Protein AF-0000000084587189 (afdb_homodimer)

Structure (mmCIF, N/CA/C/O backbone):
data_AF-0000000084587189-model_v1
#
loop_
_entity.id
_entity.type
_entity.pdbx_description
1 polymer 'Putative transmembrane protein'
#
loop_
_atom_site.group_PDB
_atom_site.id
_atom_site.type_symbol
_atom_site.label_atom_id
_atom_site.label_alt_id
_atom_site.label_comp_id
_atom_site.label_asym_id
_atom_site.label_entity_id
_atom_site.label_seq_id
_atom_site.pdbx_PDB_ins_code
_atom_site.Cartn_x
_atom_site.Cartn_y
_atom_site.Cartn_z
_atom_site.occupancy
_atom_site.B_iso_or_equiv
_atom_site.auth_seq_id
_atom_site.auth_comp_id
_atom_site.auth_asym_id
_atom_site.auth_atom_id
_atom_site.pdbx_PDB_model_num
ATOM 1 N N . MET A 1 1 ? 10.484 20.781 55.156 1 27.06 1 MET A N 1
ATOM 2 C CA . MET A 1 1 ? 9.133 20.516 54.688 1 27.06 1 MET A CA 1
ATOM 3 C C . MET A 1 1 ? 9.086 19.172 53.938 1 27.06 1 MET A C 1
ATOM 5 O O . MET A 1 1 ? 9.906 18.906 53.062 1 27.06 1 MET A O 1
ATOM 9 N N . PRO A 1 2 ? 8.695 18.094 54.594 1 33.56 2 PRO A N 1
ATOM 10 C CA . PRO A 1 2 ? 8.836 16.766 54.031 1 33.56 2 PRO A CA 1
ATOM 11 C C . PRO A 1 2 ? 8.352 16.688 52.594 1 33.56 2 PRO A C 1
ATOM 13 O O . PRO A 1 2 ? 7.461 17.438 52.188 1 33.56 2 PRO A O 1
ATOM 16 N N . GLN A 1 3 ? 9.242 16.469 51.688 1 37.09 3 GLN A N 1
ATOM 17 C CA . GLN A 1 3 ? 8.914 16.203 50.312 1 37.09 3 GLN A CA 1
ATOM 18 C C . GLN A 1 3 ? 7.715 15.266 50.188 1 37.09 3 GLN A C 1
ATOM 20 O O . GLN A 1 3 ? 7.789 14.109 50.625 1 37.09 3 GLN A O 1
ATOM 25 N N . ARG A 1 4 ? 6.539 15.75 50.656 1 39.5 4 ARG A N 1
ATOM 26 C CA . ARG A 1 4 ? 5.316 14.969 50.531 1 39.5 4 ARG A CA 1
ATOM 27 C C . ARG A 1 4 ? 5.387 14.023 49.312 1 39.5 4 ARG A C 1
ATOM 29 O O . ARG A 1 4 ? 5.578 14.469 48.188 1 39.5 4 ARG A O 1
ATOM 36 N N . ARG A 1 5 ? 5.805 12.852 49.531 1 40.66 5 ARG A N 1
ATOM 37 C CA . ARG A 1 5 ? 5.824 11.688 48.625 1 40.66 5 ARG A CA 1
ATOM 38 C C . ARG A 1 5 ? 4.543 11.609 47.812 1 40.66 5 ARG A C 1
ATOM 40 O O . ARG A 1 5 ? 3.453 11.469 48.375 1 40.66 5 ARG A O 1
ATOM 47 N N . SER A 1 6 ? 4.355 12.281 46.719 1 46.59 6 SER A N 1
ATOM 48 C CA . SER A 1 6 ? 3.25 12.406 45.75 1 46.59 6 SER A CA 1
ATOM 49 C C . SER A 1 6 ? 2.699 11.039 45.375 1 46.59 6 SER A C 1
ATOM 51 O O . SER A 1 6 ? 3.432 10.188 44.844 1 46.59 6 SER A O 1
ATOM 53 N N . SER A 1 7 ? 1.825 10.375 46.125 1 51.12 7 SER A N 1
ATOM 54 C CA . SER A 1 7 ? 1.095 9.125 45.938 1 51.12 7 SER A CA 1
ATOM 55 C C . SER A 1 7 ? 0.642 8.961 44.5 1 51.12 7 SER A C 1
ATOM 57 O O . SER A 1 7 ? 0.293 9.945 43.844 1 51.12 7 SER A O 1
ATOM 59 N N . LEU A 1 8 ? 1.062 7.879 43.875 1 59.28 8 LEU A N 1
ATOM 60 C CA . LEU A 1 8 ? 0.711 7.434 42.531 1 59.28 8 LEU A CA 1
ATOM 61 C C . LEU A 1 8 ? -0.773 7.652 42.25 1 59.28 8 LEU A C 1
ATOM 63 O O . LEU A 1 8 ? -1.164 7.934 41.125 1 59.28 8 LEU A O 1
ATOM 67 N N . PHE A 1 9 ? -1.615 7.488 43.312 1 63.38 9 PHE A N 1
ATOM 68 C CA . PHE A 1 9 ? -3.059 7.621 43.156 1 63.38 9 PHE A CA 1
ATOM 69 C C . PHE A 1 9 ? -3.539 8.969 43.688 1 63.38 9 PHE A C 1
ATOM 71 O O . PHE A 1 9 ? -4.594 9.047 44.344 1 63.38 9 PHE A O 1
ATOM 78 N N . LEU A 1 10 ? -2.723 9.914 43.438 1 65.69 10 LEU A N 1
ATOM 79 C CA . LEU A 1 10 ? -3.113 11.258 43.844 1 65.69 10 LEU A CA 1
ATOM 80 C C . LEU A 1 10 ? -4.285 11.758 43 1 65.69 10 LEU A C 1
ATOM 82 O O . LEU A 1 10 ? -4.305 11.57 41.781 1 65.69 10 LEU A O 1
ATOM 86 N N . HIS A 1 11 ? -5.398 12.039 43.562 1 69.06 11 HIS A N 1
ATOM 87 C CA . HIS A 1 11 ? -6.527 12.742 42.969 1 69.06 11 HIS A CA 1
ATOM 88 C C . HIS A 1 11 ? -7.602 11.766 42.5 1 69.06 11 HIS A C 1
ATOM 90 O O . HIS A 1 11 ? -8.461 12.117 41.688 1 69.06 11 HIS A O 1
ATOM 96 N N . VAL A 1 12 ? -7.426 10.5 42.875 1 71.88 12 VAL A N 1
ATOM 97 C CA . VAL A 1 12 ? -8.422 9.508 42.469 1 71.88 12 VAL A CA 1
ATOM 98 C C . VAL A 1 12 ? -9.812 9.969 42.938 1 71.88 12 VAL A C 1
ATOM 100 O O . VAL A 1 12 ? -10.812 9.695 42.25 1 71.88 12 VAL A O 1
ATOM 103 N N . SER A 1 13 ? -9.805 10.766 44 1 71.56 13 SER A N 1
ATOM 104 C CA . SER A 1 13 ? -11.094 11.211 44.531 1 71.56 13 SER A CA 1
ATOM 105 C C . SER A 1 13 ? -11.32 12.695 44.25 1 71.56 13 SER A C 1
ATOM 107 O O . SER A 1 13 ? -12.32 13.266 44.688 1 71.56 13 SER A O 1
ATOM 109 N N . ALA A 1 14 ? -10.406 13.219 43.531 1 74.69 14 ALA A N 1
ATOM 110 C CA . ALA A 1 14 ? -10.523 14.664 43.344 1 74.69 14 ALA A CA 1
ATOM 111 C C . ALA A 1 14 ? -11.547 15 42.25 1 74.69 14 ALA A C 1
ATOM 113 O O . ALA A 1 14 ? -11.68 14.281 41.281 1 74.69 14 ALA A O 1
ATOM 114 N N . SER A 1 15 ? -12.383 16 42.594 1 76.69 15 SER A N 1
ATOM 115 C CA . SER A 1 15 ? -13.375 16.484 41.625 1 76.69 15 SER A CA 1
ATOM 116 C C . SER A 1 15 ? -12.734 17.375 40.562 1 76.69 15 SER A C 1
ATOM 118 O O . SER A 1 15 ? -11.695 18 40.812 1 76.69 15 SER A O 1
ATOM 120 N N . PRO A 1 16 ? -13.25 17.328 39.406 1 78.19 16 PRO A N 1
ATOM 121 C CA . PRO A 1 16 ? -12.711 18.172 38.344 1 78.19 16 PRO A CA 1
ATOM 122 C C . PRO A 1 16 ? -12.812 19.656 38.688 1 78.19 16 PRO A C 1
ATOM 124 O O . PRO A 1 16 ? -13.844 20.125 39.188 1 78.19 16 PRO A O 1
ATOM 127 N N . ASN A 1 17 ? -11.664 20.266 38.812 1 73.25 17 ASN A N 1
ATOM 128 C CA . ASN A 1 17 ? -11.633 21.703 39.031 1 73.25 17 ASN A CA 1
ATOM 129 C C . ASN A 1 17 ? -11.133 22.469 37.812 1 73.25 17 ASN A C 1
ATOM 131 O O . ASN A 1 17 ? -9.945 22.406 37.5 1 73.25 17 ASN A O 1
ATOM 135 N N . PRO A 1 18 ? -12.031 23.109 37.062 1 77.12 18 PRO A N 1
ATOM 136 C CA . PRO A 1 18 ? -11.633 23.844 35.844 1 77.12 18 PRO A CA 1
ATOM 137 C C . PRO A 1 18 ? -10.602 24.938 36.156 1 77.12 18 PRO A C 1
ATOM 139 O O . PRO A 1 18 ? -9.844 25.312 35.25 1 77.12 18 PRO A O 1
ATOM 142 N N . ASP A 1 19 ? -10.484 25.438 37.344 1 73.44 19 ASP A N 1
ATOM 143 C CA . ASP A 1 19 ? -9.617 26.562 37.656 1 73.44 19 ASP A CA 1
ATOM 144 C C . ASP A 1 19 ? -8.172 26.109 37.875 1 73.44 19 ASP A C 1
ATOM 146 O O . ASP A 1 19 ? -7.23 26.828 37.531 1 73.44 19 ASP A O 1
ATOM 150 N N . THR A 1 20 ? -8.039 24.922 38.406 1 73.19 20 THR A N 1
ATOM 151 C CA . THR A 1 20 ? -6.691 24.453 38.719 1 73.19 20 THR A CA 1
ATOM 152 C C . THR A 1 20 ? -5.992 23.938 37.469 1 73.19 20 THR A C 1
ATOM 154 O O . THR A 1 20 ? -4.773 24.047 37.344 1 73.19 20 THR A O 1
ATOM 157 N N . HIS A 1 21 ? -6.816 23.391 36.625 1 74.25 21 HIS A N 1
ATOM 158 C CA . HIS A 1 21 ? -6.238 22.844 35.406 1 74.25 21 HIS A CA 1
ATOM 159 C C . HIS A 1 21 ? -7.023 23.281 34.156 1 74.25 21 HIS A C 1
ATOM 161 O O . HIS A 1 21 ? -7.734 22.484 33.562 1 74.25 21 HIS A O 1
ATOM 167 N N . PRO A 1 22 ? -6.766 24.391 33.656 1 73.38 22 PRO A N 1
ATOM 168 C CA . PRO A 1 22 ? -7.566 24.938 32.562 1 73.38 22 PRO A CA 1
ATOM 169 C C . PRO A 1 22 ? -7.324 24.219 31.234 1 73.38 22 PRO A C 1
ATOM 171 O O . PRO A 1 22 ? -8.242 24.078 30.422 1 73.38 22 PRO A O 1
ATOM 174 N N . THR A 1 23 ? -6.121 23.703 31.078 1 72.69 23 THR A N 1
ATOM 175 C CA . THR A 1 23 ? -5.828 23.047 29.812 1 72.69 23 THR A CA 1
ATOM 176 C C . THR A 1 23 ? -6.609 21.734 29.672 1 72.69 23 THR A C 1
ATOM 178 O O . THR A 1 23 ? -7.113 21.422 28.594 1 72.69 23 THR A O 1
ATOM 181 N N . LEU A 1 24 ? -6.742 21.078 30.812 1 73.5 24 LEU A N 1
ATOM 182 C CA . LEU A 1 24 ? -7.504 19.844 30.812 1 73.5 24 LEU A CA 1
ATOM 183 C C . LEU A 1 24 ? -8.984 20.109 30.594 1 73.5 24 LEU A C 1
ATOM 185 O O . LEU A 1 24 ? -9.664 19.359 29.891 1 73.5 24 LEU A O 1
ATOM 189 N N . TRP A 1 25 ? -9.422 21.172 31.188 1 75.38 25 TRP A N 1
ATOM 190 C CA . TRP A 1 25 ? -10.828 21.531 31.047 1 75.38 25 TRP A CA 1
ATOM 191 C C . TRP A 1 25 ? -11.156 21.906 29.594 1 75.38 25 TRP A C 1
ATOM 193 O O . TRP A 1 25 ? -12.164 21.453 29.047 1 75.38 25 TRP A O 1
ATOM 203 N N . GLU A 1 26 ? -10.242 22.625 28.953 1 75.38 26 GLU A N 1
ATOM 204 C CA . GLU A 1 26 ? -10.453 23 27.562 1 75.38 26 GLU A CA 1
ATOM 205 C C . GLU A 1 26 ? -10.453 21.766 26.656 1 75.38 26 GLU A C 1
ATOM 207 O O . GLU A 1 26 ? -11.234 21.672 25.703 1 75.38 26 GLU A O 1
ATOM 212 N N . HIS A 1 27 ? -9.609 20.922 27.078 1 77 27 HIS A N 1
ATOM 213 C CA . HIS A 1 27 ? -9.547 19.688 26.297 1 77 27 HIS A CA 1
ATOM 214 C C . HIS A 1 27 ? -10.828 18.875 26.453 1 77 27 HIS A C 1
ATOM 216 O O . HIS A 1 27 ? -11.336 18.328 25.469 1 77 27 HIS A O 1
ATOM 222 N N . ARG A 1 28 ? -11.406 18.875 27.609 1 78 28 ARG A N 1
ATOM 223 C CA . ARG A 1 28 ? -12.641 18.141 27.875 1 78 28 ARG A CA 1
ATOM 224 C C . ARG A 1 28 ? -13.82 18.781 27.172 1 78 28 ARG A C 1
ATOM 226 O O . ARG A 1 28 ? -14.703 18.078 26.656 1 78 28 ARG A O 1
ATOM 233 N N . LEU A 1 29 ? -13.75 20.062 27.125 1 77.88 29 LEU A N 1
ATOM 234 C CA . LEU A 1 29 ? -14.836 20.766 26.453 1 77.88 29 LEU A CA 1
ATOM 235 C C . LEU A 1 29 ? -14.797 20.5 24.953 1 77.88 29 LEU A C 1
ATOM 237 O O . LEU A 1 29 ? -15.836 20.406 24.297 1 77.88 29 LEU A O 1
ATOM 241 N N . ARG A 1 30 ? -13.641 20.328 24.5 1 77.44 30 ARG A N 1
ATOM 242 C CA . ARG A 1 30 ? -13.5 20.031 23.078 1 77.44 30 ARG A CA 1
ATOM 243 C C . ARG A 1 30 ? -13.922 18.594 22.781 1 77.44 30 ARG A C 1
ATOM 245 O O . ARG A 1 30 ? -14.438 18.297 21.703 1 77.44 30 ARG A O 1
ATOM 252 N N . GLN A 1 31 ? -13.727 17.781 23.781 1 80.44 31 GLN A N 1
ATOM 253 C CA . GLN A 1 31 ? -14.086 16.375 23.609 1 80.44 31 GLN A CA 1
ATOM 254 C C . GLN A 1 31 ? -15.594 16.172 23.703 1 80.44 31 GLN A C 1
ATOM 256 O O . GLN A 1 31 ? -16.125 15.188 23.188 1 80.44 31 GLN A O 1
ATOM 261 N N . ARG A 1 32 ? -16.188 17.156 24.438 1 84.06 32 ARG A N 1
ATOM 262 C CA . ARG A 1 32 ? -17.641 17.078 24.531 1 84.06 32 ARG A CA 1
ATOM 263 C C . ARG A 1 32 ? -18.297 17.625 23.266 1 84.06 32 ARG A C 1
ATOM 265 O O . ARG A 1 32 ? -18.766 18.766 23.234 1 84.06 32 ARG A O 1
ATOM 272 N N . ARG A 1 33 ? -18.359 16.938 22.266 1 85.19 33 ARG A N 1
ATOM 273 C CA . ARG A 1 33 ? -18.906 17.312 20.969 1 85.19 33 ARG A CA 1
ATOM 274 C C . ARG A 1 33 ? -20.438 17.344 21 1 85.19 33 ARG A C 1
ATOM 276 O O . ARG A 1 33 ? -21.062 16.5 21.625 1 85.19 33 ARG A O 1
ATOM 283 N N . PRO A 1 34 ? -21.016 18.375 20.406 1 87.75 34 PRO A N 1
ATOM 284 C CA . PRO A 1 34 ? -22.469 18.359 20.234 1 87.75 34 PRO A CA 1
ATOM 285 C C . PRO A 1 34 ? -22.922 17.391 19.141 1 87.75 34 PRO A C 1
ATOM 287 O O . PRO A 1 34 ? -22.094 16.875 18.375 1 87.75 34 PRO A O 1
ATOM 290 N N . ILE A 1 35 ? -24.172 17.078 19.188 1 88.25 35 ILE A N 1
ATOM 291 C CA . ILE A 1 35 ? -24.703 16.172 18.172 1 88.25 35 ILE A CA 1
ATOM 292 C C . ILE A 1 35 ? -24.594 16.828 16.797 1 88.25 35 ILE A C 1
ATOM 294 O O . ILE A 1 35 ? -24.141 16.188 15.836 1 88.25 35 ILE A O 1
ATOM 298 N N . SER A 1 36 ? -25.016 18.109 16.688 1 90.06 36 SER A N 1
ATOM 299 C CA . SER A 1 36 ? -24.891 18.875 15.445 1 90.06 36 SER A CA 1
ATOM 300 C C . SER A 1 36 ? -24.625 20.359 15.734 1 90.06 36 SER A C 1
ATOM 302 O O . SER A 1 36 ? -25.297 20.953 16.578 1 90.06 36 SER A O 1
ATOM 304 N N . ARG A 1 37 ? -23.625 20.875 15.125 1 88 37 ARG A N 1
ATOM 305 C CA . ARG A 1 37 ? -23.266 22.281 15.328 1 88 37 ARG A CA 1
ATOM 306 C C . ARG A 1 37 ? -23.562 23.109 14.078 1 88 37 ARG A C 1
ATOM 308 O O . ARG A 1 37 ? -23.328 22.641 12.953 1 88 37 ARG A O 1
ATOM 315 N N . ASN A 1 38 ? -24.047 24.25 14.312 1 86.94 38 ASN A N 1
ATOM 316 C CA . ASN A 1 38 ? -24.328 25.188 13.227 1 86.94 38 ASN A CA 1
ATOM 317 C C . ASN A 1 38 ? -23.047 25.703 12.578 1 86.94 38 ASN A C 1
ATOM 319 O O . ASN A 1 38 ? -22.188 26.266 13.25 1 86.94 38 ASN A O 1
ATOM 323 N N . PRO A 1 39 ? -22.906 25.469 11.328 1 87.31 39 PRO A N 1
ATOM 324 C CA . PRO A 1 39 ? -21.688 25.906 10.648 1 87.31 39 PRO A CA 1
ATOM 325 C C . PRO A 1 39 ? -21.656 27.422 10.406 1 87.31 39 PRO A C 1
ATOM 327 O O . PRO A 1 39 ? -20.641 27.953 9.961 1 87.31 39 PRO A O 1
ATOM 330 N N . PHE A 1 40 ? -22.734 28.141 10.766 1 86.31 40 PHE A N 1
ATOM 331 C CA . PHE A 1 40 ? -22.812 29.578 10.516 1 86.31 40 PHE A CA 1
ATOM 332 C C . PHE A 1 40 ? -22.75 30.359 11.828 1 86.31 40 PHE A C 1
ATOM 334 O O . PHE A 1 40 ? -23.156 29.859 12.875 1 86.31 40 PHE A O 1
ATOM 341 N N . GLU A 1 41 ? -22.016 31.516 11.812 1 78.38 41 GLU A N 1
ATOM 342 C CA . GLU A 1 41 ? -21.984 32.406 12.977 1 78.38 41 GLU A CA 1
ATOM 343 C C . GLU A 1 41 ? -23.281 33.188 13.125 1 78.38 41 GLU A C 1
ATOM 345 O O . GLU A 1 41 ? -23.875 33.625 12.133 1 78.38 41 GLU A O 1
ATOM 350 N N . LYS A 1 42 ? -23.984 33.188 14.367 1 62.25 42 LYS A N 1
ATOM 351 C CA . LYS A 1 42 ? -25.156 34 14.625 1 62.25 42 LYS A CA 1
ATOM 352 C C . LYS A 1 42 ? -24.812 35.5 14.625 1 62.25 42 LYS A C 1
ATOM 354 O O . LYS A 1 42 ? -23.797 35.906 15.195 1 62.25 42 LYS A O 1
ATOM 359 N N . GLU A 1 43 ? -25.234 36.219 13.719 1 56.25 43 GLU A N 1
ATOM 360 C CA . GLU A 1 43 ? -25.078 37.688 13.766 1 56.25 43 GLU A CA 1
ATOM 361 C C . GLU A 1 43 ? -25.438 38.219 15.141 1 56.25 43 GLU A C 1
ATOM 363 O O . GLU A 1 43 ? -26.406 37.781 15.766 1 56.25 43 GLU A O 1
ATOM 368 N N . PRO A 1 44 ? -24.609 39 15.828 1 47.94 44 PRO A N 1
ATOM 369 C CA . PRO A 1 44 ? -25.031 39.625 17.078 1 47.94 44 PRO A CA 1
ATOM 370 C C . PRO A 1 44 ? -26.406 40.281 16.969 1 47.94 44 PRO A C 1
ATOM 372 O O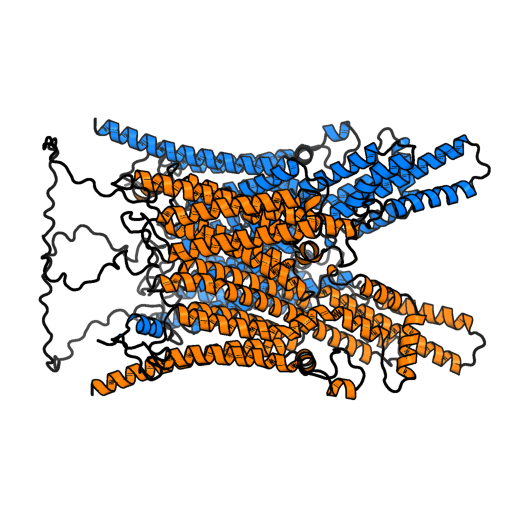 . PRO A 1 44 ? -26.688 41 16.016 1 47.94 44 PRO A O 1
ATOM 375 N N . VAL A 1 45 ? -27.5 39.75 17.5 1 43.16 45 VAL A N 1
ATOM 376 C CA . VAL A 1 45 ? -28.75 40.5 17.625 1 43.16 45 VAL A CA 1
ATOM 377 C C . VAL A 1 45 ? -28.438 41.938 18.094 1 43.16 45 VAL A C 1
ATOM 379 O O . VAL A 1 45 ? -27.625 42.125 19 1 43.16 45 VAL A O 1
ATOM 382 N N . PRO A 1 46 ? -28.828 42.969 17.484 1 36.38 46 PRO A N 1
ATOM 383 C CA . PRO A 1 46 ? -28.688 44.281 18.125 1 36.38 46 PRO A CA 1
ATOM 384 C C . PRO A 1 46 ? -29.234 44.281 19.547 1 36.38 46 PRO A C 1
ATOM 386 O O . PRO A 1 46 ? -30.266 43.656 19.828 1 36.38 46 PRO A O 1
ATOM 389 N N . SER A 1 47 ? -28.5 44.469 20.625 1 35.69 47 SER A N 1
ATOM 390 C CA . SER A 1 47 ? -28.891 44.719 22.016 1 35.69 47 SER A CA 1
ATOM 391 C C . SER A 1 47 ? -30.141 45.594 22.094 1 35.69 47 SER A C 1
ATOM 393 O O . SER A 1 47 ? -30.109 46.75 21.719 1 35.69 47 SER A O 1
ATOM 395 N N . GLY A 1 48 ? -31.297 45.25 21.938 1 31.88 48 GLY A N 1
ATOM 396 C CA . GLY A 1 48 ? -32.312 46.094 22.516 1 31.88 48 GLY A CA 1
ATOM 397 C C . GLY A 1 48 ? -32.031 46.531 23.938 1 31.88 48 GLY A C 1
ATOM 398 O O . GLY A 1 48 ? -31.203 45.906 24.609 1 31.88 48 GLY A O 1
ATOM 399 N N . GLU A 1 49 ? -32.594 47.812 24.547 1 32 49 GLU A N 1
ATOM 400 C CA . GLU A 1 49 ? -32.562 48.562 25.797 1 32 49 GLU A CA 1
ATOM 401 C C . GLU A 1 49 ? -32.969 47.688 26.969 1 32 49 GLU A C 1
ATOM 403 O O . GLU A 1 49 ? -34.156 47.656 27.344 1 32 49 GLU A O 1
ATOM 408 N N . TYR A 1 50 ? -32.719 46.469 27.141 1 29.16 50 TYR A N 1
ATOM 409 C CA . TYR A 1 50 ? -33.219 45.969 28.438 1 29.16 50 TYR A CA 1
ATOM 410 C C . TYR A 1 50 ? -32.562 46.75 29.578 1 29.16 50 TYR A C 1
ATOM 412 O O . TYR A 1 50 ? -31.422 47.188 29.469 1 29.16 50 TYR A O 1
ATOM 420 N N . GLY A 1 51 ? -33.375 47.344 30.625 1 27.77 51 GLY A N 1
ATOM 421 C CA . GLY A 1 51 ? -33.125 47.969 31.906 1 27.77 51 GLY A CA 1
ATOM 422 C C . GLY A 1 51 ? -32.031 47.281 32.688 1 27.77 51 GLY A C 1
ATOM 423 O O . GLY A 1 51 ? -31.75 46.094 32.5 1 27.77 51 GLY A O 1
ATOM 424 N N . ASN A 1 52 ? -31.141 48.062 33.406 1 26.62 52 ASN A N 1
ATOM 425 C CA . ASN A 1 52 ? -29.938 48.062 34.219 1 26.62 52 ASN A CA 1
ATOM 426 C C . ASN A 1 52 ? -30.078 47.125 35.406 1 26.62 52 ASN A C 1
ATOM 428 O O . ASN A 1 52 ? -29.359 47.25 36.406 1 26.62 52 ASN A O 1
ATOM 432 N N . THR A 1 53 ? -31.078 46.406 35.656 1 25.66 53 THR A N 1
ATOM 433 C CA . THR A 1 53 ? -31 45.969 37.062 1 25.66 53 THR A CA 1
ATOM 434 C C . THR A 1 53 ? -29.812 45.031 37.25 1 25.66 53 THR A C 1
ATOM 436 O O . THR A 1 53 ? -29.906 43.812 37.031 1 25.66 53 THR A O 1
ATOM 439 N N . VAL A 1 54 ? -28.547 45.5 36.75 1 25.77 54 VAL A N 1
ATOM 440 C CA . VAL A 1 54 ? -27.328 44.75 37.094 1 25.77 54 VAL A CA 1
ATOM 441 C C . VAL A 1 54 ? -27.141 44.719 38.594 1 25.77 54 VAL A C 1
ATOM 443 O O . VAL A 1 54 ? -27.094 45.75 39.25 1 25.77 54 VAL A O 1
ATOM 446 N N . ILE A 1 55 ? -27.672 43.812 39.25 1 26.84 55 ILE A N 1
ATOM 447 C CA . ILE A 1 55 ? -27.203 43.625 40.625 1 26.84 55 ILE A CA 1
ATOM 448 C C . ILE A 1 55 ? -25.688 43.75 40.656 1 26.84 55 ILE A C 1
ATOM 450 O O . ILE A 1 55 ? -24.984 43.188 39.812 1 26.84 55 ILE A O 1
ATOM 454 N N . GLY A 1 56 ? -25.047 44.75 41.5 1 23.75 56 GLY A N 1
ATOM 455 C CA . GLY A 1 56 ? -23.844 45.5 41.812 1 23.75 56 GLY A CA 1
ATOM 456 C C . GLY A 1 56 ? -22.625 44.625 42.031 1 23.75 56 GLY A C 1
ATOM 457 O O . GLY A 1 56 ? -21.625 45.094 42.594 1 23.75 56 GLY A O 1
ATOM 458 N N . SER A 1 57 ? -22.438 43.375 41.812 1 26.39 57 SER A N 1
ATOM 459 C CA . SER A 1 57 ? -21.156 43.062 42.438 1 26.39 57 SER A CA 1
ATOM 460 C C . SER A 1 57 ? -20.031 43.906 41.812 1 26.39 57 SER A C 1
ATOM 462 O O . SER A 1 57 ? -20.062 44.188 40.625 1 26.39 57 SER A O 1
ATOM 464 N N . PRO A 1 58 ? -19.172 44.719 42.594 1 25.44 58 PRO A N 1
ATOM 465 C CA . PRO A 1 58 ? -18.203 45.719 42.156 1 25.44 58 PRO A CA 1
ATOM 466 C C . PRO A 1 58 ? -17.297 45.25 41.031 1 25.44 58 PRO A C 1
ATOM 468 O O . PRO A 1 58 ? -16.75 44.156 41.094 1 25.44 58 PRO A O 1
ATOM 471 N N . ALA A 1 59 ? -17.594 45.656 39.781 1 27.92 59 ALA A N 1
ATOM 472 C CA . ALA A 1 59 ? -16.828 45.531 38.531 1 27.92 59 ALA A CA 1
ATOM 473 C C . ALA A 1 59 ? -15.43 46.125 38.688 1 27.92 59 ALA A C 1
ATOM 475 O O . ALA A 1 59 ? -15.273 47.312 39 1 27.92 59 ALA A O 1
ATOM 476 N N . ILE A 1 60 ? -14.43 45.375 39.344 1 27.34 60 ILE A N 1
ATOM 477 C CA . ILE A 1 60 ? -13.07 45.906 39.312 1 27.34 60 ILE A CA 1
ATOM 478 C C . ILE A 1 60 ? -12.789 46.531 37.938 1 27.34 60 ILE A C 1
ATOM 480 O O . ILE A 1 60 ? -12.852 45.844 36.938 1 27.34 60 ILE A O 1
ATOM 484 N N . GLN A 1 61 ? -13.062 47.812 37.75 1 25.44 61 GLN A N 1
ATOM 485 C CA . GLN A 1 61 ? -12.797 48.781 36.656 1 25.44 61 GLN A CA 1
ATOM 486 C C . GLN A 1 61 ? -11.336 48.719 36.25 1 25.44 61 GLN A C 1
ATOM 488 O O . GLN A 1 61 ? -10.477 49.312 36.906 1 25.44 61 GLN A O 1
ATOM 493 N N . SER A 1 62 ? -10.656 47.625 36.031 1 25.55 62 SER A N 1
ATOM 494 C CA . SER A 1 62 ? -9.281 47.844 35.594 1 25.55 62 SER A CA 1
ATOM 495 C C . SER A 1 62 ? -9.227 48.812 34.438 1 25.55 62 SER A C 1
ATOM 497 O O . SER A 1 62 ? -10.031 48.719 33.5 1 25.55 62 SER A O 1
ATOM 499 N N . ASP A 1 63 ? -8.805 50.031 34.562 1 24.53 63 ASP A N 1
ATOM 500 C CA . ASP A 1 63 ? -8.469 51.156 33.719 1 24.53 63 ASP A CA 1
ATOM 501 C C . ASP A 1 63 ? -7.773 50.688 32.438 1 24.53 63 ASP A C 1
ATOM 503 O O . ASP A 1 63 ? -6.605 50.281 32.469 1 24.53 63 ASP A O 1
ATOM 507 N N . ALA A 1 64 ? -8.391 50.031 31.594 1 29.66 64 ALA A N 1
ATOM 508 C CA . ALA A 1 64 ? -7.773 49.75 30.297 1 29.66 64 ALA A CA 1
ATOM 509 C C . ALA A 1 64 ? -7.336 51.031 29.609 1 29.66 64 ALA A C 1
ATOM 511 O O . ALA A 1 64 ? -8.141 51.969 29.422 1 29.66 64 ALA A O 1
ATOM 512 N N . ILE A 1 65 ? -6.023 51.469 29.844 1 30.23 65 ILE A N 1
ATOM 513 C CA . ILE A 1 65 ? -5.309 52.531 29.156 1 30.23 65 ILE A CA 1
ATOM 514 C C . ILE A 1 65 ? -5.793 52.625 27.703 1 30.23 65 ILE A C 1
ATOM 516 O O . ILE A 1 65 ? -5.855 51.625 27 1 30.23 65 ILE A O 1
ATOM 520 N N . LYS A 1 66 ? -6.449 53.656 27.422 1 28.88 66 LYS A N 1
ATOM 521 C CA . LYS A 1 66 ? -6.828 54.188 26.125 1 28.88 66 LYS A CA 1
ATOM 522 C C . LYS A 1 66 ? -5.629 54.219 25.172 1 28.88 66 LYS A C 1
ATOM 524 O O . LYS A 1 66 ? -4.758 55.094 25.312 1 28.88 66 LYS A O 1
ATOM 529 N N . PHE A 1 67 ? -5.066 53.125 24.906 1 24.91 67 PHE A N 1
ATOM 530 C CA . PHE A 1 67 ? -4.07 53.25 23.844 1 24.91 67 PHE A CA 1
ATOM 531 C C . PHE A 1 67 ? -4.59 54.125 22.719 1 24.91 67 PHE A C 1
ATOM 533 O O . PHE A 1 67 ? -5.746 54 22.297 1 24.91 67 PHE A O 1
ATOM 540 N N . ASP A 1 68 ? -4.148 55.25 22.594 1 25.39 68 ASP A N 1
ATOM 541 C CA . ASP A 1 68 ? -4.367 56.25 21.562 1 25.39 68 ASP A CA 1
ATOM 542 C C . ASP A 1 68 ? -4.508 55.625 20.188 1 25.39 68 ASP A C 1
ATOM 544 O O . ASP A 1 68 ? -3.744 54.719 19.844 1 25.39 68 ASP A O 1
ATOM 548 N N . GLU A 1 69 ? -5.652 55.688 19.531 1 27.98 69 GLU A N 1
ATOM 549 C CA . GLU A 1 69 ? -6.219 55.25 18.266 1 27.98 69 GLU A CA 1
ATOM 550 C C . GLU A 1 69 ? -5.309 55.625 17.094 1 27.98 69 GLU A C 1
ATOM 552 O O . GLU A 1 69 ? -5.668 55.406 15.93 1 27.98 69 GLU A O 1
ATOM 557 N N . ALA A 1 70 ? -4.434 56.469 17.266 1 31.36 70 ALA A N 1
ATOM 558 C CA . ALA A 1 70 ? -3.805 57.094 16.109 1 31.36 70 ALA A CA 1
ATOM 559 C C . ALA A 1 70 ? -3.029 56.062 15.289 1 31.36 70 ALA A C 1
ATOM 561 O O . ALA A 1 70 ? -3.025 56.125 14.062 1 31.36 70 ALA A O 1
ATOM 562 N N . GLN A 1 71 ? -2.018 55.531 15.938 1 28.97 71 GLN A N 1
ATOM 563 C CA . GLN A 1 71 ? -1.073 54.938 15.016 1 28.97 71 GLN A CA 1
ATOM 564 C C . GLN A 1 71 ? -1.628 53.625 14.461 1 28.97 71 GLN A C 1
ATOM 566 O O . GLN A 1 71 ? -1.109 52.531 14.758 1 28.97 71 GLN A O 1
ATOM 571 N N . ALA A 1 72 ? -2.904 53.375 14.562 1 31.84 72 ALA A N 1
ATOM 572 C CA . ALA A 1 72 ? -3.736 52.281 14.039 1 31.84 72 ALA A CA 1
ATOM 573 C C . ALA A 1 72 ? -3.549 52.125 12.539 1 31.84 72 ALA A C 1
ATOM 575 O O . ALA A 1 72 ? -4.297 51.406 11.883 1 31.84 72 ALA A O 1
ATOM 576 N N . ASP A 1 73 ? -2.877 53.062 11.961 1 27.73 73 ASP A N 1
ATOM 577 C CA . ASP A 1 73 ? -2.898 52.969 10.5 1 27.73 73 ASP A CA 1
ATOM 578 C C . ASP A 1 73 ? -2.152 51.75 10.016 1 27.73 73 ASP A C 1
ATOM 580 O O . ASP A 1 73 ? -1.942 51.562 8.812 1 27.73 73 ASP A O 1
ATOM 584 N N . SER A 1 74 ? -1.192 51.406 10.781 1 31.39 74 SER A N 1
ATOM 585 C CA . SER A 1 74 ? -0.563 50.281 10.102 1 31.39 74 SER A CA 1
ATOM 586 C C . SER A 1 74 ? -1.521 49.094 9.984 1 31.39 74 SER A C 1
ATOM 588 O O . SER A 1 74 ? -1.862 48.469 10.992 1 31.39 74 SER A O 1
ATOM 590 N N . SER A 1 75 ? -2.596 49.188 9.195 1 28.91 75 SER A N 1
ATOM 591 C CA . SER A 1 75 ? -3.65 48.281 8.773 1 28.91 75 SER A CA 1
ATOM 592 C C . SER A 1 75 ? -3.123 46.875 8.625 1 28.91 75 SER A C 1
ATOM 594 O O . SER A 1 75 ? -2.529 46.531 7.598 1 28.91 75 SER A O 1
ATOM 596 N N . HIS A 1 76 ? -2.354 46.375 9.477 1 32.5 76 HIS A N 1
ATOM 597 C CA . HIS A 1 76 ? -2.365 44.938 9.328 1 32.5 76 HIS A CA 1
ATOM 598 C C . HIS A 1 76 ? -3.785 44.406 9.133 1 32.5 76 HIS A C 1
ATOM 600 O O . HIS A 1 76 ? -4.531 44.25 10.102 1 32.5 76 HIS A O 1
ATOM 606 N N . GLU A 1 77 ? -4.504 44.875 8.094 1 31.8 77 GLU A N 1
ATOM 607 C CA . GLU A 1 77 ? -5.789 44.312 7.684 1 31.8 77 GLU A CA 1
ATOM 608 C C . GLU A 1 77 ? -5.867 42.812 8.016 1 31.8 77 GLU A C 1
ATOM 610 O O . GLU A 1 77 ? -5.039 42.031 7.555 1 31.8 77 GLU A O 1
ATOM 615 N N . GLU A 1 78 ? -6.234 42.531 9.164 1 38.19 78 GLU A N 1
ATOM 616 C CA . GLU A 1 78 ? -6.711 41.156 9.312 1 38.19 78 GLU A CA 1
ATOM 617 C C . GLU A 1 78 ? -7.309 40.625 8.016 1 38.19 78 GLU A C 1
ATOM 619 O O . GLU A 1 78 ? -8.109 41.312 7.371 1 38.19 78 GLU A O 1
ATOM 624 N N . PRO A 1 79 ? -6.539 39.812 7.25 1 40.47 79 PRO A N 1
ATOM 625 C CA . PRO A 1 79 ? -7.184 39.406 5.996 1 40.47 79 PRO A CA 1
ATOM 626 C C . PRO A 1 79 ? -8.703 39.344 6.117 1 40.47 79 PRO A C 1
ATOM 628 O O . PRO A 1 79 ? -9.227 38.625 6.984 1 40.47 79 PRO A O 1
ATOM 631 N N . ARG A 1 80 ? -9.391 40.375 6.086 1 41.59 80 ARG A N 1
ATOM 632 C CA . ARG A 1 80 ? -10.852 40.406 5.977 1 41.59 80 ARG A CA 1
ATOM 633 C C . ARG A 1 80 ? -11.344 39.219 5.168 1 41.59 80 ARG A C 1
ATOM 635 O O . ARG A 1 80 ? -10.688 38.781 4.219 1 41.59 80 ARG A O 1
ATOM 642 N N . PRO A 1 81 ? -12.344 38.375 5.703 1 44.44 81 PRO A N 1
ATOM 643 C CA . PRO A 1 81 ? -13.023 37.25 5.098 1 44.44 81 PRO A CA 1
ATOM 644 C C . PRO A 1 81 ? -13.281 37.438 3.604 1 44.44 81 PRO A C 1
ATOM 646 O O . PRO A 1 81 ? -13.742 36.5 2.934 1 44.44 81 PRO A O 1
ATOM 649 N N . ASN A 1 82 ? -13.406 38.625 3.174 1 42.59 82 ASN A N 1
ATOM 650 C CA . ASN A 1 82 ? -13.992 38.75 1.845 1 42.59 82 ASN A CA 1
ATOM 651 C C . ASN A 1 82 ? -13.094 38.156 0.767 1 42.59 82 ASN A C 1
ATOM 653 O O . ASN A 1 82 ? -13.578 37.719 -0.268 1 42.59 82 ASN A O 1
ATOM 657 N N . GLY A 1 83 ? -11.82 38.688 0.567 1 43.03 83 GLY A N 1
ATOM 658 C CA . GLY A 1 83 ? -11.078 38.562 -0.678 1 43.03 83 GLY A CA 1
ATOM 659 C C . GLY A 1 83 ? -10.266 37.281 -0.775 1 43.03 83 GLY A C 1
ATOM 660 O O . GLY A 1 83 ? -9.984 36.812 -1.874 1 43.03 83 GLY A O 1
ATOM 661 N N . ASN A 1 84 ? -9.406 36.875 0.217 1 50.25 84 ASN A N 1
ATOM 662 C CA . ASN A 1 84 ? -8.414 35.844 -0.04 1 50.25 84 ASN A CA 1
ATOM 663 C C . ASN A 1 84 ? -8.961 34.438 0.244 1 50.25 84 ASN A C 1
ATOM 665 O O . ASN A 1 84 ? -9.109 34.062 1.404 1 50.25 84 ASN A O 1
ATOM 669 N N . HIS A 1 85 ? -9.641 33.812 -0.736 1 59.28 85 HIS A N 1
ATOM 670 C CA . HIS A 1 85 ? -10.5 32.625 -0.692 1 59.28 85 HIS A CA 1
ATOM 671 C C . HIS A 1 85 ? -9.742 31.391 -0.21 1 59.28 85 HIS A C 1
ATOM 673 O O . HIS A 1 85 ? -10.344 30.375 0.139 1 59.28 85 HIS A O 1
ATOM 679 N N . ASP A 1 86 ? -8.43 31.328 -0.222 1 68 86 ASP A N 1
ATOM 680 C CA . ASP A 1 86 ? -7.824 30.109 0.297 1 68 86 ASP A CA 1
ATOM 681 C C . ASP A 1 86 ? -7.273 30.312 1.706 1 68 86 ASP A C 1
ATOM 683 O O . ASP A 1 86 ? -6.465 29.531 2.189 1 68 86 ASP A O 1
ATOM 687 N N . ALA A 1 87 ? -7.859 31.344 2.457 1 66.56 87 ALA A N 1
ATOM 688 C CA . ALA A 1 87 ? -7.398 31.641 3.811 1 66.56 87 ALA A CA 1
ATOM 689 C C . ALA A 1 87 ? -8.094 30.734 4.832 1 66.56 87 ALA A C 1
ATOM 691 O O . ALA A 1 87 ? -9.281 30.438 4.695 1 66.56 87 ALA A O 1
ATOM 692 N N . GLU A 1 88 ? -7.332 30.172 5.719 1 73.25 88 GLU A N 1
ATOM 693 C CA . GLU A 1 88 ? -7.852 29.281 6.762 1 73.25 88 GLU A CA 1
ATOM 694 C C . GLU A 1 88 ? -8.234 30.062 8.008 1 73.25 88 GLU A C 1
ATOM 696 O O . GLU A 1 88 ? -7.512 30.984 8.422 1 73.25 88 GLU A O 1
ATOM 701 N N . TRP A 1 89 ? -9.531 29.969 8.414 1 75.19 89 TRP A N 1
ATOM 702 C CA . TRP A 1 89 ? -9.922 30.562 9.688 1 75.19 89 TRP A CA 1
ATOM 703 C C . TRP A 1 89 ? -10.914 29.672 10.422 1 75.19 89 TRP A C 1
ATOM 705 O O . TRP A 1 89 ? -11.562 28.812 9.805 1 75.19 89 TRP A O 1
ATOM 715 N N . GLY A 1 90 ? -10.883 29.688 11.727 1 74.69 90 GLY A N 1
ATOM 716 C CA . GLY A 1 90 ? -11.852 28.969 12.531 1 74.69 90 GLY A CA 1
ATOM 717 C C . GLY A 1 90 ? -11.406 27.562 12.867 1 74.69 90 GLY A C 1
ATOM 718 O O . GLY A 1 90 ? -10.203 27.281 12.969 1 74.69 90 GLY A O 1
ATOM 719 N N . GLU A 1 91 ? -12.422 26.781 13.172 1 76.31 91 GLU A N 1
ATOM 720 C CA . GLU A 1 91 ? -12.18 25.391 13.531 1 76.31 91 GLU A CA 1
ATOM 721 C C . GLU A 1 91 ? -11.836 24.547 12.297 1 76.31 91 GLU A C 1
ATOM 723 O O . GLU A 1 91 ? -12.539 24.609 11.289 1 76.31 91 GLU A O 1
ATOM 728 N N . GLN A 1 92 ? -10.688 24.031 12.32 1 76.38 92 GLN A N 1
ATOM 729 C CA . GLN A 1 92 ? -10.281 23.203 11.195 1 76.38 92 GLN A CA 1
ATOM 730 C C . GLN A 1 92 ? -10.523 21.719 11.477 1 76.38 92 GLN A C 1
ATOM 732 O O . GLN A 1 92 ? -10.602 21.312 12.641 1 76.38 92 GLN A O 1
ATOM 737 N N . VAL A 1 93 ? -10.805 20.984 10.484 1 79.19 93 VAL A N 1
ATOM 738 C CA . VAL A 1 93 ? -10.859 19.531 10.602 1 79.19 93 VAL A CA 1
ATOM 739 C C . VAL A 1 93 ? -9.555 19.016 11.203 1 79.19 93 VAL A C 1
ATOM 741 O O . VAL A 1 93 ? -8.469 19.438 10.797 1 79.19 93 VAL A O 1
ATOM 744 N N . PRO A 1 94 ? -9.703 18.172 12.211 1 80.25 94 PRO A N 1
ATOM 745 C CA . PRO A 1 94 ? -8.477 17.609 12.766 1 80.25 94 PRO A CA 1
ATOM 746 C C . PRO A 1 94 ? -7.574 16.984 11.703 1 80.25 94 PRO A C 1
ATOM 748 O O . PRO A 1 94 ? -8.062 16.281 10.812 1 80.25 94 PRO A O 1
ATOM 751 N N . GLY A 1 95 ? -6.383 17.219 11.719 1 79.75 95 GLY A N 1
ATOM 752 C CA . GLY A 1 95 ? -5.41 16.766 10.734 1 79.75 95 GLY A CA 1
ATOM 753 C C . GLY A 1 95 ? -5.43 15.266 10.523 1 79.75 95 GLY A C 1
ATOM 754 O O . GLY A 1 95 ? -5.336 14.789 9.391 1 79.75 95 GLY A O 1
ATOM 755 N N . TRP A 1 96 ? -5.668 14.547 11.586 1 83.56 96 TRP A N 1
ATOM 756 C CA . TRP A 1 96 ? -5.637 13.086 11.492 1 83.56 96 TRP A CA 1
ATOM 757 C C . TRP A 1 96 ? -6.848 12.57 10.719 1 83.56 96 TRP A C 1
ATOM 759 O O . TRP A 1 96 ? -6.746 11.578 9.984 1 83.56 96 TRP A O 1
ATOM 769 N N . LEU A 1 97 ? -7.98 13.266 10.844 1 84.69 97 LEU A N 1
ATOM 770 C CA . LEU A 1 97 ? -9.188 12.844 10.133 1 84.69 97 LEU A CA 1
ATOM 771 C C . LEU A 1 97 ? -9.047 13.086 8.633 1 84.69 97 LEU A C 1
ATOM 773 O O . LEU A 1 97 ? -9.453 12.25 7.824 1 84.69 97 LEU A O 1
ATOM 777 N N . ASN A 1 98 ? -8.406 14.203 8.336 1 85.81 98 ASN A N 1
ATOM 778 C CA . ASN A 1 98 ? -8.164 14.5 6.926 1 85.81 98 ASN A CA 1
ATOM 779 C C . ASN A 1 98 ? -7.211 13.492 6.297 1 85.81 98 ASN A C 1
ATOM 781 O O . ASN A 1 98 ? -7.477 12.977 5.211 1 85.81 98 ASN A O 1
ATOM 785 N N . LEU A 1 99 ? -6.227 13.312 7.066 1 81.31 99 LEU A N 1
ATOM 786 C CA . LEU A 1 99 ? -5.223 12.383 6.559 1 81.31 99 LEU A CA 1
ATOM 787 C C . LEU A 1 99 ? -5.793 10.969 6.453 1 81.31 99 LEU A C 1
ATOM 789 O O . LEU A 1 99 ? -5.52 10.258 5.484 1 81.31 99 LEU A O 1
ATOM 793 N N . PHE A 1 100 ? -6.527 10.578 7.426 1 80.06 100 PHE A N 1
ATOM 794 C CA . PHE A 1 100 ? -7.137 9.25 7.445 1 80.06 100 PHE A CA 1
ATOM 795 C C . PHE A 1 100 ? -8.109 9.094 6.285 1 80.06 100 PHE A C 1
ATOM 797 O O . PHE A 1 100 ? -8.141 8.047 5.633 1 80.06 100 PHE A O 1
ATOM 804 N N . PHE A 1 101 ? -8.883 10.125 6.008 1 84.56 101 PHE A N 1
ATOM 805 C CA . PHE A 1 101 ? -9.805 10.148 4.879 1 84.56 101 PHE A CA 1
ATOM 806 C C . PHE A 1 101 ? -9.047 10.008 3.561 1 84.56 101 PHE A C 1
ATOM 808 O O . PHE A 1 101 ? -9.438 9.219 2.697 1 84.56 101 PHE A O 1
ATOM 815 N N . ASP A 1 102 ? -8.016 10.727 3.418 1 87.69 102 ASP A N 1
ATOM 816 C CA . ASP A 1 102 ? -7.238 10.719 2.184 1 87.69 102 ASP A CA 1
ATOM 817 C C . ASP A 1 102 ? -6.559 9.367 1.967 1 87.69 102 ASP A C 1
ATOM 819 O O . ASP A 1 102 ? -6.477 8.883 0.837 1 87.69 102 ASP A O 1
ATOM 823 N N . LEU A 1 103 ? -6.121 8.797 3.012 1 82.75 103 LEU A N 1
ATOM 824 C CA . LEU A 1 103 ? -5.473 7.496 2.912 1 82.75 103 LEU A CA 1
ATOM 825 C C . LEU A 1 103 ? -6.477 6.418 2.518 1 82.75 103 LEU A C 1
ATOM 827 O O . LEU A 1 103 ? -6.152 5.516 1.743 1 82.75 103 LEU A O 1
ATOM 831 N N . ALA A 1 104 ? -7.66 6.531 3.053 1 81.19 104 ALA A N 1
ATOM 832 C CA . ALA A 1 104 ? -8.711 5.59 2.666 1 81.19 104 ALA A CA 1
ATOM 833 C C . ALA A 1 104 ? -9.047 5.723 1.184 1 81.19 104 ALA A C 1
ATOM 835 O O . ALA A 1 104 ? -9.25 4.719 0.498 1 81.19 104 ALA A O 1
ATOM 836 N N . TRP A 1 105 ? -9.031 6.918 0.769 1 83.56 105 TRP A N 1
ATOM 837 C CA . TRP A 1 105 ? -9.297 7.176 -0.643 1 83.56 105 TRP A CA 1
ATOM 838 C C . TRP A 1 105 ? -8.164 6.648 -1.515 1 83.56 105 TRP A C 1
ATOM 840 O O . TRP A 1 105 ? -8.406 6.082 -2.584 1 83.56 105 TRP A O 1
ATOM 850 N N . THR A 1 106 ? -7.02 6.773 -1.076 1 77.94 106 THR A N 1
ATOM 851 C CA . THR A 1 106 ? -5.875 6.363 -1.882 1 77.94 106 THR A CA 1
ATOM 852 C C . THR A 1 106 ? -5.805 4.84 -1.986 1 77.94 106 THR A C 1
ATOM 854 O O . THR A 1 106 ? -5.289 4.305 -2.971 1 77.94 106 THR A O 1
ATOM 857 N N . ALA A 1 107 ? -6.395 4.191 -1.025 1 74.88 107 ALA A N 1
ATOM 858 C CA . ALA A 1 107 ? -6.496 2.738 -1.131 1 74.88 107 ALA A CA 1
ATOM 859 C C . ALA A 1 107 ? -7.324 2.334 -2.346 1 74.88 107 ALA A C 1
ATOM 861 O O . ALA A 1 107 ? -7.039 1.325 -2.992 1 74.88 107 ALA A O 1
ATOM 862 N N . THR A 1 108 ? -8.273 3.146 -2.656 1 75.75 108 THR A N 1
ATOM 863 C CA . THR A 1 108 ? -9.109 2.902 -3.83 1 75.75 108 THR A CA 1
ATOM 864 C C . THR A 1 108 ? -8.289 3.047 -5.109 1 75.75 108 THR A C 1
ATOM 866 O O . THR A 1 108 ? -8.422 2.236 -6.031 1 75.75 108 THR A O 1
ATOM 869 N N . PHE A 1 109 ? -7.391 3.938 -5.043 1 73.38 109 PHE A N 1
ATOM 870 C CA . PHE A 1 109 ? -6.578 4.188 -6.227 1 73.38 109 PHE A CA 1
ATOM 871 C C . PHE A 1 109 ? -5.488 3.129 -6.367 1 73.38 109 PHE A C 1
ATOM 873 O O . PHE A 1 109 ? -5.184 2.689 -7.477 1 73.38 109 PHE A O 1
ATOM 880 N N . SER A 1 110 ? -4.953 2.754 -5.246 1 70.31 110 SER A N 1
ATOM 881 C CA . SER A 1 110 ? -3.938 1.707 -5.27 1 70.31 110 SER A CA 1
ATOM 882 C C . SER A 1 110 ? -4.5 0.404 -5.828 1 70.31 110 SER A C 1
ATOM 884 O O . SER A 1 110 ? -3.824 -0.3 -6.578 1 70.31 110 SER A O 1
ATOM 886 N N . SER A 1 111 ? -5.723 0.192 -5.473 1 69.81 111 SER A N 1
ATOM 887 C CA . SER A 1 111 ? -6.379 -1.019 -5.957 1 69.81 111 SER A CA 1
ATOM 888 C C . SER A 1 111 ? -6.602 -0.959 -7.465 1 69.81 111 SER A C 1
ATOM 890 O O . SER A 1 111 ? -6.531 -1.981 -8.148 1 69.81 111 SER A O 1
ATOM 892 N N . LEU A 1 112 ? -6.844 0.238 -7.941 1 66.88 112 LEU A N 1
ATOM 893 C CA . LEU A 1 112 ? -7.055 0.435 -9.375 1 66.88 112 LEU A CA 1
ATOM 894 C C . LEU A 1 112 ? -5.766 0.184 -10.148 1 66.88 112 LEU A C 1
ATOM 896 O O . LEU A 1 112 ? -5.793 -0.42 -11.227 1 66.88 112 LEU A O 1
ATOM 900 N N . THR A 1 113 ? -4.637 0.547 -9.523 1 62.78 113 THR A N 1
ATOM 901 C CA . THR A 1 113 ? -3.352 0.426 -10.195 1 62.78 113 THR A CA 1
ATOM 902 C C . THR A 1 113 ? -2.83 -1.006 -10.117 1 62.78 113 THR A C 1
ATOM 904 O O . THR A 1 113 ? -2.102 -1.458 -11 1 62.78 113 THR A O 1
ATOM 907 N N . SER A 1 114 ? -3.168 -1.709 -8.984 1 59.31 114 SER A N 1
ATOM 908 C CA . SER A 1 114 ? -2.697 -3.082 -8.82 1 59.31 114 SER A CA 1
ATOM 909 C C . SER A 1 114 ? -3.334 -4.012 -9.852 1 59.31 114 SER A C 1
ATOM 911 O O . SER A 1 114 ? -2.727 -5 -10.258 1 59.31 114 SER A O 1
ATOM 913 N N . ASN A 1 115 ? -4.715 -3.668 -10.117 1 51.16 115 ASN A N 1
ATOM 914 C CA . ASN A 1 115 ? -5.473 -4.504 -11.039 1 51.16 115 ASN A CA 1
ATOM 915 C C . ASN A 1 115 ? -5.098 -4.219 -12.492 1 51.16 115 ASN A C 1
ATOM 917 O O . ASN A 1 115 ? -5.242 -5.09 -13.352 1 51.16 115 ASN A O 1
ATOM 921 N N . ASN A 1 116 ? -5 -2.881 -12.719 1 49.97 116 ASN A N 1
ATOM 922 C CA . ASN A 1 116 ? -5.105 -2.494 -14.117 1 49.97 116 ASN A CA 1
ATOM 923 C C . ASN A 1 116 ? -3.744 -2.504 -14.805 1 49.97 116 ASN A C 1
ATOM 925 O O . ASN A 1 116 ? -3.053 -1.485 -14.836 1 49.97 116 ASN A O 1
ATOM 929 N N . LYS A 1 117 ? -3.354 -3.727 -14.805 1 51.81 117 LYS A N 1
ATOM 930 C CA . LYS A 1 117 ? -2.195 -3.873 -15.68 1 51.81 117 LYS A CA 1
ATOM 931 C C . LYS A 1 117 ? -2.498 -3.359 -17.078 1 51.81 117 LYS A C 1
ATOM 933 O O . LYS A 1 117 ? -3.473 -3.781 -17.703 1 51.81 117 LYS A O 1
ATOM 938 N N . PHE A 1 118 ? -2.203 -2.156 -17.312 1 52.03 118 PHE A N 1
ATOM 939 C CA . PHE A 1 118 ? -2.336 -1.534 -18.625 1 52.03 118 PHE A CA 1
ATOM 940 C C . PHE A 1 118 ? -1.871 -2.482 -19.719 1 52.03 118 PHE A C 1
ATOM 942 O O . PHE A 1 118 ? -0.715 -2.43 -20.141 1 52.03 118 PHE A O 1
ATOM 949 N N . ARG A 1 119 ? -2.674 -3.633 -19.875 1 52.41 119 ARG A N 1
ATOM 950 C CA . ARG A 1 119 ? -2.332 -4.637 -20.875 1 52.41 119 ARG A CA 1
ATOM 951 C C . ARG A 1 119 ? -2.674 -4.152 -22.281 1 52.41 119 ARG A C 1
ATOM 953 O O . ARG A 1 119 ? -1.928 -4.406 -23.234 1 52.41 119 ARG A O 1
ATOM 960 N N . GLU A 1 120 ? -3.795 -3.57 -22.359 1 56.22 120 GLU A N 1
ATOM 961 C CA . GLU A 1 120 ? -4.281 -3.035 -23.625 1 56.22 120 GLU A CA 1
ATOM 962 C C . GLU A 1 120 ? -4.723 -1.582 -23.484 1 56.22 120 GLU A C 1
ATOM 964 O O . GLU A 1 120 ? -5.062 -1.138 -22.391 1 56.22 120 GLU A O 1
ATOM 969 N N . PRO A 1 121 ? -4.477 -0.827 -24.422 1 56.12 121 PRO A N 1
ATOM 970 C CA . PRO A 1 121 ? -4.879 0.582 -24.391 1 56.12 121 PRO A CA 1
ATOM 971 C C . PRO A 1 121 ? -6.301 0.78 -23.859 1 56.12 121 PRO A C 1
ATOM 973 O O . PRO A 1 121 ? -6.578 1.772 -23.188 1 56.12 121 PRO A O 1
ATOM 976 N N . TRP A 1 122 ? -7.047 -0.197 -24.141 1 57.66 122 TRP A N 1
ATOM 977 C CA . TRP A 1 122 ? -8.438 -0.042 -23.719 1 57.66 122 TRP A CA 1
ATOM 978 C C . TRP A 1 122 ? -8.57 -0.166 -22.203 1 57.66 122 TRP A C 1
ATOM 980 O O . TRP A 1 122 ? -9.508 0.375 -21.609 1 57.66 122 TRP A O 1
ATOM 990 N N . ASP A 1 123 ? -7.59 -0.882 -21.625 1 63.53 123 ASP A N 1
ATOM 991 C CA . ASP A 1 123 ? -7.574 -0.998 -20.172 1 63.53 123 ASP A CA 1
ATOM 992 C C . ASP A 1 123 ? -7.34 0.362 -19.516 1 63.53 123 ASP A C 1
ATOM 994 O O . ASP A 1 123 ? -7.797 0.604 -18.391 1 63.53 123 ASP A O 1
ATOM 998 N N . SER A 1 124 ? -6.902 1.192 -20.406 1 68.25 124 SER A N 1
ATOM 999 C CA . SER A 1 124 ? -6.594 2.527 -19.891 1 68.25 124 SER A CA 1
ATOM 1000 C C . SER A 1 124 ? -7.855 3.367 -19.75 1 68.25 124 SER A C 1
ATOM 1002 O O . SER A 1 124 ? -7.949 4.207 -18.859 1 68.25 124 SER A O 1
ATOM 1004 N N . ILE A 1 125 ? -8.836 3 -20.547 1 70.5 125 ILE A N 1
ATOM 1005 C CA . ILE A 1 125 ? -10.055 3.799 -20.5 1 70.5 125 ILE A CA 1
ATOM 1006 C C . ILE A 1 125 ? -10.828 3.49 -19.234 1 70.5 125 ILE A C 1
ATOM 1008 O O . ILE A 1 125 ? -11.398 4.391 -18.609 1 70.5 125 ILE A O 1
ATOM 1012 N N . SER A 1 126 ? -10.836 2.174 -18.906 1 76.31 126 SER A N 1
ATOM 1013 C CA . SER A 1 126 ? -11.508 1.782 -17.672 1 76.31 126 SER A CA 1
ATOM 1014 C C . SER A 1 126 ? -10.852 2.434 -16.453 1 76.31 126 SER A C 1
ATOM 1016 O O . SER A 1 126 ? -11.539 2.895 -15.539 1 76.31 126 SER A O 1
ATOM 1018 N N . TYR A 1 127 ? -9.586 2.572 -16.562 1 77.44 127 TYR A N 1
ATOM 1019 C CA . TYR A 1 127 ? -8.844 3.189 -15.469 1 77.44 127 TYR A CA 1
ATOM 1020 C C . TYR A 1 127 ? -9.148 4.68 -15.375 1 77.44 127 TYR A C 1
ATOM 1022 O O . TYR A 1 127 ? -9.391 5.203 -14.289 1 77.44 127 TYR A O 1
ATOM 1030 N N . ILE A 1 128 ? -9.211 5.305 -16.531 1 80.44 128 ILE A N 1
ATOM 1031 C CA . ILE A 1 128 ? -9.438 6.742 -16.578 1 80.44 128 ILE A CA 1
ATOM 1032 C C . ILE A 1 128 ? -10.844 7.059 -16.078 1 80.44 128 ILE A C 1
ATOM 1034 O O . ILE A 1 128 ? -11.047 7.996 -15.305 1 80.44 128 ILE A O 1
ATOM 1038 N N . ALA A 1 129 ? -11.773 6.242 -16.5 1 80.56 129 ALA A N 1
ATOM 1039 C CA . ALA A 1 129 ? -13.164 6.461 -16.094 1 80.56 129 ALA A CA 1
ATOM 1040 C C . ALA A 1 129 ? -13.336 6.301 -14.586 1 80.56 129 ALA A C 1
ATOM 1042 O O . ALA A 1 129 ? -14.008 7.105 -13.938 1 80.56 129 ALA A O 1
ATOM 1043 N N . PHE A 1 130 ? -12.75 5.27 -14.102 1 81.56 130 PHE A N 1
ATOM 1044 C CA . PHE A 1 130 ? -12.859 5.035 -12.672 1 81.56 130 PHE A CA 1
ATOM 1045 C C . PHE A 1 130 ? -12.133 6.121 -11.883 1 81.56 130 PHE A C 1
ATOM 1047 O O . PHE A 1 130 ? -12.609 6.562 -10.836 1 81.56 130 PHE A O 1
ATOM 1054 N N . PHE A 1 131 ? -10.984 6.562 -12.352 1 86.25 131 PHE A N 1
ATOM 1055 C CA . PHE A 1 131 ? -10.234 7.609 -11.672 1 86.25 131 PHE A CA 1
ATOM 1056 C C . PHE A 1 131 ? -11.039 8.898 -11.609 1 86.25 131 PHE A C 1
ATOM 1058 O O . PHE A 1 131 ? -11.039 9.586 -10.586 1 86.25 131 PHE A O 1
ATOM 1065 N N . ILE A 1 132 ? -11.68 9.203 -12.695 1 88 132 ILE A N 1
ATOM 1066 C CA . ILE A 1 132 ? -12.484 10.422 -12.75 1 88 132 ILE A CA 1
ATOM 1067 C C . ILE A 1 132 ? -13.609 10.344 -11.711 1 88 132 ILE A C 1
ATOM 1069 O O . ILE A 1 132 ? -13.875 11.32 -11.008 1 88 132 ILE A O 1
ATOM 1073 N N . THR A 1 133 ? -14.203 9.18 -11.641 1 88.5 133 THR A N 1
ATOM 1074 C CA . THR A 1 133 ? -15.297 8.992 -10.688 1 88.5 133 THR A CA 1
ATOM 1075 C C . THR A 1 133 ? -14.789 9.109 -9.258 1 88.5 133 THR A C 1
ATOM 1077 O O . THR A 1 133 ? -15.367 9.836 -8.445 1 88.5 133 THR A O 1
ATOM 1080 N N . ALA A 1 134 ? -13.734 8.398 -8.984 1 87.44 134 ALA A N 1
ATOM 1081 C CA . ALA A 1 134 ? -13.172 8.414 -7.633 1 87.44 134 ALA A CA 1
ATOM 1082 C C . ALA A 1 134 ? -12.672 9.812 -7.266 1 87.44 134 ALA A C 1
ATOM 1084 O O . ALA A 1 134 ? -12.891 10.273 -6.145 1 87.44 134 ALA A O 1
ATOM 1085 N N . TRP A 1 135 ? -12 10.477 -8.219 1 90.56 135 TRP A N 1
ATOM 1086 C CA . TRP A 1 135 ? -11.492 11.828 -8.008 1 90.56 135 TRP A CA 1
ATOM 1087 C C . TRP A 1 135 ? -12.633 12.797 -7.703 1 90.56 135 TRP A C 1
ATOM 1089 O O . TRP A 1 135 ? -12.516 13.633 -6.809 1 90.56 135 TRP A O 1
ATOM 1099 N N . TRP A 1 136 ? -13.664 12.617 -8.359 1 92.62 136 TRP A N 1
ATOM 1100 C CA . TRP A 1 136 ? -14.781 13.539 -8.148 1 92.62 136 TRP A CA 1
ATOM 1101 C C . TRP A 1 136 ? -15.438 13.289 -6.793 1 92.62 136 TRP A C 1
ATOM 1103 O O . TRP A 1 136 ? -15.898 14.234 -6.141 1 92.62 136 TRP A O 1
ATOM 1113 N N . LEU A 1 137 ? -15.562 12.039 -6.434 1 91.75 137 LEU A N 1
ATOM 1114 C CA . LEU A 1 137 ? -16.109 11.734 -5.113 1 91.75 137 LEU A CA 1
ATOM 1115 C C . LEU A 1 137 ? -15.273 12.398 -4.02 1 91.75 137 LEU A C 1
ATOM 1117 O O . LEU A 1 137 ? -15.82 12.93 -3.055 1 91.75 137 LEU A O 1
ATOM 1121 N N . TRP A 1 138 ? -13.992 12.391 -4.223 1 91.69 138 TRP A N 1
ATOM 1122 C CA . TRP A 1 138 ? -13.094 13 -3.252 1 91.69 138 TRP A CA 1
ATOM 1123 C C . TRP A 1 138 ? -13.234 14.516 -3.252 1 91.69 138 TRP A C 1
ATOM 1125 O O . TRP A 1 138 ? -13.383 15.133 -2.193 1 91.69 138 TRP A O 1
ATOM 1135 N N . VAL A 1 139 ? -13.258 15.188 -4.445 1 93.12 139 VAL A N 1
ATOM 1136 C CA . VAL A 1 139 ? -13.305 16.641 -4.559 1 93.12 139 VAL A CA 1
ATOM 1137 C C . VAL A 1 139 ? -14.617 17.156 -3.971 1 93.12 139 VAL A C 1
ATOM 1139 O O . VAL A 1 139 ? -14.625 18.172 -3.268 1 93.12 139 VAL A O 1
ATOM 1142 N N . SER A 1 140 ? -15.688 16.453 -4.27 1 93.88 140 SER A N 1
ATOM 1143 C CA . SER A 1 140 ? -17 16.906 -3.803 1 93.88 140 SER A CA 1
ATOM 1144 C C . SER A 1 140 ? -17.094 16.844 -2.281 1 93.88 140 SER A C 1
ATOM 1146 O O . SER A 1 140 ? -17.594 17.781 -1.644 1 93.88 140 SER A O 1
ATOM 1148 N N . GLN A 1 141 ? -16.562 15.781 -1.713 1 92.25 141 GLN A N 1
ATOM 1149 C CA . GLN A 1 141 ? -16.594 15.648 -0.26 1 92.25 141 GLN A CA 1
ATOM 1150 C C . GLN A 1 141 ? -15.656 16.641 0.409 1 92.25 141 GLN A C 1
ATOM 1152 O O . GLN A 1 141 ? -15.992 17.234 1.44 1 92.25 141 GLN A O 1
ATOM 1157 N N . VAL A 1 142 ? -14.508 16.828 -0.137 1 91.31 142 VAL A N 1
ATOM 1158 C CA . VAL A 1 142 ? -13.531 17.75 0.426 1 91.31 142 VAL A CA 1
ATOM 1159 C C . VAL A 1 142 ? -14.055 19.188 0.344 1 91.31 142 VAL A C 1
ATOM 1161 O O . VAL A 1 142 ? -13.859 19.984 1.27 1 91.31 142 VAL A O 1
ATOM 1164 N N . SER A 1 143 ? -14.695 19.516 -0.747 1 91.12 143 SER A N 1
ATOM 1165 C CA . SER A 1 143 ? -15.289 20.844 -0.877 1 91.12 143 SER A CA 1
ATOM 1166 C C . SER A 1 143 ? -16.328 21.094 0.203 1 91.12 143 SER A C 1
ATOM 1168 O O . SER A 1 143 ? -16.422 22.203 0.746 1 91.12 143 SER A O 1
ATOM 1170 N N . TYR A 1 144 ? -17.078 20.078 0.482 1 92.44 144 TYR A N 1
ATOM 1171 C CA . TYR A 1 144 ? -18.031 20.188 1.572 1 92.44 144 TYR A CA 1
ATOM 1172 C C . TYR A 1 144 ? -17.328 20.375 2.908 1 92.44 144 TYR A C 1
ATOM 1174 O O . TYR A 1 144 ? -17.719 21.25 3.703 1 92.44 144 TYR A O 1
ATOM 1182 N N . ASN A 1 145 ? -16.312 19.625 3.17 1 90.69 145 ASN A N 1
ATOM 1183 C CA . ASN A 1 145 ? -15.625 19.672 4.453 1 90.69 145 ASN A CA 1
ATOM 1184 C C . ASN A 1 145 ? -14.906 21.016 4.66 1 90.69 145 ASN A C 1
ATOM 1186 O O . ASN A 1 145 ? -14.828 21.5 5.785 1 90.69 145 ASN A O 1
ATOM 1190 N N . VAL A 1 146 ? -14.375 21.562 3.617 1 87.69 146 VAL A N 1
ATOM 1191 C CA . VAL A 1 146 ? -13.633 22.828 3.711 1 87.69 146 VAL A CA 1
ATOM 1192 C C . VAL A 1 146 ? -14.578 23.953 4.113 1 87.69 146 VAL A C 1
ATOM 1194 O O . VAL A 1 146 ? -14.203 24.844 4.883 1 87.69 146 VAL A O 1
ATOM 1197 N N . ASP A 1 147 ? -15.789 23.859 3.693 1 86.81 147 ASP A N 1
ATOM 1198 C CA . ASP A 1 147 ? -16.719 24.953 3.92 1 86.81 147 ASP A CA 1
ATOM 1199 C C . ASP A 1 147 ? -17.578 24.703 5.164 1 86.81 147 ASP A C 1
ATOM 1201 O O . ASP A 1 147 ? -17.859 25.641 5.918 1 86.81 147 ASP A O 1
ATOM 1205 N N . PHE A 1 148 ? -17.938 23.5 5.402 1 89.69 148 PHE A N 1
ATOM 1206 C CA . PHE A 1 148 ? -19.062 23.328 6.324 1 89.69 148 PHE A CA 1
ATOM 1207 C C . PHE A 1 148 ? -18.688 22.359 7.445 1 89.69 148 PHE A C 1
ATOM 1209 O O . PHE A 1 148 ? -19.547 22 8.258 1 89.69 148 PHE A O 1
ATOM 1216 N N . TYR A 1 149 ? -17.531 21.906 7.516 1 89.75 149 TYR A N 1
ATOM 1217 C CA . TYR A 1 149 ? -17.188 20.953 8.555 1 89.75 149 TYR A CA 1
ATOM 1218 C C . TYR A 1 149 ? -17.234 21.594 9.938 1 89.75 149 TYR A C 1
ATOM 1220 O O . TYR A 1 149 ? -16.781 22.734 10.109 1 89.75 149 TYR A O 1
ATOM 1228 N N . THR A 1 150 ? -17.859 20.953 10.867 1 89.25 150 THR A N 1
ATOM 1229 C CA . THR A 1 150 ? -17.859 21.297 12.281 1 89.25 150 THR A CA 1
ATOM 1230 C C . THR A 1 150 ? -17.531 20.078 13.133 1 89.25 150 THR A C 1
ATOM 1232 O O . THR A 1 150 ? -17.875 18.953 12.766 1 89.25 150 THR A O 1
ATOM 1235 N N . ASP A 1 151 ? -16.797 20.25 14.148 1 87.81 151 ASP A N 1
ATOM 1236 C CA . ASP A 1 151 ? -16.406 19.156 15.016 1 87.81 151 ASP A CA 1
ATOM 1237 C C . ASP A 1 151 ? -17.578 18.672 15.859 1 87.81 151 ASP A C 1
ATOM 1239 O O . ASP A 1 151 ? -17.703 19.047 17.031 1 87.81 151 ASP A O 1
ATOM 1243 N N . ASP A 1 152 ? -18.484 17.891 15.289 1 91.88 152 ASP A N 1
ATOM 1244 C CA . ASP A 1 152 ? -19.672 17.328 15.945 1 91.88 152 ASP A CA 1
ATOM 1245 C C . ASP A 1 152 ? -19.797 15.836 15.664 1 91.88 152 ASP A C 1
ATOM 1247 O O . ASP A 1 152 ? -19 15.273 14.898 1 91.88 152 ASP A O 1
ATOM 1251 N N . TRP A 1 153 ? -20.703 15.18 16.391 1 91.56 153 TRP A N 1
ATOM 1252 C CA . TRP A 1 153 ? -20.891 13.742 16.234 1 91.56 153 TRP A CA 1
ATOM 1253 C C . TRP A 1 153 ? -21.453 13.406 14.859 1 91.56 153 TRP A C 1
ATOM 1255 O O . TRP A 1 153 ? -21.156 12.344 14.305 1 91.56 153 TRP A O 1
ATOM 1265 N N . PHE A 1 154 ? -22.188 14.32 14.25 1 92.69 154 PHE A N 1
ATOM 1266 C CA . PHE A 1 154 ? -22.766 14.117 12.922 1 92.69 154 PHE A CA 1
ATOM 1267 C C . PHE A 1 154 ? -21.672 13.898 11.891 1 92.69 154 PHE A C 1
ATOM 1269 O O . PHE A 1 154 ? -21.688 12.914 11.141 1 92.69 154 PHE A O 1
ATOM 1276 N N . HIS A 1 155 ? -20.719 14.719 11.938 1 91.38 155 HIS A N 1
ATOM 1277 C CA . HIS A 1 155 ? -19.656 14.633 10.945 1 91.38 155 HIS A CA 1
ATOM 1278 C C . HIS A 1 155 ? -18.75 13.43 11.203 1 91.38 155 HIS A C 1
ATOM 1280 O O . HIS A 1 155 ? -18.266 12.797 10.266 1 91.38 155 HIS A O 1
ATOM 1286 N N . LEU A 1 156 ? -18.531 13.078 12.484 1 89.75 156 LEU A N 1
ATOM 1287 C CA . LEU A 1 156 ? -17.719 11.906 12.797 1 89.75 156 LEU A CA 1
ATOM 1288 C C . LEU A 1 156 ? -18.391 10.633 12.305 1 89.75 156 LEU A C 1
ATOM 1290 O O . LEU A 1 156 ? -17.719 9.734 11.789 1 89.75 156 LEU A O 1
ATOM 1294 N N . PHE A 1 157 ? -19.719 10.602 12.477 1 91.5 157 PHE A N 1
ATOM 1295 C CA . PHE A 1 157 ? -20.484 9.461 11.992 1 91.5 157 PHE A CA 1
ATOM 1296 C C . PHE A 1 157 ? -20.422 9.375 10.477 1 91.5 157 PHE A C 1
ATOM 1298 O O . PHE A 1 157 ? -20.297 8.281 9.914 1 91.5 157 PHE A O 1
ATOM 1305 N N . PHE A 1 158 ? -20.469 10.438 9.789 1 91.88 158 PHE A N 1
ATOM 1306 C CA . PHE A 1 158 ? -20.438 10.461 8.328 1 91.88 158 PHE A CA 1
ATOM 1307 C C . PHE A 1 158 ? -19.047 10.125 7.809 1 91.88 158 PHE A C 1
ATOM 1309 O O . PHE A 1 158 ? -18.906 9.547 6.73 1 91.88 158 PHE A O 1
ATOM 1316 N N . VAL A 1 159 ? -18.031 10.531 8.578 1 88.44 159 VAL A N 1
ATOM 1317 C CA . VAL A 1 159 ? -16.672 10.141 8.203 1 88.44 159 VAL A CA 1
ATOM 1318 C C . VAL A 1 159 ? -16.531 8.625 8.289 1 88.44 159 VAL A C 1
ATOM 1320 O O . VAL A 1 159 ? -15.898 8 7.426 1 88.44 159 VAL A O 1
ATOM 1323 N N . PHE A 1 160 ? -17.125 7.992 9.312 1 89.5 160 PHE A N 1
ATOM 1324 C CA . PHE A 1 160 ? -17.125 6.543 9.461 1 89.5 160 PHE A CA 1
ATOM 1325 C C . PHE A 1 160 ? -17.797 5.875 8.266 1 89.5 160 PHE A C 1
ATOM 1327 O O . PHE A 1 160 ? -17.266 4.902 7.719 1 89.5 160 PHE A O 1
ATOM 1334 N N . LEU A 1 161 ? -18.922 6.406 7.852 1 91.56 161 LEU A N 1
ATOM 1335 C CA . LEU A 1 161 ? -19.656 5.855 6.715 1 91.56 161 LEU A CA 1
ATOM 1336 C C . LEU A 1 161 ? -18.859 6.008 5.43 1 91.56 161 LEU A C 1
ATOM 1338 O O . LEU A 1 161 ? -18.875 5.121 4.574 1 91.56 161 LEU A O 1
ATOM 1342 N N . GLN A 1 162 ? -18.234 7.121 5.312 1 87.12 162 GLN A N 1
ATOM 1343 C CA . GLN A 1 162 ? -17.406 7.355 4.129 1 87.12 162 GLN A CA 1
ATOM 1344 C C . GLN A 1 162 ? -16.234 6.391 4.078 1 87.12 162 GLN A C 1
ATOM 1346 O O . GLN A 1 162 ? -15.812 5.969 2.998 1 87.12 162 GLN A O 1
ATOM 1351 N N . LEU A 1 163 ? -15.688 6.035 5.211 1 82.25 163 LEU A N 1
ATOM 1352 C CA . LEU A 1 163 ? -14.609 5.051 5.27 1 82.25 163 LEU A CA 1
ATOM 1353 C C . LEU A 1 163 ? -15.078 3.697 4.754 1 82.25 163 LEU A C 1
ATOM 1355 O O . LEU A 1 163 ? -14.344 3.01 4.039 1 82.25 163 LEU A O 1
ATOM 1359 N N . LEU A 1 164 ? -16.281 3.391 5.086 1 85.19 164 LEU A N 1
ATOM 1360 C CA . LEU A 1 164 ? -16.875 2.139 4.621 1 85.19 164 LEU A CA 1
ATOM 1361 C C . LEU A 1 164 ? -17.078 2.162 3.111 1 85.19 164 LEU A C 1
ATOM 1363 O O . LEU A 1 164 ? -16.828 1.164 2.43 1 85.19 164 LEU A O 1
ATOM 1367 N N . ILE A 1 165 ? -17.469 3.289 2.643 1 88 165 ILE A N 1
ATOM 1368 C CA . ILE A 1 165 ? -17.719 3.453 1.215 1 88 165 ILE A CA 1
ATOM 1369 C C . ILE A 1 165 ? -16.406 3.322 0.444 1 88 165 ILE A C 1
ATOM 1371 O O . ILE A 1 165 ? -16.312 2.553 -0.514 1 88 165 ILE A O 1
ATOM 1375 N N . PHE A 1 166 ? -15.352 3.975 0.886 1 83.19 166 PHE A N 1
ATOM 1376 C CA . PHE A 1 166 ? -14.078 3.955 0.168 1 83.19 166 PHE A CA 1
ATOM 1377 C C . PHE A 1 166 ? -13.391 2.605 0.324 1 83.19 166 PHE A C 1
ATOM 1379 O O . PHE A 1 166 ? -12.719 2.139 -0.596 1 83.19 166 PHE A O 1
ATOM 1386 N N . GLY A 1 167 ? -13.633 1.99 1.467 1 78 167 GLY A N 1
ATOM 1387 C CA . GLY A 1 167 ? -13.125 0.637 1.631 1 78 167 GLY A CA 1
ATOM 1388 C C . GLY A 1 167 ? -13.758 -0.356 0.674 1 78 167 GLY A C 1
ATOM 1389 O O . GLY A 1 167 ? -13.062 -1.194 0.094 1 78 167 GLY A O 1
ATOM 1390 N N . THR A 1 168 ? -15.031 -0.141 0.489 1 82.5 168 THR A N 1
ATOM 1391 C CA . THR A 1 168 ? -15.742 -1.023 -0.425 1 82.5 168 THR A CA 1
ATOM 1392 C C . THR A 1 168 ? -15.344 -0.745 -1.871 1 82.5 168 THR A C 1
ATOM 1394 O O . THR A 1 168 ? -15.195 -1.672 -2.67 1 82.5 168 THR A O 1
ATOM 1397 N N . LEU A 1 169 ? -15.172 0.482 -2.174 1 84.88 169 LEU A N 1
ATOM 1398 C CA . LEU A 1 169 ? -14.734 0.84 -3.52 1 84.88 169 LEU A CA 1
ATOM 1399 C C . LEU A 1 169 ? -13.352 0.27 -3.812 1 84.88 169 LEU A C 1
ATOM 1401 O O . LEU A 1 169 ? -13.102 -0.227 -4.914 1 84.88 169 LEU A O 1
ATOM 1405 N N . ALA A 1 170 ? -12.516 0.347 -2.861 1 78.62 170 ALA A N 1
ATOM 1406 C CA . ALA A 1 170 ? -11.156 -0.167 -3.027 1 78.62 170 ALA A CA 1
ATOM 1407 C C . ALA A 1 170 ? -11.164 -1.667 -3.305 1 78.62 170 ALA A C 1
ATOM 1409 O O . ALA A 1 170 ? -10.391 -2.16 -4.125 1 78.62 170 ALA A O 1
ATOM 1410 N N . ALA A 1 171 ? -12.133 -2.334 -2.787 1 73.62 171 ALA A N 1
ATOM 1411 C CA . ALA A 1 171 ? -12.242 -3.785 -2.918 1 73.62 171 ALA A CA 1
ATOM 1412 C C . ALA A 1 171 ? -12.766 -4.176 -4.293 1 73.62 171 ALA A C 1
ATOM 1414 O O . ALA A 1 171 ? -12.406 -5.227 -4.828 1 73.62 171 ALA A O 1
ATOM 1415 N N . THR A 1 172 ? -13.539 -3.363 -4.828 1 76.88 172 THR A N 1
ATOM 1416 C CA . THR A 1 172 ? -14.281 -3.766 -6.02 1 76.88 172 THR A CA 1
ATOM 1417 C C . THR A 1 172 ? -13.641 -3.184 -7.277 1 76.88 172 THR A C 1
ATOM 1419 O O . THR A 1 172 ? -13.945 -3.615 -8.391 1 76.88 172 THR A O 1
ATOM 1422 N N . THR A 1 173 ? -12.727 -2.336 -7.07 1 75.5 173 THR A N 1
ATOM 1423 C CA . THR A 1 173 ? -12.148 -1.661 -8.227 1 75.5 173 THR A CA 1
ATOM 1424 C C . THR A 1 173 ? -11.242 -2.605 -9 1 75.5 173 THR A C 1
ATOM 1426 O O . THR A 1 173 ? -11.078 -2.459 -10.219 1 75.5 173 THR A O 1
ATOM 1429 N N . ARG A 1 174 ? -10.75 -3.549 -8.32 1 70.38 174 ARG A N 1
ATOM 1430 C CA . ARG A 1 174 ? -9.852 -4.488 -8.984 1 70.38 174 ARG A CA 1
ATOM 1431 C C . ARG A 1 174 ? -10.586 -5.262 -10.078 1 70.38 174 ARG A C 1
ATOM 1433 O O . ARG A 1 174 ? -9.984 -5.633 -11.086 1 70.38 174 ARG A O 1
ATOM 1440 N N . GLY A 1 175 ? -11.891 -5.449 -9.93 1 65.38 175 GLY A N 1
ATOM 1441 C CA . GLY A 1 175 ? -12.68 -6.195 -10.898 1 65.38 175 GLY A CA 1
ATOM 1442 C C . GLY A 1 175 ? -13.398 -5.309 -11.891 1 65.38 175 GLY A C 1
ATOM 1443 O O . GLY A 1 175 ? -14.195 -5.789 -12.695 1 65.38 175 GLY A O 1
ATOM 1444 N N . TYR A 1 176 ? -13.031 -4.043 -11.789 1 68.25 176 TYR A N 1
ATOM 1445 C CA . TYR A 1 176 ? -13.766 -3.1 -12.633 1 68.25 176 TYR A CA 1
ATOM 1446 C C . TYR A 1 176 ? -13.227 -3.1 -14.055 1 68.25 176 TYR A C 1
ATOM 1448 O O . TYR A 1 176 ? -12.031 -2.896 -14.266 1 68.25 176 TYR A O 1
ATOM 1456 N N . ASP A 1 177 ? -14 -3.516 -14.953 1 66.12 177 ASP A N 1
ATOM 1457 C CA . ASP A 1 177 ? -13.68 -3.494 -16.375 1 66.12 177 ASP A CA 1
ATOM 1458 C C . ASP A 1 177 ? -14.844 -2.945 -17.203 1 66.12 177 ASP A C 1
ATOM 1460 O O . ASP A 1 177 ? -15.867 -3.613 -17.359 1 66.12 177 ASP A O 1
ATOM 1464 N N . VAL A 1 178 ? -14.719 -1.691 -17.562 1 62.16 178 VAL A N 1
ATOM 1465 C CA . VAL A 1 178 ? -15.773 -1.03 -18.328 1 62.16 178 VAL A CA 1
ATOM 1466 C C . VAL A 1 178 ? -15.859 -1.643 -19.734 1 62.16 178 VAL A C 1
ATOM 1468 O O . VAL A 1 178 ? -16.938 -1.726 -20.312 1 62.16 178 VAL A O 1
ATOM 1471 N N . THR A 1 179 ? -14.633 -1.997 -20.188 1 57.41 179 THR A N 1
ATOM 1472 C CA . THR A 1 179 ? -14.609 -2.498 -21.562 1 57.41 179 THR A CA 1
ATOM 1473 C C . THR A 1 179 ? -15.453 -3.762 -21.688 1 57.41 179 THR A C 1
ATOM 1475 O O . THR A 1 179 ? -16.156 -3.951 -22.688 1 57.41 179 THR A O 1
ATOM 1478 N N . ASN A 1 180 ? -15.211 -4.617 -20.672 1 53.78 180 ASN A N 1
ATOM 1479 C CA . ASN A 1 180 ? -16.031 -5.82 -20.75 1 53.78 180 ASN A CA 1
ATOM 1480 C C . ASN A 1 180 ? -17.516 -5.492 -20.594 1 53.78 180 ASN A C 1
ATOM 1482 O O . ASN A 1 180 ? -18.375 -6.129 -21.219 1 53.78 180 ASN A O 1
ATOM 1486 N N . TYR A 1 181 ? -17.75 -4.559 -19.781 1 49.56 181 TYR A N 1
ATOM 1487 C CA . TYR A 1 181 ? -19.172 -4.305 -19.547 1 49.56 181 TYR A CA 1
ATOM 1488 C C . TYR A 1 181 ? -19.734 -3.352 -20.594 1 49.56 181 TYR A C 1
ATOM 1490 O O . TYR A 1 181 ? -20.891 -3.473 -21 1 49.56 181 TYR A O 1
ATOM 1498 N N . ILE A 1 182 ? -19.078 -2.186 -20.844 1 44.06 182 ILE A N 1
ATOM 1499 C CA . ILE A 1 182 ? -19.594 -1.352 -21.922 1 44.06 182 ILE A CA 1
ATOM 1500 C C . ILE A 1 182 ? -19.375 -2.055 -23.266 1 44.06 182 ILE A C 1
ATOM 1502 O O . ILE A 1 182 ? -20.281 -2.1 -24.094 1 44.06 182 ILE A O 1
ATOM 1506 N N . LEU A 1 183 ? -18.078 -2.137 -23.578 1 39.19 183 LEU A N 1
ATOM 1507 C CA . LEU A 1 183 ? -17.797 -2.738 -24.875 1 39.19 183 LEU A CA 1
ATOM 1508 C C . LEU A 1 183 ? -18.234 -4.199 -24.906 1 39.19 183 LEU A C 1
ATOM 1510 O O . LEU A 1 183 ? -18.078 -4.883 -25.922 1 39.19 183 LEU A O 1
ATOM 1514 N N . HIS A 1 184 ? -18.375 -4.879 -23.906 1 35.62 184 HIS A N 1
ATOM 1515 C CA . HIS A 1 184 ? -19.203 -6.047 -24.234 1 35.62 184 HIS A CA 1
ATOM 1516 C C . HIS A 1 184 ? -20.531 -5.633 -24.828 1 35.62 184 HIS A C 1
ATOM 1518 O O . HIS A 1 184 ? -21.562 -5.645 -24.141 1 35.62 184 HIS A O 1
ATOM 1524 N N . SER A 1 185 ? -20.656 -4.684 -25.391 1 29.97 185 SER A N 1
ATOM 1525 C CA . SER A 1 185 ? -21.641 -4.684 -26.469 1 29.97 185 SER A CA 1
ATOM 1526 C C . SER A 1 185 ? -21.906 -6.094 -26.969 1 29.97 185 SER A C 1
ATOM 1528 O O . SER A 1 185 ? -21.047 -6.973 -26.859 1 29.97 185 SER A O 1
ATOM 1530 N N . PRO A 1 186 ? -23.094 -6.348 -27.422 1 30.89 186 PRO A N 1
ATOM 1531 C CA . PRO A 1 186 ? -23.391 -7.609 -28.094 1 30.89 186 PRO A CA 1
ATOM 1532 C C . PRO A 1 186 ? -22.219 -8.133 -28.922 1 30.89 186 PRO A C 1
ATOM 1534 O O . PRO A 1 186 ? -22.125 -9.344 -29.172 1 30.89 186 PRO A O 1
ATOM 1537 N N . GLY A 1 187 ? -21.625 -7.492 -29.812 1 30.42 187 GLY A N 1
ATOM 1538 C CA . GLY A 1 187 ? -20.75 -8.031 -30.844 1 30.42 187 GLY A CA 1
ATOM 1539 C C . GLY A 1 187 ? -19.375 -8.422 -30.312 1 30.42 187 GLY A C 1
ATOM 1540 O O . GLY A 1 187 ? -18.5 -8.805 -31.078 1 30.42 187 GLY A O 1
ATOM 1541 N N . SER A 1 188 ? -18.797 -7.684 -29.469 1 33.56 188 SER A N 1
ATOM 1542 C CA . SER A 1 188 ? -17.547 -8.391 -29.188 1 33.56 188 SER A CA 1
ATOM 1543 C C . SER A 1 188 ? -17.812 -9.789 -28.641 1 33.56 188 SER A C 1
ATOM 1545 O O . SER A 1 188 ? -18.781 -9.992 -27.906 1 33.56 188 SER A O 1
ATOM 1547 N N . SER A 1 189 ? -17.359 -10.703 -29.312 1 33.88 189 SER A N 1
ATOM 1548 C CA . SER A 1 189 ? -17.703 -12.117 -29.453 1 33.88 189 SER A CA 1
ATOM 1549 C C . SER A 1 189 ? -17.953 -12.766 -28.109 1 33.88 189 SER A C 1
ATOM 1551 O O . SER A 1 189 ? -18.656 -13.773 -28.016 1 33.88 189 SER A O 1
ATOM 1553 N N . GLU A 1 190 ? -17.062 -12.609 -27.062 1 36.5 190 GLU A N 1
ATOM 1554 C CA . GLU A 1 190 ? -16.984 -13.797 -26.219 1 36.5 190 GLU A CA 1
ATOM 1555 C C . GLU A 1 190 ? -18.078 -13.789 -25.141 1 36.5 190 GLU A C 1
ATOM 1557 O O . GLU A 1 190 ? -18.188 -14.734 -24.359 1 36.5 190 GLU A O 1
ATOM 1562 N N . LEU A 1 191 ? -18.562 -12.68 -24.641 1 39.03 191 LEU A N 1
ATOM 1563 C CA . LEU A 1 191 ? -19.5 -13.039 -23.578 1 39.03 191 LEU A CA 1
ATOM 1564 C C . LEU A 1 191 ? -20.844 -13.461 -24.172 1 39.03 191 LEU A C 1
ATOM 1566 O O . LEU A 1 191 ? -21.719 -12.617 -24.406 1 39.03 191 LEU A O 1
ATOM 1570 N N . GLU A 1 192 ? -20.938 -14 -25.156 1 39.56 192 GLU A N 1
ATOM 1571 C CA . GLU A 1 192 ? -22.188 -14.711 -25.359 1 39.56 192 GLU A CA 1
ATOM 1572 C C . GLU A 1 192 ? -22.828 -15.109 -24.031 1 39.56 192 GLU A C 1
ATOM 1574 O O . GLU A 1 192 ? -22.125 -15.531 -23.109 1 39.56 192 GLU A O 1
ATOM 1579 N N . PRO A 1 193 ? -24 -14.297 -23.812 1 41.72 193 PRO A N 1
ATOM 1580 C CA . PRO A 1 193 ? -24.672 -14.922 -22.656 1 41.72 193 PRO A CA 1
ATOM 1581 C C . PRO A 1 193 ? -24.344 -16.406 -22.531 1 41.72 193 PRO A C 1
ATOM 1583 O O . PRO A 1 193 ? -24.438 -17.156 -23.5 1 41.72 193 PRO A O 1
ATOM 1586 N N . TYR A 1 194 ? -23.312 -16.578 -21.906 1 45.03 194 TYR A N 1
ATOM 1587 C CA . TYR A 1 194 ? -22.953 -17.984 -21.797 1 45.03 194 TYR A CA 1
ATOM 1588 C C . TYR A 1 194 ? -23.922 -18.734 -20.891 1 45.03 194 TYR A C 1
ATOM 1590 O O . TYR A 1 194 ? -24.531 -18.125 -20 1 45.03 194 TYR A O 1
ATOM 1598 N N . ASP A 1 195 ? -24.484 -19.641 -21.438 1 49.72 195 ASP A N 1
ATOM 1599 C CA . ASP A 1 195 ? -25.203 -20.641 -20.656 1 49.72 195 ASP A CA 1
ATOM 1600 C C . ASP A 1 195 ? -24.344 -21.172 -19.5 1 49.72 195 ASP A C 1
ATOM 1602 O O . ASP A 1 195 ? -23.203 -21.609 -19.719 1 49.72 195 ASP A O 1
ATOM 1606 N N . ILE A 1 196 ? -24.828 -20.828 -18.344 1 54.81 196 ILE A N 1
ATOM 1607 C CA . ILE A 1 196 ? -24.141 -21.234 -17.125 1 54.81 196 ILE A CA 1
ATOM 1608 C C . ILE A 1 196 ? -23.672 -22.688 -17.266 1 54.81 196 ILE A C 1
ATOM 1610 O O . ILE A 1 196 ? -22.641 -23.062 -16.703 1 54.81 196 ILE A O 1
ATOM 1614 N N . MET A 1 197 ? -24.516 -23.359 -18.125 1 54.56 197 MET A N 1
ATOM 1615 C CA . MET A 1 197 ? -24.219 -24.781 -18.203 1 54.56 197 MET A CA 1
ATOM 1616 C C . MET A 1 197 ? -23 -25.047 -19.078 1 54.56 197 MET A C 1
ATOM 1618 O O . MET A 1 197 ? -22.375 -26.109 -19 1 54.56 197 MET A O 1
ATOM 1622 N N . THR A 1 198 ? -22.703 -24.031 -19.938 1 52.22 198 THR A N 1
ATOM 1623 C CA . THR A 1 198 ? -21.641 -24.297 -20.906 1 52.22 198 THR A CA 1
ATOM 1624 C C . THR A 1 198 ? -20.422 -23.406 -20.641 1 52.22 198 THR A C 1
ATOM 1626 O O . THR A 1 198 ? -19.391 -23.562 -21.266 1 52.22 198 THR A O 1
ATOM 1629 N N . ILE A 1 199 ? -20.594 -22.688 -19.625 1 58.31 199 ILE A N 1
ATOM 1630 C CA . ILE A 1 199 ? -19.547 -21.688 -19.438 1 58.31 199 ILE A CA 1
ATOM 1631 C C . ILE A 1 199 ? -18.375 -22.328 -18.672 1 58.31 199 ILE A C 1
ATOM 1633 O O . ILE A 1 199 ? -18.578 -23.125 -17.766 1 58.31 199 ILE A O 1
ATOM 1637 N N . ARG A 1 200 ? -17.203 -22.078 -19.125 1 64.88 200 ARG A N 1
ATOM 1638 C CA . ARG A 1 200 ? -15.984 -22.516 -18.438 1 64.88 200 ARG A CA 1
ATOM 1639 C C . ARG A 1 200 ? -15.812 -21.797 -17.109 1 64.88 200 ARG A C 1
ATOM 1641 O O . ARG A 1 200 ? -16.219 -20.641 -16.969 1 64.88 200 ARG A O 1
ATOM 1648 N N . PRO A 1 201 ? -15.328 -22.516 -16.219 1 69.69 201 PRO A N 1
ATOM 1649 C CA . PRO A 1 201 ? -15.203 -21.938 -14.875 1 69.69 201 PRO A CA 1
ATOM 1650 C C . PRO A 1 201 ? -14.406 -20.625 -14.867 1 69.69 201 PRO A C 1
ATOM 1652 O O . PRO A 1 201 ? -14.766 -19.688 -14.148 1 69.69 201 PRO A O 1
ATOM 1655 N N . ASP A 1 202 ? -13.367 -20.547 -15.648 1 69 202 ASP A N 1
ATOM 1656 C CA . ASP A 1 202 ? -12.555 -19.328 -15.656 1 69 202 ASP A CA 1
ATOM 1657 C C . ASP A 1 202 ? -13.344 -18.141 -16.188 1 69 202 ASP A C 1
ATOM 1659 O O . ASP A 1 202 ? -13.234 -17.031 -15.664 1 69 202 ASP A O 1
ATOM 1663 N N . ARG A 1 203 ? -14.094 -18.453 -17.203 1 65.94 203 ARG A N 1
ATOM 1664 C CA . ARG A 1 203 ? -14.906 -17.391 -17.797 1 65.94 203 ARG A CA 1
ATOM 1665 C C . ARG A 1 203 ? -16.016 -16.969 -16.844 1 65.94 203 ARG A C 1
ATOM 1667 O O . ARG A 1 203 ? -16.359 -15.781 -16.766 1 65.94 203 ARG A O 1
ATOM 1674 N N . TYR A 1 204 ? -16.516 -17.938 -16.172 1 69.75 204 TYR A N 1
ATOM 1675 C CA . TYR A 1 204 ? -17.562 -17.609 -15.203 1 69.75 204 TYR A CA 1
ATOM 1676 C C . TYR A 1 204 ? -17.016 -16.719 -14.094 1 69.75 204 TYR A C 1
ATOM 1678 O O . TYR A 1 204 ? -17.656 -15.734 -13.711 1 69.75 204 TYR A O 1
ATOM 1686 N N . ALA A 1 205 ? -15.922 -17.141 -13.625 1 71.94 205 ALA A N 1
ATOM 1687 C CA . ALA A 1 205 ? -15.32 -16.391 -12.531 1 71.94 205 ALA A CA 1
ATOM 1688 C C . ALA A 1 205 ? -15.07 -14.938 -12.945 1 71.94 205 ALA A C 1
ATOM 1690 O O . ALA A 1 205 ? -15.359 -14.008 -12.188 1 71.94 205 ALA A O 1
ATOM 1691 N N . ALA A 1 206 ? -14.602 -14.711 -14.117 1 68 206 ALA A N 1
ATOM 1692 C CA . ALA A 1 206 ? -14.297 -13.367 -14.617 1 68 206 ALA A CA 1
ATOM 1693 C C . ALA A 1 206 ? -15.57 -12.555 -14.812 1 68 206 ALA A C 1
ATOM 1695 O O . ALA A 1 206 ? -15.617 -11.375 -14.453 1 68 206 ALA A O 1
ATOM 1696 N N . GLU A 1 207 ? -16.578 -13.18 -15.359 1 70.69 207 GLU A N 1
ATOM 1697 C CA . GLU A 1 207 ? -17.828 -12.484 -15.617 1 70.69 207 GLU A CA 1
ATOM 1698 C C . GLU A 1 207 ? -18.562 -12.148 -14.32 1 70.69 207 GLU A C 1
ATOM 1700 O O . GLU A 1 207 ? -19.125 -11.062 -14.18 1 70.69 207 GLU A O 1
ATOM 1705 N N . HIS A 1 208 ? -18.562 -13.148 -13.531 1 75.31 208 HIS A N 1
ATOM 1706 C CA . HIS A 1 208 ? -19.219 -12.938 -12.242 1 75.31 208 HIS A CA 1
ATOM 1707 C C . HIS A 1 208 ? -18.562 -11.797 -11.469 1 75.31 208 HIS A C 1
ATOM 1709 O O . HIS A 1 208 ? -19.25 -10.977 -10.859 1 75.31 208 HIS A O 1
ATOM 1715 N N . LEU A 1 209 ? -17.312 -11.844 -11.523 1 75.5 209 LEU A N 1
ATOM 1716 C CA . LEU A 1 209 ? -16.562 -10.82 -10.805 1 75.5 209 LEU A CA 1
ATOM 1717 C C . LEU A 1 209 ? -16.844 -9.438 -11.383 1 75.5 209 LEU A C 1
ATOM 1719 O O . LEU A 1 209 ? -17.062 -8.477 -10.641 1 75.5 209 LEU A O 1
ATOM 1723 N N . THR A 1 210 ? -16.875 -9.281 -12.688 1 74.06 210 THR A N 1
ATOM 1724 C CA . THR A 1 210 ? -17.094 -8 -13.344 1 74.06 210 THR A CA 1
ATOM 1725 C C . THR A 1 210 ? -18.516 -7.496 -13.062 1 74.06 210 THR A C 1
ATOM 1727 O O . THR A 1 210 ? -18.719 -6.305 -12.82 1 74.06 210 THR A O 1
ATOM 1730 N N . LYS A 1 211 ? -19.438 -8.422 -13.078 1 77.31 211 LYS A N 1
ATOM 1731 C CA . LYS A 1 211 ? -20.844 -8.062 -12.836 1 77.31 211 LYS A CA 1
ATOM 1732 C C . LYS A 1 211 ? -21.047 -7.613 -11.391 1 77.31 211 LYS A C 1
ATOM 1734 O O . LYS A 1 211 ? -21.672 -6.59 -11.141 1 77.31 211 LYS A O 1
ATOM 1739 N N . THR A 1 212 ? -20.547 -8.344 -10.539 1 79.69 212 THR A N 1
ATOM 1740 C CA . THR A 1 212 ? -20.703 -8.023 -9.125 1 79.69 212 THR A CA 1
ATOM 1741 C C . THR A 1 212 ? -19.984 -6.727 -8.781 1 79.69 212 THR A C 1
ATOM 1743 O O . THR A 1 212 ? -20.484 -5.922 -7.992 1 79.69 212 THR A O 1
ATOM 1746 N N . SER A 1 213 ? -18.812 -6.562 -9.336 1 81.12 213 SER A N 1
ATOM 1747 C CA . SER A 1 213 ? -18.047 -5.344 -9.078 1 81.12 213 SER A CA 1
ATOM 1748 C C . SER A 1 213 ? -18.797 -4.109 -9.562 1 81.12 213 SER A C 1
ATOM 1750 O O . SER A 1 213 ? -18.859 -3.102 -8.859 1 81.12 213 SER A O 1
ATOM 1752 N N . LEU A 1 214 ? -19.391 -4.16 -10.75 1 79.75 214 LEU A N 1
ATOM 1753 C CA . LEU A 1 214 ? -20.125 -3.021 -11.289 1 79.75 214 LEU A CA 1
ATOM 1754 C C . LEU A 1 214 ? -21.359 -2.717 -10.445 1 79.75 214 LEU A C 1
ATOM 1756 O O . LEU A 1 214 ? -21.672 -1.55 -10.211 1 79.75 214 LEU A O 1
ATOM 1760 N N . TRP A 1 215 ? -21.969 -3.752 -10.008 1 83.56 215 TRP A N 1
ATOM 1761 C CA . TRP A 1 215 ? -23.172 -3.586 -9.18 1 83.56 215 TRP A CA 1
ATOM 1762 C C . TRP A 1 215 ? -22.812 -2.914 -7.859 1 83.56 215 TRP A C 1
ATOM 1764 O O . TRP A 1 215 ? -23.484 -1.967 -7.441 1 83.56 215 TRP A O 1
ATOM 1774 N N . VAL A 1 216 ? -21.797 -3.385 -7.305 1 84.56 216 VAL A N 1
ATOM 1775 C CA . VAL A 1 216 ? -21.422 -2.867 -5.996 1 84.56 216 VAL A CA 1
ATOM 1776 C C . VAL A 1 216 ? -20.875 -1.447 -6.137 1 84.56 216 VAL A C 1
ATOM 1778 O O . VAL A 1 216 ? -21.188 -0.573 -5.324 1 84.56 216 VAL A O 1
ATOM 1781 N N . ILE A 1 217 ? -20.094 -1.216 -7.191 1 86.06 217 ILE A N 1
ATOM 1782 C CA . ILE A 1 217 ? -19.531 0.112 -7.406 1 86.06 217 ILE A CA 1
ATOM 1783 C C . ILE A 1 217 ? -20.656 1.125 -7.609 1 86.06 217 ILE A C 1
ATOM 1785 O O . ILE A 1 217 ? -20.641 2.205 -7.016 1 86.06 217 ILE A O 1
ATOM 1789 N N . THR A 1 218 ? -21.625 0.8 -8.445 1 87.94 218 THR A N 1
ATOM 1790 C CA . THR A 1 218 ? -22.734 1.712 -8.719 1 87.94 218 THR A CA 1
ATOM 1791 C C . 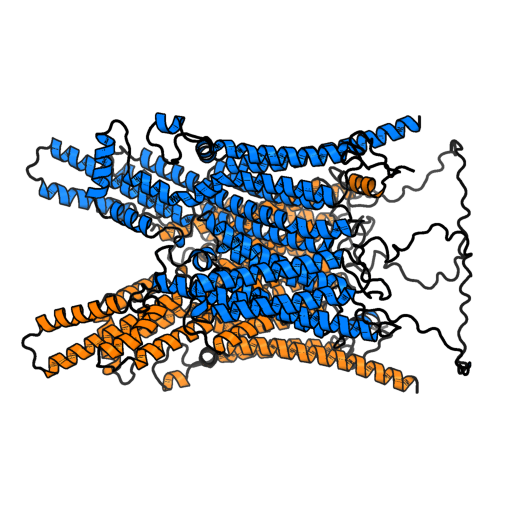THR A 1 218 ? -23.547 1.975 -7.453 1 87.94 218 THR A C 1
ATOM 1793 O O . THR A 1 218 ? -23.969 3.105 -7.199 1 87.94 218 THR A O 1
ATOM 1796 N N . PHE A 1 219 ? -23.672 0.978 -6.645 1 89.69 219 PHE A N 1
ATOM 1797 C CA . PHE A 1 219 ? -24.406 1.115 -5.398 1 89.69 219 PHE A CA 1
ATOM 1798 C C . PHE A 1 219 ? -23.656 2.012 -4.418 1 89.69 219 PHE A C 1
ATOM 1800 O O . PHE A 1 219 ? -24.25 2.893 -3.795 1 89.69 219 PHE A O 1
ATOM 1807 N N . VAL A 1 220 ? -22.422 1.755 -4.316 1 90.5 220 VAL A N 1
ATOM 1808 C CA . VAL A 1 220 ? -21.609 2.488 -3.35 1 90.5 220 VAL A CA 1
ATOM 1809 C C . VAL A 1 220 ? -21.484 3.945 -3.785 1 90.5 220 VAL A C 1
ATOM 1811 O O . VAL A 1 220 ? -21.469 4.852 -2.949 1 90.5 220 VAL A O 1
ATOM 1814 N N . VAL A 1 221 ? -21.359 4.199 -5.086 1 92.12 221 VAL A N 1
ATOM 1815 C CA . VAL A 1 221 ? -21.297 5.57 -5.578 1 92.12 221 VAL A CA 1
ATOM 1816 C C . VAL A 1 221 ? -22.625 6.281 -5.316 1 92.12 221 VAL A C 1
ATOM 1818 O O . VAL A 1 221 ? -22.641 7.438 -4.887 1 92.12 221 VAL A O 1
ATOM 1821 N N . ALA A 1 222 ? -23.719 5.57 -5.531 1 94.44 222 ALA A N 1
ATOM 1822 C CA . ALA A 1 222 ? -25.031 6.141 -5.242 1 94.44 222 ALA A CA 1
ATOM 1823 C C . ALA A 1 222 ? -25.172 6.469 -3.76 1 94.44 222 ALA A C 1
ATOM 1825 O O . ALA A 1 222 ? -25.656 7.547 -3.398 1 94.44 222 ALA A O 1
ATOM 1826 N N . LEU A 1 223 ? -24.703 5.559 -2.961 1 94.69 223 LEU A N 1
ATOM 1827 C CA . LEU A 1 223 ? -24.781 5.758 -1.517 1 94.69 223 LEU A CA 1
ATOM 1828 C C . LEU A 1 223 ? -23.922 6.945 -1.089 1 94.69 223 LEU A C 1
ATOM 1830 O O . LEU A 1 223 ? -24.312 7.707 -0.201 1 94.69 223 LEU A O 1
ATOM 1834 N N . SER A 1 224 ? -22.781 7.102 -1.674 1 94.56 224 SER A N 1
ATOM 1835 C CA . SER A 1 224 ? -21.906 8.227 -1.369 1 94.56 224 SER A CA 1
ATOM 1836 C C . SER A 1 224 ? -22.578 9.555 -1.694 1 94.56 224 SER A C 1
ATOM 1838 O O . SER A 1 224 ? -22.484 10.516 -0.928 1 94.56 224 SER A O 1
ATOM 1840 N N . ARG A 1 225 ? -23.281 9.625 -2.779 1 96.12 225 ARG A N 1
ATOM 1841 C CA . ARG A 1 225 ? -23.984 10.844 -3.166 1 96.12 225 ARG A CA 1
ATOM 1842 C C . ARG A 1 225 ? -25.141 11.133 -2.213 1 96.12 225 ARG A C 1
ATOM 1844 O O . ARG A 1 225 ? -25.406 12.289 -1.876 1 96.12 225 ARG A O 1
ATOM 1851 N N . ILE A 1 226 ? -25.781 10.086 -1.798 1 96.44 226 ILE A N 1
ATOM 1852 C CA . ILE A 1 226 ? -26.891 10.25 -0.875 1 96.44 226 ILE A CA 1
ATOM 1853 C C . ILE A 1 226 ? -26.375 10.789 0.462 1 96.44 226 ILE A C 1
ATOM 1855 O O . ILE A 1 226 ? -27 11.672 1.061 1 96.44 226 ILE A O 1
ATOM 1859 N N . LEU A 1 227 ? -25.266 10.227 0.887 1 96.44 227 LEU A N 1
ATOM 1860 C CA . LEU A 1 227 ? -24.672 10.695 2.139 1 96.44 227 LEU A CA 1
ATOM 1861 C C . LEU A 1 227 ? -24.266 12.164 2.033 1 96.44 227 LEU A C 1
ATOM 1863 O O . LEU A 1 227 ? -24.5 12.945 2.961 1 96.44 227 LEU A O 1
ATOM 1867 N N . LEU A 1 228 ? -23.656 12.547 0.914 1 96.56 228 LEU A N 1
ATOM 1868 C CA . LEU A 1 228 ? -23.281 13.938 0.706 1 96.56 228 LEU A CA 1
ATOM 1869 C C . LEU A 1 228 ? -24.516 14.836 0.625 1 96.56 228 LEU A C 1
ATOM 1871 O O . LEU A 1 228 ? -24.484 15.969 1.11 1 96.56 228 LEU A O 1
ATOM 1875 N N . LEU A 1 229 ? -25.594 14.336 0.042 1 96.81 229 LEU A N 1
ATOM 1876 C CA . LEU A 1 229 ? -26.844 15.07 -0.054 1 96.81 229 LEU A CA 1
ATOM 1877 C C . LEU A 1 229 ? -27.406 15.359 1.332 1 96.81 229 LEU A C 1
ATOM 1879 O O . LEU A 1 229 ? -27.844 16.484 1.608 1 96.81 229 LEU A O 1
ATOM 1883 N N . VAL A 1 230 ? -27.328 14.375 2.199 1 96.81 230 VAL A N 1
ATOM 1884 C CA . VAL A 1 230 ? -27.828 14.547 3.561 1 96.81 230 VAL A CA 1
ATOM 1885 C C . VAL A 1 230 ? -27.031 15.641 4.27 1 96.81 230 VAL A C 1
ATOM 1887 O O . VAL A 1 230 ? -27.594 16.453 5 1 96.81 230 VAL A O 1
ATOM 1890 N N . GLN A 1 231 ? -25.781 15.688 4.035 1 95.94 231 GLN A N 1
ATOM 1891 C CA . GLN A 1 231 ? -24.922 16.703 4.652 1 95.94 231 GLN A CA 1
ATOM 1892 C C . GLN A 1 231 ? -25.266 18.094 4.137 1 95.94 231 GLN A C 1
ATOM 1894 O O . GLN A 1 231 ? -25.328 19.047 4.91 1 95.94 231 GLN A O 1
ATOM 1899 N N . HIS A 1 232 ? -25.516 18.188 2.875 1 95 232 HIS A N 1
ATOM 1900 C CA . HIS A 1 232 ? -25.844 19.5 2.303 1 95 232 HIS A CA 1
ATOM 1901 C C . HIS A 1 232 ? -27.234 19.938 2.729 1 95 232 HIS A C 1
ATOM 1903 O O . HIS A 1 232 ? -27.484 21.141 2.902 1 95 232 HIS A O 1
ATOM 1909 N N . ILE A 1 233 ? -28.141 19.016 2.855 1 94.62 233 ILE A N 1
ATOM 1910 C CA . ILE A 1 233 ? -29.484 19.359 3.322 1 94.62 233 ILE A CA 1
ATOM 1911 C C . ILE A 1 233 ? -29.406 19.938 4.738 1 94.62 233 ILE A C 1
ATOM 1913 O O . ILE A 1 233 ? -30.094 20.906 5.062 1 94.62 233 ILE A O 1
ATOM 1917 N N . ARG A 1 234 ? -28.547 19.344 5.508 1 94.44 234 ARG A N 1
ATOM 1918 C CA . ARG A 1 234 ? -28.328 19.875 6.852 1 94.44 234 ARG A CA 1
ATOM 1919 C C . ARG A 1 234 ? -27.844 21.312 6.809 1 94.44 234 ARG A C 1
ATOM 1921 O O . ARG A 1 234 ? -28.281 22.156 7.598 1 94.44 234 ARG A O 1
ATOM 1928 N N . VAL A 1 235 ? -26.953 21.578 5.93 1 92.31 235 VAL A N 1
ATOM 1929 C CA . VAL A 1 235 ? -26.406 22.922 5.797 1 92.31 235 VAL A CA 1
ATOM 1930 C C . VAL A 1 235 ? -27.5 23.891 5.375 1 92.31 235 VAL A C 1
ATOM 1932 O O . VAL A 1 235 ? -27.578 25.016 5.891 1 92.31 235 VAL A O 1
ATOM 1935 N N . VAL A 1 236 ? -28.391 23.484 4.504 1 90.19 236 VAL A N 1
ATOM 1936 C CA . VAL A 1 236 ? -29.469 24.328 4.023 1 90.19 236 VAL A CA 1
ATOM 1937 C C . VAL A 1 236 ? -30.438 24.625 5.164 1 90.19 236 VAL A C 1
ATOM 1939 O O . VAL A 1 236 ? -30.922 25.75 5.305 1 90.19 236 VAL A O 1
ATOM 1942 N N . ILE A 1 237 ? -30.703 23.656 5.957 1 90.75 237 ILE A N 1
ATOM 1943 C CA . ILE A 1 237 ? -31.609 23.812 7.086 1 90.75 237 ILE A CA 1
ATOM 1944 C C . ILE A 1 237 ? -31.031 24.812 8.078 1 90.75 237 ILE A C 1
ATOM 1946 O O . ILE A 1 237 ? -31.719 25.719 8.539 1 90.75 237 ILE A O 1
ATOM 1950 N N . TYR A 1 238 ? -29.766 24.688 8.383 1 89.81 238 TYR A N 1
ATOM 1951 C CA . TYR A 1 238 ? -29.125 25.609 9.312 1 89.81 238 TYR A CA 1
ATOM 1952 C C . TYR A 1 238 ? -29.031 27.016 8.727 1 89.81 238 TYR A C 1
ATOM 1954 O O . TYR A 1 238 ? -29.109 28 9.461 1 89.81 238 TYR A O 1
ATOM 1962 N N . ALA A 1 239 ? -28.812 27.062 7.426 1 87.5 239 ALA A N 1
ATOM 1963 C CA . ALA A 1 239 ? -28.75 28.375 6.777 1 87.5 239 ALA A CA 1
ATOM 1964 C C . ALA A 1 239 ? -30.094 29.094 6.855 1 87.5 239 ALA A C 1
ATOM 1966 O O . ALA A 1 239 ? -30.156 30.312 7.066 1 87.5 239 ALA A O 1
ATOM 1967 N N . LYS A 1 240 ? -31.141 28.391 6.719 1 85.06 240 LYS A N 1
ATOM 1968 C CA . LYS A 1 240 ? -32.469 28.969 6.82 1 85.06 240 LYS A CA 1
ATOM 1969 C C . LYS A 1 240 ? -32.75 29.453 8.242 1 85.06 240 LYS A C 1
ATOM 1971 O O . LYS A 1 240 ? -33.375 30.5 8.438 1 85.06 240 LYS A O 1
ATOM 1976 N N . LEU A 1 241 ? -32.219 28.703 9.18 1 84.19 241 LEU A N 1
ATOM 1977 C CA . LEU A 1 241 ? -32.469 29.031 10.578 1 84.19 241 LEU A CA 1
ATOM 1978 C C . LEU A 1 241 ? -31.594 30.219 11.008 1 84.19 241 LEU A C 1
ATOM 1980 O O . LEU A 1 241 ? -31.984 30.969 11.906 1 84.19 241 LEU A O 1
ATOM 1984 N N . SER A 1 242 ? -30.469 30.297 10.422 1 80.81 242 SER A N 1
ATOM 1985 C CA . SER A 1 242 ? -29.516 31.312 10.844 1 80.81 242 SER A CA 1
ATOM 1986 C C . SER A 1 242 ? -29.688 32.594 10.047 1 80.81 242 SER A C 1
ATOM 1988 O O . SER A 1 242 ? -29.172 33.656 10.43 1 80.81 242 SER A O 1
ATOM 1990 N N . SER A 1 243 ? -30.328 32.5 8.883 1 76.81 243 SER A N 1
ATOM 1991 C CA . SER A 1 243 ? -30.5 33.688 8.055 1 76.81 243 SER A CA 1
ATOM 1992 C C . SER A 1 243 ? -31.547 34.625 8.648 1 76.81 243 SER A C 1
ATOM 1994 O O . SER A 1 243 ? -32.531 34.188 9.234 1 76.81 243 SER A O 1
ATOM 1996 N N . LYS A 1 244 ? -31.203 35.938 8.82 1 64.44 244 LYS A N 1
ATOM 1997 C CA . LYS A 1 244 ? -32.062 36.969 9.383 1 64.44 244 LYS A CA 1
ATOM 1998 C C . LYS A 1 244 ? -33.438 36.938 8.75 1 64.44 244 LYS A C 1
ATOM 2000 O O . LYS A 1 244 ? -34.469 37.062 9.453 1 64.44 244 LYS A O 1
ATOM 2005 N N . ASN A 1 245 ? -33.5 37 7.457 1 61.81 245 ASN A N 1
ATOM 2006 C CA . ASN A 1 245 ? -34.781 37.188 6.812 1 61.81 245 ASN A CA 1
ATOM 2007 C C . ASN A 1 245 ? -35.438 35.812 6.48 1 61.81 245 ASN A C 1
ATOM 2009 O O . ASN A 1 245 ? -36.406 35.75 5.73 1 61.81 245 ASN A O 1
ATOM 2013 N N . SER A 1 246 ? -35.094 34.812 7.188 1 62.72 246 SER A N 1
ATOM 2014 C CA . SER A 1 246 ? -35.594 33.438 7.016 1 62.72 246 SER A CA 1
ATOM 2015 C C . SER A 1 246 ? -35.625 33.031 5.543 1 62.72 246 SER A C 1
ATOM 2017 O O . SER A 1 246 ? -36.406 32.188 5.145 1 62.72 246 SER A O 1
ATOM 2019 N N . ARG A 1 247 ? -34.969 34.062 4.691 1 65.25 247 ARG A N 1
ATOM 2020 C CA . ARG A 1 247 ? -35 33.688 3.279 1 65.25 247 ARG A CA 1
ATOM 2021 C C . ARG A 1 247 ? -33.906 32.688 2.965 1 65.25 247 ARG A C 1
ATOM 2023 O O . ARG A 1 247 ? -32.781 32.812 3.453 1 65.25 247 ARG A O 1
ATOM 2030 N N . LEU A 1 248 ? -34.188 31.609 2.309 1 72.31 248 LEU A N 1
ATOM 2031 C CA . LEU A 1 248 ? -33.312 30.516 1.891 1 72.31 248 LEU A CA 1
ATOM 2032 C C . LEU A 1 248 ? -32.312 31 0.846 1 72.31 248 LEU A C 1
ATOM 2034 O O . LEU A 1 248 ? -32.688 31.516 -0.205 1 72.31 248 LEU A O 1
ATOM 2038 N N . PRO A 1 249 ? -31.062 31.016 1.227 1 78.44 249 PRO A N 1
ATOM 2039 C CA . PRO A 1 249 ? -30.094 31.391 0.195 1 78.44 249 PRO A CA 1
ATOM 2040 C C . PRO A 1 249 ? -30.109 30.438 -0.995 1 78.44 249 PRO A C 1
ATOM 2042 O O . PRO A 1 249 ? -29.734 29.266 -0.857 1 78.44 249 PRO A O 1
ATOM 2045 N N . ARG A 1 250 ? -30.641 30.797 -2.119 1 79.38 250 ARG A N 1
ATOM 2046 C CA . ARG A 1 250 ? -30.844 30 -3.324 1 79.38 250 ARG A CA 1
ATOM 2047 C C . ARG A 1 250 ? -29.516 29.438 -3.844 1 79.38 250 ARG A C 1
ATOM 2049 O O . ARG A 1 250 ? -29.5 28.391 -4.48 1 79.38 250 ARG A O 1
ATOM 2056 N N . ARG A 1 251 ? -28.453 30.078 -3.537 1 83.56 251 ARG A N 1
ATOM 2057 C CA . ARG A 1 251 ? -27.141 29.672 -4.039 1 83.56 251 ARG A CA 1
ATOM 2058 C C . ARG A 1 251 ? -26.688 28.375 -3.361 1 83.56 251 ARG A C 1
ATOM 2060 O O . ARG A 1 251 ? -25.906 27.609 -3.936 1 83.56 251 ARG A O 1
ATOM 2067 N N . LEU A 1 252 ? -27.203 28.156 -2.178 1 88 252 LEU A N 1
ATOM 2068 C CA . LEU A 1 252 ? -26.812 26.953 -1.435 1 88 252 LEU A CA 1
ATOM 2069 C C . LEU A 1 252 ? -27.609 25.75 -1.902 1 88 252 LEU A C 1
ATOM 2071 O O . LEU A 1 252 ? -27.266 24.609 -1.582 1 88 252 LEU A O 1
ATOM 2075 N N . LEU A 1 253 ? -28.594 25.969 -2.773 1 91.06 253 LEU A N 1
ATOM 2076 C CA . LEU A 1 253 ? -29.453 24.891 -3.227 1 91.06 253 LEU A CA 1
ATOM 2077 C C . LEU A 1 253 ? -28.906 24.266 -4.508 1 91.06 253 LEU A C 1
ATOM 2079 O O . LEU A 1 253 ? -29.344 23.188 -4.914 1 91.06 253 LEU A O 1
ATOM 2083 N N . ILE A 1 254 ? -27.953 24.812 -5.102 1 92.25 254 ILE A N 1
ATOM 2084 C CA . ILE A 1 254 ? -27.438 24.344 -6.387 1 92.25 254 ILE A CA 1
ATOM 2085 C C . ILE A 1 254 ? -26.812 22.969 -6.227 1 92.25 254 ILE A C 1
ATOM 2087 O O . ILE A 1 254 ? -27.125 22.047 -6.988 1 92.25 254 ILE A O 1
ATOM 2091 N N . VAL A 1 255 ? -26 22.828 -5.195 1 93.31 255 VAL A N 1
ATOM 2092 C CA . VAL A 1 255 ? -25.266 21.594 -5.016 1 93.31 255 VAL A CA 1
ATOM 2093 C C . VAL A 1 255 ? -26.219 20.484 -4.57 1 93.31 255 VAL A C 1
ATOM 2095 O O . VAL A 1 255 ? -26.234 19.391 -5.156 1 93.31 255 VAL A O 1
ATOM 2098 N N . PRO A 1 256 ? -27.141 20.719 -3.627 1 95.12 256 PRO A N 1
ATOM 2099 C CA . PRO A 1 256 ? -28.078 19.656 -3.242 1 95.12 256 PRO A CA 1
ATOM 2100 C C . PRO A 1 256 ? -29 19.25 -4.383 1 95.12 256 PRO A C 1
ATOM 2102 O O . PRO A 1 256 ? -29.344 18.078 -4.508 1 95.12 256 PRO A O 1
ATOM 2105 N N . ALA A 1 257 ? -29.406 20.188 -5.18 1 95.62 257 ALA A N 1
ATOM 2106 C CA . ALA A 1 257 ? -30.25 19.859 -6.328 1 95.62 257 ALA A CA 1
ATOM 2107 C C . ALA A 1 257 ? -29.5 18.969 -7.312 1 95.62 257 ALA A C 1
ATOM 2109 O O . ALA A 1 257 ? -30.078 18.016 -7.844 1 95.62 257 ALA A O 1
ATOM 2110 N N . SER A 1 258 ? -28.312 19.312 -7.57 1 96.62 258 SER A N 1
ATOM 2111 C CA . SER A 1 258 ? -27.5 18.5 -8.469 1 96.62 258 SER A CA 1
ATOM 2112 C C . SER A 1 258 ? -27.281 17.109 -7.887 1 96.62 258 SER A C 1
ATOM 2114 O O . SER A 1 258 ? -27.234 16.109 -8.625 1 96.62 258 SER A O 1
ATOM 2116 N N . LEU A 1 259 ? -27.156 16.969 -6.582 1 97.12 259 LEU A N 1
ATOM 2117 C CA . LEU A 1 259 ? -26.922 15.688 -5.926 1 97.12 259 LEU A CA 1
ATOM 2118 C C . LEU A 1 259 ? -28.188 14.82 -5.98 1 97.12 259 LEU A C 1
ATOM 2120 O O . LEU A 1 259 ? -28.078 13.594 -6.062 1 97.12 259 LEU A O 1
ATOM 2124 N N . ILE A 1 260 ? -29.359 15.477 -5.93 1 97.12 260 ILE A N 1
ATOM 2125 C CA . ILE A 1 260 ? -30.609 14.727 -6.066 1 97.12 260 ILE A CA 1
ATOM 2126 C C . ILE A 1 260 ? -30.672 14.094 -7.453 1 97.12 260 ILE A C 1
ATOM 2128 O O . ILE A 1 260 ? -31 12.914 -7.59 1 97.12 260 ILE A O 1
ATOM 2132 N N . VAL A 1 261 ? -30.281 14.883 -8.383 1 96.88 261 VAL A N 1
ATOM 2133 C CA . VAL A 1 261 ? -30.312 14.391 -9.758 1 96.88 261 VAL A CA 1
ATOM 2134 C C . VAL A 1 261 ? -29.25 13.305 -9.938 1 96.88 261 VAL A C 1
ATOM 2136 O O . VAL A 1 261 ? -29.531 12.242 -10.5 1 96.88 261 VAL A O 1
ATOM 2139 N N . SER A 1 262 ? -28.094 13.578 -9.508 1 96.56 262 SER A N 1
ATOM 2140 C CA . SER A 1 262 ? -27 12.625 -9.648 1 96.56 262 SER A CA 1
ATOM 2141 C C . SER A 1 262 ? -27.297 11.328 -8.891 1 96.56 262 SER A C 1
ATOM 2143 O O . SER A 1 262 ? -27.078 10.234 -9.414 1 96.56 262 SER A O 1
ATOM 2145 N N . ALA A 1 263 ? -27.766 11.367 -7.652 1 96.25 263 ALA A N 1
ATOM 2146 C CA . ALA A 1 263 ? -28.141 10.18 -6.887 1 96.25 263 ALA A CA 1
ATOM 2147 C C . ALA A 1 263 ? -29.219 9.375 -7.602 1 96.25 263 ALA A C 1
ATOM 2149 O O . ALA A 1 263 ? -29.156 8.141 -7.648 1 96.25 263 ALA A O 1
ATOM 2150 N N . GLY A 1 264 ? -30.188 10.141 -8.117 1 96 264 GLY A N 1
ATOM 2151 C CA . GLY A 1 264 ? -31.234 9.484 -8.883 1 96 264 GLY A CA 1
ATOM 2152 C C . GLY A 1 264 ? -30.719 8.742 -10.102 1 96 264 GLY A C 1
ATOM 2153 O O . GLY A 1 264 ? -31.156 7.625 -10.383 1 96 264 GLY A O 1
ATOM 2154 N N . LEU A 1 265 ? -29.812 9.328 -10.773 1 95.81 265 LEU A N 1
ATOM 2155 C CA . LEU A 1 265 ? -29.219 8.719 -11.969 1 95.81 265 LEU A CA 1
ATOM 2156 C C . LEU A 1 265 ? -28.391 7.5 -11.602 1 95.81 265 LEU A C 1
ATOM 2158 O O . LEU A 1 265 ? -28.406 6.488 -12.305 1 95.81 265 LEU A O 1
ATOM 2162 N N . PHE A 1 266 ? -27.688 7.535 -10.516 1 94 266 PHE A N 1
ATOM 2163 C CA . PHE A 1 266 ? -26.875 6.395 -10.094 1 94 266 PHE A CA 1
ATOM 2164 C C . PHE A 1 266 ? -27.766 5.258 -9.602 1 94 266 PHE A C 1
ATOM 2166 O O . PHE A 1 266 ? -27.469 4.086 -9.828 1 94 266 PHE A O 1
ATOM 2173 N N . VAL A 1 267 ? -28.828 5.645 -8.93 1 94 267 VAL A N 1
ATOM 2174 C CA . VAL A 1 267 ? -29.781 4.621 -8.5 1 94 267 VAL A CA 1
ATOM 2175 C C . VAL A 1 267 ? -30.438 3.979 -9.719 1 94 267 VAL A C 1
ATOM 2177 O O . VAL A 1 267 ? -30.641 2.764 -9.75 1 94 267 VAL A O 1
ATOM 2180 N N . ALA A 1 268 ? -30.688 4.805 -10.711 1 92.38 268 ALA A N 1
ATOM 2181 C CA . ALA A 1 268 ? -31.234 4.277 -11.953 1 92.38 268 ALA A CA 1
ATOM 2182 C C . ALA A 1 268 ? -30.25 3.334 -12.633 1 92.38 268 ALA A C 1
ATOM 2184 O O . ALA A 1 268 ? -30.641 2.287 -13.156 1 92.38 268 ALA A O 1
ATOM 2185 N N . ALA A 1 269 ? -29.047 3.713 -12.617 1 89.31 269 ALA A N 1
ATOM 2186 C CA . ALA A 1 269 ? -28.016 2.859 -13.188 1 89.31 269 ALA A CA 1
ATOM 2187 C C . ALA A 1 269 ? -27.891 1.549 -12.422 1 89.31 269 ALA A C 1
ATOM 2189 O O . ALA A 1 269 ? -27.688 0.488 -13.016 1 89.31 269 ALA A O 1
ATOM 2190 N N . PHE A 1 270 ? -28.047 1.573 -11.102 1 88.25 270 PHE A N 1
ATOM 2191 C CA . PHE A 1 270 ? -28 0.393 -10.25 1 88.25 270 PHE A CA 1
ATOM 2192 C C . PHE A 1 270 ? -29.172 -0.54 -10.539 1 88.25 270 PHE A C 1
ATOM 2194 O O . PHE A 1 270 ? -28.984 -1.753 -10.664 1 88.25 270 PHE A O 1
ATOM 2201 N N . MET A 1 271 ? -30.312 0.072 -10.742 1 89.25 271 MET A N 1
ATOM 2202 C CA . MET A 1 271 ? -31.5 -0.713 -11.016 1 89.25 271 MET A CA 1
ATOM 2203 C C . MET A 1 271 ? -31.453 -1.33 -12.414 1 89.25 271 MET A C 1
ATOM 2205 O O . MET A 1 271 ? -31.906 -2.451 -12.617 1 89.25 271 MET A O 1
ATOM 2209 N N . THR A 1 272 ? -30.859 -0.648 -13.266 1 84.69 272 THR A N 1
ATOM 2210 C CA . THR A 1 272 ? -30.703 -1.172 -14.617 1 84.69 272 THR A CA 1
ATOM 2211 C C . THR A 1 272 ? -29.703 -2.32 -14.641 1 84.69 272 THR A C 1
ATOM 2213 O O . THR A 1 272 ? -29.875 -3.293 -15.383 1 84.69 272 THR A O 1
ATOM 2216 N N . ALA A 1 273 ? -28.672 -2.213 -13.891 1 77.88 273 ALA A N 1
ATOM 2217 C CA . ALA A 1 273 ? -27.656 -3.258 -13.828 1 77.88 273 ALA A CA 1
ATOM 2218 C C . ALA A 1 273 ? -28.203 -4.527 -13.188 1 77.88 273 ALA A C 1
ATOM 2220 O O . ALA A 1 273 ? -27.75 -5.633 -13.492 1 77.88 273 ALA A O 1
ATOM 2221 N N . TRP A 1 274 ? -29.172 -4.297 -12.336 1 75.75 274 TRP A N 1
ATOM 2222 C CA . TRP A 1 274 ? -29.797 -5.422 -11.641 1 75.75 274 TRP A CA 1
ATOM 2223 C C . TRP A 1 274 ? -30.812 -6.117 -12.523 1 75.75 274 TRP A C 1
ATOM 2225 O O . TRP A 1 274 ? -31.141 -7.293 -12.312 1 75.75 274 TRP A O 1
ATOM 2235 N N . SER A 1 275 ? -31.219 -5.355 -13.531 1 76.5 275 SER A N 1
ATOM 2236 C CA . SER A 1 275 ? -32.281 -5.883 -14.383 1 76.5 275 SER A CA 1
ATOM 2237 C C . SER A 1 275 ? -31.719 -6.66 -15.57 1 76.5 275 SER A C 1
ATOM 2239 O O . SER A 1 275 ? -30.547 -6.48 -15.93 1 76.5 275 SER A O 1
ATOM 2241 N N . ASP A 1 276 ? -32.438 -7.594 -16.078 1 73 276 ASP A N 1
ATOM 2242 C CA . ASP A 1 276 ? -32.062 -8.391 -17.234 1 73 276 ASP A CA 1
ATOM 2243 C C . ASP A 1 276 ? -31.844 -7.496 -18.453 1 73 276 ASP A C 1
ATOM 2245 O O . ASP A 1 276 ? -31 -7.801 -19.312 1 73 276 ASP A O 1
ATOM 2249 N N . TRP A 1 277 ? -32.531 -6.398 -18.375 1 73.06 277 TRP A N 1
ATOM 2250 C CA . TRP A 1 277 ? -32.406 -5.461 -19.484 1 73.06 277 TRP A CA 1
ATOM 2251 C C . TRP A 1 277 ? -31.016 -4.805 -19.469 1 73.06 277 TRP A C 1
ATOM 2253 O O . TRP A 1 277 ? -30.469 -4.477 -20.531 1 73.06 277 TRP A O 1
ATOM 2263 N N . GLY A 1 278 ? -30.469 -4.668 -18.297 1 70.38 278 GLY A N 1
ATOM 2264 C CA . GLY A 1 278 ? -29.188 -4.027 -18.141 1 70.38 278 GLY A CA 1
ATOM 2265 C C . GLY A 1 278 ? -28.031 -4.852 -18.688 1 70.38 278 GLY A C 1
ATOM 2266 O O . GLY A 1 278 ? -26.953 -4.324 -18.938 1 70.38 278 GLY A O 1
ATOM 2267 N N . ARG A 1 279 ? -28.375 -6.023 -18.938 1 69.81 279 ARG A N 1
ATOM 2268 C CA . ARG A 1 279 ? -27.359 -6.938 -19.438 1 69.81 279 ARG A CA 1
ATOM 2269 C C . ARG A 1 279 ? -27.281 -6.906 -20.969 1 69.81 279 ARG A C 1
ATOM 2271 O O . ARG A 1 279 ? -26.312 -7.383 -21.562 1 69.81 279 ARG A O 1
ATOM 2278 N N . GLN A 1 280 ? -28.266 -6.348 -21.531 1 70.56 280 GLN A N 1
ATOM 2279 C CA . GLN A 1 280 ? -28.281 -6.176 -22.984 1 70.56 280 GLN A CA 1
ATOM 2280 C C . GLN A 1 280 ? -27.453 -4.961 -23.391 1 70.56 280 GLN A C 1
ATOM 2282 O O . GLN A 1 280 ? -27.156 -4.094 -22.578 1 70.56 280 GLN A O 1
ATOM 2287 N N . PRO A 1 281 ? -26.984 -4.98 -24.578 1 70.19 281 PRO A N 1
ATOM 2288 C CA . PRO A 1 281 ? -26.125 -3.881 -25.031 1 70.19 281 PRO A CA 1
ATOM 2289 C C . PRO A 1 281 ? -26.797 -2.516 -24.875 1 70.19 281 PRO A C 1
ATOM 2291 O O . PRO A 1 281 ? -26.125 -1.542 -24.5 1 70.19 281 PRO A O 1
ATOM 2294 N N . ASP A 1 282 ? -28.016 -2.484 -25.188 1 72.88 282 ASP A N 1
ATOM 2295 C CA . ASP A 1 282 ? -28.719 -1.204 -25.078 1 72.88 282 ASP A CA 1
ATOM 2296 C C . ASP A 1 282 ? -28.828 -0.763 -23.625 1 72.88 282 ASP A C 1
ATOM 2298 O O . ASP A 1 282 ? -28.734 0.428 -23.312 1 72.88 282 ASP A O 1
ATOM 2302 N N . GLY A 1 283 ? -29.047 -1.717 -22.812 1 75.56 283 GLY A N 1
ATOM 2303 C CA . GLY A 1 283 ? -29.109 -1.414 -21.391 1 75.56 283 GLY A CA 1
ATOM 2304 C C . GLY A 1 283 ? -27.781 -0.944 -20.828 1 75.56 283 GLY A C 1
ATOM 2305 O O . GLY A 1 283 ? -27.734 -0.077 -19.953 1 75.56 283 GLY A O 1
ATOM 2306 N N . ALA A 1 284 ? -26.734 -1.493 -21.375 1 74.75 284 ALA A N 1
ATOM 2307 C CA . ALA A 1 284 ? -25.406 -1.097 -20.938 1 74.75 284 ALA A CA 1
ATOM 2308 C C . ALA A 1 284 ? -25.109 0.351 -21.328 1 74.75 284 ALA A C 1
ATOM 2310 O O . ALA A 1 284 ? -24.516 1.098 -20.547 1 74.75 284 ALA A O 1
ATOM 2311 N N . LYS A 1 285 ? -25.547 0.736 -22.516 1 77.75 285 LYS A N 1
ATOM 2312 C CA . LYS A 1 285 ? -25.359 2.113 -22.969 1 77.75 285 LYS A CA 1
ATOM 2313 C C . LYS A 1 285 ? -26.078 3.096 -22.047 1 77.75 285 LYS A C 1
ATOM 2315 O O . LYS A 1 285 ? -25.531 4.152 -21.719 1 77.75 285 LYS A O 1
ATOM 2320 N N . VAL A 1 286 ? -27.203 2.693 -21.672 1 81.88 286 VAL A N 1
ATOM 2321 C CA . VAL A 1 286 ? -28 3.566 -20.812 1 81.88 286 VAL A CA 1
ATOM 2322 C C . VAL A 1 286 ? -27.328 3.668 -19.438 1 81.88 286 VAL A C 1
ATOM 2324 O O . VAL A 1 286 ? -27.312 4.742 -18.828 1 81.88 286 VAL A O 1
ATOM 2327 N N . LYS A 1 287 ? -26.828 2.576 -19.031 1 83.31 287 LYS A N 1
ATOM 2328 C CA . LYS A 1 287 ? -26.172 2.559 -17.719 1 83.31 287 LYS A CA 1
ATOM 2329 C C . LYS A 1 287 ? -24.984 3.518 -17.688 1 83.31 287 LYS A C 1
ATOM 2331 O O . LYS A 1 287 ? -24.859 4.32 -16.766 1 83.31 287 LYS A O 1
ATOM 2336 N N . TYR A 1 288 ? -24.203 3.529 -18.688 1 80.69 288 TYR A N 1
ATOM 2337 C CA . TYR A 1 288 ? -23.016 4.363 -18.719 1 80.69 288 TYR A CA 1
ATOM 2338 C C . TYR A 1 288 ? -23.375 5.812 -19.031 1 80.69 288 TYR A C 1
ATOM 2340 O O . TYR A 1 288 ? -22.688 6.738 -18.578 1 80.69 288 TYR A O 1
ATOM 2348 N N . ALA A 1 289 ? -24.406 5.969 -19.797 1 86.19 289 ALA A N 1
ATOM 2349 C CA . ALA A 1 289 ? -24.875 7.332 -20.031 1 86.19 289 ALA A CA 1
ATOM 2350 C C . ALA A 1 289 ? -25.391 7.957 -18.734 1 86.19 289 ALA A C 1
ATOM 2352 O O . ALA A 1 289 ? -25.172 9.148 -18.484 1 86.19 289 ALA A O 1
ATOM 2353 N N . CYS A 1 290 ? -26.031 7.105 -17.953 1 88.75 290 CYS A N 1
ATOM 2354 C CA . CYS A 1 290 ? -26.484 7.586 -16.656 1 88.75 290 CYS A CA 1
ATOM 2355 C C . CYS A 1 290 ? -25.312 7.922 -15.75 1 88.75 290 CYS A C 1
ATOM 2357 O O . CYS A 1 290 ? -25.312 8.945 -15.07 1 88.75 290 CYS A O 1
ATOM 2359 N N . TRP A 1 291 ? -24.344 7.137 -15.859 1 87.62 291 TRP A N 1
ATOM 2360 C CA . TRP A 1 291 ? -23.141 7.352 -15.062 1 87.62 291 TRP A CA 1
ATOM 2361 C C . TRP A 1 291 ? -22.453 8.648 -15.461 1 87.62 291 TRP A C 1
ATOM 2363 O O . TRP A 1 291 ? -22.156 9.492 -14.609 1 87.62 291 TRP A O 1
ATOM 2373 N N . GLY A 1 292 ? -22.219 8.82 -16.734 1 88.75 292 GLY A N 1
ATOM 2374 C CA . GLY A 1 292 ? -21.562 10.016 -17.234 1 88.75 292 GLY A CA 1
ATOM 2375 C C . GLY A 1 292 ? -22.359 11.281 -17 1 88.75 292 GLY A C 1
ATOM 2376 O O . GLY A 1 292 ? -21.781 12.312 -16.625 1 88.75 292 GLY A O 1
ATOM 2377 N N . SER A 1 293 ? -23.625 11.172 -17.141 1 94 293 SER A N 1
ATOM 2378 C CA . SER A 1 293 ? -24.484 12.336 -16.938 1 94 293 SER A CA 1
ATOM 2379 C C . SER A 1 293 ? -24.531 12.742 -15.469 1 94 293 SER A C 1
ATOM 2381 O O . SER A 1 293 ? -24.578 13.93 -15.148 1 94 293 SER A O 1
ATOM 2383 N N . ALA A 1 294 ? -24.531 11.719 -14.641 1 94.81 294 ALA A N 1
ATOM 2384 C CA . ALA A 1 294 ? -24.531 12 -13.211 1 94.81 294 ALA A CA 1
ATOM 2385 C C . ALA A 1 294 ? -23.297 12.773 -12.797 1 94.81 294 ALA A C 1
ATOM 2387 O O . ALA A 1 294 ? -23.391 13.781 -12.086 1 94.81 294 ALA A O 1
ATOM 2388 N N . LEU A 1 295 ? -22.219 12.406 -13.289 1 93.62 295 LEU A N 1
ATOM 2389 C CA . LEU A 1 295 ? -20.953 13.07 -12.969 1 93.62 295 LEU A CA 1
ATOM 2390 C C . LEU A 1 295 ? -20.906 14.477 -13.57 1 93.62 295 LEU A C 1
ATOM 2392 O O . LEU A 1 295 ? -20.469 15.422 -12.914 1 93.62 295 LEU A O 1
ATOM 2396 N N . LEU A 1 296 ? -21.391 14.594 -14.766 1 94.25 296 LEU A N 1
ATOM 2397 C CA . LEU A 1 296 ? -21.344 15.875 -15.461 1 94.25 296 LEU A CA 1
ATOM 2398 C C . LEU A 1 296 ? -22.219 16.906 -14.75 1 94.25 296 LEU A C 1
ATOM 2400 O O . LEU A 1 296 ? -21.844 18.078 -14.617 1 94.25 296 LEU A O 1
ATOM 2404 N N . VAL A 1 297 ? -23.297 16.469 -14.305 1 95.69 297 VAL A N 1
ATOM 2405 C CA . VAL A 1 297 ? -24.219 17.359 -13.609 1 95.69 297 VAL A CA 1
ATOM 2406 C C . VAL A 1 297 ? -23.562 17.891 -12.336 1 95.69 297 VAL A C 1
ATOM 2408 O O . VAL A 1 297 ? -23.672 19.078 -12.023 1 95.69 297 VAL A O 1
ATOM 2411 N N . GLU A 1 298 ? -22.906 17.031 -11.633 1 95.19 298 GLU A N 1
ATOM 2412 C CA . GLU A 1 298 ? -22.266 17.438 -10.391 1 95.19 298 GLU A CA 1
ATOM 2413 C C . GLU A 1 298 ? -21.078 18.375 -10.664 1 95.19 298 GLU A C 1
ATOM 2415 O O . GLU A 1 298 ? -20.891 19.359 -9.953 1 95.19 298 GLU A O 1
ATOM 2420 N N . ILE A 1 299 ? -20.359 18.094 -11.648 1 93.31 299 ILE A N 1
ATOM 2421 C CA . ILE A 1 299 ? -19.188 18.891 -11.984 1 93.31 299 ILE A CA 1
ATOM 2422 C C . ILE A 1 299 ? -19.625 20.312 -12.367 1 93.31 299 ILE A C 1
ATOM 2424 O O . ILE A 1 299 ? -19.047 21.297 -11.906 1 93.31 299 ILE A O 1
ATOM 2428 N N . ILE A 1 300 ? -20.672 20.406 -13.102 1 92.88 300 ILE A N 1
ATOM 2429 C CA . ILE A 1 300 ? -21.188 21.703 -13.539 1 92.88 300 ILE A CA 1
ATOM 2430 C C . ILE A 1 300 ? -21.719 22.484 -12.336 1 92.88 300 ILE A C 1
ATOM 2432 O O . ILE A 1 300 ? -21.422 23.672 -12.188 1 92.88 300 ILE A O 1
ATOM 2436 N N . ALA A 1 301 ? -22.406 21.766 -11.516 1 93.44 301 ALA A N 1
ATOM 2437 C CA . ALA A 1 301 ? -22.969 22.422 -10.336 1 93.44 301 ALA A CA 1
ATOM 2438 C C . ALA A 1 301 ? -21.891 22.953 -9.414 1 93.44 301 ALA A C 1
ATOM 2440 O O . ALA A 1 301 ? -21.969 24.094 -8.945 1 93.44 301 ALA A O 1
ATOM 2441 N N . HIS A 1 302 ? -20.906 22.156 -9.172 1 90.56 302 HIS A N 1
ATOM 2442 C CA . HIS A 1 302 ? -19.828 22.578 -8.289 1 90.56 302 HIS A CA 1
ATOM 2443 C C . HIS A 1 302 ? -19.016 23.719 -8.922 1 90.56 302 HIS A C 1
ATOM 2445 O O . HIS A 1 302 ? -18.562 24.625 -8.219 1 90.56 302 HIS A O 1
ATOM 2451 N N . THR A 1 303 ? -18.875 23.703 -10.25 1 87.94 303 THR A N 1
ATOM 2452 C CA . THR A 1 303 ? -18.141 24.766 -10.945 1 87.94 303 THR A CA 1
ATOM 2453 C C . THR A 1 303 ? -18.891 26.094 -10.844 1 87.94 303 THR A C 1
ATOM 2455 O O . THR A 1 303 ? -18.266 27.141 -10.672 1 87.94 303 THR A O 1
ATOM 2458 N N . ILE A 1 304 ? -20.172 26 -10.867 1 87.12 304 ILE A N 1
ATOM 2459 C CA . ILE A 1 304 ? -20.984 27.203 -10.719 1 87.12 304 ILE A CA 1
ATOM 2460 C C . ILE A 1 304 ? -20.922 27.703 -9.281 1 87.12 304 ILE A C 1
ATOM 2462 O O . ILE A 1 304 ? -20.75 28.906 -9.039 1 87.12 304 ILE A O 1
ATOM 2466 N N . ARG A 1 305 ? -20.953 26.766 -8.383 1 84.75 305 ARG A N 1
ATOM 2467 C CA . ARG A 1 305 ? -20.938 27.109 -6.961 1 84.75 305 ARG A CA 1
ATOM 2468 C C . ARG A 1 305 ? -19.609 27.734 -6.566 1 84.75 305 ARG A C 1
ATOM 2470 O O . ARG A 1 305 ? -19.562 28.641 -5.75 1 84.75 305 ARG A O 1
ATOM 2477 N N . PHE A 1 306 ? -18.578 27.281 -7.086 1 78.62 306 PHE A N 1
ATOM 2478 C CA . PHE A 1 306 ? -17.25 27.797 -6.766 1 78.62 306 PHE A CA 1
ATOM 2479 C C . PHE A 1 306 ? -17.109 29.25 -7.207 1 78.62 306 PHE A C 1
ATOM 2481 O O . PHE A 1 306 ? -16.328 30.016 -6.637 1 78.62 306 PHE A O 1
ATOM 2488 N N . GLN A 1 307 ? -17.953 29.672 -8.156 1 76.56 307 GLN A N 1
ATOM 2489 C CA . GLN A 1 307 ? -17.859 31.031 -8.695 1 76.56 307 GLN A CA 1
ATOM 2490 C C . GLN A 1 307 ? -18.781 31.984 -7.934 1 76.56 307 GLN A C 1
ATOM 2492 O O . GLN A 1 307 ? -18.641 33.219 -8.039 1 76.56 307 GLN A O 1
ATOM 2497 N N . LEU A 1 308 ? -19.625 31.312 -7.137 1 73.88 308 LEU A N 1
ATOM 2498 C CA . LEU A 1 308 ? -20.594 32.156 -6.43 1 73.88 308 LEU A CA 1
ATOM 2499 C C . LEU A 1 308 ? -20.203 32.312 -4.965 1 73.88 308 LEU A C 1
ATOM 2501 O O . LEU A 1 308 ? -19.688 31.391 -4.34 1 73.88 308 LEU A O 1
ATOM 2505 N N . ASP A 1 309 ? -20.047 33.531 -4.5 1 63 309 ASP A N 1
ATOM 2506 C CA . ASP A 1 309 ? -19.719 33.844 -3.111 1 63 309 ASP A CA 1
ATOM 2507 C C . ASP A 1 309 ? -20.875 33.469 -2.182 1 63 309 ASP A C 1
ATOM 2509 O O . ASP A 1 309 ? -22 33.938 -2.346 1 63 309 ASP A O 1
ATOM 2513 N N . VAL A 1 310 ? -20.719 32.438 -1.439 1 58.84 310 VAL A N 1
ATOM 2514 C CA . VAL A 1 310 ? -21.766 31.984 -0.521 1 58.84 310 VAL A CA 1
ATOM 2515 C C . VAL A 1 310 ? -21.922 33 0.613 1 58.84 310 VAL A C 1
ATOM 2517 O O . VAL A 1 310 ? -22.969 33.031 1.276 1 58.84 310 VAL A O 1
ATOM 2520 N N . ASN A 1 311 ? -20.891 33.875 0.85 1 58.34 311 ASN A N 1
ATOM 2521 C CA . ASN A 1 311 ? -20.859 34.75 2.035 1 58.34 311 ASN A CA 1
ATOM 2522 C C . ASN A 1 311 ? -21.828 35.906 1.913 1 58.34 311 ASN A C 1
ATOM 2524 O O . ASN A 1 311 ? -21.844 36.812 2.764 1 58.34 311 ASN A O 1
ATOM 2528 N N . ARG A 1 312 ? -22.609 35.906 0.884 1 57.75 312 ARG A N 1
ATOM 2529 C CA . ARG A 1 312 ? -23.5 37.062 0.847 1 57.75 312 ARG A CA 1
ATOM 2530 C C . ARG A 1 312 ? -24.625 36.906 1.864 1 57.75 312 ARG A C 1
ATOM 2532 O O . ARG A 1 312 ? -25.562 36.125 1.655 1 57.75 312 ARG A O 1
ATOM 2539 N N . GLY A 1 313 ? -24.453 37.438 3.109 1 60.22 313 GLY A N 1
ATOM 2540 C CA . GLY A 1 313 ? -25.453 37.469 4.16 1 60.22 313 GLY A CA 1
ATOM 2541 C C . GLY A 1 313 ? -25.25 36.438 5.23 1 60.22 313 GLY A C 1
ATOM 2542 O O . GLY A 1 313 ? -25.906 36.469 6.277 1 60.22 313 GLY A O 1
ATOM 2543 N N . ILE A 1 314 ? -24.438 35.344 4.977 1 68.81 314 ILE A N 1
ATOM 2544 C CA . ILE A 1 314 ? -24.188 34.312 5.98 1 68.81 314 ILE A CA 1
ATOM 2545 C C . ILE A 1 314 ? -22.672 34.094 6.133 1 68.81 314 ILE A C 1
ATOM 2547 O O . ILE A 1 314 ? -21.938 34.094 5.145 1 68.81 314 ILE A O 1
ATOM 2551 N N . GLN A 1 315 ? -22.219 34.25 7.348 1 75.44 315 GLN A N 1
ATOM 2552 C CA . GLN A 1 315 ? -20.781 34.094 7.59 1 75.44 315 GLN A CA 1
ATOM 2553 C C . GLN A 1 315 ? -20.484 32.688 8.102 1 75.44 315 GLN A C 1
ATOM 2555 O O . GLN A 1 315 ? -21.109 32.219 9.047 1 75.44 315 GLN A O 1
ATOM 2560 N N . LEU A 1 316 ? -19.656 32.062 7.395 1 81.19 316 LEU A N 1
ATOM 2561 C CA . LEU A 1 316 ? -19.219 30.734 7.801 1 81.19 316 LEU A CA 1
ATOM 2562 C C . LEU A 1 316 ? -18.359 30.797 9.062 1 81.19 316 LEU A C 1
ATOM 2564 O O . LEU A 1 316 ? -17.594 31.75 9.234 1 81.19 316 LEU A O 1
ATOM 2568 N N . ARG A 1 317 ? -18.531 29.922 9.891 1 77.69 317 ARG A N 1
ATOM 2569 C CA . ARG A 1 317 ? -17.766 29.844 11.133 1 77.69 317 ARG A CA 1
ATOM 2570 C C . ARG A 1 317 ? -16.312 29.469 10.859 1 77.69 317 ARG A C 1
ATOM 2572 O O . ARG A 1 317 ? -15.406 29.953 11.531 1 77.69 317 ARG A O 1
ATOM 2579 N N . SER A 1 318 ? -16.156 28.656 9.953 1 78.31 318 SER A N 1
ATOM 2580 C CA . SER A 1 318 ? -14.812 28.156 9.656 1 78.31 318 SER A CA 1
ATOM 2581 C C . SER A 1 318 ? -14.633 27.875 8.172 1 78.31 318 SER A C 1
ATOM 2583 O O . SER A 1 318 ? -15.617 27.672 7.449 1 78.31 318 SER A O 1
ATOM 2585 N N . HIS A 1 319 ? -13.445 28.109 7.668 1 79.38 319 HIS A N 1
ATOM 2586 C CA . HIS A 1 319 ? -13.094 27.828 6.281 1 79.38 319 HIS A CA 1
ATOM 2587 C C . HIS A 1 319 ? -11.703 27.203 6.18 1 79.38 319 HIS A C 1
ATOM 2589 O O . HIS A 1 319 ? -10.758 27.688 6.805 1 79.38 319 HIS A O 1
ATOM 2595 N N . GLY A 1 320 ? -11.672 26.141 5.523 1 77.12 320 GLY A N 1
ATOM 2596 C CA . GLY A 1 320 ? -10.406 25.469 5.328 1 77.12 320 GLY A CA 1
ATOM 2597 C C . GLY A 1 320 ? -9.734 25.812 4.012 1 77.12 320 GLY A C 1
ATOM 2598 O O . GLY A 1 320 ? -10.273 26.594 3.223 1 77.12 320 GLY A O 1
ATOM 2599 N N . SER A 1 321 ? -8.516 25.344 3.809 1 80.94 321 SER A N 1
ATOM 2600 C CA . SER A 1 321 ? -7.742 25.578 2.598 1 80.94 321 SER A CA 1
ATOM 2601 C C . SER A 1 321 ? -7.824 24.406 1.638 1 80.94 321 SER A C 1
ATOM 2603 O O . SER A 1 321 ? -7.414 23.297 1.979 1 80.94 321 SER A O 1
ATOM 2605 N N . VAL A 1 322 ? -8.336 24.641 0.467 1 83.44 322 VAL A N 1
ATOM 2606 C CA . VAL A 1 322 ? -8.422 23.609 -0.554 1 83.44 322 VAL A CA 1
ATOM 2607 C C . VAL A 1 322 ? -7.027 23.281 -1.081 1 83.44 322 VAL A C 1
ATOM 2609 O O . VAL A 1 322 ? -6.742 22.141 -1.438 1 83.44 322 VAL A O 1
ATOM 2612 N N . THR A 1 323 ? -6.129 24.297 -1.075 1 83.62 323 THR A N 1
ATOM 2613 C CA . THR A 1 323 ? -4.766 24.094 -1.547 1 83.62 323 THR A CA 1
ATOM 2614 C C . THR A 1 323 ? -4.012 23.141 -0.627 1 83.62 323 THR A C 1
ATOM 2616 O O . THR A 1 323 ? -3.24 22.297 -1.095 1 83.62 323 THR A O 1
ATOM 2619 N N . GLY A 1 324 ? -4.316 23.234 0.622 1 84.44 324 GLY A N 1
ATOM 2620 C CA . GLY A 1 324 ? -3.701 22.312 1.571 1 84.44 324 GLY A CA 1
ATOM 2621 C C . GLY A 1 324 ? -4.145 20.875 1.385 1 84.44 324 GLY A C 1
ATOM 2622 O O . GLY A 1 324 ? -3.326 19.953 1.458 1 84.44 324 GLY A O 1
ATOM 2623 N N . ARG A 1 325 ? -5.348 20.688 1.01 1 88.62 325 ARG A N 1
ATOM 2624 C CA . ARG A 1 325 ? -5.887 19.344 0.826 1 88.62 325 ARG A CA 1
ATOM 2625 C C . ARG A 1 325 ? -5.363 18.719 -0.46 1 88.62 325 ARG A C 1
ATOM 2627 O O . ARG A 1 325 ? -5.09 17.516 -0.503 1 88.62 325 ARG A O 1
ATOM 2634 N N . LEU A 1 326 ? -5.289 19.547 -1.447 1 90.12 326 LEU A N 1
ATOM 2635 C CA . LEU A 1 326 ? -4.766 19.047 -2.711 1 90.12 326 LEU A CA 1
ATOM 2636 C C . LEU A 1 326 ? -3.287 18.688 -2.586 1 90.12 326 LEU A C 1
ATOM 2638 O O . LEU A 1 326 ? -2.82 17.734 -3.199 1 90.12 326 LEU A O 1
ATOM 2642 N N . SER A 1 327 ? -2.58 19.453 -1.773 1 88.81 327 SER A N 1
ATOM 2643 C CA . SER A 1 327 ? -1.179 19.141 -1.519 1 88.81 327 SER A CA 1
ATOM 2644 C C . SER A 1 327 ? -1.041 17.828 -0.76 1 88.81 327 SER A C 1
ATOM 2646 O O . SER A 1 327 ? -0.152 17.016 -1.053 1 88.81 327 SER A O 1
ATOM 2648 N N . ASP A 1 328 ? -1.953 17.578 0.121 1 88 328 ASP A N 1
ATOM 2649 C CA . ASP A 1 328 ? -1.907 16.344 0.911 1 88 328 ASP A CA 1
ATOM 2650 C C . ASP A 1 328 ? -2.186 15.125 0.041 1 88 328 ASP A C 1
ATOM 2652 O O . ASP A 1 328 ? -1.451 14.141 0.097 1 88 328 ASP A O 1
ATOM 2656 N N . ILE A 1 329 ? -3.166 15.234 -0.748 1 89.62 329 ILE A N 1
ATOM 2657 C CA . ILE A 1 329 ? -3.539 14.086 -1.565 1 89.62 329 ILE A CA 1
ATOM 2658 C C . ILE A 1 329 ? -2.451 13.812 -2.6 1 89.62 329 ILE A C 1
ATOM 2660 O O . ILE A 1 329 ? -2.188 12.656 -2.943 1 89.62 329 ILE A O 1
ATOM 2664 N N . THR A 1 330 ? -1.851 14.859 -3.125 1 90.88 330 THR A N 1
ATOM 2665 C CA . THR A 1 330 ? -0.753 14.695 -4.074 1 90.88 330 THR A CA 1
ATOM 2666 C C . THR A 1 330 ? 0.425 13.977 -3.42 1 90.88 330 THR A C 1
ATOM 2668 O O . THR A 1 330 ? 1.023 13.086 -4.02 1 90.88 330 THR A O 1
ATOM 2671 N N . THR A 1 331 ? 0.698 14.336 -2.201 1 89.88 331 THR A N 1
ATOM 2672 C CA . THR A 1 331 ? 1.798 13.703 -1.481 1 89.88 331 THR A CA 1
ATOM 2673 C C . THR A 1 331 ? 1.507 12.227 -1.243 1 89.88 331 THR A C 1
ATOM 2675 O O . THR A 1 331 ? 2.393 11.383 -1.396 1 89.88 331 THR A O 1
ATOM 2678 N N . ILE A 1 332 ? 0.312 11.938 -0.907 1 87.94 332 ILE A N 1
ATOM 2679 C CA . ILE A 1 332 ? -0.071 10.555 -0.641 1 87.94 332 ILE A CA 1
ATOM 2680 C C . ILE A 1 332 ? 0.018 9.742 -1.928 1 87.94 332 ILE A C 1
ATOM 2682 O O . ILE A 1 332 ? 0.514 8.609 -1.921 1 87.94 332 ILE A O 1
ATOM 2686 N N . LEU A 1 333 ? -0.412 10.312 -3.012 1 88.12 333 LEU A N 1
ATOM 2687 C CA . LEU A 1 333 ? -0.37 9.617 -4.293 1 88.12 333 LEU A CA 1
ATOM 2688 C C . LEU A 1 333 ? 1.069 9.391 -4.742 1 88.12 333 LEU A C 1
ATOM 2690 O O . LEU A 1 333 ? 1.394 8.336 -5.285 1 88.12 333 LEU A O 1
ATOM 2694 N N . LEU A 1 334 ? 1.909 10.352 -4.547 1 88.81 334 LEU A N 1
ATOM 2695 C CA . LEU A 1 334 ? 3.328 10.188 -4.84 1 88.81 334 LEU A CA 1
ATOM 2696 C C . LEU A 1 334 ? 3.949 9.109 -3.961 1 88.81 334 LEU A C 1
ATOM 2698 O O . LEU A 1 334 ? 4.773 8.32 -4.426 1 88.81 334 LEU A O 1
ATOM 2702 N N . GLY A 1 335 ? 3.523 9.078 -2.725 1 83.31 335 GLY A N 1
ATOM 2703 C CA . GLY A 1 335 ? 3.996 8.047 -1.811 1 83.31 335 GLY A CA 1
ATOM 2704 C C . GLY A 1 335 ? 3.582 6.645 -2.223 1 83.31 335 GLY A C 1
ATOM 2705 O O . GLY A 1 335 ? 4.363 5.699 -2.096 1 83.31 335 GLY A O 1
ATOM 2706 N N . GLU A 1 336 ? 2.398 6.531 -2.709 1 82.12 336 GLU A N 1
ATOM 2707 C CA . GLU A 1 336 ? 1.932 5.238 -3.205 1 82.12 336 GLU A CA 1
ATOM 2708 C C . GLU A 1 336 ? 2.732 4.797 -4.43 1 82.12 336 GLU A C 1
ATOM 2710 O O . GLU A 1 336 ? 2.992 3.607 -4.609 1 82.12 336 GLU A O 1
ATOM 2715 N N . GLY A 1 337 ? 2.967 5.762 -5.32 1 83.81 337 GLY A N 1
ATOM 2716 C CA . GLY A 1 337 ? 3.842 5.461 -6.441 1 83.81 337 GLY A CA 1
ATOM 2717 C C . GLY A 1 337 ? 5.215 4.98 -6.012 1 83.81 337 GLY A C 1
ATOM 2718 O O . GLY A 1 337 ? 5.746 4.02 -6.574 1 83.81 337 GLY A O 1
ATOM 2719 N N . LEU A 1 338 ? 5.734 5.594 -4.988 1 84.19 338 LEU A N 1
ATOM 2720 C CA . LEU A 1 338 ? 7.027 5.195 -4.445 1 84.19 338 LEU A CA 1
ATOM 2721 C C . LEU A 1 338 ? 6.965 3.791 -3.861 1 84.19 338 LEU A C 1
ATOM 2723 O O . LEU A 1 338 ? 7.887 2.992 -4.051 1 84.19 338 LEU A O 1
ATOM 2727 N N . ASN A 1 339 ? 5.898 3.494 -3.174 1 81.62 339 ASN A N 1
ATOM 2728 C CA . ASN A 1 339 ? 5.703 2.166 -2.604 1 81.62 339 ASN A CA 1
ATOM 2729 C C . ASN A 1 339 ? 5.637 1.095 -3.688 1 81.62 339 ASN A C 1
ATOM 2731 O O . ASN A 1 339 ? 6.227 0.023 -3.545 1 81.62 339 ASN A O 1
ATOM 2735 N N . ALA A 1 340 ? 4.906 1.399 -4.727 1 82.12 340 ALA A N 1
ATOM 2736 C CA . ALA A 1 340 ? 4.781 0.456 -5.836 1 82.12 340 ALA A CA 1
ATOM 2737 C C . ALA A 1 340 ? 6.137 0.204 -6.492 1 82.12 340 ALA A C 1
ATOM 2739 O O . ALA A 1 340 ? 6.477 -0.938 -6.812 1 82.12 340 ALA A O 1
ATOM 2740 N N . ILE A 1 341 ? 6.918 1.214 -6.695 1 86.81 341 ILE A N 1
ATOM 2741 C CA . ILE A 1 341 ? 8.234 1.105 -7.309 1 86.81 341 ILE A CA 1
ATOM 2742 C C . ILE A 1 341 ? 9.172 0.333 -6.383 1 86.81 341 ILE A C 1
ATOM 2744 O O . ILE A 1 341 ? 9.922 -0.535 -6.836 1 86.81 341 ILE A O 1
ATOM 2748 N N . ALA A 1 342 ? 9.109 0.585 -5.113 1 82.31 342 ALA A N 1
ATOM 2749 C CA . ALA A 1 342 ? 9.961 -0.106 -4.145 1 82.31 342 ALA A CA 1
ATOM 2750 C C . ALA A 1 342 ? 9.633 -1.595 -4.094 1 82.31 342 ALA A C 1
ATOM 2752 O O . ALA A 1 342 ? 10.516 -2.426 -3.887 1 82.31 342 ALA A O 1
ATOM 2753 N N . GLY A 1 343 ? 8.375 -1.911 -4.309 1 78.62 343 GLY A N 1
ATOM 2754 C CA . GLY A 1 343 ? 7.957 -3.303 -4.324 1 78.62 343 GLY A CA 1
ATOM 2755 C C . GLY A 1 343 ? 8.594 -4.105 -5.445 1 78.62 343 GLY A C 1
ATOM 2756 O O . GLY A 1 343 ? 8.711 -5.328 -5.348 1 78.62 343 GLY A O 1
ATOM 2757 N N . THR A 1 344 ? 9.039 -3.445 -6.496 1 83.06 344 THR A N 1
ATOM 2758 C CA . THR A 1 344 ? 9.648 -4.117 -7.637 1 83.06 344 THR A CA 1
ATOM 2759 C C . THR A 1 344 ? 11.094 -4.508 -7.32 1 83.06 344 THR A C 1
ATOM 2761 O O . THR A 1 344 ? 11.68 -5.348 -8.008 1 83.06 344 THR A O 1
ATOM 2764 N N . PHE A 1 345 ? 11.617 -3.941 -6.316 1 81.19 345 PHE A N 1
ATOM 2765 C CA . PHE A 1 345 ? 13.008 -4.207 -5.98 1 81.19 345 PHE A CA 1
ATOM 2766 C C . PHE A 1 345 ? 13.172 -5.625 -5.441 1 81.19 345 PHE A C 1
ATOM 2768 O O . PHE A 1 345 ? 14.25 -6.215 -5.547 1 81.19 345 PHE A O 1
ATOM 2775 N N . TYR A 1 346 ? 12.094 -6.176 -4.953 1 78.94 346 TYR A N 1
ATOM 2776 C CA . TYR A 1 346 ? 12.133 -7.551 -4.469 1 78.94 346 TYR A CA 1
ATOM 2777 C C . TYR A 1 346 ? 12.414 -8.523 -5.609 1 78.94 346 TYR A C 1
ATOM 2779 O O . TYR A 1 346 ? 13.195 -9.469 -5.449 1 78.94 346 TYR A O 1
ATOM 2787 N N . ALA A 1 347 ? 11.766 -8.219 -6.691 1 83.94 347 ALA A N 1
ATOM 2788 C CA . ALA A 1 347 ? 11.992 -9.055 -7.867 1 83.94 347 ALA A CA 1
ATOM 2789 C C . ALA A 1 347 ? 13.438 -8.938 -8.352 1 83.94 347 ALA A C 1
ATOM 2791 O O . ALA A 1 347 ? 14.031 -9.93 -8.781 1 83.94 347 ALA A O 1
ATOM 2792 N N . ILE A 1 348 ? 13.969 -7.789 -8.234 1 86.62 348 ILE A N 1
ATOM 2793 C CA . ILE A 1 348 ? 15.344 -7.543 -8.672 1 86.62 348 ILE A CA 1
ATOM 2794 C C . ILE A 1 348 ? 16.312 -8.281 -7.758 1 86.62 348 ILE A C 1
ATOM 2796 O O . ILE A 1 348 ? 17.328 -8.82 -8.219 1 86.62 348 ILE A O 1
ATOM 2800 N N . GLU A 1 349 ? 16 -8.391 -6.539 1 81.62 349 GLU A N 1
ATOM 2801 C CA . GLU A 1 349 ? 16.859 -9.078 -5.574 1 81.62 349 GLU A CA 1
ATOM 2802 C C . GLU A 1 349 ? 16.859 -10.586 -5.809 1 81.62 349 GLU A C 1
ATOM 2804 O O . GLU A 1 349 ? 17.875 -11.258 -5.598 1 81.62 349 GLU A O 1
ATOM 2809 N N . GLN A 1 350 ? 15.727 -11.086 -6.266 1 81.31 350 GLN A N 1
ATOM 2810 C CA . GLN A 1 350 ? 15.578 -12.523 -6.473 1 81.31 350 GLN A CA 1
ATOM 2811 C C . GLN A 1 350 ? 16.203 -12.961 -7.789 1 81.31 350 GLN A C 1
ATOM 2813 O O . GLN A 1 350 ? 16.656 -14.102 -7.922 1 81.31 350 GLN A O 1
ATOM 2818 N N . ALA A 1 351 ? 16.188 -12.062 -8.711 1 86.75 351 ALA A N 1
ATOM 2819 C CA . ALA A 1 351 ? 16.609 -12.414 -10.062 1 86.75 351 ALA A CA 1
ATOM 2820 C C . ALA A 1 351 ? 18.141 -12.391 -10.172 1 86.75 351 ALA A C 1
ATOM 2822 O O . ALA A 1 351 ? 18.812 -11.656 -9.445 1 86.75 351 ALA A O 1
ATOM 2823 N N . PRO A 1 352 ? 18.562 -13.273 -10.977 1 86.56 352 PRO A N 1
ATOM 2824 C CA . PRO A 1 352 ? 20 -13.281 -11.18 1 86.56 352 PRO A CA 1
ATOM 2825 C C . PRO A 1 352 ? 20.484 -12.141 -12.07 1 86.56 352 PRO A C 1
ATOM 2827 O O . PRO A 1 352 ? 19.688 -11.555 -12.812 1 86.56 352 PRO A O 1
ATOM 2830 N N . GLY A 1 353 ? 21.734 -11.781 -11.898 1 84.62 353 GLY A N 1
ATOM 2831 C CA . GLY A 1 353 ? 22.375 -10.891 -12.859 1 84.62 353 GLY A CA 1
ATOM 2832 C C . GLY A 1 353 ? 22.219 -9.422 -12.508 1 84.62 353 GLY A C 1
ATOM 2833 O O . GLY A 1 353 ? 21.953 -8.594 -13.383 1 84.62 353 GLY A O 1
ATOM 2834 N N . PHE A 1 354 ? 22.312 -9.156 -11.227 1 84.25 354 PHE A N 1
ATOM 2835 C CA . PHE A 1 354 ? 22.312 -7.742 -10.875 1 84.25 354 PHE A CA 1
ATOM 2836 C C . PHE A 1 354 ? 23.469 -7.023 -11.547 1 84.25 354 PHE A C 1
ATOM 2838 O O . PHE A 1 354 ? 24.625 -7.461 -11.453 1 84.25 354 PHE A O 1
ATOM 2845 N N . SER A 1 355 ? 23.156 -6.055 -12.461 1 86.38 355 SER A N 1
ATOM 2846 C CA . SER A 1 355 ? 24.156 -5.34 -13.242 1 86.38 355 SER A CA 1
ATOM 2847 C C . SER A 1 355 ? 24.109 -3.844 -12.953 1 86.38 355 SER A C 1
ATOM 2849 O O . SER A 1 355 ? 23.234 -3.367 -12.234 1 86.38 355 SER A O 1
ATOM 2851 N N . ALA A 1 356 ? 25.031 -3.119 -13.469 1 86.94 356 ALA A N 1
ATOM 2852 C CA . ALA A 1 356 ? 25.141 -1.67 -13.312 1 86.94 356 ALA A CA 1
ATOM 2853 C C . ALA A 1 356 ? 23.922 -0.962 -13.906 1 86.94 356 ALA A C 1
ATOM 2855 O O . ALA A 1 356 ? 23.375 -0.045 -13.289 1 86.94 356 ALA A O 1
ATOM 2856 N N . PRO A 1 357 ? 23.469 -1.5 -14.984 1 88.38 357 PRO A N 1
ATOM 2857 C CA . PRO A 1 357 ? 22.297 -0.84 -15.531 1 88.38 357 PRO A CA 1
ATOM 2858 C C . PRO A 1 357 ? 21.062 -1.004 -14.648 1 88.38 357 PRO A C 1
ATOM 2860 O O . PRO A 1 357 ? 20.234 -0.09 -14.555 1 88.38 357 PRO A O 1
ATOM 2863 N N . THR A 1 358 ? 20.953 -2.156 -14.047 1 89.06 358 THR A N 1
ATOM 2864 C CA . THR A 1 358 ? 19.828 -2.359 -13.148 1 89.06 358 THR A CA 1
ATOM 2865 C C . THR A 1 358 ? 19.922 -1.438 -11.938 1 89.06 358 THR A C 1
ATOM 2867 O O . THR A 1 358 ? 18.922 -0.843 -11.523 1 89.06 358 THR A O 1
ATOM 2870 N N . GLY A 1 359 ? 21.109 -1.28 -11.391 1 87.62 359 GLY A N 1
ATOM 2871 C CA . GLY A 1 359 ? 21.312 -0.363 -10.281 1 87.62 359 GLY A CA 1
ATOM 2872 C C . GLY A 1 359 ? 21.062 1.085 -10.648 1 87.62 359 GLY A C 1
ATOM 2873 O O . GLY A 1 359 ? 20.453 1.828 -9.867 1 87.62 359 GLY A O 1
ATOM 2874 N N . SER A 1 360 ? 21.5 1.472 -11.812 1 91.5 360 SER A N 1
ATOM 2875 C CA . SER A 1 360 ? 21.266 2.832 -12.289 1 91.5 360 SER A CA 1
ATOM 2876 C C . SER A 1 360 ? 19.781 3.107 -12.5 1 91.5 360 SER A C 1
ATOM 2878 O O . SER A 1 360 ? 19.312 4.227 -12.281 1 91.5 360 SER A O 1
ATOM 2880 N N . ALA A 1 361 ? 19.047 2.062 -12.938 1 92.69 361 ALA A N 1
ATOM 2881 C CA . ALA A 1 361 ? 17.609 2.211 -13.148 1 92.69 361 ALA A CA 1
ATOM 2882 C C . ALA A 1 361 ? 16.891 2.498 -11.828 1 92.69 361 ALA A C 1
ATOM 2884 O O . ALA A 1 361 ? 15.969 3.311 -11.789 1 92.69 361 ALA A O 1
ATOM 2885 N N . VAL A 1 362 ? 17.375 1.926 -10.797 1 89.38 362 VAL A N 1
ATOM 2886 C CA . VAL A 1 362 ? 16.797 2.131 -9.477 1 89.38 362 VAL A CA 1
ATOM 2887 C C . VAL A 1 362 ? 17.016 3.576 -9.039 1 89.38 362 VAL A C 1
ATOM 2889 O O . VAL A 1 362 ? 16.078 4.234 -8.562 1 89.38 362 VAL A O 1
ATOM 2892 N N . VAL A 1 363 ? 18.156 4.074 -9.242 1 90.38 363 VAL A N 1
ATOM 2893 C CA . VAL A 1 363 ? 18.5 5.441 -8.859 1 90.38 363 VAL A CA 1
ATOM 2894 C C . VAL A 1 363 ? 17.688 6.426 -9.703 1 90.38 363 VAL A C 1
ATOM 2896 O O . VAL A 1 363 ? 17.219 7.449 -9.203 1 90.38 363 VAL A O 1
ATOM 2899 N N . CYS A 1 364 ? 17.484 6.105 -10.961 1 94.62 364 CYS A N 1
ATOM 2900 C CA . CYS A 1 364 ? 16.703 6.961 -11.844 1 94.62 364 CYS A CA 1
ATOM 2901 C C . CYS A 1 364 ? 15.258 7.062 -11.367 1 94.62 364 CYS A C 1
ATOM 2903 O O . CYS A 1 364 ? 14.648 8.125 -11.438 1 94.62 364 CYS A O 1
ATOM 2905 N N . CYS A 1 365 ? 14.734 5.91 -10.875 1 92.62 365 CYS A N 1
ATOM 2906 C CA . CYS A 1 365 ? 13.367 5.938 -10.359 1 92.62 365 CYS A CA 1
ATOM 2907 C C . CYS A 1 365 ? 13.25 6.887 -9.172 1 92.62 365 CYS A C 1
ATOM 2909 O O . CYS A 1 365 ? 12.297 7.664 -9.086 1 92.62 365 CYS A O 1
ATOM 2911 N N . ALA A 1 366 ? 14.273 6.895 -8.328 1 90 366 ALA A N 1
ATOM 2912 C CA . ALA A 1 366 ? 14.281 7.789 -7.168 1 90 366 ALA A CA 1
ATOM 2913 C C . ALA A 1 366 ? 14.359 9.25 -7.605 1 90 366 ALA A C 1
ATOM 2915 O O . ALA A 1 366 ? 13.68 10.109 -7.043 1 90 366 ALA A O 1
ATOM 2916 N N . ILE A 1 367 ? 15.125 9.484 -8.609 1 94 367 ILE A N 1
ATOM 2917 C CA . ILE A 1 367 ? 15.297 10.836 -9.141 1 94 367 ILE A CA 1
ATOM 2918 C C . ILE A 1 367 ? 13.977 11.336 -9.727 1 94 367 ILE A C 1
ATOM 2920 O O . ILE A 1 367 ? 13.562 12.469 -9.469 1 94 367 ILE A O 1
ATOM 2924 N N . ILE A 1 368 ? 13.273 10.516 -10.398 1 95.56 368 ILE A N 1
ATOM 2925 C CA . ILE A 1 368 ? 12.023 10.891 -11.047 1 95.56 368 ILE A CA 1
ATOM 2926 C C . ILE A 1 368 ? 10.992 11.273 -9.984 1 95.56 368 ILE A C 1
ATOM 2928 O O . ILE A 1 368 ? 10.383 12.344 -10.062 1 95.56 368 ILE A O 1
ATOM 2932 N N . VAL A 1 369 ? 10.875 10.43 -8.961 1 91.5 369 VAL A N 1
ATOM 2933 C CA . VAL A 1 369 ? 9.867 10.664 -7.941 1 91.5 369 VAL A CA 1
ATOM 2934 C C . VAL A 1 369 ? 10.219 11.922 -7.148 1 91.5 369 VAL A C 1
ATOM 2936 O O . VAL A 1 369 ? 9.352 12.758 -6.883 1 91.5 369 VAL A O 1
ATOM 2939 N N . PHE A 1 370 ? 11.492 12.086 -6.785 1 90.5 370 PHE A N 1
ATOM 2940 C CA . PHE A 1 370 ? 11.93 13.203 -5.957 1 90.5 370 PHE A CA 1
ATOM 2941 C C . PHE A 1 370 ? 11.727 14.523 -6.688 1 90.5 370 PHE A C 1
ATOM 2943 O O . PHE A 1 370 ? 11.172 15.469 -6.125 1 90.5 370 PHE A O 1
ATOM 2950 N N . PHE A 1 371 ? 12.086 14.586 -7.945 1 93.06 371 PHE A N 1
ATOM 2951 C CA . PHE A 1 371 ? 12.023 15.859 -8.656 1 93.06 371 PHE A CA 1
ATOM 2952 C C . PHE A 1 371 ? 10.602 16.141 -9.133 1 93.06 371 PHE A C 1
ATOM 2954 O O . PHE A 1 371 ? 10.219 17.297 -9.297 1 93.06 371 PHE A O 1
ATOM 2961 N N . LEU A 1 372 ? 9.836 15.086 -9.359 1 93.25 372 LEU A N 1
ATOM 2962 C CA . LEU A 1 372 ? 8.422 15.297 -9.617 1 93.25 372 LEU A CA 1
ATOM 2963 C C . LEU A 1 372 ? 7.742 15.969 -8.43 1 93.25 372 LEU A C 1
ATOM 2965 O O . LEU A 1 372 ? 6.992 16.938 -8.609 1 93.25 372 LEU A O 1
ATOM 2969 N N . ALA A 1 373 ? 8.062 15.508 -7.223 1 91.06 373 ALA A N 1
ATOM 2970 C CA . ALA A 1 373 ? 7.52 16.125 -6.008 1 91.06 373 ALA A CA 1
ATOM 2971 C C . ALA A 1 373 ? 8.055 17.531 -5.824 1 91.06 373 ALA A C 1
ATOM 2973 O O . ALA A 1 373 ? 7.289 18.469 -5.559 1 91.06 373 ALA A O 1
ATOM 2974 N N . TYR A 1 374 ? 9.305 17.688 -6.031 1 90 374 TYR A N 1
ATOM 2975 C CA . TYR A 1 374 ? 9.945 18.969 -5.82 1 90 374 TYR A CA 1
ATOM 2976 C C . TYR A 1 374 ? 9.344 20.031 -6.734 1 90 374 TYR A C 1
ATOM 2978 O O . TYR A 1 374 ? 9.039 21.141 -6.293 1 90 374 TYR A O 1
ATOM 2986 N N . LEU A 1 375 ? 9.156 19.688 -7.988 1 90.94 375 LEU A N 1
ATOM 2987 C CA . LEU A 1 375 ? 8.656 20.656 -8.961 1 90.94 375 LEU A CA 1
ATOM 2988 C C . LEU A 1 375 ? 7.219 21.062 -8.648 1 90.94 375 LEU A C 1
ATOM 2990 O O . LEU A 1 375 ? 6.824 22.203 -8.867 1 90.94 375 LEU A O 1
ATOM 2994 N N . TYR A 1 376 ? 6.469 20.219 -8.125 1 91.81 376 TYR A N 1
ATOM 2995 C CA . TYR A 1 376 ? 5.086 20.531 -7.777 1 91.81 376 TYR A CA 1
ATOM 2996 C C . TYR A 1 376 ? 5.023 21.438 -6.551 1 91.81 376 TYR A C 1
ATOM 2998 O O . TYR A 1 376 ? 4.32 22.453 -6.559 1 91.81 376 TYR A O 1
ATOM 3006 N N . PHE A 1 377 ? 5.758 21.141 -5.484 1 87.31 377 PHE A N 1
ATOM 3007 C CA . PHE A 1 377 ? 5.586 21.828 -4.207 1 87.31 377 PHE A CA 1
ATOM 3008 C C . PHE A 1 377 ? 6.363 23.141 -4.191 1 87.31 377 PHE A C 1
ATOM 3010 O O . PHE A 1 377 ? 5.996 24.062 -3.475 1 87.31 377 PHE A O 1
ATOM 3017 N N . GLU A 1 378 ? 7.402 23.188 -4.883 1 77.88 378 GLU A N 1
ATOM 3018 C CA . GLU A 1 378 ? 8.172 24.422 -4.902 1 77.88 378 GLU A CA 1
ATOM 3019 C C . GLU A 1 378 ? 7.504 25.469 -5.789 1 77.88 378 GLU A C 1
ATOM 3021 O O . GLU A 1 378 ? 7.664 26.672 -5.57 1 77.88 378 GLU A O 1
ATOM 3026 N N . GLY A 1 379 ? 6.738 25.031 -6.777 1 65.69 379 GLY A N 1
ATOM 3027 C CA . GLY A 1 379 ? 6.051 25.984 -7.648 1 65.69 379 GLY A CA 1
ATOM 3028 C C . GLY A 1 379 ? 4.754 26.5 -7.059 1 65.69 379 GLY A C 1
ATOM 3029 O O . GLY A 1 379 ? 4.184 27.469 -7.562 1 65.69 379 GLY A O 1
ATOM 3030 N N . ALA A 1 380 ? 4.32 26.047 -5.949 1 59.28 380 ALA A N 1
ATOM 3031 C CA . ALA A 1 380 ? 2.986 26.359 -5.438 1 59.28 380 ALA A CA 1
ATOM 3032 C C . ALA A 1 380 ? 2.979 27.672 -4.668 1 59.28 380 ALA A C 1
ATOM 3034 O O . ALA A 1 380 ? 3.85 27.922 -3.83 1 59.28 380 ALA A O 1
ATOM 3035 N N . ALA A 1 381 ? 2.316 28.719 -5.246 1 61.06 381 ALA A N 1
ATOM 3036 C CA . ALA A 1 381 ? 2.102 30.031 -4.633 1 61.06 381 ALA A CA 1
ATOM 3037 C C . ALA A 1 381 ? 0.649 30.203 -4.195 1 61.06 381 ALA A C 1
ATOM 3039 O O . ALA A 1 381 ? -0.234 29.484 -4.66 1 61.06 381 ALA A O 1
ATOM 3040 N N . PRO A 1 382 ? 0.38 30.953 -3.137 1 60.22 382 PRO A N 1
ATOM 3041 C CA . PRO A 1 382 ? -0.994 31.156 -2.67 1 60.22 382 PRO A CA 1
ATOM 3042 C C . PRO A 1 382 ? -1.91 31.703 -3.758 1 60.22 382 PRO A C 1
ATOM 3044 O O . PRO A 1 382 ? -1.468 32.5 -4.598 1 60.22 382 PRO A O 1
ATOM 3047 N N . LEU A 1 383 ? -3.109 31.047 -3.832 1 64.31 383 LEU A N 1
ATOM 3048 C CA . LEU A 1 383 ? -4.121 31.438 -4.812 1 64.31 383 LEU A CA 1
ATOM 3049 C C . LEU A 1 383 ? -4.949 32.625 -4.312 1 64.31 383 LEU A C 1
ATOM 3051 O O . LEU A 1 383 ? -5.473 32.594 -3.195 1 64.31 383 LEU A O 1
ATOM 3055 N N . LYS A 1 384 ? -4.926 33.781 -5.031 1 62.12 384 LYS A N 1
ATOM 3056 C CA . LYS A 1 384 ? -5.602 34.969 -4.535 1 62.12 384 LYS A CA 1
ATOM 3057 C C . LYS A 1 384 ? -6.988 35.125 -5.156 1 62.12 384 LYS A C 1
ATOM 3059 O O . LYS A 1 384 ? -7.824 35.875 -4.656 1 62.12 384 LYS A O 1
ATOM 3064 N N . SER A 1 385 ? -7.242 34.344 -6.227 1 68.69 385 SER A N 1
ATOM 3065 C CA . SER A 1 385 ? -8.516 34.594 -6.891 1 68.69 385 SER A CA 1
ATOM 3066 C C . SER A 1 385 ? -9.414 33.375 -6.863 1 68.69 385 SER A C 1
ATOM 3068 O O . SER A 1 385 ? -8.938 32.219 -6.867 1 68.69 385 SER A O 1
ATOM 3070 N N . VAL A 1 386 ? -10.781 33.625 -6.754 1 71.06 386 VAL A N 1
ATOM 3071 C CA . VAL A 1 386 ? -11.805 32.594 -6.668 1 71.06 386 VAL A CA 1
ATOM 3072 C C . VAL A 1 386 ? -11.828 31.781 -7.961 1 71.06 386 VAL A C 1
ATOM 3074 O O . VAL A 1 386 ? -11.922 30.547 -7.926 1 71.06 386 VAL A O 1
ATOM 3077 N N . ARG A 1 387 ? -11.828 32.469 -9.109 1 75.62 387 ARG A N 1
ATOM 3078 C CA . ARG A 1 387 ? -11.875 31.781 -10.398 1 75.62 387 ARG A CA 1
ATOM 3079 C C . ARG A 1 387 ? -10.656 30.891 -10.578 1 75.62 387 ARG A C 1
ATOM 3081 O O . ARG A 1 387 ? -10.773 29.781 -11.117 1 75.62 387 ARG A O 1
ATOM 3088 N N . ARG A 1 388 ? -9.641 31.281 -10.094 1 81.12 388 ARG A N 1
ATOM 3089 C CA . ARG A 1 388 ? -8.414 30.5 -10.211 1 81.12 388 ARG A CA 1
ATOM 3090 C C . ARG A 1 388 ? -8.438 29.297 -9.289 1 81.12 388 ARG A C 1
ATOM 3092 O O . ARG A 1 388 ? -7.84 28.266 -9.602 1 81.12 388 ARG A O 1
ATOM 3099 N N . ARG A 1 389 ? -9.258 29.5 -8.32 1 81.94 389 ARG A N 1
ATOM 3100 C CA . ARG A 1 389 ? -9.383 28.375 -7.402 1 81.94 389 ARG A CA 1
ATOM 3101 C C . ARG A 1 389 ? -10.094 27.203 -8.07 1 81.94 389 ARG A C 1
ATOM 3103 O O . ARG A 1 389 ? -9.672 26.062 -7.934 1 81.94 389 ARG A O 1
ATOM 3110 N N . CYS A 1 390 ? -11.141 27.531 -8.789 1 85.88 390 CYS A N 1
ATOM 3111 C CA . CYS A 1 390 ? -11.883 26.484 -9.5 1 85.88 390 CYS A CA 1
ATOM 3112 C C . CYS A 1 390 ? -11.008 25.828 -10.562 1 85.88 390 CYS A C 1
ATOM 3114 O O . CYS A 1 390 ? -10.969 24.609 -10.672 1 85.88 390 CYS A O 1
ATOM 3116 N N . ALA A 1 391 ? -10.32 26.641 -11.289 1 88.25 391 ALA A N 1
ATOM 3117 C CA . ALA A 1 391 ? -9.438 26.109 -12.328 1 88.25 391 ALA A CA 1
ATOM 3118 C C . ALA A 1 391 ? -8.328 25.266 -11.719 1 88.25 391 ALA A C 1
ATOM 3120 O O . ALA A 1 391 ? -7.91 24.266 -12.312 1 88.25 391 ALA A O 1
ATOM 3121 N N . TRP A 1 392 ? -7.898 25.688 -10.547 1 89.06 392 TRP A N 1
ATOM 3122 C CA . TRP A 1 392 ? -6.855 24.953 -9.836 1 89.06 392 TRP A CA 1
ATOM 3123 C C . TRP A 1 392 ? -7.328 23.547 -9.461 1 89.06 392 TRP A C 1
ATOM 3125 O O . TRP A 1 392 ? -6.613 22.562 -9.672 1 89.06 392 TRP A O 1
ATOM 3135 N N . ILE A 1 393 ? -8.523 23.484 -9.062 1 89.94 393 ILE A N 1
ATOM 3136 C CA . ILE A 1 393 ? -9.086 22.203 -8.648 1 89.94 393 ILE A CA 1
ATOM 3137 C C . ILE A 1 393 ? -9.305 21.312 -9.875 1 89.94 393 ILE A C 1
ATOM 3139 O O . ILE A 1 393 ? -8.914 20.141 -9.875 1 89.94 393 ILE A O 1
ATOM 3143 N N . MET A 1 394 ? -9.805 21.875 -10.906 1 90.62 394 MET A N 1
ATOM 3144 C CA . MET A 1 394 ? -10.141 21.109 -12.094 1 90.62 394 MET A CA 1
ATOM 3145 C C . MET A 1 394 ? -8.883 20.641 -12.82 1 90.62 394 MET A C 1
ATOM 3147 O O . MET A 1 394 ? -8.844 19.547 -13.359 1 90.62 394 MET A O 1
ATOM 3151 N N . MET A 1 395 ? -7.871 21.438 -12.773 1 92.62 395 MET A N 1
ATOM 3152 C CA . MET A 1 395 ? -6.641 21.109 -13.492 1 92.62 395 MET A CA 1
ATOM 3153 C C . MET A 1 395 ? -5.855 20.031 -12.758 1 92.62 395 MET A C 1
ATOM 3155 O O . MET A 1 395 ? -4.98 19.391 -13.344 1 92.62 395 MET A O 1
ATOM 3159 N N . HIS A 1 396 ? -6.156 19.828 -11.539 1 94.06 396 HIS A N 1
ATOM 3160 C CA . HIS A 1 396 ? -5.477 18.766 -10.805 1 94.06 396 HIS A CA 1
ATOM 3161 C C . HIS A 1 396 ? -5.934 17.391 -11.281 1 94.06 396 HIS A C 1
ATOM 3163 O O . HIS A 1 396 ? -5.234 16.406 -11.078 1 94.06 396 HIS A O 1
ATOM 3169 N N . LEU A 1 397 ? -7.09 17.359 -11.891 1 93.25 397 LEU A N 1
ATOM 3170 C CA . LEU A 1 397 ? -7.574 16.078 -12.383 1 93.25 397 LEU A CA 1
ATOM 3171 C C . LEU A 1 397 ? -6.66 15.523 -13.477 1 93.25 397 LEU A C 1
ATOM 3173 O O . LEU A 1 397 ? -6.059 14.461 -13.312 1 93.25 397 LEU A O 1
ATOM 3177 N N . PRO A 1 398 ? -6.484 16.234 -14.578 1 93.62 398 PRO A N 1
ATOM 3178 C CA . PRO A 1 398 ? -5.598 15.68 -15.602 1 93.62 398 PRO A CA 1
ATOM 3179 C C . PRO A 1 398 ? -4.148 15.562 -15.133 1 93.62 398 PRO A C 1
ATOM 3181 O O . PRO A 1 398 ? -3.426 14.664 -15.57 1 93.62 398 PRO A O 1
ATOM 3184 N N . TRP A 1 399 ? -3.693 16.406 -14.258 1 95.44 399 TRP A N 1
ATOM 3185 C CA . TRP A 1 399 ? -2.314 16.328 -13.781 1 95.44 399 TRP A CA 1
ATOM 3186 C C . TRP A 1 399 ? -2.098 15.102 -12.922 1 95.44 399 TRP A C 1
ATOM 3188 O O . TRP A 1 399 ? -1.131 14.359 -13.117 1 95.44 399 TRP A O 1
ATOM 3198 N N . LEU A 1 400 ? -3.008 14.883 -11.984 1 93 400 LEU A N 1
ATOM 3199 C CA . LEU A 1 400 ? -2.863 13.727 -11.109 1 93 400 LEU A CA 1
ATOM 3200 C C . LEU A 1 400 ? -2.998 12.43 -11.898 1 93 400 LEU A C 1
ATOM 3202 O O . LEU A 1 400 ? -2.322 11.445 -11.602 1 93 400 LEU A O 1
ATOM 3206 N N . LEU A 1 401 ? -3.863 12.461 -12.859 1 90.19 401 LEU A N 1
ATOM 3207 C CA . LEU A 1 401 ? -3.988 11.297 -13.727 1 90.19 401 LEU A CA 1
ATOM 3208 C C . LEU A 1 401 ? -2.676 11.016 -14.453 1 90.19 401 LEU A C 1
ATOM 3210 O O . LEU A 1 401 ? -2.232 9.867 -14.516 1 90.19 401 LEU A O 1
ATOM 3214 N N . SER A 1 402 ? -2.057 12.031 -14.961 1 92.75 402 SER A N 1
ATOM 3215 C CA . SER A 1 402 ? -0.786 11.883 -15.656 1 92.75 402 SER A CA 1
ATOM 3216 C C . SER A 1 402 ? 0.314 11.406 -14.711 1 92.75 402 SER A C 1
ATOM 3218 O O . SER A 1 402 ? 1.167 10.602 -15.094 1 92.75 402 SER A O 1
ATOM 3220 N N . VAL A 1 403 ? 0.296 11.883 -13.508 1 93.12 403 VAL A N 1
ATOM 3221 C CA . VAL A 1 403 ? 1.305 11.523 -12.516 1 93.12 403 VAL A CA 1
ATOM 3222 C C . VAL A 1 403 ? 1.18 10.039 -12.164 1 93.12 403 VAL A C 1
ATOM 3224 O O . VAL A 1 403 ? 2.178 9.32 -12.133 1 93.12 403 VAL A O 1
ATOM 3227 N N . ILE A 1 404 ? 0.005 9.609 -11.945 1 88.44 404 ILE A N 1
ATOM 3228 C CA . ILE A 1 404 ? -0.223 8.219 -11.562 1 88.44 404 ILE A CA 1
ATOM 3229 C C . ILE A 1 404 ? 0.186 7.293 -12.703 1 88.44 404 ILE A C 1
ATOM 3231 O O . ILE A 1 404 ? 0.832 6.266 -12.484 1 88.44 404 ILE A O 1
ATOM 3235 N N . LEU A 1 405 ? -0.196 7.691 -13.898 1 87.69 405 LEU A N 1
ATOM 3236 C CA . LEU A 1 405 ? 0.162 6.887 -15.062 1 87.69 405 LEU A CA 1
ATOM 3237 C C . LEU A 1 405 ? 1.673 6.879 -15.273 1 87.69 405 LEU A C 1
ATOM 3239 O O . LEU A 1 405 ? 2.24 5.859 -15.68 1 87.69 405 LEU A O 1
ATOM 3243 N N . LEU A 1 406 ? 2.299 7.953 -15.016 1 92.81 406 LEU A N 1
ATOM 3244 C CA . LEU A 1 406 ? 3.752 8.031 -15.141 1 92.81 406 LEU A CA 1
ATOM 3245 C C . LEU A 1 406 ? 4.434 7.133 -14.117 1 92.81 406 LEU A C 1
ATOM 3247 O O . LEU A 1 406 ? 5.348 6.379 -14.453 1 92.81 406 LEU A O 1
ATOM 3251 N N . LEU A 1 407 ? 4.008 7.195 -12.914 1 91.19 407 LEU A N 1
ATOM 3252 C CA . LEU A 1 407 ? 4.629 6.398 -11.867 1 91.19 407 LEU A CA 1
ATOM 3253 C C . LEU A 1 407 ? 4.406 4.91 -12.102 1 91.19 407 LEU A C 1
ATOM 3255 O O . LEU A 1 407 ? 5.297 4.094 -11.859 1 91.19 407 LEU A O 1
ATOM 3259 N N . GLU A 1 408 ? 3.23 4.559 -12.594 1 86.81 408 GLU A N 1
ATOM 3260 C CA . GLU A 1 408 ? 2.979 3.172 -12.977 1 86.81 408 GLU A CA 1
ATOM 3261 C C . GLU A 1 408 ? 3.854 2.756 -14.156 1 86.81 408 GLU A C 1
ATOM 3263 O O . GLU A 1 408 ? 4.316 1.616 -14.219 1 86.81 408 GLU A O 1
ATOM 3268 N N . GLY A 1 409 ? 3.924 3.682 -15.102 1 90.25 409 GLY A N 1
ATOM 3269 C CA . GLY A 1 409 ? 4.805 3.416 -16.219 1 90.25 409 GLY A CA 1
ATOM 3270 C C . GLY A 1 409 ? 6.25 3.221 -15.82 1 90.25 409 GLY A C 1
ATOM 3271 O O . GLY A 1 409 ? 6.945 2.359 -16.359 1 90.25 409 GLY A O 1
ATOM 3272 N N . VAL A 1 410 ? 6.73 3.996 -14.883 1 93.31 410 VAL A N 1
ATOM 3273 C CA . VAL A 1 410 ? 8.094 3.895 -14.383 1 93.31 410 VAL A CA 1
ATOM 3274 C C . VAL A 1 410 ? 8.297 2.549 -13.688 1 93.31 410 VAL A C 1
ATOM 3276 O O . VAL A 1 410 ? 9.32 1.892 -13.883 1 93.31 410 VAL A O 1
ATOM 3279 N N . LYS A 1 411 ? 7.375 2.146 -12.922 1 90.56 411 LYS A N 1
ATOM 3280 C CA . LYS A 1 411 ? 7.414 0.843 -12.266 1 90.56 411 LYS A CA 1
ATOM 3281 C C . LYS A 1 411 ? 7.531 -0.283 -13.289 1 90.56 411 LYS A C 1
ATOM 3283 O O . LYS A 1 411 ? 8.398 -1.153 -13.164 1 90.56 411 LYS A O 1
ATOM 3288 N N . ASN A 1 412 ? 6.684 -0.227 -14.289 1 89 412 ASN A N 1
ATOM 3289 C CA . ASN A 1 412 ? 6.68 -1.26 -15.32 1 89 412 ASN A CA 1
ATOM 3290 C C . ASN A 1 412 ? 7.969 -1.247 -16.141 1 89 412 ASN A C 1
ATOM 3292 O O . ASN A 1 412 ? 8.461 -2.301 -16.547 1 89 412 ASN A O 1
ATOM 3296 N N . GLN A 1 413 ? 8.445 -0.09 -16.391 1 92.81 413 GLN A N 1
ATOM 3297 C CA . GLN A 1 413 ? 9.688 0.018 -17.141 1 92.81 413 GLN A CA 1
ATOM 3298 C C . GLN A 1 413 ? 10.867 -0.544 -16.359 1 92.81 413 GLN A C 1
ATOM 3300 O O . GLN A 1 413 ? 11.781 -1.143 -16.922 1 92.81 413 GLN A O 1
ATOM 3305 N N . LEU A 1 414 ? 10.859 -0.29 -15.094 1 93.12 414 LEU A N 1
ATOM 3306 C CA . LEU A 1 414 ? 11.906 -0.86 -14.25 1 93.12 414 LEU A CA 1
ATOM 3307 C C . LEU A 1 414 ? 11.859 -2.385 -14.289 1 93.12 414 LEU A C 1
ATOM 3309 O O . LEU A 1 414 ? 12.898 -3.037 -14.383 1 93.12 414 LEU A O 1
ATOM 3313 N N . LEU A 1 415 ? 10.711 -2.939 -14.258 1 92.62 415 LEU A N 1
ATOM 3314 C CA . LEU A 1 415 ? 10.539 -4.387 -14.328 1 92.62 415 LEU A CA 1
ATOM 3315 C C . LEU A 1 415 ? 11.047 -4.934 -15.656 1 92.62 415 LEU A C 1
ATOM 3317 O O . LEU A 1 415 ? 11.758 -5.938 -15.688 1 92.62 415 LEU A O 1
ATOM 3321 N N . LEU A 1 416 ? 10.703 -4.23 -16.703 1 92.56 416 LEU A N 1
ATOM 3322 C CA . LEU A 1 416 ? 11.109 -4.68 -18.031 1 92.56 416 LEU A CA 1
ATOM 3323 C C . LEU A 1 416 ? 12.625 -4.617 -18.188 1 92.56 416 LEU A C 1
ATOM 3325 O O . LEU A 1 416 ? 13.25 -5.578 -18.641 1 92.56 416 LEU A O 1
ATOM 3329 N N . SER A 1 417 ? 13.18 -3.535 -17.859 1 93.38 417 SER A N 1
ATOM 3330 C CA . SER A 1 417 ? 14.625 -3.363 -18 1 93.38 417 SER A CA 1
ATOM 3331 C C . SER A 1 417 ? 15.391 -4.375 -17.141 1 93.38 417 SER A C 1
ATOM 3333 O O . SER A 1 417 ? 16.406 -4.918 -17.578 1 93.38 417 SER A O 1
ATOM 3335 N N . SER A 1 418 ? 14.922 -4.621 -15.969 1 93.19 418 SER A N 1
ATOM 3336 C CA . SER A 1 418 ? 15.57 -5.586 -15.094 1 93.19 418 SER A CA 1
ATOM 3337 C C . SER A 1 418 ? 15.406 -7.012 -15.617 1 93.19 418 SER A C 1
ATOM 3339 O O . SER A 1 418 ? 16.312 -7.832 -15.5 1 93.19 418 SER A O 1
ATOM 3341 N N . TYR A 1 419 ? 14.211 -7.297 -16.109 1 93.81 419 TYR A N 1
ATOM 3342 C CA . TYR A 1 419 ? 13.977 -8.609 -16.703 1 93.81 419 TYR A CA 1
ATOM 3343 C C . TYR A 1 419 ? 14.922 -8.859 -17.875 1 93.81 419 TYR A C 1
ATOM 3345 O O . TYR A 1 419 ? 15.562 -9.914 -17.953 1 93.81 419 TYR A O 1
ATOM 3353 N N . LEU A 1 420 ? 15.023 -7.863 -18.781 1 93.56 420 LEU A N 1
ATOM 3354 C CA . LEU A 1 420 ? 15.883 -8 -19.953 1 93.56 420 LEU A CA 1
ATOM 3355 C C . LEU A 1 420 ? 17.344 -8.133 -19.531 1 93.56 420 LEU A C 1
ATOM 3357 O O . LEU A 1 420 ? 18.109 -8.875 -20.156 1 93.56 420 LEU A O 1
ATOM 3361 N N . GLY A 1 421 ? 17.719 -7.406 -18.516 1 92.62 421 GLY A N 1
ATOM 3362 C CA . GLY A 1 421 ? 19.078 -7.543 -18.016 1 92.62 421 GLY A CA 1
ATOM 3363 C C . GLY A 1 421 ? 19.375 -8.922 -17.453 1 92.62 421 GLY A C 1
ATOM 3364 O O . GLY A 1 421 ? 20.438 -9.492 -17.703 1 92.62 421 GLY A O 1
ATOM 3365 N N . SER A 1 422 ? 18.453 -9.508 -16.75 1 93.25 422 SER A N 1
ATOM 3366 C CA . SER A 1 422 ? 18.625 -10.836 -16.156 1 93.25 422 SER A CA 1
ATOM 3367 C C . SER A 1 422 ? 18.656 -11.906 -17.234 1 93.25 422 SER A C 1
ATOM 3369 O O . SER A 1 422 ? 19.453 -12.852 -17.156 1 93.25 422 SER A O 1
ATOM 3371 N N . VAL A 1 423 ? 17.781 -11.734 -18.188 1 93.25 423 VAL A N 1
ATOM 3372 C CA . VAL A 1 423 ? 17.719 -12.703 -19.281 1 93.25 423 VAL A CA 1
ATOM 3373 C C . VAL A 1 423 ? 19.016 -12.656 -20.094 1 93.25 423 VAL A C 1
ATOM 3375 O O . VAL A 1 423 ? 19.547 -13.688 -20.5 1 93.25 423 VAL A O 1
ATOM 3378 N N . HIS A 1 424 ? 19.484 -11.492 -20.328 1 91.81 424 HIS A N 1
ATOM 3379 C CA . HIS A 1 424 ? 20.75 -11.352 -21.062 1 91.81 424 HIS A CA 1
ATOM 3380 C C . HIS A 1 424 ? 21.891 -12.047 -20.328 1 91.81 424 HIS A C 1
ATOM 3382 O O . HIS A 1 424 ? 22.719 -12.695 -20.953 1 91.81 424 HIS A O 1
ATOM 3388 N N . TYR A 1 425 ? 21.891 -11.938 -19.047 1 92.81 425 TYR A N 1
ATOM 3389 C CA . TYR A 1 425 ? 22.906 -12.594 -18.219 1 92.81 425 TYR A CA 1
ATOM 3390 C C . TYR A 1 425 ? 22.812 -14.109 -18.344 1 92.81 425 TYR A C 1
ATOM 3392 O O . TYR A 1 425 ? 23.812 -14.789 -18.547 1 92.81 425 TYR A O 1
ATOM 3400 N N . ILE A 1 426 ? 21.641 -14.695 -18.328 1 92.62 426 ILE A N 1
ATOM 3401 C CA . ILE A 1 426 ? 21.422 -16.141 -18.359 1 92.62 426 ILE A CA 1
ATOM 3402 C C . ILE A 1 426 ? 21.719 -16.672 -19.75 1 92.62 426 ILE A C 1
ATOM 3404 O O . ILE A 1 426 ? 22.406 -17.688 -19.906 1 92.62 426 ILE A O 1
ATOM 3408 N N . ILE A 1 427 ? 21.188 -15.992 -20.781 1 91.62 427 ILE A N 1
ATOM 3409 C CA . ILE A 1 427 ? 21.359 -16.453 -22.141 1 91.62 427 ILE A CA 1
ATOM 3410 C C . ILE A 1 427 ? 22.828 -16.406 -22.531 1 91.62 427 ILE A C 1
ATOM 3412 O O . ILE A 1 427 ? 23.344 -17.312 -23.203 1 91.62 427 ILE A O 1
ATOM 3416 N N . THR A 1 428 ? 23.5 -15.359 -22.125 1 91.75 428 THR A N 1
ATOM 3417 C CA . THR A 1 428 ? 24.938 -15.266 -22.406 1 91.75 428 THR A CA 1
ATOM 3418 C C . THR A 1 428 ? 25.703 -16.375 -21.688 1 91.75 428 THR A C 1
ATOM 3420 O O . THR A 1 428 ? 26.641 -16.953 -22.25 1 91.75 428 THR A O 1
ATOM 3423 N N . GLY A 1 429 ? 25.281 -16.672 -20.5 1 91.25 429 GLY A N 1
ATOM 3424 C CA . GLY A 1 429 ? 25.891 -17.781 -19.766 1 91.25 429 GLY A CA 1
ATOM 3425 C C . GLY A 1 429 ? 25.672 -19.125 -20.422 1 91.25 429 GLY A C 1
ATOM 3426 O O . GLY A 1 429 ? 26.609 -19.922 -20.531 1 91.25 429 GLY A O 1
ATOM 3427 N N . ILE A 1 430 ? 24.469 -19.375 -20.906 1 91.19 430 ILE A N 1
ATOM 3428 C CA . ILE A 1 430 ? 24.141 -20.641 -21.562 1 91.19 430 ILE A CA 1
ATOM 3429 C C . ILE A 1 430 ? 24.875 -20.734 -22.891 1 91.19 430 ILE A C 1
ATOM 3431 O O . ILE A 1 430 ? 25.391 -21.797 -23.25 1 91.19 430 ILE A O 1
ATOM 3435 N N . SER A 1 431 ? 24.938 -19.625 -23.578 1 89.62 431 SER A N 1
ATOM 3436 C CA . SER A 1 431 ? 25.609 -19.609 -24.875 1 89.62 431 SER A CA 1
ATOM 3437 C C . SER A 1 431 ? 27.094 -19.922 -24.734 1 89.62 431 SER A C 1
ATOM 3439 O O . SER A 1 431 ? 27.688 -20.547 -25.625 1 89.62 431 SER A O 1
ATOM 3441 N N . ASN A 1 432 ? 27.656 -19.5 -23.641 1 89 432 ASN A N 1
ATOM 3442 C CA . ASN A 1 432 ? 29.062 -19.797 -23.391 1 89 432 ASN A CA 1
ATOM 3443 C C . ASN A 1 432 ? 29.281 -21.266 -23.062 1 89 432 ASN A C 1
ATOM 3445 O O . ASN A 1 432 ? 30.391 -21.781 -23.219 1 89 432 ASN A O 1
ATOM 3449 N N . ALA A 1 433 ? 28.172 -21.891 -22.719 1 89.56 433 ALA A N 1
ATOM 3450 C CA . ALA A 1 433 ? 28.281 -23.297 -22.375 1 89.56 433 ALA A CA 1
ATOM 3451 C C . ALA A 1 433 ? 28.094 -24.188 -23.594 1 89.56 433 ALA A C 1
ATOM 3453 O O . ALA A 1 433 ? 28.484 -25.359 -23.578 1 89.56 433 ALA A O 1
ATOM 3454 N N . ILE A 1 434 ? 27.594 -23.5 -24.656 1 84.12 434 ILE A N 1
ATOM 3455 C CA . ILE A 1 434 ? 27.375 -24.25 -25.891 1 84.12 434 ILE A CA 1
ATOM 3456 C C . ILE A 1 434 ? 28.719 -24.656 -26.5 1 84.12 434 ILE A C 1
ATOM 3458 O O . ILE A 1 434 ? 29.578 -23.797 -26.719 1 84.12 434 ILE A O 1
ATOM 3462 N N . GLY A 1 435 ? 29.141 -25.844 -26.578 1 79.69 435 GLY A N 1
ATOM 3463 C CA . GLY A 1 435 ? 30.359 -26.312 -27.203 1 79.69 435 GLY A CA 1
ATOM 3464 C C . GLY A 1 435 ? 31.266 -27.078 -26.25 1 79.69 435 GLY A C 1
ATOM 3465 O O . GLY A 1 435 ? 32.25 -27.688 -26.672 1 79.69 435 GLY A O 1
ATOM 3466 N N . ILE A 1 436 ? 30.844 -26.906 -25 1 82.44 436 ILE A N 1
ATOM 3467 C CA . ILE A 1 436 ? 31.625 -27.656 -24.016 1 82.44 436 ILE A CA 1
ATOM 3468 C C . ILE A 1 436 ? 31.312 -29.156 -24.156 1 82.44 436 ILE A C 1
ATOM 3470 O O . ILE A 1 436 ? 30.172 -29.578 -24 1 82.44 436 ILE A O 1
ATOM 3474 N N . GLN A 1 437 ? 32.281 -29.859 -24.531 1 78.75 437 GLN A N 1
ATOM 3475 C CA . GLN A 1 437 ? 32.062 -31.281 -24.766 1 78.75 437 GLN A CA 1
ATOM 3476 C C . GLN A 1 437 ? 32.312 -32.094 -23.5 1 78.75 437 GLN A C 1
ATOM 3478 O O . GLN A 1 437 ? 31.688 -33.156 -23.312 1 78.75 437 GLN A O 1
ATOM 3483 N N . ASP A 1 438 ? 33.125 -31.5 -22.562 1 84.06 438 ASP A N 1
ATOM 3484 C CA . ASP A 1 438 ? 33.406 -32.188 -21.312 1 84.06 438 ASP A CA 1
ATOM 3485 C C . ASP A 1 438 ? 32.25 -32.062 -20.328 1 84.06 438 ASP A C 1
ATOM 3487 O O . ASP A 1 438 ? 31.844 -30.969 -19.984 1 84.06 438 ASP A O 1
ATOM 3491 N N . ALA A 1 439 ? 31.734 -33.219 -19.938 1 82.56 439 ALA A N 1
ATOM 3492 C CA . ALA A 1 439 ? 30.578 -33.281 -19.047 1 82.56 439 ALA A CA 1
ATOM 3493 C C . ALA A 1 439 ? 30.875 -32.594 -17.719 1 82.56 439 ALA A C 1
ATOM 3495 O O . ALA A 1 439 ? 30 -31.938 -17.141 1 82.56 439 ALA A O 1
ATOM 3496 N N . THR A 1 440 ? 32.125 -32.75 -17.234 1 85.62 440 THR A N 1
ATOM 3497 C CA . THR A 1 440 ? 32.5 -32.188 -15.945 1 85.62 440 THR A CA 1
ATOM 3498 C C . THR A 1 440 ? 32.531 -30.656 -16.031 1 85.62 440 THR A C 1
ATOM 3500 O O . THR A 1 440 ? 32.094 -29.953 -15.125 1 85.62 440 THR A O 1
ATOM 3503 N N . ARG A 1 441 ? 33.062 -30.188 -17.141 1 88.69 441 ARG A N 1
ATOM 3504 C CA . ARG A 1 441 ? 33.125 -28.75 -17.344 1 88.69 441 ARG A CA 1
ATOM 3505 C C . ARG A 1 441 ? 31.75 -28.172 -17.609 1 88.69 441 ARG A C 1
ATOM 3507 O O . ARG A 1 441 ? 31.453 -27.047 -17.203 1 88.69 441 ARG A O 1
ATOM 3514 N N . LEU A 1 442 ? 30.906 -28.891 -18.312 1 88.75 442 LEU A N 1
ATOM 3515 C CA . LEU A 1 442 ? 29.547 -28.453 -18.578 1 88.75 442 LEU A CA 1
ATOM 3516 C C . LEU A 1 442 ? 28.75 -28.328 -17.281 1 88.75 442 LEU A C 1
ATOM 3518 O O . LEU A 1 442 ? 28 -27.375 -17.078 1 88.75 442 LEU A O 1
ATOM 3522 N N . ASN A 1 443 ? 28.984 -29.281 -16.406 1 87.38 443 ASN A N 1
ATOM 3523 C CA . ASN A 1 443 ? 28.328 -29.266 -15.102 1 87.38 443 ASN A CA 1
ATOM 3524 C C . ASN A 1 443 ? 28.781 -28.078 -14.25 1 87.38 443 ASN A C 1
ATOM 3526 O O . ASN A 1 443 ? 27.969 -27.438 -13.594 1 87.38 443 ASN A O 1
ATOM 3530 N N . ALA A 1 444 ? 30.031 -27.781 -14.336 1 86.44 444 ALA A N 1
ATOM 3531 C CA . ALA A 1 444 ? 30.594 -26.703 -13.531 1 86.44 444 ALA A CA 1
ATOM 3532 C C . ALA A 1 444 ? 30.078 -25.344 -14.016 1 86.44 444 ALA A C 1
ATOM 3534 O O . ALA A 1 444 ? 29.922 -24.406 -13.227 1 86.44 444 ALA A O 1
ATOM 3535 N N . THR A 1 445 ? 29.75 -25.234 -15.289 1 86.88 445 THR A N 1
ATOM 3536 C CA . THR A 1 445 ? 29.344 -23.953 -15.852 1 86.88 445 THR A CA 1
ATOM 3537 C C . THR A 1 445 ? 27.828 -23.812 -15.828 1 86.88 445 THR A C 1
ATOM 3539 O O . THR A 1 445 ? 27.297 -22.766 -15.453 1 86.88 445 THR A O 1
ATOM 3542 N N . MET A 1 446 ? 27.156 -24.859 -16.109 1 89.31 446 MET A N 1
ATOM 3543 C CA . MET A 1 446 ? 25.703 -24.781 -16.297 1 89.31 446 MET A CA 1
ATOM 3544 C C . MET A 1 446 ? 24.969 -24.938 -14.984 1 89.31 446 MET A C 1
ATOM 3546 O O . MET A 1 446 ? 23.891 -24.359 -14.789 1 89.31 446 MET A O 1
ATOM 3550 N N . HIS A 1 447 ? 25.562 -25.656 -14.109 1 88.38 447 HIS A N 1
ATOM 3551 C CA . HIS A 1 447 ? 24.859 -25.953 -12.875 1 88.38 447 HIS A CA 1
ATOM 3552 C C . HIS A 1 447 ? 24.562 -24.688 -12.086 1 88.38 447 HIS A C 1
ATOM 3554 O O . HIS A 1 447 ? 23.406 -24.422 -11.742 1 88.38 447 HIS A O 1
ATOM 3560 N N . PRO A 1 448 ? 25.578 -23.844 -11.828 1 85.62 448 PRO A N 1
ATOM 3561 C CA . PRO A 1 448 ? 25.266 -22.625 -11.078 1 85.62 448 PRO A CA 1
ATOM 3562 C C . PRO A 1 448 ? 24.328 -21.688 -11.836 1 85.62 448 PRO A C 1
ATOM 3564 O O . PRO A 1 448 ? 23.5 -21 -11.227 1 85.62 448 PRO A O 1
ATOM 3567 N N . LEU A 1 449 ? 24.422 -21.672 -13.086 1 88.44 449 LEU A N 1
ATOM 3568 C CA . LEU A 1 449 ? 23.609 -20.781 -13.914 1 88.44 449 LEU A CA 1
ATOM 3569 C C . LEU A 1 449 ? 22.141 -21.203 -13.906 1 88.44 449 LEU A C 1
ATOM 3571 O O . LEU A 1 449 ? 21.25 -20.375 -13.727 1 88.44 449 LEU A O 1
ATOM 3575 N N . LEU A 1 450 ? 21.922 -22.469 -14.062 1 89.81 450 LEU A N 1
ATOM 3576 C CA . LEU A 1 450 ? 20.562 -22.984 -14.102 1 89.81 450 LEU A CA 1
ATOM 3577 C C . LEU A 1 450 ? 19.922 -22.953 -12.719 1 89.81 450 LEU A C 1
ATOM 3579 O O . LEU A 1 450 ? 18.719 -22.766 -12.594 1 89.81 450 LEU A O 1
ATOM 3583 N N . LEU A 1 451 ? 20.812 -23.141 -11.805 1 86.94 451 LEU A N 1
ATOM 3584 C CA . LEU A 1 451 ? 20.312 -23.047 -10.438 1 86.94 451 LEU A CA 1
ATOM 3585 C C . LEU A 1 451 ? 19.75 -21.656 -10.148 1 86.94 451 LEU A C 1
ATOM 3587 O O . LEU A 1 451 ? 18.734 -21.516 -9.461 1 86.94 451 LEU A O 1
ATOM 3591 N N . GLN A 1 452 ? 20.359 -20.672 -10.695 1 87.56 452 GLN A N 1
ATOM 3592 C CA . GLN A 1 452 ? 19.906 -19.297 -10.508 1 87.56 452 GLN A CA 1
ATOM 3593 C C . GLN A 1 452 ? 18.578 -19.047 -11.234 1 87.56 452 GLN A C 1
ATOM 3595 O O . GLN A 1 452 ? 17.828 -18.156 -10.859 1 87.56 452 GLN A O 1
ATOM 3600 N N . ALA A 1 453 ? 18.344 -19.797 -12.195 1 88.19 453 ALA A N 1
ATOM 3601 C CA . ALA A 1 453 ? 17.109 -19.672 -12.953 1 88.19 453 ALA A CA 1
ATOM 3602 C C . ALA A 1 453 ? 16.031 -20.594 -12.406 1 88.19 453 ALA A C 1
ATOM 3604 O O . ALA A 1 453 ? 14.93 -20.672 -12.969 1 88.19 453 ALA A O 1
ATOM 3605 N N . GLY A 1 454 ? 16.359 -21.359 -11.398 1 85.06 454 GLY A N 1
ATOM 3606 C CA . GLY A 1 454 ? 15.375 -22.234 -10.773 1 85.06 454 GLY A CA 1
ATOM 3607 C C . GLY A 1 454 ? 15.266 -23.578 -11.445 1 85.06 454 GLY A C 1
ATOM 3608 O O . GLY A 1 454 ? 14.219 -24.234 -11.375 1 85.06 454 GLY A O 1
ATOM 3609 N N . ILE A 1 455 ? 16.312 -24 -12.188 1 88.44 455 ILE A N 1
ATOM 3610 C CA . ILE A 1 455 ? 16.297 -25.266 -12.922 1 88.44 455 ILE A CA 1
ATOM 3611 C C . ILE A 1 455 ? 17.375 -26.188 -12.383 1 88.44 455 ILE A C 1
ATOM 3613 O O . ILE A 1 455 ? 18.484 -25.75 -12.094 1 88.44 455 ILE A O 1
ATOM 3617 N N . SER A 1 456 ? 17.016 -27.469 -12.242 1 86.94 456 SER A N 1
ATOM 3618 C CA . SER A 1 456 ? 17.984 -28.484 -11.812 1 86.94 456 SER A CA 1
ATOM 3619 C C . SER A 1 456 ? 18.766 -29.047 -12.992 1 86.94 456 SER A C 1
ATOM 3621 O O . SER A 1 456 ? 18.172 -29.656 -13.891 1 86.94 456 SER A O 1
ATOM 3623 N N . PHE A 1 457 ? 20 -28.828 -13 1 87.94 457 PHE A N 1
ATOM 3624 C CA . PHE A 1 457 ? 20.844 -29.328 -14.07 1 87.94 457 PHE A CA 1
ATOM 3625 C C . PHE A 1 457 ? 20.797 -30.859 -14.133 1 87.94 457 PHE A C 1
ATOM 3627 O O . PHE A 1 457 ? 20.719 -31.438 -15.211 1 87.94 457 PHE A O 1
ATOM 3634 N N . ASP A 1 458 ? 20.75 -31.484 -12.945 1 84.56 458 ASP A N 1
ATOM 3635 C CA . ASP A 1 458 ? 20.797 -32.938 -12.875 1 84.56 458 ASP A CA 1
ATOM 3636 C C . ASP A 1 458 ? 19.547 -33.562 -13.516 1 84.56 458 ASP A C 1
ATOM 3638 O O . ASP A 1 458 ? 19.641 -34.531 -14.258 1 84.56 458 ASP A O 1
ATOM 3642 N N . GLN A 1 459 ? 18.484 -32.938 -13.258 1 84.5 459 GLN A N 1
ATOM 3643 C CA . GLN A 1 459 ? 17.234 -33.469 -13.82 1 84.5 459 GLN A CA 1
ATOM 3644 C C . GLN A 1 459 ? 17.188 -33.219 -15.328 1 84.5 459 GLN A C 1
ATOM 3646 O O . GLN A 1 459 ? 16.766 -34.094 -16.078 1 84.5 459 GLN A O 1
ATOM 3651 N N . GLU A 1 460 ? 17.625 -32.094 -15.742 1 87.81 460 GLU A N 1
ATOM 3652 C CA . GLU A 1 460 ? 17.578 -31.766 -17.156 1 87.81 460 GLU A CA 1
ATOM 3653 C C . GLU A 1 460 ? 18.609 -32.594 -17.938 1 87.81 460 GLU A C 1
ATOM 3655 O O . GLU A 1 460 ? 18.344 -33 -19.078 1 87.81 460 GLU A O 1
ATOM 3660 N N . TYR A 1 461 ? 19.734 -32.781 -17.359 1 87.88 461 TYR A N 1
ATOM 3661 C CA . TYR A 1 461 ? 20.781 -33.562 -18.031 1 87.88 461 TYR A CA 1
ATOM 3662 C C . TYR A 1 461 ? 20.391 -35.031 -18.141 1 87.88 461 TYR A C 1
ATOM 3664 O O . TYR A 1 461 ? 20.672 -35.688 -19.141 1 87.88 461 TYR A O 1
ATOM 3672 N N . ALA A 1 462 ? 19.766 -35.531 -17.094 1 86.38 462 ALA A N 1
ATOM 3673 C CA . ALA A 1 462 ? 19.234 -36.875 -17.141 1 86.38 462 ALA A CA 1
ATOM 3674 C C . ALA A 1 462 ? 18.188 -37.031 -18.25 1 86.38 462 ALA A C 1
ATOM 3676 O O . ALA A 1 462 ? 18.125 -38.062 -18.906 1 86.38 462 ALA A O 1
ATOM 3677 N N . GLY A 1 463 ? 17.406 -36 -18.391 1 85.12 463 GLY A N 1
ATOM 3678 C CA . GLY A 1 463 ? 16.422 -36 -19.469 1 85.12 463 GLY A CA 1
ATOM 3679 C C . GLY A 1 463 ? 17.062 -36.031 -20.844 1 85.12 463 GLY A C 1
ATOM 3680 O O . GLY A 1 463 ? 16.562 -36.688 -21.75 1 85.12 463 GLY A O 1
ATOM 3681 N N . LEU A 1 464 ? 18.141 -35.344 -21 1 86.81 464 LEU A N 1
ATOM 3682 C CA . LEU A 1 464 ? 18.875 -35.312 -22.25 1 86.81 464 LEU A CA 1
ATOM 3683 C C . LEU A 1 464 ? 19.422 -36.719 -22.578 1 86.81 464 LEU A C 1
ATOM 3685 O O . LEU A 1 464 ? 19.281 -37.188 -23.703 1 86.81 464 LEU A O 1
ATOM 3689 N N . GLU A 1 465 ? 19.984 -37.281 -21.578 1 85.31 465 GLU A N 1
ATOM 3690 C CA . GLU A 1 465 ? 20.531 -38.625 -21.766 1 85.31 465 GLU A CA 1
ATOM 3691 C C . GLU A 1 465 ? 19.438 -39.625 -22.125 1 85.31 465 GLU A C 1
ATOM 3693 O O . GLU A 1 465 ? 19.656 -40.531 -22.953 1 85.31 465 GLU A O 1
ATOM 3698 N N . GLY A 1 466 ? 18.375 -39.438 -21.484 1 84.06 466 GLY A N 1
ATOM 3699 C CA . GLY A 1 466 ? 17.25 -40.281 -21.797 1 84.06 466 GLY A CA 1
ATOM 3700 C C . GLY A 1 466 ? 16.734 -40.094 -23.219 1 84.06 466 GLY A C 1
ATOM 3701 O O . GLY A 1 466 ? 16.406 -41.094 -23.891 1 84.06 466 GLY A O 1
ATOM 3702 N N . MET A 1 467 ? 16.719 -38.906 -23.688 1 83.25 467 MET A N 1
ATOM 3703 C CA . MET A 1 467 ? 16.266 -38.625 -25.031 1 83.25 467 MET A CA 1
ATOM 3704 C C . MET A 1 467 ? 17.234 -39.188 -26.078 1 83.25 467 MET A C 1
ATOM 3706 O O . MET A 1 467 ? 16.812 -39.688 -27.109 1 83.25 467 MET A O 1
ATOM 3710 N N . ILE A 1 468 ? 18.5 -39.094 -25.797 1 84.06 468 ILE A N 1
ATOM 3711 C CA . ILE A 1 468 ? 19.531 -39.625 -26.703 1 84.06 468 ILE A CA 1
ATOM 3712 C C . ILE A 1 468 ? 19.438 -41.125 -26.766 1 84.06 468 ILE A C 1
ATOM 3714 O O . ILE A 1 468 ? 19.469 -41.719 -27.844 1 84.06 468 ILE A O 1
ATOM 3718 N N . ARG A 1 469 ? 19.203 -41.719 -25.609 1 82.12 469 ARG A N 1
ATOM 3719 C CA . ARG A 1 469 ? 19.125 -43.188 -25.547 1 82.12 469 ARG A CA 1
ATOM 3720 C C . ARG A 1 469 ? 17.875 -43.688 -26.266 1 82.12 469 ARG A C 1
ATOM 3722 O O . ARG A 1 469 ? 17.938 -44.688 -26.984 1 82.12 469 ARG A O 1
ATOM 3729 N N . SER A 1 470 ? 16.844 -43.031 -26.047 1 78.12 470 SER A N 1
ATOM 3730 C CA . SER A 1 470 ? 15.586 -43.469 -26.641 1 78.12 470 SER A CA 1
ATOM 3731 C C . SER A 1 470 ? 15.602 -43.344 -28.156 1 78.12 470 SER A C 1
ATOM 3733 O O . SER A 1 470 ? 15.039 -44.156 -28.875 1 78.12 470 SER A O 1
ATOM 3735 N N . ASN A 1 471 ? 16.266 -42.375 -28.656 1 70.44 471 ASN A N 1
ATOM 3736 C CA . ASN A 1 471 ? 16.266 -42.125 -30.094 1 70.44 471 ASN A CA 1
ATOM 3737 C C . ASN A 1 471 ? 17.375 -42.906 -30.797 1 70.44 471 ASN A C 1
ATOM 3739 O O . ASN A 1 471 ? 17.234 -43.281 -31.969 1 70.44 471 ASN A O 1
ATOM 3743 N N . LEU A 1 472 ? 18.484 -43.125 -30.094 1 69.56 472 LEU A N 1
ATOM 3744 C CA . LEU A 1 472 ? 19.562 -43.938 -30.672 1 69.56 472 LEU A CA 1
ATOM 3745 C C . LEU A 1 472 ? 19.172 -45.406 -30.75 1 69.56 472 LEU A C 1
ATOM 3747 O O . LEU A 1 472 ? 19.609 -46.125 -31.656 1 69.56 472 LEU A O 1
ATOM 3751 N N . SER A 1 473 ? 18.453 -45.812 -29.766 1 63.72 473 SER A N 1
ATOM 3752 C CA . SER A 1 473 ? 18.016 -47.219 -29.828 1 63.72 473 SER A CA 1
ATOM 3753 C C . SER A 1 473 ? 17.172 -47.469 -31.062 1 63.72 473 SER A C 1
ATOM 3755 O O . SER A 1 473 ? 17.188 -48.562 -31.609 1 63.72 473 SER A O 1
ATOM 3757 N N . HIS A 1 474 ? 16.5 -46.469 -31.438 1 57.44 474 HIS A N 1
ATOM 3758 C CA . HIS A 1 474 ? 15.664 -46.656 -32.625 1 57.44 474 HIS A CA 1
ATOM 3759 C C . HIS A 1 474 ? 16.5 -46.656 -33.875 1 57.44 474 HIS A C 1
ATOM 3761 O O . HIS A 1 474 ? 16.062 -47.125 -34.938 1 57.44 474 HIS A O 1
ATOM 3767 N N . TYR A 1 475 ? 17.75 -46.062 -33.844 1 53.81 475 TYR A N 1
ATOM 3768 C CA . TYR A 1 475 ? 18.594 -45.969 -35.031 1 53.81 475 TYR A CA 1
ATOM 3769 C C . TYR A 1 475 ? 19.75 -46.969 -34.969 1 53.81 475 TYR A C 1
ATOM 3771 O O . TYR A 1 475 ? 20.906 -46.594 -35.156 1 53.81 475 TYR A O 1
ATOM 3779 N N . GLU A 1 476 ? 19.797 -48 -34.344 1 52 476 GLU A N 1
ATOM 3780 C CA . GLU A 1 476 ? 20.891 -48.969 -34.25 1 52 476 GLU A CA 1
ATOM 3781 C C . GLU A 1 476 ? 21.625 -49.094 -35.594 1 52 476 GLU A C 1
ATOM 3783 O O . GLU A 1 476 ? 22.828 -49.344 -35.625 1 52 476 GLU A O 1
ATOM 3788 N N . ASN A 1 477 ? 20.891 -49.094 -36.625 1 52.66 477 ASN A N 1
ATOM 3789 C CA . ASN A 1 477 ? 21.547 -49.375 -37.906 1 52.66 477 ASN A CA 1
ATOM 3790 C C . ASN A 1 477 ? 22.078 -48.125 -38.594 1 52.66 477 ASN A C 1
ATOM 3792 O O . ASN A 1 477 ? 22.391 -48.125 -39.781 1 52.66 477 ASN A O 1
ATOM 3796 N N . LEU A 1 478 ? 21.969 -47 -37.969 1 51.03 478 LEU A N 1
ATOM 3797 C CA . LEU A 1 478 ? 22.344 -45.812 -38.719 1 51.03 478 LEU A CA 1
ATOM 3798 C C . LEU A 1 478 ? 23.859 -45.625 -38.719 1 51.03 478 LEU A C 1
ATOM 3800 O O . LEU A 1 478 ? 24.516 -45.938 -37.719 1 51.03 478 LEU A O 1
ATOM 3804 N N . ALA A 1 479 ? 24.516 -45.344 -39.781 1 58.22 479 ALA A N 1
ATOM 3805 C CA . ALA A 1 479 ? 25.922 -45 -39.969 1 58.22 479 ALA A CA 1
ATOM 3806 C C . ALA A 1 479 ? 26.391 -43.969 -38.938 1 58.22 479 ALA A C 1
ATOM 3808 O O . ALA A 1 479 ? 25.578 -43.156 -38.469 1 58.22 479 ALA A O 1
ATOM 3809 N N . ASN A 1 480 ? 27.594 -44.094 -38.375 1 58.28 480 ASN A N 1
ATOM 3810 C CA . ASN A 1 480 ? 28.234 -43.281 -37.344 1 58.28 480 ASN A CA 1
ATOM 3811 C C . ASN A 1 480 ? 27.984 -41.781 -37.531 1 58.28 480 ASN A C 1
ATOM 3813 O O . ASN A 1 480 ? 27.75 -41.062 -36.594 1 58.28 480 ASN A O 1
ATOM 3817 N N . GLU A 1 481 ? 28.016 -41.25 -38.75 1 60.03 481 GLU A N 1
ATOM 3818 C CA . GLU A 1 481 ? 27.828 -39.844 -39.031 1 60.03 481 GLU A CA 1
ATOM 3819 C C . GLU A 1 481 ? 26.375 -39.406 -38.781 1 60.03 481 GLU A C 1
ATOM 3821 O O . GLU A 1 481 ? 26.141 -38.312 -38.281 1 60.03 481 GLU A O 1
ATOM 3826 N N . THR A 1 482 ? 25.562 -40.25 -39.125 1 64.94 482 THR A N 1
ATOM 3827 C CA . THR A 1 482 ? 24.141 -39.938 -38.938 1 64.94 482 THR A CA 1
ATOM 3828 C C . THR A 1 482 ? 23.781 -39.938 -37.438 1 64.94 482 THR A C 1
ATOM 3830 O O . THR A 1 482 ? 22.969 -39.125 -37 1 64.94 482 THR A O 1
ATOM 3833 N N . SER A 1 483 ? 24.562 -40.688 -36.75 1 74.06 483 SER A N 1
ATOM 3834 C CA . SER A 1 483 ? 24.328 -40.719 -35.281 1 74.06 483 SER A CA 1
ATOM 3835 C C . SER A 1 483 ? 24.797 -39.438 -34.625 1 74.06 483 SER A C 1
ATOM 3837 O O . SER A 1 483 ? 24.109 -38.906 -33.75 1 74.06 483 SER A O 1
ATOM 3839 N N . THR A 1 484 ? 25.938 -38.969 -35.125 1 78.62 484 THR A N 1
ATOM 3840 C CA . THR A 1 484 ? 26.469 -37.75 -34.531 1 78.62 484 THR A CA 1
ATOM 3841 C C . THR A 1 484 ? 25.578 -36.531 -34.875 1 78.62 484 THR A C 1
ATOM 3843 O O . THR A 1 484 ? 25.391 -35.656 -34.062 1 78.62 484 THR A O 1
ATOM 3846 N N . ALA A 1 485 ? 25.062 -36.531 -36.031 1 79.94 485 ALA A N 1
ATOM 3847 C CA . ALA A 1 485 ? 24.188 -35.438 -36.469 1 79.94 485 ALA A CA 1
ATOM 3848 C C . ALA A 1 485 ? 22.891 -35.438 -35.656 1 79.94 485 ALA A C 1
ATOM 3850 O O . ALA A 1 485 ? 22.375 -34.375 -35.312 1 79.94 485 ALA A O 1
ATOM 3851 N N . PHE A 1 486 ? 22.5 -36.562 -35.438 1 80.5 486 PHE A N 1
ATOM 3852 C CA . PHE A 1 486 ? 21.266 -36.688 -34.688 1 80.5 486 PHE A CA 1
ATOM 3853 C C . PHE A 1 486 ? 21.469 -36.25 -33.219 1 80.5 486 PHE A C 1
ATOM 3855 O O . PHE A 1 486 ? 20.609 -35.562 -32.656 1 80.5 486 PHE A O 1
ATOM 3862 N N . VAL A 1 487 ? 22.594 -36.625 -32.688 1 83.5 487 VAL A N 1
ATOM 3863 C CA . VAL A 1 487 ? 22.906 -36.219 -31.312 1 83.5 487 VAL A CA 1
ATOM 3864 C C . VAL A 1 487 ? 23.062 -34.719 -31.234 1 83.5 487 VAL A C 1
ATOM 3866 O O . VAL A 1 487 ? 22.641 -34.094 -30.25 1 83.5 487 VAL A O 1
ATOM 3869 N N . ASN A 1 488 ? 23.578 -34.188 -32.25 1 84.31 488 ASN A N 1
ATOM 3870 C CA . ASN A 1 488 ? 23.734 -32.75 -32.281 1 84.31 488 ASN A CA 1
ATOM 3871 C C . ASN A 1 488 ? 22.375 -32.031 -32.344 1 84.31 488 ASN A C 1
ATOM 3873 O O . ASN A 1 488 ? 22.188 -30.984 -31.75 1 84.31 488 ASN A O 1
ATOM 3877 N N . GLU A 1 489 ? 21.5 -32.562 -33.062 1 86.5 489 GLU A N 1
ATOM 3878 C CA . GLU A 1 489 ? 20.172 -32 -33.156 1 86.5 489 GLU A CA 1
ATOM 3879 C C . GLU A 1 489 ? 19.438 -32.062 -31.828 1 86.5 489 GLU A C 1
ATOM 3881 O O . GLU A 1 489 ? 18.766 -31.125 -31.422 1 86.5 489 GLU A O 1
ATOM 3886 N N . ILE A 1 490 ? 19.594 -33.188 -31.188 1 88.06 490 ILE A N 1
ATOM 3887 C CA . ILE A 1 490 ? 18.922 -33.375 -29.906 1 88.06 490 ILE A CA 1
ATOM 3888 C C . ILE A 1 490 ? 19.516 -32.375 -28.875 1 88.06 490 ILE A C 1
ATOM 3890 O O . ILE A 1 490 ? 18.781 -31.828 -28.062 1 88.06 490 ILE A O 1
ATOM 3894 N N . THR A 1 491 ? 20.797 -32.219 -28.984 1 88 491 THR A N 1
ATOM 3895 C CA . THR A 1 491 ? 21.469 -31.328 -28.047 1 88 491 THR A CA 1
ATOM 3896 C C . THR A 1 491 ? 21.031 -29.891 -28.266 1 88 491 THR A C 1
ATOM 3898 O O . THR A 1 491 ? 20.859 -29.125 -27.312 1 88 491 THR A O 1
ATOM 3901 N N . LYS A 1 492 ? 20.859 -29.531 -29.484 1 89.12 492 LYS A N 1
ATOM 3902 C CA . LYS A 1 492 ? 20.391 -28.172 -29.781 1 89.12 492 LYS A CA 1
ATOM 3903 C C . LYS A 1 492 ? 18.969 -27.953 -29.281 1 89.12 492 LYS A C 1
ATOM 3905 O O . LYS A 1 492 ? 18.641 -26.875 -28.797 1 89.12 492 LYS A O 1
ATOM 3910 N N . VAL A 1 493 ? 18.141 -28.938 -29.453 1 90.75 493 VAL A N 1
ATOM 3911 C CA . VAL A 1 493 ? 16.766 -28.859 -28.969 1 90.75 493 VAL A CA 1
ATOM 3912 C C . VAL A 1 493 ? 16.766 -28.719 -27.438 1 90.75 493 VAL A C 1
ATOM 3914 O O . VAL A 1 493 ? 16 -27.938 -26.891 1 90.75 493 VAL A O 1
ATOM 3917 N N . TRP A 1 494 ? 17.656 -29.453 -26.844 1 90.88 494 TRP A N 1
ATOM 3918 C CA . TRP A 1 494 ? 17.766 -29.422 -25.391 1 90.88 494 TRP A CA 1
ATOM 3919 C C . TRP A 1 494 ? 18.172 -28.031 -24.906 1 90.88 494 TRP A C 1
ATOM 3921 O O . TRP A 1 494 ? 17.594 -27.5 -23.953 1 90.88 494 TRP A O 1
ATOM 3931 N N . TYR A 1 495 ? 19.125 -27.469 -25.562 1 91.12 495 TYR A N 1
ATOM 3932 C CA . TYR A 1 495 ? 19.578 -26.125 -25.188 1 91.12 495 TYR A CA 1
ATOM 3933 C C . TYR A 1 495 ? 18.453 -25.109 -25.344 1 91.12 495 TYR A C 1
ATOM 3935 O O . TYR A 1 495 ? 18.281 -24.219 -24.516 1 91.12 495 TYR A O 1
ATOM 3943 N N . LEU A 1 496 ? 17.734 -25.172 -26.359 1 91.81 496 LEU A N 1
ATOM 3944 C CA . LEU A 1 496 ? 16.672 -24.203 -26.625 1 91.81 496 LEU A CA 1
ATOM 3945 C C . LEU A 1 496 ? 15.539 -24.359 -25.625 1 91.81 496 LEU A C 1
ATOM 3947 O O . LEU A 1 496 ? 14.93 -23.359 -25.203 1 91.81 496 LEU A O 1
ATOM 3951 N N . LYS A 1 497 ? 15.258 -25.562 -25.234 1 91.69 497 LYS A N 1
ATOM 3952 C CA . LYS A 1 497 ? 14.227 -25.812 -24.234 1 91.69 497 LYS A CA 1
ATOM 3953 C C . LYS A 1 497 ? 14.648 -25.266 -22.859 1 91.69 497 LYS A C 1
ATOM 3955 O O . LYS A 1 497 ? 13.836 -24.703 -22.141 1 91.69 497 LYS A O 1
ATOM 3960 N N . ILE A 1 498 ? 15.891 -25.453 -22.562 1 91.69 4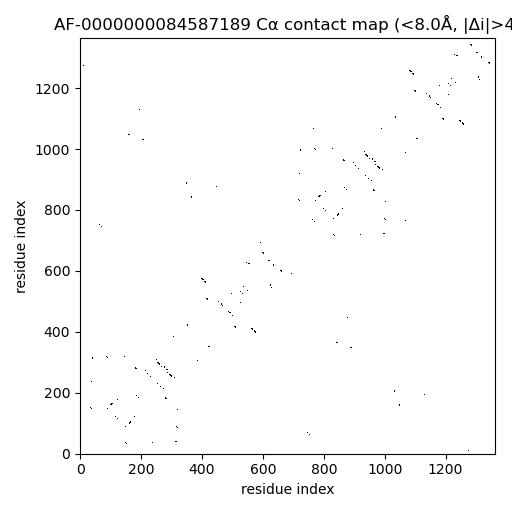98 ILE A N 1
ATOM 3961 C CA . ILE A 1 498 ? 16.422 -24.953 -21.297 1 91.69 498 ILE A CA 1
ATOM 3962 C C . ILE A 1 498 ? 16.406 -23.422 -21.297 1 91.69 498 ILE A C 1
ATOM 3964 O O . ILE A 1 498 ? 16.078 -22.797 -20.281 1 91.69 498 ILE A O 1
ATOM 3968 N N . GLN A 1 499 ? 16.797 -22.938 -22.422 1 92.88 499 GLN A N 1
ATOM 3969 C CA . GLN A 1 499 ? 16.797 -21.484 -22.531 1 92.88 499 GLN A CA 1
ATOM 3970 C C . GLN A 1 499 ? 15.398 -20.906 -22.375 1 92.88 499 GLN A C 1
ATOM 3972 O O . GLN A 1 499 ? 15.203 -19.891 -21.688 1 92.88 499 GLN A O 1
ATOM 3977 N N . LEU A 1 500 ? 14.469 -21.453 -22.922 1 92.62 500 LEU A N 1
ATOM 3978 C CA . LEU A 1 500 ? 13.094 -21 -22.812 1 92.62 500 LEU A CA 1
ATOM 3979 C C . LEU A 1 500 ? 12.594 -21.141 -21.375 1 92.62 500 LEU A C 1
ATOM 3981 O O . LEU A 1 500 ? 11.938 -20.234 -20.844 1 92.62 500 LEU A O 1
ATOM 3985 N N . SER A 1 501 ? 12.914 -22.281 -20.766 1 91.44 501 SER A N 1
ATOM 3986 C CA . SER A 1 501 ? 12.492 -22.484 -19.375 1 91.44 501 SER A CA 1
ATOM 3987 C C . SER A 1 501 ? 13.148 -21.484 -18.438 1 91.44 501 SER A C 1
ATOM 3989 O O . SER A 1 501 ? 12.516 -20.984 -17.516 1 91.44 501 SER A O 1
ATOM 3991 N N . ALA A 1 502 ? 14.359 -21.234 -18.719 1 92.06 502 ALA A N 1
ATOM 3992 C CA . ALA A 1 502 ? 15.078 -20.266 -17.891 1 92.06 502 ALA A CA 1
ATOM 3993 C C . ALA A 1 502 ? 14.508 -18.859 -18.062 1 92.06 502 ALA A C 1
ATOM 3995 O O . ALA A 1 502 ? 14.344 -18.125 -17.094 1 92.06 502 ALA A O 1
ATOM 3996 N N . THR A 1 503 ? 14.211 -18.469 -19.25 1 91.75 503 THR A N 1
ATOM 3997 C CA . THR A 1 503 ? 13.648 -17.156 -19.547 1 91.75 503 THR A CA 1
ATOM 3998 C C . THR A 1 503 ? 12.242 -17.031 -18.953 1 91.75 503 THR A C 1
ATOM 4000 O O . THR A 1 503 ? 11.867 -15.969 -18.453 1 91.75 503 THR A O 1
ATOM 4003 N N . LEU A 1 504 ? 11.547 -18.109 -18.984 1 90.12 504 LEU A N 1
ATOM 4004 C CA . LEU A 1 504 ? 10.195 -18.094 -18.438 1 90.12 504 LEU A CA 1
ATOM 4005 C C . LEU A 1 504 ? 10.219 -18 -16.922 1 90.12 504 LEU A C 1
ATOM 4007 O O . LEU A 1 504 ? 9.43 -17.266 -16.328 1 90.12 504 LEU A O 1
ATOM 4011 N N . ASN A 1 505 ? 11.109 -18.734 -16.297 1 88.69 505 ASN A N 1
ATOM 4012 C CA . ASN A 1 505 ? 11.234 -18.656 -14.844 1 88.69 505 ASN A CA 1
ATOM 4013 C C . ASN A 1 505 ? 11.641 -17.25 -14.391 1 88.69 505 ASN A C 1
ATOM 4015 O O . ASN A 1 505 ? 11.164 -16.766 -13.359 1 88.69 505 ASN A O 1
ATOM 4019 N N . THR A 1 506 ? 12.492 -16.703 -15.164 1 90.56 506 THR A N 1
ATOM 4020 C CA . THR A 1 506 ? 12.906 -15.344 -14.852 1 90.56 506 THR A CA 1
ATOM 4021 C C . THR A 1 506 ? 11.742 -14.367 -15.055 1 90.56 506 THR A C 1
ATOM 4023 O O . THR A 1 506 ? 11.594 -13.406 -14.297 1 90.56 506 THR A O 1
ATOM 4026 N N . TYR A 1 507 ? 10.953 -14.625 -16.078 1 90 507 TYR A N 1
ATOM 4027 C CA . TYR A 1 507 ? 9.789 -13.797 -16.328 1 90 507 TYR A CA 1
ATOM 4028 C C . TYR A 1 507 ? 8.82 -13.828 -15.156 1 90 507 TYR A C 1
ATOM 4030 O O . TYR A 1 507 ? 8.273 -12.797 -14.758 1 90 507 TYR A O 1
ATOM 4038 N N . LEU A 1 508 ? 8.664 -14.938 -14.555 1 85.44 508 LEU A N 1
ATOM 4039 C CA . LEU A 1 508 ? 7.715 -15.125 -13.469 1 85.44 508 LEU A CA 1
ATOM 4040 C C . LEU A 1 508 ? 8.227 -14.477 -12.18 1 85.44 508 LEU A C 1
ATOM 4042 O O . LEU A 1 508 ? 7.445 -14.219 -11.258 1 85.44 508 LEU A O 1
ATOM 4046 N N . THR A 1 509 ? 9.492 -14.211 -12.156 1 84.62 509 THR A N 1
ATOM 4047 C CA . THR A 1 509 ? 10.055 -13.5 -11.016 1 84.62 509 THR A CA 1
ATOM 4048 C C . THR A 1 509 ? 9.711 -12.016 -11.078 1 84.62 509 THR A C 1
ATOM 4050 O O . THR A 1 509 ? 9.547 -11.359 -10.047 1 84.62 509 THR A O 1
ATOM 4053 N N . PHE A 1 510 ? 9.57 -11.539 -12.273 1 87.06 510 PHE A N 1
ATOM 4054 C CA . PHE A 1 510 ? 9.359 -10.109 -12.445 1 87.06 510 PHE A CA 1
ATOM 4055 C C . PHE A 1 510 ? 7.887 -9.805 -12.695 1 87.06 510 PHE A C 1
ATOM 4057 O O . PHE A 1 510 ? 7.367 -8.789 -12.211 1 87.06 510 PHE A O 1
ATOM 4064 N N . MET A 1 511 ? 7.309 -10.688 -13.492 1 83.19 511 MET A N 1
ATOM 4065 C CA . MET A 1 511 ? 5.918 -10.453 -13.867 1 83.19 511 MET A CA 1
ATOM 4066 C C . MET A 1 511 ? 5.008 -11.523 -13.289 1 83.19 511 MET A C 1
ATOM 4068 O O . MET A 1 511 ? 5.445 -12.648 -13.039 1 83.19 511 MET A O 1
ATOM 4072 N N . ASP A 1 512 ? 3.766 -11.133 -12.961 1 69 512 ASP A N 1
ATOM 4073 C CA . ASP A 1 512 ? 2.812 -12.078 -12.383 1 69 512 ASP A CA 1
ATOM 4074 C C . ASP A 1 512 ? 2.367 -13.109 -13.422 1 69 512 ASP A C 1
ATOM 4076 O O . ASP A 1 512 ? 2.27 -12.805 -14.609 1 69 512 ASP A O 1
ATOM 4080 N N . ASN A 1 513 ? 2.172 -14.312 -12.969 1 61.06 513 ASN A N 1
ATOM 4081 C CA . ASN A 1 513 ? 1.741 -15.422 -13.812 1 61.06 513 ASN A CA 1
ATOM 4082 C C . ASN A 1 513 ? 0.413 -15.125 -14.5 1 61.06 513 ASN A C 1
ATOM 4084 O O . ASN A 1 513 ? 0.186 -15.555 -15.633 1 61.06 513 ASN A O 1
ATOM 4088 N N . ASP A 1 514 ? -0.354 -14.281 -13.875 1 58.34 514 ASP A N 1
ATOM 4089 C CA . ASP A 1 514 ? -1.686 -14.008 -14.406 1 58.34 514 ASP A CA 1
ATOM 4090 C C . ASP A 1 514 ? -1.613 -13.102 -15.625 1 58.34 514 ASP A C 1
ATOM 4092 O O . ASP A 1 514 ? -2.602 -12.938 -16.344 1 58.34 514 ASP A O 1
ATOM 4096 N N . THR A 1 515 ? -0.38 -12.789 -15.93 1 61.91 515 THR A N 1
ATOM 4097 C CA . THR A 1 515 ? -0.234 -11.875 -17.062 1 61.91 515 THR A CA 1
ATOM 4098 C C . THR A 1 515 ? -0.023 -12.648 -18.359 1 61.91 515 THR A C 1
ATOM 4100 O O . THR A 1 515 ? -0.103 -12.078 -19.453 1 61.91 515 THR A O 1
ATOM 4103 N N . ILE A 1 516 ? 0.137 -13.953 -18.219 1 73.81 516 ILE A N 1
ATOM 4104 C CA . ILE A 1 516 ? 0.372 -14.75 -19.422 1 73.81 516 ILE A CA 1
ATOM 4105 C C . ILE A 1 516 ? -0.96 -15.242 -19.984 1 73.81 516 ILE A C 1
ATOM 4107 O O . ILE A 1 516 ? -1.677 -16 -19.344 1 73.81 516 ILE A O 1
ATOM 4111 N N . PRO A 1 517 ? -1.277 -14.742 -21.172 1 69.19 517 PRO A N 1
ATOM 4112 C CA . PRO A 1 517 ? -2.514 -15.219 -21.797 1 69.19 517 PRO A CA 1
ATOM 4113 C C . PRO A 1 517 ? -2.512 -16.719 -22.031 1 69.19 517 PRO A C 1
ATOM 4115 O O . PRO A 1 517 ? -1.45 -17.328 -22.219 1 69.19 517 PRO A O 1
ATOM 4118 N N . ASP A 1 518 ? -3.574 -17.359 -22.094 1 67.94 518 ASP A N 1
ATOM 4119 C CA . ASP A 1 518 ? -3.73 -18.797 -22.25 1 67.94 518 ASP A CA 1
ATOM 4120 C C . ASP A 1 518 ? -3.141 -19.266 -23.578 1 67.94 518 ASP A C 1
ATOM 4122 O O . ASP A 1 518 ? -2.551 -20.359 -23.641 1 67.94 518 ASP A O 1
ATOM 4126 N N . ALA A 1 519 ? -3.346 -18.406 -24.562 1 74.12 519 ALA A N 1
ATOM 4127 C CA . ALA A 1 519 ? -2.83 -18.781 -25.875 1 74.12 519 ALA A CA 1
ATOM 4128 C C . ALA A 1 519 ? -1.31 -18.922 -25.844 1 74.12 519 ALA A C 1
ATOM 4130 O O . ALA A 1 519 ? -0.747 -19.812 -26.484 1 74.12 519 ALA A O 1
ATOM 4131 N N . VAL A 1 520 ? -0.682 -18.094 -25.141 1 83.69 520 VAL A N 1
ATOM 4132 C CA . VAL A 1 520 ? 0.774 -18.109 -25.047 1 83.69 520 VAL A CA 1
ATOM 4133 C C . VAL A 1 520 ? 1.22 -19.281 -24.172 1 83.69 520 VAL A C 1
ATOM 4135 O O . VAL A 1 520 ? 2.229 -19.938 -24.453 1 83.69 520 VAL A O 1
ATOM 4138 N N . TYR A 1 521 ? 0.39 -19.609 -23.234 1 80.12 521 TYR A N 1
ATOM 4139 C CA . TYR A 1 521 ? 0.707 -20.734 -22.359 1 80.12 521 TYR A CA 1
ATOM 4140 C C . TYR A 1 521 ? 0.698 -22.047 -23.125 1 80.12 521 TYR A C 1
ATOM 4142 O O . TYR A 1 521 ? 1.555 -22.906 -22.922 1 80.12 521 TYR A O 1
ATOM 4150 N N . SER A 1 522 ? -0.263 -22.141 -23.969 1 81.75 522 SER A N 1
ATOM 4151 C CA . SER A 1 522 ? -0.357 -23.359 -24.781 1 81.75 522 SER A CA 1
ATOM 4152 C C . SER A 1 522 ? 0.838 -23.5 -25.719 1 81.75 522 SER A C 1
ATOM 4154 O O . SER A 1 522 ? 1.352 -24.609 -25.922 1 81.75 522 SER A O 1
ATOM 4156 N N . LYS A 1 523 ? 1.254 -22.422 -26.25 1 87.56 523 LYS A N 1
ATOM 4157 C CA . LYS A 1 523 ? 2.414 -22.453 -27.141 1 87.56 523 LYS A CA 1
ATOM 4158 C C . LYS A 1 523 ? 3.686 -22.797 -26.375 1 87.56 523 LYS A C 1
ATOM 4160 O O . LYS A 1 523 ? 4.547 -23.516 -26.875 1 87.56 523 LYS A O 1
ATOM 4165 N N . ILE A 1 524 ? 3.758 -22.297 -25.203 1 90.12 524 ILE A N 1
ATOM 4166 C CA . ILE A 1 524 ? 4.91 -22.562 -24.359 1 90.12 524 ILE A CA 1
ATOM 4167 C C . ILE A 1 524 ? 4.934 -24.047 -23.969 1 90.12 524 ILE A C 1
ATOM 4169 O O . ILE A 1 524 ? 5.98 -24.688 -24.031 1 90.12 524 ILE A O 1
ATOM 4173 N N . ARG A 1 525 ? 3.791 -24.562 -23.672 1 84.69 525 ARG A N 1
ATOM 4174 C CA . ARG A 1 525 ? 3.705 -25.969 -23.281 1 84.69 525 ARG A CA 1
ATOM 4175 C C . ARG A 1 525 ? 4.043 -26.875 -24.453 1 84.69 525 ARG A C 1
ATOM 4177 O O . ARG A 1 525 ? 4.715 -27.891 -24.281 1 84.69 525 ARG A O 1
ATOM 4184 N N . ARG A 1 526 ? 3.613 -26.469 -25.578 1 87.31 526 ARG A N 1
ATOM 4185 C CA . ARG A 1 526 ? 3.926 -27.25 -26.781 1 87.31 526 ARG A CA 1
ATOM 4186 C C . ARG A 1 526 ? 5.418 -27.203 -27.078 1 87.31 526 ARG A C 1
ATOM 4188 O O . ARG A 1 526 ? 6.016 -28.234 -27.438 1 87.31 526 ARG A O 1
ATOM 4195 N N . TYR A 1 527 ? 5.988 -26.094 -26.953 1 90.62 527 TYR A N 1
ATOM 4196 C CA . TYR A 1 527 ? 7.41 -25.922 -27.234 1 90.62 527 TYR A CA 1
ATOM 4197 C C . TYR A 1 527 ? 8.266 -26.703 -26.25 1 90.62 527 TYR A C 1
ATOM 4199 O O . TYR A 1 527 ? 9.336 -27.203 -26.609 1 90.62 527 TYR A O 1
ATOM 4207 N N . GLN A 1 528 ? 7.789 -26.875 -25.031 1 86.56 528 GLN A N 1
ATOM 4208 C CA . GLN A 1 528 ? 8.547 -27.547 -23.969 1 86.56 528 GLN A CA 1
ATOM 4209 C C . GLN A 1 528 ? 8.359 -29.062 -24.031 1 86.56 528 GLN A C 1
ATOM 4211 O O . GLN A 1 528 ? 9.266 -29.812 -23.688 1 86.56 528 GLN A O 1
ATOM 4216 N N . ASN A 1 529 ? 7.199 -29.469 -24.5 1 82.5 529 ASN A N 1
ATOM 4217 C CA . ASN A 1 529 ? 6.895 -30.891 -24.375 1 82.5 529 ASN A CA 1
ATOM 4218 C C . ASN A 1 529 ? 6.957 -31.594 -25.719 1 82.5 529 ASN A C 1
ATOM 4220 O O . ASN A 1 529 ? 7.105 -32.812 -25.766 1 82.5 529 ASN A O 1
ATOM 4224 N N . ASP A 1 530 ? 6.762 -30.812 -26.812 1 86.19 530 ASP A N 1
ATOM 4225 C CA . ASP A 1 530 ? 6.773 -31.422 -28.141 1 86.19 530 ASP A CA 1
ATOM 4226 C C . ASP A 1 530 ? 8.156 -31.312 -28.781 1 86.19 530 ASP A C 1
ATOM 4228 O O . ASP A 1 530 ? 8.531 -30.234 -29.281 1 86.19 530 ASP A O 1
ATOM 4232 N N . TYR A 1 531 ? 8.828 -32.406 -28.891 1 87 531 TYR A N 1
ATOM 4233 C CA . TYR A 1 531 ? 10.172 -32.438 -29.453 1 87 531 TYR A CA 1
ATOM 4234 C C . TYR A 1 531 ? 10.156 -32 -30.922 1 87 531 TYR A C 1
ATOM 4236 O O . TYR A 1 531 ? 11.008 -31.203 -31.344 1 87 531 TYR A O 1
ATOM 4244 N N . ASN A 1 532 ? 9.219 -32.438 -31.688 1 87.88 532 ASN A N 1
ATOM 4245 C CA . ASN A 1 532 ? 9.172 -32.156 -33.125 1 87.88 532 ASN A CA 1
ATOM 4246 C C . ASN A 1 532 ? 8.883 -30.688 -33.375 1 87.88 532 ASN A C 1
ATOM 4248 O O . ASN A 1 532 ? 9.352 -30.109 -34.375 1 87.88 532 ASN A O 1
ATOM 4252 N N . TYR A 1 533 ? 8.086 -30.141 -32.469 1 90.88 533 TYR A N 1
ATOM 4253 C CA . TYR A 1 533 ? 7.746 -28.734 -32.625 1 90.88 533 TYR A CA 1
ATOM 4254 C C . TYR A 1 533 ? 8.977 -27.844 -32.438 1 90.88 533 TYR A C 1
ATOM 4256 O O . TYR A 1 533 ? 9.18 -26.906 -33.219 1 90.88 533 TYR A O 1
ATOM 4264 N N . THR A 1 534 ? 9.852 -28.156 -31.562 1 91.69 534 THR A N 1
ATOM 4265 C CA . THR A 1 534 ? 11.078 -27.406 -31.328 1 91.69 534 THR A CA 1
ATOM 4266 C C . THR A 1 534 ? 12.117 -27.719 -32.406 1 91.69 534 THR A C 1
ATOM 4268 O O . THR A 1 534 ? 12.891 -26.828 -32.781 1 91.69 534 THR A O 1
ATOM 4271 N N . LEU A 1 535 ? 12.094 -28.984 -32.844 1 90.19 535 LEU A N 1
ATOM 4272 C CA . LEU A 1 535 ? 13.039 -29.375 -33.875 1 90.19 535 LEU A CA 1
ATOM 4273 C C . LEU A 1 535 ? 12.75 -28.641 -35.188 1 90.19 535 LEU A C 1
ATOM 4275 O O . LEU A 1 535 ? 13.672 -28.281 -35.906 1 90.19 535 LEU A O 1
ATOM 4279 N N . GLU A 1 536 ? 11.516 -28.469 -35.438 1 90.56 536 GLU A N 1
ATOM 4280 C CA . GLU A 1 536 ? 11.141 -27.734 -36.656 1 90.56 536 GLU A CA 1
ATOM 4281 C C . GLU A 1 536 ? 11.703 -26.312 -36.625 1 90.56 536 GLU A C 1
ATOM 4283 O O . GLU A 1 536 ? 12.125 -25.781 -37.656 1 90.56 536 GLU A O 1
ATOM 4288 N N . ASP A 1 537 ? 11.68 -25.703 -35.469 1 91.12 537 ASP A N 1
ATOM 4289 C CA . ASP A 1 537 ? 12.219 -24.359 -35.312 1 91.12 537 ASP A CA 1
ATOM 4290 C C . ASP A 1 537 ? 13.719 -24.328 -35.594 1 91.12 537 ASP A C 1
ATOM 4292 O O . ASP A 1 537 ? 14.203 -23.422 -36.281 1 91.12 537 ASP A O 1
ATOM 4296 N N . ILE A 1 538 ? 14.406 -25.297 -35.188 1 89.5 538 ILE A N 1
ATOM 4297 C CA . ILE A 1 538 ? 15.852 -25.375 -35.344 1 89.5 538 ILE A CA 1
ATOM 4298 C C . ILE A 1 538 ? 16.172 -25.641 -36.812 1 89.5 538 ILE A C 1
ATOM 4300 O O . ILE A 1 538 ? 17.109 -25.062 -37.375 1 89.5 538 ILE A O 1
ATOM 4304 N N . ARG A 1 539 ? 15.445 -26.5 -37.406 1 88.5 539 ARG A N 1
ATOM 4305 C CA . ARG A 1 539 ? 15.688 -26.828 -38.812 1 88.5 539 ARG A CA 1
ATOM 4306 C C . ARG A 1 539 ? 15.438 -25.609 -39.719 1 88.5 539 ARG A C 1
ATOM 4308 O O . ARG A 1 539 ? 16.156 -25.406 -40.688 1 88.5 539 ARG A O 1
ATOM 4315 N N . THR A 1 540 ? 14.453 -24.875 -39.312 1 88.5 540 THR A N 1
ATOM 4316 C CA . THR A 1 540 ? 14.188 -23.641 -40.062 1 88.5 540 THR A CA 1
ATOM 4317 C C . THR A 1 540 ? 15.359 -22.672 -39.906 1 88.5 540 THR A C 1
ATOM 4319 O O . THR A 1 540 ? 15.719 -22 -40.875 1 88.5 540 THR A O 1
ATOM 4322 N N . ALA A 1 541 ? 15.891 -22.547 -38.719 1 85.81 541 ALA A N 1
ATOM 4323 C CA . ALA A 1 541 ? 17.016 -21.641 -38.469 1 85.81 541 ALA A CA 1
ATOM 4324 C C . ALA A 1 541 ? 18.266 -22.094 -39.219 1 85.81 541 ALA A C 1
ATOM 4326 O O . ALA A 1 541 ? 19.078 -21.266 -39.625 1 85.81 541 ALA A O 1
ATOM 4327 N N . MET A 1 542 ? 18.391 -23.406 -39.438 1 81.25 542 MET A N 1
ATOM 4328 C CA . MET A 1 542 ? 19.594 -23.953 -40.062 1 81.25 542 MET A CA 1
ATOM 4329 C C . MET A 1 542 ? 19.484 -23.875 -41.594 1 81.25 542 MET A C 1
ATOM 4331 O O . MET A 1 542 ? 20.5 -23.75 -42.281 1 81.25 542 MET A O 1
ATOM 4335 N N . THR A 1 543 ? 18.297 -24.062 -42.031 1 79.62 543 THR A N 1
ATOM 4336 C CA . THR A 1 543 ? 18.125 -24.141 -43.469 1 79.62 543 THR A CA 1
ATOM 4337 C C . THR A 1 543 ? 17.922 -22.75 -44.062 1 79.62 543 THR A C 1
ATOM 4339 O O . THR A 1 543 ? 18.234 -22.516 -45.219 1 79.62 543 THR A O 1
ATOM 4342 N N . GLY A 1 544 ? 17.312 -21.906 -43.312 1 70.5 544 GLY A N 1
ATOM 4343 C CA . GLY A 1 544 ? 16.969 -20.609 -43.844 1 70.5 544 GLY A CA 1
ATOM 4344 C C . GLY A 1 544 ? 18.156 -19.672 -43.938 1 70.5 544 GLY A C 1
ATOM 4345 O O . GLY A 1 544 ? 19.203 -19.938 -43.344 1 70.5 544 GLY A O 1
ATOM 4346 N N . ASP A 1 545 ? 18.078 -18.641 -44.656 1 69.94 545 ASP A N 1
ATOM 4347 C CA . ASP A 1 545 ? 19.094 -17.609 -44.812 1 69.94 545 ASP A CA 1
ATOM 4348 C C . ASP A 1 545 ? 19.25 -16.797 -43.531 1 69.94 545 ASP A C 1
ATOM 4350 O O . ASP A 1 545 ? 20.344 -16.312 -43.219 1 69.94 545 ASP A O 1
ATOM 4354 N N . ILE A 1 546 ? 18.078 -16.828 -42.812 1 72.88 546 ILE A N 1
ATOM 4355 C CA . ILE A 1 546 ? 18.062 -16.125 -41.531 1 72.88 546 ILE A CA 1
ATOM 4356 C C . ILE A 1 546 ? 17.844 -17.125 -40.406 1 72.88 546 ILE A C 1
ATOM 4358 O O . ILE A 1 546 ? 16.938 -17.969 -40.469 1 72.88 546 ILE A O 1
ATOM 4362 N N . PRO A 1 547 ? 18.766 -17.094 -39.438 1 77.69 547 PRO A N 1
ATOM 4363 C CA . PRO A 1 547 ? 18.578 -18.016 -38.312 1 77.69 547 PRO A CA 1
ATOM 4364 C C . PRO A 1 547 ? 17.438 -17.609 -37.406 1 77.69 547 PRO A C 1
ATOM 4366 O O . PRO A 1 547 ? 17.656 -17.234 -36.25 1 77.69 547 PRO A O 1
ATOM 4369 N N . GLU A 1 548 ? 16.25 -17.734 -38.125 1 82.06 548 GLU A N 1
ATOM 4370 C CA . GLU A 1 548 ? 15.07 -17.328 -37.375 1 82.06 548 GLU A CA 1
ATOM 4371 C C . GLU A 1 548 ? 14.43 -18.5 -36.656 1 82.06 548 GLU A C 1
ATOM 4373 O O . GLU A 1 548 ? 14.414 -19.625 -37.188 1 82.06 548 GLU A O 1
ATOM 4378 N N . LEU A 1 549 ? 14.188 -18.266 -35.438 1 88.94 549 LEU A N 1
ATOM 4379 C CA . LEU A 1 549 ? 13.367 -19.188 -34.656 1 88.94 549 LEU A CA 1
ATOM 4380 C C . LEU A 1 549 ? 11.938 -18.656 -34.531 1 88.94 549 LEU A C 1
ATOM 4382 O O . LEU A 1 549 ? 11.609 -18 -33.531 1 88.94 549 LEU A O 1
ATOM 4386 N N . PRO A 1 550 ? 11.141 -18.984 -35.5 1 86.06 550 PRO A N 1
ATOM 4387 C CA . PRO A 1 550 ? 9.82 -18.344 -35.562 1 86.06 550 PRO A CA 1
ATOM 4388 C C . PRO A 1 550 ? 8.961 -18.609 -34.344 1 86.06 550 PRO A C 1
ATOM 4390 O O . PRO A 1 550 ? 8.352 -17.672 -33.781 1 86.06 550 PRO A O 1
ATOM 4393 N N . HIS A 1 551 ? 8.93 -19.891 -33.875 1 89.94 551 HIS A N 1
ATOM 4394 C CA . HIS A 1 551 ? 8.07 -20.203 -32.719 1 89.94 551 HIS A CA 1
ATOM 4395 C C . HIS A 1 551 ? 8.625 -19.594 -31.438 1 89.94 551 HIS A C 1
ATOM 4397 O O . HIS A 1 551 ? 7.879 -19.016 -30.641 1 89.94 551 HIS A O 1
ATOM 4403 N N . TYR A 1 552 ? 9.906 -19.688 -31.328 1 90.88 552 TYR A N 1
ATOM 4404 C CA . TYR A 1 552 ? 10.57 -19.109 -30.156 1 90.88 552 TYR A CA 1
ATOM 4405 C C . TYR A 1 552 ? 10.398 -17.594 -30.125 1 90.88 552 TYR A C 1
ATOM 4407 O O . TYR A 1 552 ? 10.094 -17.016 -29.078 1 90.88 552 TYR A O 1
ATOM 4415 N N . GLY A 1 553 ? 10.539 -17.031 -31.281 1 89 553 GLY A N 1
ATOM 4416 C CA . GLY A 1 553 ? 10.383 -15.586 -31.391 1 89 553 GLY A CA 1
ATOM 4417 C C . GLY A 1 553 ? 8.961 -15.117 -31.141 1 89 553 GLY A C 1
ATOM 4418 O O . GLY A 1 553 ? 8.75 -14.078 -30.5 1 89 553 GLY A O 1
ATOM 4419 N N . GLN A 1 554 ? 8.031 -15.812 -31.562 1 89.25 554 GLN A N 1
ATOM 4420 C CA . GLN A 1 554 ? 6.633 -15.461 -31.344 1 89.25 554 GLN A CA 1
ATOM 4421 C C . GLN A 1 554 ? 6.266 -15.547 -29.875 1 89.25 554 GLN A C 1
ATOM 4423 O O . GLN A 1 554 ? 5.477 -14.734 -29.375 1 89.25 554 GLN A O 1
ATOM 4428 N N . ILE A 1 555 ? 6.809 -16.5 -29.156 1 90.31 555 ILE A N 1
ATOM 4429 C CA . ILE A 1 555 ? 6.559 -16.641 -27.734 1 90.31 555 ILE A CA 1
ATOM 4430 C C . ILE A 1 555 ? 7.109 -15.422 -27 1 90.31 555 ILE A C 1
ATOM 4432 O O . ILE A 1 555 ? 6.414 -14.82 -26.172 1 90.31 555 ILE A O 1
ATOM 4436 N N . TRP A 1 556 ? 8.219 -15.062 -27.469 1 90.81 556 TRP A N 1
ATOM 4437 C CA . TRP A 1 556 ? 8.875 -13.93 -26.828 1 90.81 556 TRP A CA 1
ATOM 4438 C C . TRP A 1 556 ? 8.117 -12.633 -27.109 1 90.81 556 TRP A C 1
ATOM 4440 O O . TRP A 1 556 ? 7.938 -11.805 -26.219 1 90.81 556 TRP A O 1
ATOM 4450 N N . GLU A 1 557 ? 7.715 -12.5 -28.234 1 89.44 557 GLU A N 1
ATOM 4451 C CA . GLU A 1 557 ? 7.008 -11.289 -28.641 1 89.44 557 GLU A CA 1
ATOM 4452 C C . GLU A 1 557 ? 5.672 -11.156 -27.922 1 89.44 557 GLU A C 1
ATOM 4454 O O . GLU A 1 557 ? 5.32 -10.07 -27.453 1 89.44 557 GLU A O 1
ATOM 4459 N N . GLN A 1 558 ? 4.988 -12.195 -27.812 1 87.31 558 GLN A N 1
ATOM 4460 C CA . GLN A 1 558 ? 3.68 -12.156 -27.156 1 87.31 558 GLN A CA 1
ATOM 4461 C C . GLN A 1 558 ? 3.816 -12.008 -25.641 1 87.31 558 GLN A C 1
ATOM 4463 O O . GLN A 1 558 ? 2.975 -11.383 -25 1 87.31 558 GLN A O 1
ATOM 4468 N N . LEU A 1 559 ? 4.832 -12.539 -25.125 1 87.06 559 LEU A N 1
ATOM 4469 C CA . LEU A 1 559 ? 5.074 -12.461 -23.688 1 87.06 559 LEU A CA 1
ATOM 4470 C C . LEU A 1 559 ? 5.418 -11.031 -23.266 1 87.06 559 LEU A C 1
ATOM 4472 O O . LEU A 1 559 ? 4.98 -10.57 -22.219 1 87.06 559 LEU A O 1
ATOM 4476 N N . LEU A 1 560 ? 6.145 -10.32 -24.156 1 89.88 560 LEU A N 1
ATOM 4477 C CA . LEU A 1 560 ? 6.668 -9.008 -23.781 1 89.88 560 LEU A CA 1
ATOM 4478 C C . LEU A 1 560 ? 5.793 -7.891 -24.328 1 89.88 560 LEU A C 1
ATOM 4480 O O . LEU A 1 560 ? 6.027 -6.715 -24.062 1 89.88 560 LEU A O 1
ATOM 4484 N N . LYS A 1 561 ? 4.805 -8.219 -25.016 1 86.88 561 LYS A N 1
ATOM 4485 C CA . LYS A 1 561 ? 3.992 -7.227 -25.719 1 86.88 561 LYS A CA 1
ATOM 4486 C C . LYS A 1 561 ? 3.443 -6.18 -24.766 1 86.88 561 LYS A C 1
ATOM 4488 O O . LYS A 1 561 ? 3.58 -4.977 -25 1 86.88 561 LYS A O 1
ATOM 4493 N N . PRO A 1 562 ? 2.887 -6.539 -23.594 1 81.25 562 PRO A N 1
ATOM 4494 C CA . PRO A 1 562 ? 2.348 -5.52 -22.688 1 81.25 562 PRO A CA 1
ATOM 4495 C C . PRO A 1 562 ? 3.432 -4.617 -22.094 1 81.25 562 PRO A C 1
ATOM 4497 O O . PRO A 1 562 ? 3.23 -3.41 -21.969 1 81.25 562 PRO A O 1
ATOM 4500 N N . SER A 1 563 ? 4.531 -5.195 -21.781 1 87.12 563 SER A N 1
ATOM 4501 C CA . SER A 1 563 ? 5.621 -4.418 -21.203 1 87.12 563 SER A CA 1
ATOM 4502 C C . SER A 1 563 ? 6.25 -3.488 -22.234 1 87.12 563 SER A C 1
ATOM 4504 O O . SER A 1 563 ? 6.664 -2.375 -21.891 1 87.12 563 SER A O 1
ATOM 4506 N N . ILE A 1 564 ? 6.266 -3.943 -23.453 1 89.69 564 ILE A N 1
ATOM 4507 C CA . ILE A 1 564 ? 6.848 -3.125 -24.516 1 89.69 564 ILE A CA 1
ATOM 4508 C C . ILE A 1 564 ? 5.902 -1.977 -24.859 1 89.69 564 ILE A C 1
ATOM 4510 O O . ILE A 1 564 ? 6.344 -0.865 -25.156 1 89.69 564 ILE A O 1
ATOM 4514 N N . SER A 1 565 ? 4.652 -2.232 -24.797 1 86.12 565 SER A N 1
ATOM 4515 C CA . SER A 1 565 ? 3.688 -1.166 -25.047 1 86.12 565 SER A CA 1
ATOM 4516 C C . SER A 1 565 ? 3.84 -0.038 -24.031 1 86.12 565 SER A C 1
ATOM 4518 O O . SER A 1 565 ? 3.721 1.139 -24.375 1 86.12 565 SER A O 1
ATOM 4520 N N . ASN A 1 566 ? 4.07 -0.359 -22.828 1 87.25 566 ASN A N 1
ATOM 4521 C CA . ASN A 1 566 ? 4.332 0.654 -21.812 1 87.25 566 ASN A CA 1
ATOM 4522 C C . ASN A 1 566 ? 5.574 1.476 -22.156 1 87.25 566 ASN A C 1
ATOM 4524 O O . ASN A 1 566 ? 5.566 2.701 -22.016 1 87.25 566 ASN A O 1
ATOM 4528 N N . ALA A 1 567 ? 6.594 0.781 -22.562 1 87.81 567 ALA A N 1
ATOM 4529 C CA . ALA A 1 567 ? 7.844 1.47 -22.875 1 87.81 567 ALA A CA 1
ATOM 4530 C C . ALA A 1 567 ? 7.664 2.41 -24.062 1 87.81 567 ALA A C 1
ATOM 4532 O O . ALA A 1 567 ? 8.312 3.457 -24.141 1 87.81 567 ALA A O 1
ATOM 4533 N N . ARG A 1 568 ? 6.762 2.047 -24.953 1 88.69 568 ARG A N 1
ATOM 4534 C CA . ARG A 1 568 ? 6.527 2.836 -26.156 1 88.69 568 ARG A CA 1
ATOM 4535 C C . ARG A 1 568 ? 5.809 4.141 -25.828 1 88.69 568 ARG A C 1
ATOM 4537 O O . ARG A 1 568 ? 6.074 5.176 -26.438 1 88.69 568 ARG A O 1
ATOM 4544 N N . TYR A 1 569 ? 5.031 4.16 -24.734 1 88 569 TYR A N 1
ATOM 4545 C CA . TYR A 1 569 ? 4.156 5.316 -24.547 1 88 569 TYR A CA 1
ATOM 4546 C C . TYR A 1 569 ? 4.449 6.023 -23.234 1 88 569 TYR A C 1
ATOM 4548 O O . TYR A 1 569 ? 3.789 7.004 -22.891 1 88 569 TYR A O 1
ATOM 4556 N N . ILE A 1 570 ? 5.457 5.648 -22.516 1 90.88 570 ILE A N 1
ATOM 4557 C CA . ILE A 1 570 ? 5.781 6.25 -21.219 1 90.88 570 ILE A CA 1
ATOM 4558 C C . ILE A 1 570 ? 6.227 7.695 -21.422 1 90.88 570 ILE A C 1
ATOM 4560 O O . ILE A 1 570 ? 6.051 8.539 -20.547 1 90.88 570 ILE A O 1
ATOM 4564 N N . MET A 1 571 ? 6.75 8.023 -22.625 1 92.75 571 MET A N 1
ATOM 4565 C CA . MET A 1 571 ? 7.199 9.391 -22.875 1 92.75 571 MET A CA 1
ATOM 4566 C C . MET A 1 571 ? 6.012 10.336 -23 1 92.75 571 MET A C 1
ATOM 4568 O O . MET A 1 571 ? 6.129 11.523 -22.672 1 92.75 571 MET A O 1
ATOM 4572 N N . ALA A 1 572 ? 4.914 9.781 -23.438 1 92.25 572 ALA A N 1
ATOM 4573 C CA . ALA A 1 572 ? 3.705 10.594 -23.484 1 92.25 572 ALA A CA 1
ATOM 4574 C C . ALA A 1 572 ? 3.23 10.977 -22.094 1 92.25 572 ALA A C 1
ATOM 4576 O O . ALA A 1 572 ? 2.803 12.109 -21.859 1 92.25 572 ALA A O 1
ATOM 4577 N N . MET A 1 573 ? 3.375 10.125 -21.188 1 92.06 573 MET A N 1
ATOM 4578 C CA . MET A 1 573 ? 2.959 10.398 -19.812 1 92.06 573 MET A CA 1
ATOM 4579 C C . MET A 1 573 ? 3.902 11.391 -19.141 1 92.06 573 MET A C 1
ATOM 4581 O O . MET A 1 573 ? 3.461 12.266 -18.391 1 92.06 573 MET A O 1
ATOM 4585 N N . CYS A 1 574 ? 5.148 11.211 -19.422 1 95.12 574 CYS A N 1
ATOM 4586 C CA . CYS A 1 574 ? 6.125 12.156 -18.891 1 95.12 574 CYS A CA 1
ATOM 4587 C C . CYS A 1 574 ? 5.895 13.555 -19.422 1 95.12 574 CYS A C 1
ATOM 4589 O O . CYS A 1 574 ? 5.844 14.523 -18.672 1 95.12 574 CYS A O 1
ATOM 4591 N N . GLY A 1 575 ? 5.695 13.609 -20.734 1 95.88 575 GLY A N 1
ATOM 4592 C CA . GLY A 1 575 ? 5.469 14.898 -21.359 1 95.88 575 GLY A CA 1
ATOM 4593 C C . GLY A 1 575 ? 4.195 15.578 -20.891 1 95.88 575 GLY A C 1
ATOM 4594 O O . GLY A 1 575 ? 4.195 16.766 -20.562 1 95.88 575 GLY A O 1
ATOM 4595 N N . THR A 1 576 ? 3.135 14.852 -20.75 1 95.69 576 THR A N 1
ATOM 4596 C CA . THR A 1 576 ? 1.861 15.422 -20.328 1 95.69 576 THR A CA 1
ATOM 4597 C C . THR A 1 576 ? 1.931 15.867 -18.859 1 95.69 576 THR A C 1
ATOM 4599 O O . THR A 1 576 ? 1.31 16.859 -18.484 1 95.69 576 THR A O 1
ATOM 4602 N N . THR A 1 577 ? 2.682 15.164 -18.047 1 96.56 577 THR A N 1
ATOM 4603 C CA . THR A 1 577 ? 2.836 15.547 -16.641 1 96.56 577 THR A CA 1
ATOM 4604 C C . THR A 1 577 ? 3.494 16.922 -16.531 1 96.56 577 THR A C 1
ATOM 4606 O O . THR A 1 577 ? 3.047 17.766 -15.75 1 96.56 577 THR A O 1
ATOM 4609 N N . LEU A 1 578 ? 4.504 17.172 -17.359 1 96.5 578 LEU A N 1
ATOM 4610 C CA . LEU A 1 578 ? 5.203 18.453 -17.312 1 96.5 578 LEU A CA 1
ATOM 4611 C C . LEU A 1 578 ? 4.336 19.562 -17.906 1 96.5 578 LEU A C 1
ATOM 4613 O O . LEU A 1 578 ? 4.32 20.688 -17.391 1 96.5 578 LEU A O 1
ATOM 4617 N N . ILE A 1 579 ? 3.553 19.219 -18.891 1 96.75 579 ILE A N 1
ATOM 4618 C CA . ILE A 1 579 ? 2.691 20.219 -19.531 1 96.75 579 ILE A CA 1
ATOM 4619 C C . ILE A 1 579 ? 1.57 20.625 -18.578 1 96.75 579 ILE A C 1
ATOM 4621 O O . ILE A 1 579 ? 1.285 21.812 -18.422 1 96.75 579 ILE A O 1
ATOM 4625 N N . PHE A 1 580 ? 1.004 19.656 -17.906 1 96.38 580 PHE A N 1
ATOM 4626 C CA . PHE A 1 580 ? -0.071 19.969 -16.984 1 96.38 580 PHE A CA 1
ATOM 4627 C C . PHE A 1 580 ? 0.478 20.672 -15.734 1 96.38 580 PHE A C 1
ATOM 4629 O O . PHE A 1 580 ? -0.197 21.5 -15.141 1 96.38 580 PHE A O 1
ATOM 4636 N N . LEU A 1 581 ? 1.687 20.344 -15.375 1 94.38 581 LEU A N 1
ATOM 4637 C CA . LEU A 1 581 ? 2.311 21.047 -14.258 1 94.38 581 LEU A CA 1
ATOM 4638 C C . LEU A 1 581 ? 2.531 22.516 -14.609 1 94.38 581 LEU A C 1
ATOM 4640 O O . LEU A 1 581 ? 2.275 23.406 -13.781 1 94.38 581 LEU A O 1
ATOM 4644 N N . ALA A 1 582 ? 2.971 22.797 -15.82 1 94 582 ALA A N 1
ATOM 4645 C CA . ALA A 1 582 ? 3.156 24.172 -16.281 1 94 582 ALA A CA 1
ATOM 4646 C C . ALA A 1 582 ? 1.829 24.922 -16.312 1 94 582 ALA A C 1
ATOM 4648 O O . ALA A 1 582 ? 1.765 26.094 -15.93 1 94 582 ALA A O 1
ATOM 4649 N N . SER A 1 583 ? 0.835 24.188 -16.734 1 93.56 583 SER A N 1
ATOM 4650 C CA . SER A 1 583 ? -0.49 24.797 -16.766 1 93.56 583 SER A CA 1
ATOM 4651 C C . SER A 1 583 ? -1.004 25.109 -15.367 1 93.56 583 SER A C 1
ATOM 4653 O O . SER A 1 583 ? -1.667 26.125 -15.156 1 93.56 583 SER A O 1
ATOM 4655 N N . LEU A 1 584 ? -0.737 24.281 -14.453 1 91.94 584 LEU A N 1
ATOM 4656 C CA . LEU A 1 584 ? -1.102 24.516 -13.062 1 91.94 584 LEU A CA 1
ATOM 4657 C C . LEU A 1 584 ? -0.389 25.75 -12.516 1 91.94 584 LEU A C 1
ATOM 4659 O O . LEU A 1 584 ? -0.992 26.562 -11.805 1 91.94 584 LEU A O 1
ATOM 4663 N N . ASN A 1 585 ? 0.87 25.891 -12.891 1 89 585 ASN A N 1
ATOM 4664 C CA . ASN A 1 585 ? 1.624 27.062 -12.43 1 89 585 ASN A CA 1
ATOM 4665 C C . ASN A 1 585 ? 1.097 28.344 -13.047 1 89 585 ASN A C 1
ATOM 4667 O O . ASN A 1 585 ? 1.121 29.406 -12.406 1 89 585 ASN A O 1
ATOM 4671 N N . LEU A 1 586 ? 0.543 28.234 -14.219 1 87.38 586 LEU A N 1
ATOM 4672 C CA . LEU A 1 586 ? -0.055 29.391 -14.875 1 87.38 586 LEU A CA 1
ATOM 4673 C C . LEU A 1 586 ? -1.361 29.781 -14.195 1 87.38 586 LEU A C 1
ATOM 4675 O O . LEU A 1 586 ? -1.654 30.969 -14.047 1 87.38 586 LEU A O 1
ATOM 4679 N N . ILE A 1 587 ? -2.072 28.812 -13.789 1 87.06 587 ILE A N 1
ATOM 4680 C CA . ILE A 1 587 ? -3.35 29.062 -13.125 1 87.06 587 ILE A CA 1
ATOM 4681 C C . ILE A 1 587 ? -3.105 29.656 -11.742 1 87.06 587 ILE A C 1
ATOM 4683 O O . ILE A 1 587 ? -3.867 30.516 -11.289 1 87.06 587 ILE A O 1
ATOM 4687 N N . GLN A 1 588 ? -2.066 29.219 -11.125 1 81.94 588 GLN A N 1
ATOM 4688 C CA . GLN A 1 588 ? -1.763 29.703 -9.781 1 81.94 588 GLN A CA 1
ATOM 4689 C C . GLN A 1 588 ? -1.428 31.188 -9.797 1 81.94 588 GLN A C 1
ATOM 4691 O O . GLN A 1 588 ? -1.956 31.953 -8.984 1 81.94 588 GLN A O 1
ATOM 4696 N N . ALA A 1 589 ? -0.418 31.578 -10.602 1 77.06 589 ALA A N 1
ATOM 4697 C CA . ALA A 1 589 ? -0.052 33 -10.703 1 77.06 589 ALA A CA 1
ATOM 4698 C C . ALA A 1 589 ? 0.388 33.344 -12.117 1 77.06 589 ALA A C 1
ATOM 4700 O O . ALA A 1 589 ? 1.256 32.688 -12.688 1 77.06 589 ALA A O 1
ATOM 4701 N N . TRP A 1 590 ? -0.363 34.219 -12.625 1 77.81 590 TRP A N 1
ATOM 4702 C CA . TRP A 1 590 ? 0.089 34.719 -13.922 1 77.81 590 TRP A CA 1
ATOM 4703 C C . TRP A 1 590 ? 1.477 35.344 -13.812 1 77.81 590 TRP A C 1
ATOM 4705 O O . TRP A 1 590 ? 1.742 36.125 -12.906 1 77.81 590 TRP A O 1
ATOM 4715 N N . PRO A 1 591 ? 2.332 34.875 -14.656 1 81.5 591 PRO A N 1
ATOM 4716 C CA . PRO A 1 591 ? 3.717 35.344 -14.547 1 81.5 591 PRO A CA 1
ATOM 4717 C C . PRO A 1 591 ? 3.836 36.844 -14.633 1 81.5 591 PRO A C 1
ATOM 4719 O O . PRO A 1 591 ? 3.125 37.5 -15.414 1 81.5 591 PRO A O 1
ATOM 4722 N N . ARG A 1 592 ? 4.676 37.438 -13.805 1 80.06 592 ARG A N 1
ATOM 4723 C CA . ARG A 1 592 ? 4.781 38.875 -13.68 1 80.06 592 ARG A CA 1
ATOM 4724 C C . ARG A 1 592 ? 6.148 39.375 -14.141 1 80.06 592 ARG A C 1
ATOM 4726 O O . ARG A 1 592 ? 6.387 40.562 -14.227 1 80.06 592 ARG A O 1
ATOM 4733 N N . ASP A 1 593 ? 7.027 38.438 -14.398 1 83.69 593 ASP A N 1
ATOM 4734 C CA . ASP A 1 593 ? 8.359 38.844 -14.852 1 83.69 593 ASP A CA 1
ATOM 4735 C C . ASP A 1 593 ? 8.898 37.875 -15.891 1 83.69 593 ASP A C 1
ATOM 4737 O O . ASP A 1 593 ? 8.273 36.844 -16.172 1 83.69 593 ASP A O 1
ATOM 4741 N N . ARG A 1 594 ? 10 38.281 -16.453 1 85.56 594 ARG A N 1
ATOM 4742 C CA . ARG A 1 594 ? 10.602 37.469 -17.516 1 85.56 594 ARG A CA 1
ATOM 4743 C C . ARG A 1 594 ? 11.094 36.125 -17 1 85.56 594 ARG A C 1
ATOM 4745 O O . ARG A 1 594 ? 11.031 35.125 -17.703 1 85.56 594 ARG A O 1
ATOM 4752 N N . PHE A 1 595 ? 11.523 36.094 -15.797 1 86.62 595 PHE A N 1
ATOM 4753 C CA . PHE A 1 595 ? 12.055 34.844 -15.25 1 86.62 595 PHE A CA 1
ATOM 4754 C C . PHE A 1 595 ? 10.938 33.844 -14.953 1 86.62 595 PHE A C 1
ATOM 4756 O O . PHE A 1 595 ? 11.102 32.625 -15.133 1 86.62 595 PHE A O 1
ATOM 4763 N N . HIS A 1 596 ? 9.875 34.375 -14.523 1 86 596 HIS A N 1
ATOM 4764 C CA . HIS A 1 596 ? 8.719 33.5 -14.305 1 86 596 HIS A CA 1
ATOM 4765 C C . HIS A 1 596 ? 8.188 32.938 -15.625 1 86 596 HIS A C 1
ATOM 4767 O O . HIS A 1 596 ? 7.797 31.781 -15.703 1 86 596 HIS A O 1
ATOM 4773 N N . TRP A 1 597 ? 8.219 33.781 -16.625 1 88 597 TRP A N 1
ATOM 4774 C CA . TRP A 1 597 ? 7.812 33.344 -17.953 1 88 597 TRP A CA 1
ATOM 4775 C C . TRP A 1 597 ? 8.781 32.281 -18.5 1 88 597 TRP A C 1
ATOM 4777 O O . TRP A 1 597 ? 8.359 31.281 -19.094 1 88 597 TRP A O 1
ATOM 4787 N N . ALA A 1 598 ? 9.992 32.562 -18.266 1 89.88 598 ALA A N 1
ATOM 4788 C CA . ALA A 1 598 ? 11.008 31.609 -18.734 1 89.88 598 ALA A CA 1
ATOM 4789 C C . ALA A 1 598 ? 10.836 30.25 -18.047 1 89.88 598 ALA A C 1
ATOM 4791 O O . ALA A 1 598 ? 11.055 29.219 -18.672 1 89.88 598 ALA A O 1
ATOM 4792 N N . SER A 1 599 ? 10.484 30.297 -16.812 1 89.75 599 SER A N 1
ATOM 4793 C CA . SER A 1 599 ? 10.273 29.047 -16.094 1 89.75 599 SER A CA 1
ATOM 4794 C C . SER A 1 599 ? 9.078 28.281 -16.656 1 89.75 599 SER A C 1
ATOM 4796 O O . SER A 1 599 ? 9.156 27.078 -16.906 1 89.75 599 SER A O 1
ATOM 4798 N N . ILE A 1 600 ? 8.016 28.922 -16.969 1 90.69 600 ILE A N 1
ATOM 4799 C CA . ILE A 1 600 ? 6.805 28.281 -17.469 1 90.69 600 ILE A CA 1
ATOM 4800 C C . ILE A 1 600 ? 7.043 27.766 -18.891 1 90.69 600 ILE A C 1
ATOM 4802 O O . ILE A 1 600 ? 6.68 26.641 -19.219 1 90.69 600 ILE A O 1
ATOM 4806 N N . PHE A 1 601 ? 7.73 28.594 -19.641 1 92.69 601 PHE A N 1
ATOM 4807 C CA . PHE A 1 601 ? 8.016 28.203 -21.016 1 92.69 601 PHE A CA 1
ATOM 4808 C C . PHE A 1 601 ? 8.977 27.016 -21.047 1 92.69 601 PHE A C 1
ATOM 4810 O O . PHE A 1 601 ? 8.852 26.125 -21.891 1 92.69 601 PHE A O 1
ATOM 4817 N N . SER A 1 602 ? 9.914 27.047 -20.188 1 94.31 602 SER A N 1
ATOM 4818 C CA . SER A 1 602 ? 10.852 25.922 -20.141 1 94.31 602 SER A CA 1
ATOM 4819 C C . SER A 1 602 ? 10.141 24.625 -19.766 1 94.31 602 SER A C 1
ATOM 4821 O O . SER A 1 602 ? 10.477 23.562 -20.281 1 94.31 602 SER A O 1
ATOM 4823 N N . ARG A 1 603 ? 9.18 24.672 -18.953 1 94.06 603 ARG A N 1
ATOM 4824 C CA . ARG A 1 603 ? 8.422 23.484 -18.578 1 94.06 603 ARG A CA 1
ATOM 4825 C C . ARG A 1 603 ? 7.59 22.969 -19.734 1 94.06 603 ARG A C 1
ATOM 4827 O O . ARG A 1 603 ? 7.531 21.75 -19.984 1 94.06 603 ARG A O 1
ATOM 4834 N N . TYR A 1 604 ? 6.953 23.875 -20.438 1 95.75 604 TYR A N 1
ATOM 4835 C CA . TYR A 1 604 ? 6.223 23.469 -21.641 1 95.75 604 TYR A CA 1
ATOM 4836 C C . TYR A 1 604 ? 7.164 22.891 -22.688 1 95.75 604 TYR A C 1
ATOM 4838 O O . TYR A 1 604 ? 6.852 21.875 -23.312 1 95.75 604 TYR A O 1
ATOM 4846 N N . ALA A 1 605 ? 8.312 23.5 -22.781 1 96.25 605 ALA A N 1
ATOM 4847 C CA . ALA A 1 605 ? 9.281 23.047 -23.781 1 96.25 605 ALA A CA 1
ATOM 4848 C C . ALA A 1 605 ? 9.797 21.656 -23.453 1 96.25 605 ALA A C 1
ATOM 4850 O O . ALA A 1 605 ? 9.891 20.797 -24.328 1 96.25 605 ALA A O 1
ATOM 4851 N N . THR A 1 606 ? 10.164 21.469 -22.219 1 96.12 606 THR A N 1
ATOM 4852 C CA . THR A 1 606 ? 10.625 20.141 -21.828 1 96.12 606 THR A CA 1
ATOM 4853 C C . THR A 1 606 ? 9.516 19.109 -22.016 1 96.12 606 THR A C 1
ATOM 4855 O O . THR A 1 606 ? 9.781 17.969 -22.438 1 96.12 606 THR A O 1
ATOM 4858 N N . GLY A 1 607 ? 8.258 19.453 -21.734 1 96.5 607 GLY A N 1
ATOM 4859 C CA . GLY A 1 607 ? 7.137 18.547 -21.938 1 96.5 607 GLY A CA 1
ATOM 4860 C C . GLY A 1 607 ? 6.922 18.188 -23.406 1 96.5 607 GLY A C 1
ATOM 4861 O O . GLY A 1 607 ? 6.742 17.016 -23.75 1 96.5 607 GLY A O 1
ATOM 4862 N N . VAL A 1 608 ? 7.055 19.172 -24.25 1 96.75 608 VAL A N 1
ATOM 4863 C CA . VAL A 1 608 ? 6.863 18.953 -25.688 1 96.75 608 VAL A CA 1
ATOM 4864 C C . VAL A 1 608 ? 8.031 18.141 -26.25 1 96.75 608 VAL A C 1
ATOM 4866 O O . VAL A 1 608 ? 7.836 17.281 -27.109 1 96.75 608 VAL A O 1
ATOM 4869 N N . CYS A 1 609 ? 9.211 18.391 -25.75 1 95.62 609 CYS A N 1
ATOM 4870 C CA . CYS A 1 609 ? 10.375 17.625 -26.156 1 95.62 609 CYS A CA 1
ATOM 4871 C C . CYS A 1 609 ? 10.188 16.141 -25.812 1 95.62 609 CYS A C 1
ATOM 4873 O O . CYS A 1 609 ? 10.547 15.273 -26.609 1 95.62 609 CYS A O 1
ATOM 4875 N N . MET A 1 610 ? 9.641 15.898 -24.688 1 95.56 610 MET A N 1
ATOM 4876 C CA . MET A 1 610 ? 9.398 14.516 -24.281 1 95.56 610 MET A CA 1
ATOM 4877 C C . MET A 1 610 ? 8.305 13.891 -25.141 1 95.56 610 MET A C 1
ATOM 4879 O O . MET A 1 610 ? 8.367 12.711 -25.484 1 95.56 610 MET A O 1
ATOM 4883 N N . LEU A 1 611 ? 7.297 14.656 -25.562 1 95.25 611 LEU A N 1
ATOM 4884 C CA . LEU A 1 611 ? 6.246 14.156 -26.438 1 95.25 611 LEU A CA 1
ATOM 4885 C C . LEU A 1 611 ? 6.797 13.859 -27.828 1 95.25 611 LEU A C 1
ATOM 4887 O O . LEU A 1 611 ? 6.355 12.906 -28.484 1 95.25 611 LEU A O 1
ATOM 4891 N N . LEU A 1 612 ? 7.781 14.594 -28.219 1 94.5 612 LEU A N 1
ATOM 4892 C CA . LEU A 1 612 ? 8.367 14.406 -29.531 1 94.5 612 LEU A CA 1
ATOM 4893 C C . LEU A 1 612 ? 9.18 13.117 -29.594 1 94.5 612 LEU A C 1
ATOM 4895 O O . LEU A 1 612 ? 9.43 12.586 -30.688 1 94.5 612 LEU A O 1
ATOM 4899 N N . LEU A 1 613 ? 9.531 12.625 -28.438 1 93 613 LEU A N 1
ATOM 4900 C CA . LEU A 1 613 ? 10.25 11.359 -28.422 1 93 613 LEU A CA 1
ATOM 4901 C C . LEU A 1 613 ? 9.344 10.211 -28.828 1 93 613 LEU A C 1
ATOM 4903 O O . LEU A 1 613 ? 9.82 9.109 -29.109 1 93 613 LEU A O 1
ATOM 4907 N N . LEU A 1 614 ? 8.016 10.453 -28.938 1 92.38 614 LEU A N 1
ATOM 4908 C CA . LEU A 1 614 ? 7.09 9.453 -29.453 1 92.38 614 LEU A CA 1
ATOM 4909 C C . LEU A 1 614 ? 7.352 9.188 -30.938 1 92.38 614 LEU A C 1
ATOM 4911 O O . LEU A 1 614 ? 6.91 8.172 -31.469 1 92.38 614 LEU A O 1
ATOM 4915 N N . LEU A 1 615 ? 8.094 10.094 -31.547 1 90.56 615 LEU A N 1
ATOM 4916 C CA . LEU A 1 615 ? 8.438 9.922 -32.938 1 90.56 615 LEU A CA 1
ATOM 4917 C C . LEU A 1 615 ? 9.406 8.766 -33.125 1 90.56 615 LEU A C 1
ATOM 4919 O O . LEU A 1 615 ? 9.555 8.242 -34.25 1 90.56 615 LEU A O 1
ATOM 4923 N N . LEU A 1 616 ? 9.969 8.289 -32.062 1 90.94 616 LEU A N 1
ATOM 4924 C CA . LEU A 1 616 ? 10.859 7.141 -32.125 1 90.94 616 LEU A CA 1
ATOM 4925 C C . LEU A 1 616 ? 10.078 5.871 -32.469 1 90.94 616 LEU A C 1
ATOM 4927 O O . LEU A 1 616 ? 10.672 4.855 -32.844 1 90.94 616 LEU A O 1
ATOM 4931 N N . ASN A 1 617 ? 8.727 5.938 -32.344 1 90.44 617 ASN A N 1
ATOM 4932 C CA . ASN A 1 617 ? 7.895 4.773 -32.594 1 90.44 617 ASN A CA 1
ATOM 4933 C C . ASN A 1 617 ? 7.691 4.578 -34.094 1 90.44 617 ASN A C 1
ATOM 4935 O O . ASN A 1 617 ? 7.18 3.543 -34.531 1 90.44 617 ASN A O 1
ATOM 4939 N N . ILE A 1 618 ? 8.227 5.559 -34.844 1 88.12 618 ILE A N 1
ATOM 4940 C CA . ILE A 1 618 ? 8.055 5.457 -36.281 1 88.12 618 ILE A CA 1
ATOM 4941 C C . ILE A 1 618 ? 9.164 4.598 -36.875 1 88.12 618 ILE A C 1
ATOM 4943 O O . ILE A 1 618 ? 10.344 4.812 -36.594 1 88.12 618 ILE A O 1
ATOM 4947 N N . GLY A 1 619 ? 8.758 3.408 -37.531 1 84.69 619 GLY A N 1
ATOM 4948 C CA . GLY A 1 619 ? 9.664 2.488 -38.219 1 84.69 619 GLY A CA 1
ATOM 4949 C C . GLY A 1 619 ? 8.938 1.461 -39.062 1 84.69 619 GLY A C 1
ATOM 4950 O O . GLY A 1 619 ? 7.738 1.232 -38.875 1 84.69 619 GLY A O 1
ATOM 4951 N N . SER A 1 620 ? 9.703 0.83 -39.938 1 86.69 620 SER A N 1
ATOM 4952 C CA . SER A 1 620 ? 9.094 -0.14 -40.844 1 86.69 620 SER A CA 1
ATOM 4953 C C . SER A 1 620 ? 8.867 -1.479 -40.156 1 86.69 620 SER A C 1
ATOM 4955 O O . SER A 1 620 ? 7.887 -2.168 -40.438 1 86.69 620 SER A O 1
ATOM 4957 N N . VAL A 1 621 ? 9.836 -1.742 -39.25 1 87.44 621 VAL A N 1
ATOM 4958 C CA . VAL A 1 621 ? 9.711 -3.002 -38.531 1 87.44 621 VAL A CA 1
ATOM 4959 C C . VAL A 1 621 ? 9.266 -2.729 -37.094 1 87.44 621 VAL A C 1
ATOM 4961 O O . VAL A 1 621 ? 9.953 -2.035 -36.344 1 87.44 621 VAL A O 1
ATOM 4964 N N . GLN A 1 622 ? 8.078 -3.283 -36.75 1 88.44 622 GLN A N 1
ATOM 4965 C CA . GLN A 1 622 ? 7.484 -3.002 -35.438 1 88.44 622 GLN A CA 1
ATOM 4966 C C . GLN A 1 622 ? 7.539 -4.23 -34.531 1 88.44 622 GLN A C 1
ATOM 4968 O O . GLN A 1 622 ? 6.652 -4.434 -33.719 1 88.44 622 GLN A O 1
ATOM 4973 N N . VAL A 1 623 ? 8.578 -5.059 -34.781 1 86.38 623 VAL A N 1
ATOM 4974 C CA . VAL A 1 623 ? 8.742 -6.238 -33.938 1 86.38 623 VAL A CA 1
ATOM 4975 C C . VAL A 1 623 ? 9.969 -6.059 -33.031 1 86.38 623 VAL A C 1
ATOM 4977 O O . VAL A 1 623 ? 10.992 -5.52 -33.469 1 86.38 623 VAL A O 1
ATOM 4980 N N . TYR A 1 624 ? 9.852 -6.445 -31.844 1 88.12 624 TYR A N 1
ATOM 4981 C CA . TYR A 1 624 ? 10.945 -6.281 -30.906 1 88.12 624 TYR A CA 1
ATOM 4982 C C . TYR A 1 624 ? 12.031 -7.324 -31.125 1 88.12 624 TYR A C 1
ATOM 4984 O O . TYR A 1 624 ? 13.227 -7.012 -31.078 1 88.12 624 TYR A O 1
ATOM 4992 N N . VAL A 1 625 ? 11.57 -8.586 -31.344 1 86.06 625 VAL A N 1
ATOM 4993 C CA . VAL A 1 625 ? 12.531 -9.664 -31.562 1 86.06 625 VAL A CA 1
ATOM 4994 C C . VAL A 1 625 ? 12.906 -9.734 -33.031 1 86.06 625 VAL A C 1
ATOM 4996 O O . VAL A 1 625 ? 12.078 -10.117 -33.875 1 86.06 625 VAL A O 1
ATOM 4999 N N . ALA A 1 626 ? 14.094 -9.281 -33.344 1 81.75 626 ALA A N 1
ATOM 5000 C CA . ALA A 1 626 ? 14.594 -9.336 -34.719 1 81.75 626 ALA A CA 1
ATOM 5001 C C . ALA A 1 626 ? 15.711 -10.367 -34.844 1 81.75 626 ALA A C 1
ATOM 5003 O O . ALA A 1 626 ? 16.5 -10.57 -33.938 1 81.75 626 ALA A O 1
ATOM 5004 N N . TRP A 1 627 ? 15.672 -11.039 -35.938 1 78.81 627 TRP A N 1
ATOM 5005 C CA . TRP A 1 627 ? 16.609 -12.148 -36.156 1 78.81 627 TRP A CA 1
ATOM 5006 C C . TRP A 1 627 ? 17.672 -11.781 -37.156 1 78.81 627 TRP A C 1
ATOM 5008 O O . TRP A 1 627 ? 18.656 -12.5 -37.312 1 78.81 627 TRP A O 1
ATOM 5018 N N . SER A 1 628 ? 17.406 -10.68 -37.969 1 79.88 628 SER A N 1
ATOM 5019 C CA . SER A 1 628 ? 18.391 -10.312 -39 1 79.88 628 SER A CA 1
ATOM 5020 C C . SER A 1 628 ? 18.922 -8.898 -38.75 1 79.88 628 SER A C 1
ATOM 5022 O O . SER A 1 628 ? 18.266 -8.086 -38.094 1 79.88 628 SER A O 1
ATOM 5024 N N . ASP A 1 629 ? 20.125 -8.711 -39.188 1 80.25 629 ASP A N 1
ATOM 5025 C CA . ASP A 1 629 ? 20.734 -7.387 -39.062 1 80.25 629 ASP A CA 1
ATOM 5026 C C . ASP A 1 629 ? 19.922 -6.336 -39.844 1 80.25 629 ASP A C 1
ATOM 5028 O O . ASP A 1 629 ? 19.844 -5.184 -39.406 1 80.25 629 ASP A O 1
ATOM 5032 N N . GLN A 1 630 ? 19.344 -6.836 -40.875 1 79.31 630 GLN A N 1
ATOM 5033 C CA . GLN A 1 630 ? 18.531 -5.918 -41.656 1 79.31 630 GLN A CA 1
ATOM 5034 C C . GLN A 1 630 ? 17.281 -5.5 -40.906 1 79.31 630 GLN A C 1
ATOM 5036 O O . GLN A 1 630 ? 16.875 -4.332 -40.938 1 79.31 630 GLN A O 1
ATOM 5041 N N . GLN A 1 631 ? 16.688 -6.426 -40.25 1 81.44 631 GLN A N 1
ATOM 5042 C CA . GLN A 1 631 ? 15.5 -6.125 -39.438 1 81.44 631 GLN A CA 1
ATOM 5043 C C . GLN A 1 631 ? 15.852 -5.242 -38.25 1 81.44 631 GLN A C 1
ATOM 5045 O O . GLN A 1 631 ? 15.086 -4.34 -37.906 1 81.44 631 GLN A O 1
ATOM 5050 N N . LEU A 1 632 ? 17.016 -5.48 -37.75 1 82.62 632 LEU A N 1
ATOM 5051 C CA . LEU A 1 632 ? 17.469 -4.703 -36.594 1 82.62 632 LEU A CA 1
ATOM 5052 C C . LEU A 1 632 ? 17.719 -3.252 -37 1 82.62 632 LEU A C 1
ATOM 5054 O O . LEU A 1 632 ? 17.438 -2.338 -36.219 1 82.62 632 LEU A O 1
ATOM 5058 N N . ALA A 1 633 ? 18.203 -3.098 -38.219 1 80.56 633 ALA A N 1
ATOM 5059 C CA . ALA A 1 633 ? 18.531 -1.753 -38.688 1 80.56 633 ALA A CA 1
ATOM 5060 C C . ALA A 1 633 ? 17.25 -0.981 -39.031 1 80.56 633 ALA A C 1
ATOM 5062 O O . ALA A 1 633 ? 17.234 0.249 -38.969 1 80.56 633 ALA A O 1
ATOM 5063 N N . ARG A 1 634 ? 16.234 -1.691 -39.375 1 85.62 634 ARG A N 1
ATOM 5064 C CA . ARG A 1 634 ? 15 -1.046 -39.812 1 85.62 634 ARG A CA 1
ATOM 5065 C C . ARG A 1 634 ? 13.961 -0.995 -38.719 1 85.62 634 ARG A C 1
ATOM 5067 O O . ARG A 1 634 ? 12.859 -0.484 -38.906 1 85.62 634 ARG A O 1
ATOM 5074 N N . ARG A 1 635 ? 14.391 -1.454 -37.562 1 88.56 635 ARG A N 1
ATOM 5075 C CA . ARG A 1 635 ? 13.469 -1.452 -36.438 1 88.56 635 ARG A CA 1
ATOM 5076 C C . ARG A 1 635 ? 13.227 -0.034 -35.906 1 88.56 635 ARG A C 1
ATOM 5078 O O . ARG A 1 635 ? 14.094 0.836 -36.062 1 88.56 635 ARG A O 1
ATOM 5085 N N . ALA A 1 636 ? 12.023 0.189 -35.375 1 91.06 636 ALA A N 1
ATOM 5086 C CA . ALA A 1 636 ? 11.688 1.479 -34.781 1 91.06 636 ALA A CA 1
ATOM 5087 C C . ALA A 1 636 ? 12.703 1.859 -33.688 1 91.06 636 ALA A C 1
ATOM 5089 O O . ALA A 1 636 ? 13.219 0.993 -33 1 91.06 636 ALA A O 1
ATOM 5090 N N . GLY A 1 637 ? 13.047 3.105 -33.562 1 89.12 637 GLY A N 1
ATOM 5091 C CA . GLY A 1 637 ? 14.047 3.621 -32.625 1 89.12 637 GLY A CA 1
ATOM 5092 C C . GLY A 1 637 ? 13.734 3.324 -31.188 1 89.12 637 GLY A C 1
ATOM 5093 O O . GLY A 1 637 ? 14.641 3.213 -30.359 1 89.12 637 GLY A O 1
ATOM 5094 N N . VAL A 1 638 ? 12.492 3.15 -30.891 1 90.94 638 VAL A N 1
ATOM 5095 C CA . VAL A 1 638 ? 12.07 2.918 -29.516 1 90.94 638 VAL A CA 1
ATOM 5096 C C . VAL A 1 638 ? 12.648 1.593 -29.016 1 90.94 638 VAL A C 1
ATOM 5098 O O . VAL A 1 638 ? 13.008 1.471 -27.844 1 90.94 638 VAL A O 1
ATOM 5101 N N . PHE A 1 639 ? 12.797 0.599 -29.891 1 91.81 639 PHE A N 1
ATOM 5102 C CA . PHE A 1 639 ? 13.305 -0.706 -29.484 1 91.81 639 PHE A CA 1
ATOM 5103 C C . PHE A 1 639 ? 14.797 -0.627 -29.172 1 91.81 639 PHE A C 1
ATOM 5105 O O . PHE A 1 639 ? 15.281 -1.313 -28.266 1 91.81 639 PHE A O 1
ATOM 5112 N N . GLN A 1 640 ? 15.469 0.236 -29.859 1 88.88 640 GLN A N 1
ATOM 5113 C CA . GLN A 1 640 ? 16.875 0.462 -29.547 1 88.88 640 GLN A CA 1
ATOM 5114 C C . GLN A 1 640 ? 17.031 1.172 -28.203 1 88.88 640 GLN A C 1
ATOM 5116 O O . GLN A 1 640 ? 17.984 0.912 -27.469 1 88.88 640 GLN A O 1
ATOM 5121 N N . TRP A 1 641 ? 16.094 1.981 -28.078 1 90.31 641 TRP A N 1
ATOM 5122 C CA . TRP A 1 641 ? 16.078 2.721 -26.828 1 90.31 641 TRP A CA 1
ATOM 5123 C C . TRP A 1 641 ? 15.844 1.783 -25.641 1 90.31 641 TRP A C 1
ATOM 5125 O O . TRP A 1 641 ? 16.453 1.95 -24.578 1 90.31 641 TRP A O 1
ATOM 5135 N N . ILE A 1 642 ? 15.031 0.835 -25.797 1 90.5 642 ILE A N 1
ATOM 5136 C CA . ILE A 1 642 ? 14.727 -0.169 -24.797 1 90.5 642 ILE A CA 1
ATOM 5137 C C . ILE A 1 642 ? 15.938 -1.075 -24.578 1 90.5 642 ILE A C 1
ATOM 5139 O O . ILE A 1 642 ? 16.328 -1.359 -23.438 1 90.5 642 ILE A O 1
ATOM 5143 N N . ASP A 1 643 ? 16.594 -1.46 -25.656 1 89.12 643 ASP A N 1
ATOM 5144 C CA . ASP A 1 643 ? 17.734 -2.354 -25.594 1 89.12 643 ASP A CA 1
ATOM 5145 C C . ASP A 1 643 ? 18.906 -1.683 -24.875 1 89.12 643 ASP A C 1
ATOM 5147 O O . ASP A 1 643 ? 19.688 -2.346 -24.188 1 89.12 643 ASP A O 1
ATOM 5151 N N . ALA A 1 644 ? 18.969 -0.351 -25.031 1 88.56 644 ALA A N 1
ATOM 5152 C CA . ALA A 1 644 ? 20.078 0.395 -24.438 1 88.56 644 ALA A CA 1
ATOM 5153 C C . ALA A 1 644 ? 19.766 0.75 -22.984 1 88.56 644 ALA A C 1
ATOM 5155 O O . ALA A 1 644 ? 20.562 1.403 -22.312 1 88.56 644 ALA A O 1
ATOM 5156 N N . SER A 1 645 ? 18.656 0.37 -22.359 1 90.44 645 SER A N 1
ATOM 5157 C CA . SER A 1 645 ? 18.219 0.673 -21 1 90.44 645 SER A CA 1
ATOM 5158 C C . SER A 1 645 ? 18.266 2.172 -20.734 1 90.44 645 SER A C 1
ATOM 5160 O O . SER A 1 645 ? 18.688 2.6 -19.656 1 90.44 645 SER A O 1
ATOM 5162 N N . CYS A 1 646 ? 17.797 2.953 -21.719 1 91.31 646 CYS A N 1
ATOM 5163 C CA . CYS A 1 646 ? 17.938 4.398 -21.594 1 91.31 646 CYS A CA 1
ATOM 5164 C C . CYS A 1 646 ? 16.578 5.059 -21.359 1 91.31 646 CYS A C 1
ATOM 5166 O O . CYS A 1 646 ? 16.484 6.285 -21.266 1 91.31 646 CYS A O 1
ATOM 5168 N N . VAL A 1 647 ? 15.555 4.293 -21.25 1 93.56 647 VAL A N 1
ATOM 5169 C CA . VAL A 1 647 ? 14.227 4.871 -21.094 1 93.56 647 VAL A CA 1
ATOM 5170 C C . VAL A 1 647 ? 14.141 5.609 -19.75 1 93.56 647 VAL A C 1
ATOM 5172 O O . VAL A 1 647 ? 13.82 6.797 -19.719 1 93.56 647 VAL A O 1
ATOM 5175 N N 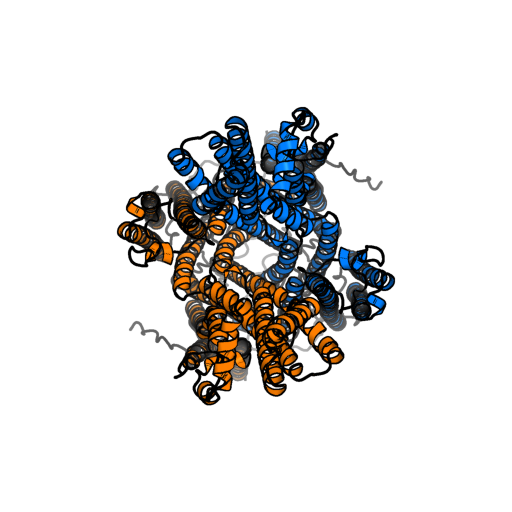. LEU A 1 648 ? 14.531 5.008 -18.625 1 95.44 648 LEU A N 1
ATOM 5176 C CA . LEU A 1 648 ? 14.422 5.602 -17.297 1 95.44 648 LEU A CA 1
ATOM 5177 C C . LEU A 1 648 ? 15.43 6.73 -17.109 1 95.44 648 LEU A C 1
ATOM 5179 O O . LEU A 1 648 ? 15.086 7.797 -16.609 1 95.44 648 LEU A O 1
ATOM 5183 N N . PRO A 1 649 ? 16.656 6.574 -17.625 1 95.25 649 PRO A N 1
ATOM 5184 C CA . PRO A 1 649 ? 17.609 7.684 -17.531 1 95.25 649 PRO A CA 1
ATOM 5185 C C . PRO A 1 649 ? 17.156 8.922 -18.312 1 95.25 649 PRO A C 1
ATOM 5187 O O . PRO A 1 649 ? 17.438 10.047 -17.891 1 95.25 649 PRO A O 1
ATOM 5190 N N . THR A 1 650 ? 16.5 8.672 -19.438 1 95.56 650 THR A N 1
ATOM 5191 C CA . THR A 1 650 ? 16.016 9.805 -20.219 1 95.56 650 THR A CA 1
ATOM 5192 C C . THR A 1 650 ? 14.953 10.586 -19.453 1 95.56 650 THR A C 1
ATOM 5194 O O . THR A 1 650 ? 14.969 11.812 -19.438 1 95.56 650 THR A O 1
ATOM 5197 N N . ILE A 1 651 ? 14.062 9.898 -18.828 1 96.38 651 ILE A N 1
ATOM 5198 C CA . ILE A 1 651 ? 13.023 10.555 -18.047 1 96.38 651 ILE A CA 1
ATOM 5199 C C . ILE A 1 651 ? 13.656 11.258 -16.844 1 96.38 651 ILE A C 1
ATOM 5201 O O . ILE A 1 651 ? 13.305 12.406 -16.531 1 96.38 651 ILE A O 1
ATOM 5205 N N . ALA A 1 652 ? 14.609 10.594 -16.156 1 96.75 652 ALA A N 1
ATOM 5206 C CA . ALA A 1 652 ? 15.305 11.188 -15.023 1 96.75 652 ALA A CA 1
ATOM 5207 C C . ALA A 1 652 ? 16.047 12.461 -15.438 1 96.75 652 ALA A C 1
ATOM 5209 O O . ALA A 1 652 ? 16 13.469 -14.727 1 96.75 652 ALA A O 1
ATOM 5210 N N . LEU A 1 653 ? 16.625 12.43 -16.578 1 95.69 653 LEU A N 1
ATOM 5211 C CA . LEU A 1 653 ? 17.3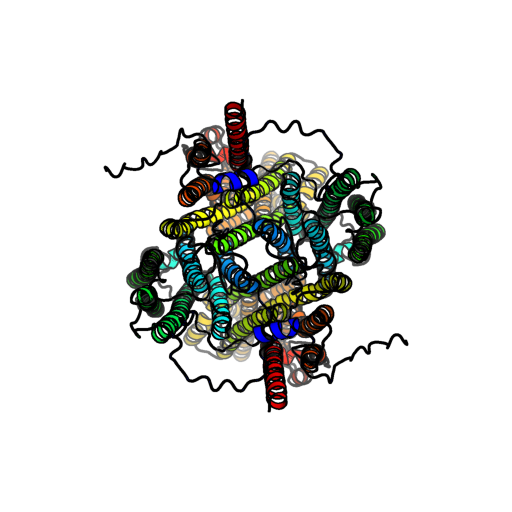75 13.578 -17.078 1 95.69 653 LEU A CA 1
ATOM 5212 C C . LEU A 1 653 ? 16.453 14.742 -17.391 1 95.69 653 LEU A C 1
ATOM 5214 O O . LEU A 1 653 ? 16.797 15.898 -17.141 1 95.69 653 LEU A O 1
ATOM 5218 N N . ALA A 1 654 ? 15.281 14.438 -17.906 1 96.06 654 ALA A N 1
ATOM 5219 C CA . ALA A 1 654 ? 14.32 15.484 -18.203 1 96.06 654 ALA A CA 1
ATOM 5220 C C . ALA A 1 654 ? 13.914 16.234 -16.938 1 96.06 654 ALA A C 1
ATOM 5222 O O . ALA A 1 654 ? 13.883 17.469 -16.906 1 96.06 654 ALA A O 1
ATOM 5223 N N . TYR A 1 655 ? 13.633 15.562 -15.891 1 95.38 655 TYR A N 1
ATOM 5224 C CA . TYR A 1 655 ? 13.219 16.188 -14.641 1 95.38 655 TYR A CA 1
ATOM 5225 C C . TYR A 1 655 ? 14.391 16.906 -13.984 1 95.38 655 TYR A C 1
ATOM 5227 O O . TYR A 1 655 ? 14.227 17.984 -13.398 1 95.38 655 TYR A O 1
ATOM 5235 N N . MET A 1 656 ? 15.57 16.344 -14.109 1 94.25 656 MET A N 1
ATOM 5236 C CA . MET A 1 656 ? 16.766 16.984 -13.547 1 94.25 656 MET A CA 1
ATOM 5237 C C . MET A 1 656 ? 17.078 18.281 -14.273 1 94.25 656 MET A C 1
ATOM 5239 O O . MET A 1 656 ? 17.422 19.281 -13.648 1 94.25 656 MET A O 1
ATOM 5243 N N . ILE A 1 657 ? 16.953 18.219 -15.57 1 94.69 657 ILE A N 1
ATOM 5244 C CA . ILE A 1 657 ? 17.219 19.422 -16.375 1 94.69 657 ILE A CA 1
ATOM 5245 C C . ILE A 1 657 ? 16.219 20.516 -16.016 1 94.69 657 ILE A C 1
ATOM 5247 O O . ILE A 1 657 ? 16.594 21.672 -15.836 1 94.69 657 ILE A O 1
ATOM 5251 N N . GLN A 1 658 ? 15 20.141 -15.914 1 94.19 658 GLN A N 1
ATOM 5252 C CA . GLN A 1 658 ? 13.984 21.125 -15.555 1 94.19 658 GLN A CA 1
ATOM 5253 C C . GLN A 1 658 ? 14.242 21.688 -14.164 1 94.19 658 GLN A C 1
ATOM 5255 O O . GLN A 1 658 ? 14.039 22.891 -13.93 1 94.19 658 GLN A O 1
ATOM 5260 N N . PHE A 1 659 ? 14.711 20.891 -13.258 1 91.75 659 PHE A N 1
ATOM 5261 C CA . PHE A 1 659 ? 15.055 21.344 -11.914 1 91.75 659 PHE A CA 1
ATOM 5262 C C . PHE A 1 659 ? 16.203 22.344 -11.953 1 91.75 659 PHE A C 1
ATOM 5264 O O . PHE A 1 659 ? 16.141 23.391 -11.305 1 91.75 659 PHE A O 1
ATOM 5271 N N . VAL A 1 660 ? 17.188 22.062 -12.719 1 92.75 660 VAL A N 1
ATOM 5272 C CA . VAL A 1 660 ? 18.359 22.938 -12.82 1 92.75 660 VAL A CA 1
ATOM 5273 C C . VAL A 1 660 ? 17.953 24.266 -13.453 1 92.75 660 VAL A C 1
ATOM 5275 O O . VAL A 1 660 ? 18.391 25.328 -13 1 92.75 660 VAL A O 1
ATOM 5278 N N . ILE A 1 661 ? 17.109 24.203 -14.438 1 93.56 661 ILE A N 1
ATOM 5279 C CA . ILE A 1 661 ? 16.672 25.422 -15.109 1 93.56 661 ILE A CA 1
ATOM 5280 C C . ILE A 1 661 ? 15.867 26.297 -14.133 1 93.56 661 ILE A C 1
ATOM 5282 O O . ILE A 1 661 ? 16.125 27.484 -14 1 93.56 661 ILE A O 1
ATOM 5286 N N . ASP A 1 662 ? 14.961 25.703 -13.461 1 91.12 662 ASP A N 1
ATOM 5287 C CA . ASP A 1 662 ? 14.125 26.453 -12.539 1 91.12 662 ASP A CA 1
ATOM 5288 C C . ASP A 1 662 ? 14.953 27.062 -11.406 1 91.12 662 ASP A C 1
ATOM 5290 O O . ASP A 1 662 ? 14.734 28.203 -11.016 1 91.12 662 ASP A O 1
ATOM 5294 N N . THR A 1 663 ? 15.891 26.297 -10.898 1 89.88 663 THR A N 1
ATOM 5295 C CA . THR A 1 663 ? 16.734 26.797 -9.82 1 89.88 663 THR A CA 1
ATOM 5296 C C . THR A 1 663 ? 17.641 27.922 -10.328 1 89.88 663 THR A C 1
ATOM 5298 O O . THR A 1 663 ? 17.828 28.922 -9.648 1 89.88 663 THR A O 1
ATOM 5301 N N . ALA A 1 664 ? 18.156 27.766 -11.5 1 92.12 664 ALA A N 1
ATOM 5302 C CA . ALA A 1 664 ? 19.016 28.797 -12.094 1 92.12 664 ALA A CA 1
ATOM 5303 C C . ALA A 1 664 ? 18.25 30.094 -12.336 1 92.12 664 ALA A C 1
ATOM 5305 O O . ALA A 1 664 ? 18.781 31.188 -12.125 1 92.12 664 ALA A O 1
ATOM 5306 N N . LEU A 1 665 ? 17.047 29.969 -12.758 1 90 665 LEU A N 1
ATOM 5307 C CA . LEU A 1 665 ? 16.219 31.141 -13.039 1 90 665 LEU A CA 1
ATOM 5308 C C . LEU A 1 665 ? 15.875 31.891 -11.75 1 90 665 LEU A C 1
ATOM 5310 O O . LEU A 1 665 ? 15.797 33.125 -11.742 1 90 665 LEU A O 1
ATOM 5314 N N . VAL A 1 666 ? 15.617 31.172 -10.672 1 88.12 666 VAL A N 1
ATOM 5315 C CA . VAL A 1 666 ? 15.328 31.797 -9.391 1 88.12 666 VAL A CA 1
ATOM 5316 C C . VAL A 1 666 ? 16.562 32.562 -8.906 1 88.12 666 VAL A C 1
ATOM 5318 O O . VAL A 1 666 ? 16.453 33.719 -8.461 1 88.12 666 VAL A O 1
ATOM 5321 N N . TYR A 1 667 ? 17.719 31.953 -9.039 1 89.19 667 TYR A N 1
ATOM 5322 C CA . TYR A 1 667 ? 18.953 32.594 -8.625 1 89.19 667 TYR A CA 1
ATOM 5323 C C . TYR A 1 667 ? 19.25 33.812 -9.492 1 89.19 667 TYR A C 1
ATOM 5325 O O . TYR A 1 667 ? 19.688 34.875 -8.992 1 89.19 667 TYR A O 1
ATOM 5333 N N . ALA A 1 668 ? 18.938 33.719 -10.75 1 89.31 668 ALA A N 1
ATOM 5334 C CA . ALA A 1 668 ? 19.141 34.844 -11.68 1 89.31 668 ALA A CA 1
ATOM 5335 C C . ALA A 1 668 ? 18.188 36 -11.375 1 89.31 668 ALA A C 1
ATOM 5337 O O . ALA A 1 668 ? 18.578 37.156 -11.453 1 89.31 668 ALA A O 1
ATOM 5338 N N . ALA A 1 669 ? 17 35.656 -11.094 1 87 669 ALA A N 1
ATOM 5339 C CA . ALA A 1 669 ? 16.016 36.688 -10.773 1 87 669 ALA A CA 1
ATOM 5340 C C . ALA A 1 669 ? 16.422 37.469 -9.531 1 87 669 ALA A C 1
ATOM 5342 O O . ALA A 1 669 ? 16.281 38.719 -9.5 1 87 669 ALA A O 1
ATOM 5343 N N . VAL A 1 670 ? 16.891 36.781 -8.5 1 86.38 670 VAL A N 1
ATOM 5344 C CA . VAL A 1 670 ? 17.297 37.438 -7.258 1 86.38 670 VAL A CA 1
ATOM 5345 C C . VAL A 1 670 ? 18.547 38.25 -7.496 1 86.38 670 VAL A C 1
ATOM 5347 O O . VAL A 1 670 ? 18.672 39.375 -6.996 1 86.38 670 VAL A O 1
ATOM 5350 N N . TRP A 1 671 ? 19.453 37.719 -8.289 1 86.88 671 TRP A N 1
ATOM 5351 C CA . TRP A 1 671 ? 20.688 38.406 -8.609 1 86.88 671 TRP A CA 1
ATOM 5352 C C . TRP A 1 671 ? 20.406 39.688 -9.383 1 86.88 671 TRP A C 1
ATOM 5354 O O . TRP A 1 671 ? 20.969 40.75 -9.094 1 86.88 671 TRP A O 1
ATOM 5364 N N . HIS A 1 672 ? 19.5 39.625 -10.336 1 86.38 672 HIS A N 1
ATOM 5365 C CA . HIS A 1 672 ? 19.141 40.781 -11.148 1 86.38 672 HIS A CA 1
ATOM 5366 C C . HIS A 1 672 ? 18.438 41.844 -10.312 1 86.38 672 HIS A C 1
ATOM 5368 O O . HIS A 1 672 ? 18.672 43.031 -10.5 1 86.38 672 HIS A O 1
ATOM 5374 N N . SER A 1 673 ? 17.578 41.438 -9.477 1 84.69 673 SER A N 1
ATOM 5375 C CA . SER A 1 673 ? 16.844 42.375 -8.625 1 84.69 673 SER A CA 1
ATOM 5376 C C . SER A 1 673 ? 17.797 43.094 -7.68 1 84.69 673 SER A C 1
ATOM 5378 O O . SER A 1 673 ? 17.625 44.281 -7.414 1 84.69 673 SER A O 1
ATOM 5380 N N . ARG A 1 674 ? 18.75 42.375 -7.156 1 83.56 674 ARG A N 1
ATOM 5381 C CA . ARG A 1 674 ? 19.719 43 -6.262 1 83.56 674 ARG A CA 1
ATOM 5382 C C . ARG A 1 674 ? 20.641 43.969 -7.02 1 83.56 674 ARG A C 1
ATOM 5384 O O . ARG A 1 674 ? 21.016 45 -6.496 1 83.56 674 ARG A O 1
ATOM 5391 N N . LYS A 1 675 ? 20.953 43.688 -8.203 1 84.81 675 LYS A N 1
ATOM 5392 C CA . LYS A 1 675 ? 21.797 44.531 -9.023 1 84.81 675 LYS A CA 1
ATOM 5393 C C . LYS A 1 675 ? 21.078 45.844 -9.367 1 84.81 675 LYS A C 1
ATOM 5395 O O . LYS A 1 675 ? 21.688 46.906 -9.352 1 84.81 675 LYS A O 1
ATOM 5400 N N . VAL A 1 676 ? 19.844 45.719 -9.727 1 83.31 676 VAL A N 1
ATOM 5401 C CA . VAL A 1 676 ? 19.062 46.906 -10.07 1 83.31 676 VAL A CA 1
ATOM 5402 C C . VAL A 1 676 ? 18.891 47.781 -8.836 1 83.31 676 VAL A C 1
ATOM 5404 O O . VAL A 1 676 ? 18.984 49.031 -8.922 1 83.31 676 VAL A O 1
ATOM 5407 N N . ALA A 1 677 ? 18.672 47.125 -7.695 1 81.38 677 ALA A N 1
ATOM 5408 C CA . ALA A 1 677 ? 18.516 47.875 -6.449 1 81.38 677 ALA A CA 1
ATOM 5409 C C . ALA A 1 677 ? 19.812 48.625 -6.094 1 81.38 677 ALA A C 1
ATOM 5411 O O . ALA A 1 677 ? 19.766 49.781 -5.629 1 81.38 677 ALA A O 1
ATOM 5412 N N . ASN A 1 678 ? 20.938 48 -6.305 1 81.25 678 ASN A N 1
ATOM 5413 C CA . ASN A 1 678 ? 22.219 48.625 -6.02 1 81.25 678 ASN A CA 1
ATOM 5414 C C . ASN A 1 678 ? 22.516 49.781 -6.984 1 81.25 678 ASN A C 1
ATOM 5416 O O . ASN A 1 678 ? 23.156 50.75 -6.605 1 81.25 678 ASN A O 1
ATOM 5420 N N . ARG A 1 679 ? 22.125 49.719 -8.172 1 78.69 679 ARG A N 1
ATOM 5421 C CA . ARG A 1 679 ? 22.344 50.75 -9.164 1 78.69 679 ARG A CA 1
ATOM 5422 C C . ARG A 1 679 ? 21.516 52 -8.844 1 78.69 679 ARG A C 1
ATOM 5424 O O . ARG A 1 679 ? 21.938 53.125 -9.109 1 78.69 679 ARG A O 1
ATOM 5431 N N . GLU A 1 680 ? 20.359 51.75 -8.352 1 77.88 680 GLU A N 1
ATOM 5432 C CA . GLU A 1 680 ? 19.5 52.875 -8.016 1 77.88 680 GLU A CA 1
ATOM 5433 C C . GLU A 1 680 ? 19.984 53.594 -6.766 1 77.88 680 GLU A C 1
ATOM 5435 O O . GLU A 1 680 ? 19.781 54.781 -6.609 1 77.88 680 GLU A O 1
ATOM 5440 N N . THR A 1 681 ? 20.656 52.875 -5.836 1 74.5 681 THR A N 1
ATOM 5441 C CA . THR A 1 681 ? 21.188 53.5 -4.633 1 74.5 681 THR A CA 1
ATOM 5442 C C . THR A 1 681 ? 22.531 54.188 -4.922 1 74.5 681 THR A C 1
ATOM 5444 O O . THR A 1 681 ? 22.984 55.031 -4.172 1 74.5 681 THR A O 1
ATOM 5447 N N . SER A 1 682 ? 23.188 53.875 -5.934 1 66.5 682 SER A N 1
ATOM 5448 C CA . SER A 1 682 ? 24.406 54.594 -6.289 1 66.5 682 SER A CA 1
ATOM 5449 C C . SER A 1 682 ? 24.125 55.781 -7.176 1 66.5 682 SER A C 1
ATOM 5451 O O . SER A 1 682 ? 24.797 56.812 -7.074 1 66.5 682 SER A O 1
ATOM 5453 N N . MET B 1 1 ? -12.172 55.031 -20.641 1 27.23 1 MET B N 1
ATOM 5454 C CA . MET B 1 1 ? -10.797 54.562 -20.531 1 27.23 1 MET B CA 1
ATOM 5455 C C . MET B 1 1 ? -10.664 53.156 -21.078 1 27.23 1 MET B C 1
ATOM 5457 O O . MET B 1 1 ? -11.438 52.281 -20.703 1 27.23 1 MET B O 1
ATOM 5461 N N . PRO B 1 2 ? -10.258 52.969 -22.297 1 33.28 2 PRO B N 1
ATOM 5462 C CA . PRO B 1 2 ? -10.32 51.656 -22.922 1 33.28 2 PRO B CA 1
ATOM 5463 C C . PRO B 1 2 ? -9.781 50.562 -22.016 1 33.28 2 PRO B C 1
ATOM 5465 O O . PRO B 1 2 ? -8.883 50.781 -21.203 1 33.28 2 PRO B O 1
ATOM 5468 N N . GLN B 1 3 ? -10.648 49.719 -21.562 1 37 3 GLN B N 1
ATOM 5469 C CA . GLN B 1 3 ? -10.25 48.531 -20.828 1 37 3 GLN B CA 1
ATOM 5470 C C . GLN B 1 3 ? -9.039 47.875 -21.484 1 37 3 GLN B C 1
ATOM 5472 O O . GLN B 1 3 ? -9.117 47.406 -22.625 1 37 3 GLN B O 1
ATOM 5477 N N . ARG B 1 4 ? -7.902 48.562 -21.406 1 39.59 4 ARG B N 1
ATOM 5478 C CA . ARG B 1 4 ? -6.668 48 -21.938 1 39.59 4 ARG B CA 1
ATOM 5479 C C . ARG B 1 4 ? -6.691 46.469 -21.875 1 39.59 4 ARG B C 1
ATOM 5481 O O . ARG B 1 4 ? -6.871 45.875 -20.797 1 39.59 4 ARG B O 1
ATOM 5488 N N . ARG B 1 5 ? -7.098 45.875 -22.906 1 40.81 5 ARG B N 1
ATOM 5489 C CA . ARG B 1 5 ? -7.066 44.438 -23.219 1 40.81 5 ARG B CA 1
ATOM 5490 C C . ARG B 1 5 ? -5.766 43.812 -22.734 1 40.81 5 ARG B C 1
ATOM 5492 O O . ARG B 1 5 ? -4.684 44.156 -23.203 1 40.81 5 ARG B O 1
ATOM 5499 N N . SER B 1 6 ? -5.551 43.406 -21.516 1 45.78 6 SER B N 1
ATOM 5500 C CA . SER B 1 6 ? -4.414 42.844 -20.797 1 45.78 6 SER B CA 1
ATOM 5501 C C . SER B 1 6 ? -3.809 41.688 -21.562 1 45.78 6 SER B C 1
ATOM 5503 O O . SER B 1 6 ? -4.496 40.688 -21.859 1 45.78 6 SER B O 1
ATOM 5505 N N . SER B 1 7 ? -2.936 41.875 -22.562 1 49.84 7 SER B N 1
ATOM 5506 C CA . SER B 1 7 ? -2.162 40.938 -23.375 1 49.84 7 SER B CA 1
ATOM 5507 C C . SER B 1 7 ? -1.67 39.75 -22.547 1 49.84 7 SER B C 1
ATOM 5509 O O . SER B 1 7 ? -1.356 39.906 -21.375 1 49.84 7 SER B O 1
ATOM 5511 N N . LEU B 1 8 ? -2.033 38.562 -22.953 1 58.72 8 LEU B N 1
ATOM 5512 C CA . LEU B 1 8 ? -1.641 37.25 -22.406 1 58.72 8 LEU B CA 1
ATOM 5513 C C . LEU B 1 8 ? -0.162 37.25 -22.031 1 58.72 8 LEU B C 1
ATOM 5515 O O . LEU B 1 8 ? 0.237 36.594 -21.078 1 58.72 8 LEU B O 1
ATOM 5519 N N . PHE B 1 9 ? 0.655 38 -22.844 1 62.56 9 PHE B N 1
ATOM 5520 C CA . PHE B 1 9 ? 2.094 38.031 -22.609 1 62.56 9 PHE B CA 1
ATOM 5521 C C . PHE B 1 9 ? 2.508 39.344 -21.953 1 62.56 9 PHE B C 1
ATOM 5523 O O . PHE B 1 9 ? 3.551 39.906 -22.281 1 62.56 9 PHE B O 1
ATOM 5530 N N . LEU B 1 10 ? 1.662 39.719 -21.078 1 64.88 10 LEU B N 1
ATOM 5531 C CA . LEU B 1 10 ? 1.978 40.938 -20.312 1 64.88 10 LEU B CA 1
ATOM 5532 C C . LEU B 1 10 ? 3.141 40.688 -19.359 1 64.88 10 LEU B C 1
ATOM 5534 O O . LEU B 1 10 ? 3.193 39.625 -18.688 1 64.88 10 LEU B O 1
ATOM 5538 N N . HIS B 1 11 ? 4.266 41.281 -19.562 1 68.94 11 HIS B N 1
ATOM 5539 C CA . HIS B 1 11 ? 5.375 41.344 -18.609 1 68.94 11 HIS B CA 1
ATOM 5540 C C . HIS B 1 11 ? 6.504 40.406 -19.031 1 68.94 11 HIS B C 1
ATOM 5542 O O . HIS B 1 11 ? 7.359 40.062 -18.203 1 68.94 11 HIS B O 1
ATOM 5548 N N . VAL B 1 12 ? 6.348 39.844 -20.219 1 71.69 12 VAL B N 1
ATOM 5549 C CA . VAL B 1 12 ? 7.398 38.938 -20.703 1 71.69 12 VAL B CA 1
ATOM 5550 C C . VAL B 1 12 ? 8.75 39.656 -20.609 1 71.69 12 VAL B C 1
ATOM 5552 O O . VAL B 1 12 ? 9.773 39 -20.344 1 71.69 12 VAL B O 1
ATOM 5555 N N . SER B 1 13 ? 8.695 40.969 -20.703 1 71.44 13 SER B N 1
ATOM 5556 C CA . SER B 1 13 ? 9.953 41.719 -20.672 1 71.44 13 SER B CA 1
ATOM 5557 C C . SER B 1 13 ? 10.117 42.5 -19.359 1 71.44 13 SER B C 1
ATOM 5559 O O . SER B 1 13 ? 11.078 43.25 -19.188 1 71.44 13 SER B O 1
ATOM 5561 N N . ALA B 1 14 ? 9.188 42.219 -18.5 1 74.69 14 ALA B N 1
ATOM 5562 C CA . ALA B 1 14 ? 9.25 43.031 -17.297 1 74.69 14 ALA B CA 1
ATOM 5563 C C . ALA B 1 14 ? 10.281 42.5 -16.312 1 74.69 14 ALA B C 1
ATOM 5565 O O . ALA B 1 14 ? 10.469 41.281 -16.219 1 74.69 14 ALA B O 1
ATOM 5566 N N . SER B 1 15 ? 11.07 43.406 -15.75 1 76.69 15 SER B N 1
ATOM 5567 C CA . SER B 1 15 ? 12.062 43.062 -14.742 1 76.69 15 SER B CA 1
ATOM 5568 C C . SER B 1 15 ? 11.398 42.781 -13.391 1 76.69 15 SER B C 1
ATOM 5570 O O . SER B 1 15 ? 10.328 43.312 -13.102 1 76.69 15 SER B O 1
ATOM 5572 N N . PRO B 1 16 ? 11.938 41.906 -12.672 1 78.44 16 PRO B N 1
ATOM 5573 C CA . PRO B 1 16 ? 11.391 41.625 -11.344 1 78.44 16 PRO B CA 1
ATOM 5574 C C . PRO B 1 16 ? 11.406 42.844 -10.43 1 78.44 16 PRO B C 1
ATOM 5576 O O . PRO B 1 16 ? 12.406 43.562 -10.375 1 78.44 16 PRO B O 1
ATOM 5579 N N . ASN B 1 17 ? 10.227 43.25 -10.062 1 73.62 17 ASN B N 1
ATOM 5580 C CA . ASN B 1 17 ? 10.125 44.375 -9.133 1 73.62 17 ASN B CA 1
ATOM 5581 C C . ASN B 1 17 ? 9.609 43.938 -7.766 1 73.62 17 ASN B C 1
ATOM 5583 O O . ASN B 1 17 ? 8.438 43.594 -7.621 1 73.62 17 ASN B O 1
ATOM 5587 N N . PRO B 1 18 ? 10.5 43.812 -6.766 1 77.25 18 PRO B N 1
ATOM 5588 C CA . PRO B 1 18 ? 10.086 43.344 -5.434 1 77.25 18 PRO B CA 1
ATOM 5589 C C . PRO B 1 18 ? 9.008 44.219 -4.816 1 77.25 18 PRO B C 1
ATOM 5591 O O . PRO B 1 18 ? 8.25 43.781 -3.959 1 77.25 18 PRO B O 1
ATOM 5594 N N . ASP B 1 19 ? 8.852 45.469 -5.227 1 73.62 19 ASP B N 1
ATOM 5595 C CA . ASP B 1 19 ? 7.93 46.406 -4.605 1 73.62 19 ASP B CA 1
ATOM 5596 C C . ASP B 1 19 ? 6.508 46.219 -5.125 1 73.62 19 ASP B C 1
ATOM 5598 O O . ASP B 1 19 ? 5.539 46.375 -4.379 1 73.62 19 ASP B O 1
ATOM 5602 N N . THR B 1 20 ? 6.418 45.812 -6.383 1 72.94 20 THR B N 1
ATOM 5603 C CA . THR B 1 20 ? 5.09 45.719 -6.973 1 72.94 20 THR B CA 1
ATOM 5604 C C . THR B 1 20 ? 4.441 44.375 -6.574 1 72.94 20 THR B C 1
ATOM 5606 O O . THR B 1 20 ? 3.219 44.312 -6.438 1 72.94 20 THR B O 1
ATOM 5609 N N . HIS B 1 21 ? 5.305 43.406 -6.406 1 74.69 21 HIS B N 1
ATOM 5610 C CA . HIS B 1 21 ? 4.777 42.094 -6.055 1 74.69 21 HIS B CA 1
ATOM 5611 C C . HIS B 1 21 ? 5.559 41.5 -4.898 1 74.69 21 HIS B C 1
ATOM 5613 O O . HIS B 1 21 ? 6.316 40.531 -5.09 1 74.69 21 HIS B O 1
ATOM 5619 N N . PRO B 1 22 ? 5.258 41.812 -3.727 1 73.69 22 PRO B N 1
ATOM 5620 C CA . PRO B 1 22 ? 6.051 41.375 -2.578 1 73.69 22 PRO B CA 1
ATOM 5621 C C . PRO B 1 22 ? 5.867 39.875 -2.266 1 73.69 22 PRO B C 1
ATOM 5623 O O . PRO B 1 22 ? 6.809 39.219 -1.821 1 73.69 22 PRO B O 1
ATOM 5626 N N . THR B 1 23 ? 4.695 39.344 -2.584 1 73 23 THR B N 1
ATOM 5627 C CA . THR B 1 23 ? 4.457 37.969 -2.264 1 73 23 THR B CA 1
ATOM 5628 C C . THR B 1 23 ? 5.305 37.031 -3.15 1 73 23 THR B C 1
ATOM 5630 O O . THR B 1 23 ? 5.852 36.031 -2.68 1 73 23 THR B O 1
ATOM 5633 N N . LEU B 1 24 ? 5.434 37.5 -4.383 1 73.81 24 LEU B N 1
ATOM 5634 C CA . LEU B 1 24 ? 6.258 36.719 -5.309 1 73.81 24 LEU B CA 1
ATOM 5635 C C . LEU B 1 24 ? 7.73 36.781 -4.926 1 73.81 24 LEU B C 1
ATOM 5637 O O . LEU B 1 24 ? 8.453 35.812 -5.027 1 73.81 24 LEU B O 1
ATOM 5641 N N . TRP B 1 25 ? 8.094 37.969 -4.5 1 75.75 25 TRP B N 1
ATOM 5642 C CA . TRP B 1 25 ? 9.484 38.156 -4.102 1 75.75 25 TRP B CA 1
ATOM 5643 C C . TRP B 1 25 ? 9.812 37.312 -2.871 1 75.75 25 TRP B C 1
ATOM 5645 O O . TRP B 1 25 ? 10.852 36.656 -2.826 1 75.75 25 TRP B O 1
ATOM 5655 N N . GLU B 1 26 ? 8.875 37.25 -1.918 1 75.62 26 GLU B N 1
ATOM 5656 C CA . GLU B 1 26 ? 9.094 36.438 -0.724 1 75.62 26 GLU B CA 1
ATOM 5657 C C . GLU B 1 26 ? 9.172 34.938 -1.07 1 75.62 26 GLU B C 1
ATOM 5659 O O . GLU B 1 26 ? 9.969 34.219 -0.491 1 75.62 26 GLU B O 1
ATOM 5664 N N . HIS B 1 27 ? 8.367 34.688 -1.998 1 77.25 27 HIS B N 1
ATOM 5665 C CA . HIS B 1 27 ? 8.383 33.281 -2.438 1 77.25 27 HIS B CA 1
ATOM 5666 C C . HIS B 1 27 ? 9.703 32.938 -3.115 1 77.25 27 HIS B C 1
ATOM 5668 O O . HIS B 1 27 ? 10.258 31.859 -2.883 1 77.25 27 HIS B O 1
ATOM 5674 N N . ARG B 1 28 ? 10.258 33.844 -3.854 1 78.19 28 ARG B N 1
ATOM 5675 C CA . ARG B 1 28 ? 11.523 33.625 -4.551 1 78.19 28 ARG B CA 1
ATOM 5676 C C . ARG B 1 28 ? 12.688 33.562 -3.564 1 78.19 28 ARG B C 1
ATOM 5678 O O . ARG B 1 28 ? 13.617 32.781 -3.738 1 78.19 28 ARG B O 1
ATOM 5685 N N . LEU B 1 29 ? 12.547 34.344 -2.562 1 78 29 LEU B N 1
ATOM 5686 C CA . LEU B 1 29 ? 13.609 34.344 -1.561 1 78 29 LEU B CA 1
ATOM 5687 C C . LEU B 1 29 ? 13.594 33.031 -0.774 1 78 29 LEU B C 1
ATOM 5689 O O . LEU B 1 29 ? 14.648 32.531 -0.386 1 78 29 LEU B O 1
ATOM 5693 N N . ARG B 1 30 ? 12.469 32.531 -0.666 1 77.5 30 ARG B N 1
ATOM 5694 C CA . ARG B 1 30 ? 12.367 31.234 0.021 1 77.5 30 ARG B CA 1
ATOM 5695 C C . ARG B 1 30 ? 12.867 30.109 -0.864 1 77.5 30 ARG B C 1
ATOM 5697 O O . ARG B 1 30 ? 13.414 29.125 -0.366 1 77.5 30 ARG B O 1
ATOM 5704 N N . GLN B 1 31 ? 12.695 30.328 -2.129 1 80.62 31 GLN B N 1
ATOM 5705 C CA . GLN B 1 31 ? 13.125 29.297 -3.072 1 80.62 31 GLN B CA 1
ATOM 5706 C C . GLN B 1 31 ? 14.641 29.312 -3.246 1 80.62 31 GLN B C 1
ATOM 5708 O O . GLN B 1 31 ? 15.234 28.312 -3.66 1 80.62 31 GLN B O 1
ATOM 5713 N N . ARG B 1 32 ? 15.188 30.516 -2.959 1 83.81 32 ARG B N 1
ATOM 5714 C CA . ARG B 1 32 ? 16.641 30.594 -3.037 1 83.81 32 ARG B CA 1
ATOM 5715 C C . ARG B 1 32 ? 17.297 30.031 -1.783 1 83.81 32 ARG B C 1
ATOM 5717 O O . ARG B 1 32 ? 17.734 30.781 -0.904 1 83.81 32 ARG B O 1
ATOM 5724 N N . ARG B 1 33 ? 17.438 28.844 -1.705 1 86.06 33 ARG B N 1
ATOM 5725 C CA . ARG B 1 33 ? 18 28.141 -0.557 1 86.06 33 ARG B CA 1
ATOM 5726 C C . ARG B 1 33 ? 19.516 28.25 -0.521 1 86.06 33 ARG B C 1
ATOM 5728 O O . ARG B 1 33 ? 20.172 28.172 -1.562 1 86.06 33 ARG B O 1
ATOM 5735 N N . PRO B 1 34 ? 20.062 28.5 0.664 1 88.44 34 PRO B N 1
ATOM 5736 C CA . PRO B 1 34 ? 21.516 28.422 0.791 1 88.44 34 PRO B CA 1
ATOM 5737 C C . PRO B 1 34 ? 22.031 26.984 0.779 1 88.44 34 PRO B C 1
ATOM 5739 O O . PRO B 1 34 ? 21.234 26.047 0.878 1 88.44 34 PRO B O 1
ATOM 5742 N N . ILE B 1 35 ? 23.297 26.844 0.556 1 88.5 35 ILE B N 1
ATOM 5743 C CA . ILE B 1 35 ? 23.891 25.5 0.552 1 88.5 35 ILE B CA 1
ATOM 5744 C C . ILE B 1 35 ? 23.766 24.891 1.94 1 88.5 35 ILE B C 1
ATOM 5746 O O . ILE B 1 35 ? 23.359 23.734 2.076 1 88.5 35 ILE B O 1
ATOM 5750 N N . SER B 1 36 ? 24.141 25.672 2.996 1 90.12 36 SER B N 1
ATOM 5751 C CA . SER B 1 36 ? 24 25.219 4.383 1 90.12 36 SER B CA 1
ATOM 5752 C C . SER B 1 36 ? 23.672 26.391 5.305 1 90.12 36 SER B C 1
ATOM 5754 O O . SER B 1 36 ? 24.281 27.453 5.215 1 90.12 36 SER B O 1
ATOM 5756 N N . ARG B 1 37 ? 22.656 26.219 6.09 1 88.19 37 ARG B N 1
ATOM 5757 C CA . ARG B 1 37 ? 22.234 27.25 7.016 1 88.19 37 ARG B CA 1
ATOM 5758 C C . ARG B 1 37 ? 22.516 26.859 8.461 1 88.19 37 ARG B C 1
ATOM 5760 O O . ARG B 1 37 ? 22.328 25.703 8.836 1 88.19 37 ARG B O 1
ATOM 5767 N N . ASN B 1 38 ? 22.953 27.828 9.203 1 86.94 38 ASN B N 1
ATOM 5768 C CA . ASN B 1 38 ? 23.219 27.609 10.617 1 86.94 38 ASN B CA 1
ATOM 5769 C C . ASN B 1 38 ? 21.922 27.406 11.406 1 86.94 38 ASN B C 1
ATOM 5771 O O . ASN B 1 38 ? 21.031 28.25 11.375 1 86.94 38 ASN B O 1
ATOM 5775 N N . PRO B 1 39 ? 21.812 26.297 12.039 1 87.31 39 PRO B N 1
ATOM 5776 C CA . PRO B 1 39 ? 20.578 26.016 12.789 1 87.31 39 PRO B CA 1
ATOM 5777 C C . PRO B 1 39 ? 20.5 26.812 14.094 1 87.31 39 PRO B C 1
ATOM 5779 O O . PRO B 1 39 ? 19.469 26.781 14.766 1 87.31 39 PRO B O 1
ATOM 5782 N N . PHE B 1 40 ? 21.547 27.594 14.438 1 86.19 40 PHE B N 1
ATOM 5783 C CA . PHE B 1 40 ? 21.562 28.344 15.688 1 86.19 40 PHE B CA 1
ATOM 5784 C C . PHE B 1 40 ? 21.453 29.844 15.43 1 86.19 40 PHE B C 1
ATOM 5786 O O . PHE B 1 40 ? 21.859 30.328 14.375 1 86.19 40 PHE B O 1
ATOM 5793 N N . GLU B 1 41 ? 20.672 30.547 16.312 1 78.44 41 GLU B N 1
ATOM 5794 C CA . GLU B 1 41 ? 20.578 32 16.219 1 78.44 41 GLU B CA 1
ATOM 5795 C C . GLU B 1 41 ? 21.844 32.688 16.734 1 78.44 41 GLU B C 1
ATOM 5797 O O . GLU B 1 41 ? 22.422 32.219 17.734 1 78.44 41 GLU B O 1
ATOM 5802 N N . LYS B 1 42 ? 22.516 33.656 15.961 1 62.12 42 LYS B N 1
ATOM 5803 C CA . LYS B 1 42 ? 23.656 34.406 16.422 1 62.12 42 LYS B CA 1
ATOM 5804 C C . LYS B 1 42 ? 23.25 35.375 17.562 1 62.12 42 LYS B C 1
ATOM 5806 O O . LYS B 1 42 ? 22.203 36 17.484 1 62.12 42 LYS B O 1
ATOM 5811 N N . GLU B 1 43 ? 23.672 35.156 18.703 1 56.12 43 GLU B N 1
ATOM 5812 C CA . GLU B 1 43 ? 23.469 36.125 19.781 1 56.12 43 GLU B CA 1
ATOM 5813 C C . GLU B 1 43 ? 23.75 37.531 19.312 1 56.12 43 GLU B C 1
ATOM 5815 O O . GLU B 1 43 ? 24.703 37.781 18.562 1 56.12 43 GLU B O 1
ATOM 5820 N N . PRO B 1 44 ? 22.859 38.531 19.453 1 47.78 44 PRO B N 1
ATOM 5821 C CA . PRO B 1 44 ? 23.234 39.906 19.125 1 47.78 44 PRO B CA 1
ATOM 5822 C C . PRO B 1 44 ? 24.594 40.312 19.703 1 47.78 44 PRO B C 1
ATOM 5824 O O . PRO B 1 44 ? 24.859 40.062 20.875 1 47.78 44 PRO B O 1
ATOM 5827 N N . VAL B 1 45 ? 25.672 40.438 18.984 1 42.97 45 VAL B N 1
ATOM 5828 C CA . VAL B 1 45 ? 26.891 41.062 19.484 1 42.97 45 VAL B CA 1
ATOM 5829 C C . VAL B 1 45 ? 26.531 42.312 20.266 1 42.97 45 VAL B C 1
ATOM 5831 O O . VAL B 1 45 ? 25.672 43.094 19.844 1 42.97 45 VAL B O 1
ATOM 5834 N N . PRO B 1 46 ? 26.906 42.531 21.453 1 36.38 46 PRO B N 1
ATOM 5835 C CA . PRO B 1 46 ? 26.719 43.875 22.047 1 36.38 46 PRO B CA 1
ATOM 5836 C C . PRO B 1 46 ? 27.203 45 21.141 1 36.38 46 PRO B C 1
ATOM 5838 O O . PRO B 1 46 ? 28.234 44.844 20.484 1 36.38 46 PRO B O 1
ATOM 5841 N N . SER B 1 47 ? 26.422 45.938 20.609 1 35.34 47 SER B N 1
ATOM 5842 C CA . SER B 1 47 ? 26.75 47.156 19.906 1 35.34 47 SER B CA 1
ATOM 5843 C C . SER B 1 47 ? 27.984 47.844 20.5 1 35.34 47 SER B C 1
ATOM 5845 O O . SER B 1 47 ? 27.953 48.312 21.641 1 35.34 47 SER B O 1
ATOM 5847 N N . GLY B 1 48 ? 29.141 47.531 20.328 1 31.94 48 GLY B N 1
ATOM 5848 C CA . GLY B 1 48 ? 30.125 48.562 20.594 1 31.94 48 GLY B CA 1
ATOM 5849 C C . GLY B 1 48 ? 29.781 49.906 19.953 1 31.94 48 GLY B C 1
ATOM 5850 O O . GLY B 1 48 ? 28.953 49.969 19.047 1 31.94 48 GLY B O 1
ATOM 5851 N N . GLU B 1 49 ? 30.266 51.219 20.547 1 31.8 49 GLU B N 1
ATOM 5852 C CA . GLU B 1 49 ? 30.141 52.656 20.266 1 31.8 49 GLU B CA 1
ATOM 5853 C C . GLU B 1 49 ? 30.547 52.969 18.844 1 31.8 49 GLU B C 1
ATOM 5855 O O . GLU B 1 49 ? 31.719 53.312 18.578 1 31.8 49 GLU B O 1
ATOM 5860 N N . TYR B 1 50 ? 30.375 52.281 17.812 1 29.2 50 TYR B N 1
ATOM 5861 C CA . TYR B 1 50 ? 30.828 52.938 16.594 1 29.2 50 TYR B CA 1
ATOM 5862 C C . TYR B 1 50 ? 30.109 54.25 16.375 1 29.2 50 TYR B C 1
ATOM 5864 O O . TYR B 1 50 ? 28.953 54.406 16.75 1 29.2 50 TYR B O 1
ATOM 5872 N N . GLY B 1 51 ? 30.844 55.469 16.141 1 27.77 51 GLY B N 1
ATOM 5873 C CA . GLY B 1 51 ? 30.516 56.844 15.711 1 27.77 51 GLY B CA 1
ATOM 5874 C C . GLY B 1 51 ? 29.453 56.875 14.633 1 27.77 51 GLY B C 1
ATOM 5875 O O . GLY B 1 51 ? 29.266 55.906 13.898 1 27.77 51 GLY B O 1
ATOM 5876 N N . ASN B 1 52 ? 28.453 57.844 14.727 1 26.14 52 ASN B N 1
ATOM 5877 C CA . ASN B 1 52 ? 27.219 58.344 14.117 1 26.14 52 ASN B CA 1
ATOM 5878 C C . ASN B 1 52 ? 27.391 58.625 12.633 1 26.14 52 ASN B C 1
ATOM 5880 O O . ASN B 1 52 ? 26.734 59.5 12.07 1 26.14 52 ASN B O 1
ATOM 5884 N N . THR B 1 53 ? 28.406 58.344 11.945 1 25.33 53 THR B N 1
ATOM 5885 C CA . THR B 1 53 ? 28.312 59.031 10.664 1 25.33 53 THR B CA 1
ATOM 5886 C C . THR B 1 53 ? 27.125 58.5 9.852 1 25.33 53 THR B C 1
ATOM 5888 O O . THR B 1 53 ? 27.25 57.5 9.172 1 25.33 53 THR B O 1
ATOM 5891 N N . VAL B 1 54 ? 25.828 58.5 10.516 1 25.78 54 VAL B N 1
ATOM 5892 C CA . VAL B 1 54 ? 24.594 58.219 9.773 1 25.78 54 VAL B CA 1
ATOM 5893 C C . VAL B 1 54 ? 24.453 59.219 8.617 1 25.78 54 VAL B C 1
ATOM 5895 O O . VAL B 1 54 ? 24.422 60.438 8.828 1 25.78 54 VAL B O 1
ATOM 5898 N N . ILE B 1 55 ? 25 59 7.551 1 26.83 55 ILE B N 1
ATOM 5899 C CA . ILE B 1 55 ? 24.5 59.812 6.441 1 26.83 55 ILE B CA 1
ATOM 5900 C C . ILE B 1 55 ? 22.969 59.875 6.488 1 26.83 55 ILE B C 1
ATOM 5902 O O . ILE B 1 55 ? 22.312 58.844 6.668 1 26.83 55 ILE B O 1
ATOM 5906 N N . GLY B 1 56 ? 22.25 61.094 6.688 1 23.66 56 GLY B N 1
ATOM 5907 C CA . GLY B 1 56 ? 21.016 61.781 7.004 1 23.66 56 GLY B CA 1
ATOM 5908 C C . GLY B 1 56 ? 19.844 61.312 6.16 1 23.66 56 GLY B C 1
ATOM 5909 O O . GLY B 1 56 ? 18.797 61.969 6.113 1 23.66 56 GLY B O 1
ATOM 5910 N N . SER B 1 57 ? 19.703 60.281 5.371 1 26.7 57 SER B N 1
ATOM 5911 C CA . SER B 1 57 ? 18.406 60.469 4.73 1 26.7 57 SER B CA 1
ATOM 5912 C C . SER B 1 57 ? 17.281 60.5 5.766 1 26.7 57 SER B C 1
ATOM 5914 O O . SER B 1 57 ? 17.328 59.812 6.773 1 26.7 57 SER B O 1
ATOM 5916 N N . PRO B 1 58 ? 16.344 61.562 5.879 1 25.16 58 PRO B N 1
ATOM 5917 C CA . PRO B 1 58 ? 15.367 61.906 6.926 1 25.16 58 PRO B CA 1
ATOM 5918 C C . PRO B 1 58 ? 14.531 60.688 7.344 1 25.16 58 PRO B C 1
ATOM 5920 O O . PRO B 1 58 ? 14.016 59.969 6.484 1 25.16 58 PRO B O 1
ATOM 5923 N N . ALA B 1 59 ? 14.852 60.031 8.484 1 27.77 59 ALA B N 1
ATOM 5924 C CA . ALA B 1 59 ? 14.133 59.031 9.242 1 27.77 59 ALA B CA 1
ATOM 5925 C C . ALA B 1 59 ? 12.703 59.469 9.539 1 27.77 59 ALA B C 1
ATOM 5927 O O . ALA B 1 59 ? 12.484 60.469 10.195 1 27.77 59 ALA B O 1
ATOM 5928 N N . ILE B 1 60 ? 11.695 59.375 8.539 1 27.75 60 ILE B N 1
ATOM 5929 C CA . ILE B 1 60 ? 10.32 59.594 8.953 1 27.75 60 ILE B CA 1
ATOM 5930 C C . ILE B 1 60 ? 10.078 59 10.328 1 27.75 60 ILE B C 1
ATOM 5932 O O . ILE B 1 60 ? 10.203 57.781 10.5 1 27.75 60 ILE B O 1
ATOM 5936 N N . GLN B 1 61 ? 10.336 59.719 11.453 1 25.62 61 GLN B N 1
ATOM 5937 C CA . GLN B 1 61 ? 10.094 59.562 12.875 1 25.62 61 GLN B CA 1
ATOM 5938 C C . GLN B 1 61 ? 8.656 59.125 13.141 1 25.62 61 GLN B C 1
ATOM 5940 O O . GLN B 1 61 ? 7.75 59.969 13.164 1 25.62 61 GLN B O 1
ATOM 5945 N N . SER B 1 62 ? 8.016 58.188 12.445 1 25.73 62 SER B N 1
ATOM 5946 C CA . SER B 1 62 ? 6.656 57.969 12.922 1 25.73 62 SER B CA 1
ATOM 5947 C C . SER B 1 62 ? 6.641 57.688 14.43 1 25.73 62 SER B C 1
ATOM 5949 O O . SER B 1 62 ? 7.484 56.969 14.945 1 25.73 62 SER B O 1
ATOM 5951 N N . ASP B 1 63 ? 6.16 58.562 15.281 1 24.36 63 ASP B N 1
ATOM 5952 C CA . ASP B 1 63 ? 5.832 58.656 16.703 1 24.36 63 ASP B CA 1
ATOM 5953 C C . ASP B 1 63 ? 5.199 57.344 17.188 1 24.36 63 ASP B C 1
ATOM 5955 O O . ASP B 1 63 ? 4.043 57.062 16.875 1 24.36 63 ASP B O 1
ATOM 5959 N N . ALA B 1 64 ? 5.883 56.281 17.25 1 29.28 64 ALA B N 1
ATOM 5960 C CA . ALA B 1 64 ? 5.332 55.094 17.891 1 29.28 64 ALA B CA 1
ATOM 5961 C C . ALA B 1 64 ? 4.867 55.406 19.312 1 29.28 64 ALA B C 1
ATOM 5963 O O . ALA B 1 64 ? 5.633 55.938 20.125 1 29.28 64 ALA B O 1
ATOM 5964 N N . ILE B 1 65 ? 3.523 55.781 19.469 1 29.59 65 ILE B N 1
ATOM 5965 C CA . ILE B 1 65 ? 2.799 55.938 20.734 1 29.59 65 ILE B CA 1
ATOM 5966 C C . ILE B 1 65 ? 3.34 54.938 21.75 1 29.59 65 ILE B C 1
ATOM 5968 O O . ILE B 1 65 ? 3.455 53.75 21.484 1 29.59 65 ILE B O 1
ATOM 5972 N N . LYS B 1 66 ? 3.998 55.438 22.703 1 28.67 66 LYS B N 1
ATOM 5973 C CA . LYS B 1 66 ? 4.41 54.812 23.953 1 28.67 66 LYS B CA 1
ATOM 5974 C C . LYS B 1 66 ? 3.238 54.125 24.625 1 28.67 66 LYS B C 1
ATOM 5976 O O . LYS B 1 66 ? 2.363 54.75 25.203 1 28.67 66 LYS B O 1
ATOM 5981 N N . PHE B 1 67 ? 2.684 53.156 24 1 25.23 67 PHE B N 1
ATOM 5982 C CA . PHE B 1 67 ? 1.693 52.438 24.781 1 25.23 67 PHE B CA 1
ATOM 5983 C C . PHE B 1 67 ? 2.201 52.156 26.203 1 25.23 67 PHE B C 1
ATOM 5985 O O . PHE B 1 67 ? 3.367 51.812 26.391 1 25.23 67 PHE B O 1
ATOM 5992 N N . ASP B 1 68 ? 1.726 52.812 27.125 1 25.11 68 ASP B N 1
ATOM 5993 C CA . ASP B 1 68 ? 1.93 52.75 28.578 1 25.11 68 ASP B CA 1
ATOM 5994 C C . ASP B 1 68 ? 2.09 51.312 29.031 1 25.11 68 ASP B C 1
ATOM 5996 O O . ASP B 1 68 ? 1.354 50.406 28.594 1 25.11 68 ASP B O 1
ATOM 6000 N N . GLU B 1 69 ? 3.227 50.906 29.609 1 28.03 69 GLU B N 1
ATOM 6001 C CA . GLU B 1 69 ? 3.809 49.688 30.188 1 28.03 69 GLU B CA 1
ATOM 6002 C C . GLU B 1 69 ? 2.869 49.062 31.203 1 28.03 69 GLU B C 1
ATOM 6004 O O . GLU B 1 69 ? 3.23 48.094 31.875 1 28.03 69 GLU B O 1
ATOM 6009 N N . ALA B 1 70 ? 1.95 49.781 31.672 1 30.44 70 ALA B N 1
ATOM 6010 C CA . ALA B 1 70 ? 1.319 49.344 32.906 1 30.44 70 ALA B CA 1
ATOM 6011 C C . ALA B 1 70 ? 0.633 48 32.719 1 30.44 70 ALA B C 1
ATOM 6013 O O . ALA B 1 70 ? 0.686 47.156 33.625 1 30.44 70 ALA B O 1
ATOM 6014 N N . GLN B 1 71 ? -0.455 48.094 31.984 1 28.97 71 GLN B N 1
ATOM 6015 C CA . GLN B 1 71 ? -1.358 46.938 32.188 1 28.97 71 GLN B CA 1
ATOM 6016 C C . GLN B 1 71 ? -0.778 45.656 31.594 1 28.97 71 GLN B C 1
ATOM 6018 O O . GLN B 1 71 ? -1.297 45.156 30.609 1 28.97 71 GLN B O 1
ATOM 6023 N N . ALA B 1 72 ? 0.52 45.594 31.375 1 32.38 72 ALA B N 1
ATOM 6024 C CA . ALA B 1 72 ? 1.413 44.531 30.953 1 32.38 72 ALA B CA 1
ATOM 6025 C C . ALA B 1 72 ? 1.26 43.281 31.844 1 32.38 72 ALA B C 1
ATOM 6027 O O . ALA B 1 72 ? 2.053 42.344 31.75 1 32.38 72 ALA B O 1
ATOM 6028 N N . ASP B 1 73 ? 0.558 43.469 32.938 1 28.27 73 ASP B N 1
ATOM 6029 C CA . ASP B 1 73 ? 0.613 42.312 33.844 1 28.27 73 ASP B CA 1
ATOM 6030 C C . ASP B 1 73 ? -0.094 41.094 33.219 1 28.27 73 ASP B C 1
ATOM 6032 O O . ASP B 1 73 ? -0.293 40.094 33.906 1 28.27 73 ASP B O 1
ATOM 6036 N N . SER B 1 74 ? -1.071 41.438 32.469 1 31.36 74 SER B N 1
ATOM 6037 C CA . SER B 1 74 ? -1.671 40.156 32.062 1 31.36 74 SER B CA 1
ATOM 6038 C C . SER B 1 74 ? -0.681 39.312 31.266 1 31.36 74 SER B C 1
ATOM 6040 O O . SER B 1 74 ? -0.315 39.656 30.141 1 31.36 74 SER B O 1
ATOM 6042 N N . SER B 1 75 ? 0.357 38.75 31.906 1 29.12 75 SER B N 1
ATOM 6043 C CA . SER B 1 75 ? 1.445 37.844 31.531 1 29.12 75 SER B CA 1
ATOM 6044 C C . SER B 1 75 ? 0.985 36.812 30.516 1 29.12 75 SER B C 1
ATOM 6046 O O . SER B 1 75 ? 0.414 35.781 30.875 1 29.12 75 SER B O 1
ATOM 6048 N N . HIS B 1 76 ? 0.21 37.156 29.594 1 32.5 76 HIS B N 1
ATOM 6049 C CA . HIS B 1 76 ? 0.289 36.125 28.562 1 32.5 76 HIS B CA 1
ATOM 6050 C C . HIS B 1 76 ? 1.733 35.719 28.312 1 32.5 76 HIS B C 1
ATOM 6052 O O . HIS B 1 76 ? 2.471 36.406 27.594 1 32.5 76 HIS B O 1
ATOM 6058 N N . GLU B 1 77 ? 2.449 35.188 29.359 1 32 77 GLU B N 1
ATOM 6059 C CA . GLU B 1 77 ? 3.764 34.594 29.203 1 32 77 GLU B CA 1
ATOM 6060 C C . GLU B 1 77 ? 3.902 33.938 27.828 1 32 77 GLU B C 1
ATOM 6062 O O . GLU B 1 77 ? 3.119 33.062 27.469 1 32 77 GLU B O 1
ATOM 6067 N N . GLU B 1 78 ? 4.27 34.688 26.906 1 37.75 78 GLU B N 1
ATOM 6068 C CA . GLU B 1 78 ? 4.805 34 25.734 1 37.75 78 GLU B CA 1
ATOM 6069 C C . GLU B 1 78 ? 5.453 32.656 26.109 1 37.75 78 GLU B C 1
ATOM 6071 O O . GLU B 1 78 ? 6.242 32.594 27.062 1 37.75 78 GLU B O 1
ATOM 6076 N N . PRO B 1 79 ? 4.742 31.516 25.938 1 40.34 79 PRO B N 1
ATOM 6077 C CA . PRO B 1 79 ? 5.445 30.312 26.391 1 40.34 79 PRO B CA 1
ATOM 6078 C C . PRO B 1 79 ? 6.965 30.438 26.266 1 40.34 79 PRO B C 1
ATOM 6080 O O . PRO B 1 79 ? 7.48 30.75 25.188 1 40.34 79 PRO B O 1
ATOM 6083 N N . ARG B 1 80 ? 7.613 31.016 27.172 1 41.56 80 ARG B N 1
ATOM 6084 C CA . ARG B 1 80 ? 9.07 31.016 27.234 1 41.56 80 ARG B CA 1
ATOM 6085 C C . ARG B 1 80 ? 9.641 29.719 26.656 1 41.56 80 ARG B C 1
ATOM 6087 O O . ARG B 1 80 ? 9.078 28.641 26.844 1 41.56 80 ARG B O 1
ATOM 6094 N N . PRO B 1 81 ? 10.539 29.812 25.656 1 44.41 81 PRO B N 1
ATOM 6095 C CA . PRO B 1 81 ? 11.234 28.688 25.016 1 44.41 81 PRO B CA 1
ATOM 6096 C C . PRO B 1 81 ? 11.602 27.578 25.984 1 44.41 81 PRO B C 1
ATOM 6098 O O . PRO B 1 81 ? 11.891 26.453 25.578 1 44.41 81 PRO B O 1
ATOM 6101 N N . ASN B 1 82 ? 11.852 27.859 27.203 1 42.25 82 ASN B N 1
ATOM 6102 C CA . ASN B 1 82 ? 12.508 26.922 28.109 1 42.25 82 ASN B CA 1
ATOM 6103 C C . ASN B 1 82 ? 11.602 25.75 28.453 1 42.25 82 ASN B C 1
ATOM 6105 O O . ASN B 1 82 ? 12.078 24.641 28.719 1 42.25 82 ASN B O 1
ATOM 6109 N N . GLY B 1 83 ? 10.344 25.984 28.906 1 43.72 83 GLY B N 1
ATOM 6110 C CA . GLY B 1 83 ? 9.586 24.953 29.609 1 43.72 83 GLY B CA 1
ATOM 6111 C C . GLY B 1 83 ? 8.766 24.078 28.688 1 43.72 83 GLY B C 1
ATOM 6112 O O . GLY B 1 83 ? 8.391 22.969 29.062 1 43.72 83 GLY B O 1
ATOM 6113 N N . ASN B 1 84 ? 7.992 24.578 27.688 1 49.78 84 ASN B N 1
ATOM 6114 C CA . ASN B 1 84 ? 7.027 23.75 26.984 1 49.78 84 ASN B CA 1
ATOM 6115 C C . ASN B 1 84 ? 7.645 23.094 25.75 1 49.78 84 ASN B C 1
ATOM 6117 O O . ASN B 1 84 ? 7.711 23.719 24.688 1 49.78 84 ASN B O 1
ATOM 6121 N N . HIS B 1 85 ? 8.391 21.984 25.906 1 59 85 HIS B N 1
ATOM 6122 C CA . HIS B 1 85 ? 9.32 21.344 24.984 1 59 85 HIS B CA 1
ATOM 6123 C C . HIS B 1 85 ? 8.594 20.875 23.734 1 59 85 HIS B C 1
ATOM 6125 O O . HIS B 1 85 ? 9.234 20.484 22.75 1 59 85 HIS B O 1
ATOM 6131 N N . ASP B 1 86 ? 7.293 20.734 23.672 1 67.19 86 ASP B N 1
ATOM 6132 C CA . ASP B 1 86 ? 6.73 20.312 22.391 1 67.19 86 ASP B CA 1
ATOM 6133 C C . ASP B 1 86 ? 6.172 21.5 21.609 1 67.19 86 ASP B C 1
ATOM 6135 O O . ASP B 1 86 ? 5.438 21.328 20.641 1 67.19 86 ASP B O 1
ATOM 6139 N N . ALA B 1 87 ? 6.641 22.75 21.938 1 66.44 87 ALA B N 1
ATOM 6140 C CA . ALA B 1 87 ? 6.156 23.938 21.266 1 66.44 87 ALA B CA 1
ATOM 6141 C C . ALA B 1 87 ? 6.883 24.156 19.938 1 66.44 87 ALA B C 1
ATOM 6143 O O . ALA B 1 87 ? 8.086 23.922 19.844 1 66.44 87 ALA B O 1
ATOM 6144 N N . GLU B 1 88 ? 6.133 24.438 18.906 1 72.75 88 GLU B N 1
ATOM 6145 C CA . GLU B 1 88 ? 6.68 24.672 17.578 1 72.75 88 GLU B CA 1
ATOM 6146 C C . GLU B 1 88 ? 7.012 26.141 17.375 1 72.75 88 GLU B C 1
ATOM 6148 O O . GLU B 1 88 ? 6.246 27.016 17.781 1 72.75 88 GLU B O 1
ATOM 6153 N N . TRP B 1 89 ? 8.32 26.438 17.078 1 74.88 89 TRP B N 1
ATOM 6154 C CA . TRP B 1 89 ? 8.664 27.812 16.703 1 74.88 89 TRP B CA 1
ATOM 6155 C C . TRP B 1 89 ? 9.688 27.828 15.578 1 74.88 89 TRP B C 1
ATOM 6157 O O . TRP B 1 89 ? 10.375 26.828 15.336 1 74.88 89 TRP B O 1
ATOM 6167 N N . GLY B 1 90 ? 9.633 28.828 14.742 1 74 90 GLY B N 1
ATOM 6168 C CA . GLY B 1 90 ? 10.617 29.016 13.688 1 74 90 GLY B CA 1
ATOM 6169 C C . GLY B 1 90 ? 10.227 28.344 12.383 1 74 90 GLY B C 1
ATOM 6170 O O . GLY B 1 90 ? 9.039 28.188 12.086 1 74 90 GLY B O 1
ATOM 6171 N N . GLU B 1 91 ? 11.273 28.094 11.625 1 76 91 GLU B N 1
ATOM 6172 C CA . GLU B 1 91 ? 11.086 27.453 10.328 1 76 91 GLU B CA 1
ATOM 6173 C C . GLU B 1 91 ? 10.789 25.953 10.484 1 76 91 GLU B C 1
ATOM 6175 O O . GLU B 1 91 ? 11.5 25.25 11.211 1 76 91 GLU B O 1
ATOM 6180 N N . GLN B 1 92 ? 9.656 25.609 10.055 1 76 92 GLN B N 1
ATOM 6181 C CA . GLN B 1 92 ? 9.297 24.188 10.148 1 76 92 GLN B CA 1
ATOM 6182 C C . GLN B 1 92 ? 9.594 23.453 8.844 1 76 92 GLN B C 1
ATOM 6184 O O . GLN B 1 92 ? 9.672 24.078 7.777 1 76 92 GLN B O 1
ATOM 6189 N N . VAL B 1 93 ? 9.922 22.234 8.938 1 78.81 93 VAL B N 1
ATOM 6190 C CA . VAL B 1 93 ? 10.039 21.391 7.762 1 78.81 93 VAL B CA 1
ATOM 6191 C C . VAL B 1 93 ? 8.75 21.453 6.949 1 78.81 93 VAL B C 1
ATOM 6193 O O . VAL B 1 93 ? 7.656 21.375 7.504 1 78.81 93 VAL B O 1
ATOM 6196 N N . PRO B 1 94 ? 8.914 21.688 5.66 1 80.19 94 PRO B N 1
ATOM 6197 C CA . PRO B 1 94 ? 7.695 21.688 4.844 1 80.19 94 PRO B CA 1
ATOM 6198 C C . PRO B 1 94 ? 6.844 20.438 5.051 1 80.19 94 PRO B C 1
ATOM 6200 O O . PRO B 1 94 ? 7.375 19.328 5.098 1 80.19 94 PRO B O 1
ATOM 6203 N N . GLY B 1 95 ? 5.637 20.547 5.199 1 79.75 95 GLY B N 1
ATOM 6204 C CA . GLY B 1 95 ? 4.699 19.469 5.473 1 79.75 95 GLY B CA 1
ATOM 6205 C C . GLY B 1 95 ? 4.785 18.344 4.469 1 79.75 95 GLY B C 1
ATOM 6206 O O . GLY B 1 95 ? 4.738 17.172 4.844 1 79.75 95 GLY B O 1
ATOM 6207 N N . TRP B 1 96 ? 5.023 18.688 3.234 1 83.56 96 TRP B N 1
ATOM 6208 C CA . TRP B 1 96 ? 5.055 17.672 2.193 1 83.56 96 TRP B CA 1
ATOM 6209 C C . TRP B 1 96 ? 6.301 16.797 2.324 1 83.56 96 TRP B C 1
ATOM 6211 O O . TRP B 1 96 ? 6.258 15.594 2.047 1 83.56 96 TRP B O 1
ATOM 6221 N N . LEU B 1 97 ? 7.414 17.391 2.795 1 84.81 97 LEU B N 1
ATOM 6222 C CA . LEU B 1 97 ? 8.648 16.641 2.953 1 84.81 97 LEU B CA 1
ATOM 6223 C C . LEU B 1 97 ? 8.531 15.648 4.113 1 84.81 97 LEU B C 1
ATOM 6225 O O . LEU B 1 97 ? 8.992 14.508 4.012 1 84.81 97 LEU B O 1
ATOM 6229 N N . ASN B 1 98 ? 7.852 16.109 5.137 1 86 98 ASN B N 1
ATOM 6230 C CA . ASN B 1 98 ? 7.625 15.234 6.277 1 86 98 ASN B CA 1
ATOM 6231 C C . ASN B 1 98 ? 6.727 14.055 5.898 1 86 98 ASN B C 1
ATOM 6233 O O . ASN B 1 98 ? 7.039 12.906 6.215 1 86 98 ASN B O 1
ATOM 6237 N N . LEU B 1 99 ? 5.738 14.484 5.238 1 81.75 99 LEU B N 1
ATOM 6238 C CA . LEU B 1 99 ? 4.789 13.445 4.844 1 81.75 99 LEU B CA 1
ATOM 6239 C C . LEU B 1 99 ? 5.422 12.477 3.852 1 81.75 99 LEU B C 1
ATOM 6241 O O . LEU B 1 99 ? 5.199 11.266 3.932 1 81.75 99 LEU B O 1
ATOM 6245 N N . PHE B 1 100 ? 6.145 12.992 2.932 1 80.62 100 PHE B N 1
ATOM 6246 C CA . PHE B 1 100 ? 6.812 12.172 1.928 1 80.62 100 PHE B CA 1
ATOM 6247 C C . PHE B 1 100 ? 7.816 11.227 2.58 1 80.62 100 PHE B C 1
ATOM 6249 O O . PHE B 1 100 ? 7.906 10.055 2.209 1 80.62 100 PHE B O 1
ATOM 6256 N N . PHE B 1 101 ? 8.555 11.719 3.564 1 84.94 101 PHE B N 1
ATOM 6257 C CA . PHE B 1 101 ? 9.5 10.914 4.328 1 84.94 101 PHE B CA 1
ATOM 6258 C C . PHE B 1 101 ? 8.781 9.789 5.066 1 84.94 101 PHE B C 1
ATOM 6260 O O . PHE B 1 101 ? 9.219 8.641 5.031 1 84.94 101 PHE B O 1
ATOM 6267 N N . ASP B 1 102 ? 7.719 10.109 5.684 1 87.81 102 ASP B N 1
ATOM 6268 C CA . ASP B 1 102 ? 6.969 9.133 6.465 1 87.81 102 ASP B CA 1
ATOM 6269 C C . ASP B 1 102 ? 6.352 8.062 5.566 1 87.81 102 ASP B C 1
ATOM 6271 O O . ASP B 1 102 ? 6.312 6.883 5.926 1 87.81 102 ASP B O 1
ATOM 6275 N N . LEU B 1 103 ? 5.91 8.461 4.453 1 83.12 103 LEU B N 1
ATOM 6276 C CA . LEU B 1 103 ? 5.32 7.512 3.516 1 83.12 103 LEU B CA 1
ATOM 6277 C C . LEU B 1 103 ? 6.379 6.562 2.967 1 83.12 103 LEU B C 1
ATOM 6279 O O . LEU B 1 103 ? 6.113 5.375 2.773 1 83.12 103 LEU B O 1
ATOM 6283 N N . ALA B 1 104 ? 7.543 7.098 2.711 1 81.81 104 ALA B N 1
ATOM 6284 C CA . ALA B 1 104 ? 8.641 6.242 2.268 1 81.81 104 ALA B CA 1
ATOM 6285 C C . ALA B 1 104 ? 9.008 5.219 3.34 1 81.81 104 ALA B C 1
ATOM 6287 O O . ALA B 1 104 ? 9.266 4.051 3.031 1 81.81 104 ALA B O 1
ATOM 6288 N N . TRP B 1 105 ? 8.953 5.684 4.516 1 84.25 105 TRP B N 1
ATOM 6289 C CA . TRP B 1 105 ? 9.242 4.793 5.637 1 84.25 105 TRP B CA 1
ATOM 6290 C C . TRP B 1 105 ? 8.148 3.738 5.785 1 84.25 105 TRP B C 1
ATOM 6292 O O . TRP B 1 105 ? 8.438 2.57 6.059 1 84.25 105 TRP B O 1
ATOM 6302 N N . THR B 1 106 ? 7 4.113 5.578 1 78.12 106 THR B N 1
ATOM 6303 C CA . THR B 1 106 ? 5.891 3.186 5.77 1 78.12 106 THR B CA 1
ATOM 6304 C C . THR B 1 106 ? 5.887 2.109 4.688 1 78.12 106 THR B C 1
ATOM 6306 O O . THR B 1 106 ? 5.414 0.994 4.914 1 78.12 106 THR B O 1
ATOM 6309 N N . ALA B 1 107 ? 6.477 2.428 3.582 1 75.06 107 ALA B N 1
ATOM 6310 C CA . ALA B 1 107 ? 6.641 1.401 2.557 1 75.06 107 ALA B CA 1
ATOM 6311 C C . ALA B 1 107 ? 7.508 0.252 3.064 1 75.06 107 ALA B C 1
ATOM 6313 O O . ALA B 1 107 ? 7.273 -0.909 2.721 1 75.06 107 ALA B O 1
ATOM 6314 N N . THR B 1 108 ? 8.438 0.585 3.893 1 75.62 108 THR B N 1
ATOM 6315 C CA . THR B 1 108 ? 9.297 -0.427 4.496 1 75.62 108 THR B CA 1
ATOM 6316 C C . THR B 1 108 ? 8.492 -1.331 5.43 1 75.62 108 THR B C 1
ATOM 6318 O O . THR B 1 108 ? 8.672 -2.549 5.43 1 75.62 108 THR B O 1
ATOM 6321 N N . PHE B 1 109 ? 7.551 -0.725 6.031 1 73.56 109 PHE B N 1
ATOM 6322 C CA . PHE B 1 109 ? 6.746 -1.481 6.98 1 73.56 109 PHE B CA 1
ATOM 6323 C C . PHE B 1 109 ? 5.707 -2.33 6.258 1 73.56 109 PHE B C 1
ATOM 6325 O O . PHE B 1 109 ? 5.441 -3.467 6.652 1 73.56 109 PHE B O 1
ATOM 6332 N N . SER B 1 110 ? 5.164 -1.749 5.223 1 70 110 SER B N 1
ATOM 6333 C CA . SER B 1 110 ? 4.195 -2.498 4.43 1 70 110 SER B CA 1
ATOM 6334 C C . SER B 1 110 ? 4.824 -3.752 3.832 1 70 110 SER B C 1
ATOM 6336 O O . SER B 1 110 ? 4.188 -4.809 3.787 1 70 110 SER B O 1
ATOM 6338 N N . SER B 1 111 ? 6.047 -3.582 3.467 1 69.5 111 SER B N 1
ATOM 6339 C CA . SER B 1 111 ? 6.766 -4.719 2.895 1 69.5 111 SER B CA 1
ATOM 6340 C C . SER B 1 111 ? 7.016 -5.797 3.941 1 69.5 111 SER B C 1
ATOM 6342 O O . SER B 1 111 ? 6.992 -6.988 3.627 1 69.5 111 SER B O 1
ATOM 6344 N N . LEU B 1 112 ? 7.23 -5.352 5.164 1 66.88 112 LEU B N 1
ATOM 6345 C CA . LEU B 1 112 ? 7.453 -6.281 6.262 1 66.88 112 LEU B CA 1
ATOM 6346 C C . LEU B 1 112 ? 6.191 -7.086 6.559 1 66.88 112 LEU B C 1
ATOM 6348 O O . LEU B 1 112 ? 6.262 -8.289 6.809 1 66.88 112 LEU B O 1
ATOM 6352 N N . THR B 1 113 ? 5.043 -6.422 6.395 1 62.94 113 THR B N 1
ATOM 6353 C CA . THR B 1 113 ? 3.771 -7.059 6.719 1 62.94 113 THR B CA 1
ATOM 6354 C C . THR B 1 113 ? 3.32 -7.977 5.586 1 62.94 113 THR B C 1
ATOM 6356 O O . THR B 1 113 ? 2.652 -8.984 5.828 1 62.94 113 THR B O 1
ATOM 6359 N N . SER B 1 114 ? 3.654 -7.574 4.324 1 59.38 114 SER B N 1
ATOM 6360 C CA . SER B 1 114 ? 3.252 -8.383 3.18 1 59.38 114 SER B CA 1
ATOM 6361 C C . SER B 1 114 ? 3.971 -9.734 3.176 1 59.38 114 SER B C 1
ATOM 6363 O O . SER B 1 114 ? 3.436 -10.727 2.682 1 59.38 114 SER B O 1
ATOM 6365 N N . ASN B 1 115 ? 5.32 -9.633 3.645 1 51.44 115 ASN B N 1
ATOM 6366 C CA . ASN B 1 115 ? 6.156 -10.828 3.646 1 51.44 115 ASN B CA 1
ATOM 6367 C C . ASN B 1 115 ? 5.781 -11.773 4.789 1 51.44 115 ASN B C 1
ATOM 6369 O O . ASN B 1 115 ? 6.004 -12.977 4.699 1 51.44 115 ASN B O 1
ATOM 6373 N N . ASN B 1 116 ? 5.578 -11.07 5.938 1 49.94 116 ASN B N 1
ATOM 6374 C CA . ASN B 1 116 ? 5.656 -11.898 7.137 1 49.94 116 ASN B CA 1
ATOM 6375 C C . ASN B 1 116 ? 4.301 -12.508 7.488 1 49.94 116 ASN B C 1
ATOM 6377 O O . ASN B 1 116 ? 3.51 -11.898 8.211 1 49.94 116 ASN B O 1
ATOM 6381 N N . LYS B 1 117 ? 4.012 -13.32 6.543 1 51.53 117 LYS B N 1
ATOM 6382 C CA . LYS B 1 117 ? 2.881 -14.156 6.922 1 51.53 117 LYS B CA 1
ATOM 6383 C C . LYS B 1 117 ? 3.152 -14.883 8.234 1 51.53 117 LYS B C 1
ATOM 6385 O O . LYS B 1 117 ? 4.16 -15.578 8.375 1 51.53 117 LYS B O 1
ATOM 6390 N N . PHE B 1 118 ? 2.867 -14.25 9.297 1 52.31 118 PHE B N 1
ATOM 6391 C CA . PHE B 1 118 ? 3 -14.82 10.625 1 52.31 118 PHE B CA 1
ATOM 6392 C C . PHE B 1 118 ? 2.602 -16.297 10.625 1 52.31 118 PHE B C 1
ATOM 6394 O O . PHE B 1 118 ? 1.459 -16.625 10.945 1 52.31 118 PHE B O 1
ATOM 6401 N N . ARG B 1 119 ? 3.445 -17.125 9.883 1 52.56 119 ARG B N 1
ATOM 6402 C CA . ARG B 1 119 ? 3.166 -18.562 9.766 1 52.56 119 ARG B CA 1
ATOM 6403 C C . ARG B 1 119 ? 3.52 -19.281 11.055 1 52.56 119 ARG B C 1
ATOM 6405 O O . ARG B 1 119 ? 2.803 -20.203 11.477 1 52.56 119 ARG B O 1
ATOM 6412 N N . GLU B 1 120 ? 4.617 -18.938 11.578 1 56.5 120 GLU B N 1
ATOM 6413 C CA . GLU B 1 120 ? 5.113 -19.531 12.812 1 56.5 120 GLU B CA 1
ATOM 6414 C C . GLU B 1 120 ? 5.488 -18.469 13.828 1 56.5 120 GLU B C 1
ATOM 6416 O O . GLU B 1 120 ? 5.777 -17.328 13.469 1 56.5 120 GLU B O 1
ATOM 6421 N N . PRO B 1 121 ? 5.227 -18.703 15.023 1 56.38 121 PRO B N 1
ATOM 6422 C CA . PRO B 1 121 ? 5.57 -17.75 16.078 1 56.38 121 PRO B CA 1
ATOM 6423 C C . PRO B 1 121 ? 6.965 -17.156 15.914 1 56.38 121 PRO B C 1
ATOM 6425 O O . PRO B 1 121 ? 7.184 -15.984 16.234 1 56.38 121 PRO B O 1
ATOM 6428 N N . TRP B 1 122 ? 7.766 -17.969 15.367 1 57.94 122 TRP B N 1
ATOM 6429 C CA . TRP B 1 122 ? 9.133 -17.484 15.234 1 57.94 122 TRP B CA 1
ATOM 6430 C C . TRP B 1 122 ? 9.234 -16.406 14.164 1 57.94 122 TRP B C 1
ATOM 6432 O O . TRP B 1 122 ? 10.117 -15.547 14.203 1 57.94 122 TRP B O 1
ATOM 6442 N N . ASP B 1 123 ? 8.273 -16.453 13.203 1 63.5 123 ASP B N 1
ATOM 6443 C CA . ASP B 1 123 ? 8.227 -15.422 12.172 1 63.5 123 ASP B CA 1
ATOM 6444 C C . ASP B 1 123 ? 7.914 -14.055 12.781 1 63.5 123 ASP B C 1
ATOM 6446 O O . ASP B 1 123 ? 8.328 -13.031 12.242 1 63.5 123 ASP B O 1
ATOM 6450 N N . SER B 1 124 ? 7.477 -14.219 13.992 1 68.31 124 SER B N 1
ATOM 6451 C CA . SER B 1 124 ? 7.102 -12.984 14.68 1 68.31 124 SER B CA 1
ATOM 6452 C C . SER B 1 124 ? 8.328 -12.273 15.242 1 68.31 124 SER B C 1
ATOM 6454 O O . SER B 1 124 ? 8.367 -11.039 15.289 1 68.31 124 SER B O 1
ATOM 6456 N N . ILE B 1 125 ? 9.328 -13.062 15.516 1 70.5 125 ILE B N 1
ATOM 6457 C CA . ILE B 1 125 ? 10.516 -12.461 16.109 1 70.5 125 ILE B CA 1
ATOM 6458 C C . ILE B 1 125 ? 11.273 -11.656 15.055 1 70.5 125 ILE B C 1
ATOM 6460 O O . ILE B 1 125 ? 11.789 -10.578 15.344 1 70.5 125 ILE B O 1
ATOM 6464 N N . SER B 1 126 ? 11.336 -12.266 13.844 1 76.25 126 SER B N 1
ATOM 6465 C CA . SER B 1 126 ? 11.992 -11.555 12.75 1 76.25 126 SER B CA 1
ATOM 6466 C C . SER B 1 126 ? 11.289 -10.242 12.438 1 76.25 126 SER B C 1
ATOM 6468 O O . SER B 1 126 ? 11.938 -9.219 12.211 1 76.25 126 SER B O 1
ATOM 6470 N N . TYR B 1 127 ? 10.023 -10.305 12.594 1 77.44 127 TYR B N 1
ATOM 6471 C CA . TYR B 1 127 ? 9.227 -9.109 12.336 1 77.44 127 TYR B CA 1
ATOM 6472 C C . TYR B 1 127 ? 9.469 -8.055 13.406 1 77.44 127 TYR B C 1
ATOM 6474 O O . TYR B 1 127 ? 9.664 -6.875 13.094 1 77.44 127 TYR B O 1
ATOM 6482 N N . ILE B 1 128 ? 9.523 -8.508 14.633 1 80.31 128 ILE B N 1
ATOM 6483 C CA . ILE B 1 128 ? 9.688 -7.598 15.758 1 80.31 128 ILE B CA 1
ATOM 6484 C C . ILE B 1 128 ? 11.078 -6.961 15.703 1 80.31 128 ILE B C 1
ATOM 6486 O O . ILE B 1 128 ? 11.219 -5.754 15.906 1 80.31 128 ILE B O 1
ATOM 6490 N N . ALA B 1 129 ? 12.047 -7.762 15.375 1 80.44 129 ALA B N 1
ATOM 6491 C CA . ALA B 1 129 ? 13.414 -7.258 15.305 1 80.44 129 ALA B CA 1
ATOM 6492 C C . ALA B 1 129 ? 13.562 -6.219 14.195 1 80.44 129 ALA B C 1
ATOM 6494 O O . ALA B 1 129 ? 14.188 -5.176 14.398 1 80.44 129 ALA B O 1
ATOM 6495 N N . PHE B 1 130 ? 13.008 -6.543 13.086 1 81.5 130 PHE B N 1
ATOM 6496 C CA . PHE B 1 130 ? 13.102 -5.609 11.977 1 81.5 130 PHE B CA 1
ATOM 6497 C C . PHE B 1 130 ? 12.312 -4.336 12.266 1 81.5 130 PHE B C 1
ATOM 6499 O O . PHE B 1 130 ? 12.75 -3.236 11.922 1 81.5 130 PHE B O 1
ATOM 6506 N N . PHE B 1 131 ? 11.164 -4.457 12.883 1 86.06 131 PHE B N 1
ATOM 6507 C CA . PHE B 1 131 ? 10.359 -3.291 13.219 1 86.06 131 PHE B CA 1
ATOM 6508 C C . PHE B 1 131 ? 11.102 -2.365 14.172 1 86.06 131 PHE B C 1
ATOM 6510 O O . PHE B 1 131 ? 11.055 -1.142 14.023 1 86.06 131 PHE B O 1
ATOM 6517 N N . ILE B 1 132 ? 11.758 -2.965 15.125 1 87.94 132 ILE B N 1
ATOM 6518 C CA . ILE B 1 132 ? 12.508 -2.172 16.094 1 87.94 132 ILE B CA 1
ATOM 6519 C C . ILE B 1 132 ? 13.609 -1.392 15.383 1 87.94 132 ILE B C 1
ATOM 6521 O O . ILE B 1 132 ? 13.828 -0.211 15.664 1 87.94 132 ILE B O 1
ATOM 6525 N N . THR B 1 133 ? 14.258 -2.068 14.461 1 88.56 133 THR B N 1
ATOM 6526 C CA . THR B 1 133 ? 15.336 -1.425 13.719 1 88.56 133 THR B CA 1
ATOM 6527 C C . THR B 1 133 ? 14.797 -0.285 12.859 1 88.56 133 THR B C 1
ATOM 6529 O O . THR B 1 133 ? 15.32 0.831 12.898 1 88.56 133 THR B O 1
ATOM 6532 N N . ALA B 1 134 ? 13.758 -0.589 12.125 1 87.5 134 ALA B N 1
ATOM 6533 C CA . ALA B 1 134 ? 13.164 0.419 11.25 1 87.5 134 ALA B CA 1
ATOM 6534 C C . ALA B 1 134 ? 12.602 1.586 12.055 1 87.5 134 ALA B C 1
ATOM 6536 O O . ALA B 1 134 ? 12.773 2.748 11.68 1 87.5 134 ALA B O 1
ATOM 6537 N N . TRP B 1 135 ? 11.938 1.269 13.164 1 90.56 135 TRP B N 1
ATOM 6538 C CA . TRP B 1 135 ? 11.367 2.285 14.039 1 90.56 135 TRP B CA 1
ATOM 6539 C C . TRP B 1 135 ? 12.453 3.197 14.602 1 90.56 135 TRP B C 1
ATOM 6541 O O . TRP B 1 135 ? 12.281 4.418 14.648 1 90.56 135 TRP B O 1
ATOM 6551 N N . TRP B 1 136 ? 13.5 2.623 14.914 1 92.62 136 TRP B N 1
ATOM 6552 C CA . TRP B 1 136 ? 14.57 3.428 15.492 1 92.62 136 TRP B CA 1
ATOM 6553 C C . TRP B 1 136 ? 15.211 4.328 14.445 1 92.62 136 TRP B C 1
ATOM 6555 O O . TRP B 1 136 ? 15.617 5.453 14.742 1 92.62 136 TRP B O 1
ATOM 6565 N N . LEU B 1 137 ? 15.383 3.789 13.258 1 91.81 137 LEU B N 1
ATOM 6566 C CA . LEU B 1 137 ? 15.914 4.617 12.18 1 91.81 137 LEU B CA 1
ATOM 6567 C C . LEU B 1 137 ? 15.031 5.844 11.953 1 91.81 137 LEU B C 1
ATOM 6569 O O . LEU B 1 137 ? 15.539 6.949 11.75 1 91.81 137 LEU B O 1
ATOM 6573 N N . TRP B 1 138 ? 13.766 5.633 12.055 1 91.75 138 TRP B N 1
ATOM 6574 C CA . TRP B 1 138 ? 12.82 6.73 11.867 1 91.75 138 TRP B CA 1
ATOM 6575 C C . TRP B 1 138 ? 12.898 7.719 13.023 1 91.75 138 TRP B C 1
ATOM 6577 O O . TRP B 1 138 ? 13 8.93 12.805 1 91.75 138 TRP B O 1
ATOM 6587 N N . VAL B 1 139 ? 12.906 7.25 14.305 1 93.06 139 VAL B N 1
ATOM 6588 C CA . VAL B 1 139 ? 12.898 8.109 15.492 1 93.06 139 VAL B CA 1
ATOM 6589 C C . VAL B 1 139 ? 14.172 8.953 15.523 1 93.06 139 VAL B C 1
ATOM 6591 O O . VAL B 1 139 ? 14.125 10.141 15.836 1 93.06 139 VAL B O 1
ATOM 6594 N N . SER B 1 140 ? 15.289 8.305 15.211 1 93.81 140 SER B N 1
ATOM 6595 C CA . SER B 1 140 ? 16.562 9.016 15.281 1 93.81 140 SER B CA 1
ATOM 6596 C C . SER B 1 140 ? 16.641 10.125 14.234 1 93.81 140 SER B C 1
ATOM 6598 O O . SER B 1 140 ? 17.078 11.234 14.539 1 93.81 140 SER B O 1
ATOM 6600 N N . GLN B 1 141 ? 16.141 9.844 13.055 1 92.31 141 GLN B N 1
ATOM 6601 C CA . GLN B 1 141 ? 16.156 10.859 12 1 92.31 141 GLN B CA 1
ATOM 6602 C C . GLN B 1 141 ? 15.156 11.969 12.297 1 92.31 141 GLN B C 1
ATOM 6604 O O . GLN B 1 141 ? 15.445 13.148 12.078 1 92.31 141 GLN B O 1
ATOM 6609 N N . VAL B 1 142 ? 14.016 11.633 12.773 1 91.25 142 VAL B N 1
ATOM 6610 C CA . VAL B 1 142 ? 12.984 12.617 13.078 1 91.25 142 VAL B CA 1
ATOM 6611 C C . VAL B 1 142 ? 13.445 13.508 14.234 1 91.25 142 VAL B C 1
ATOM 6613 O O . VAL B 1 142 ? 13.203 14.711 14.227 1 91.25 142 VAL B O 1
ATOM 6616 N N . SER B 1 143 ? 14.086 12.922 15.211 1 91 143 SER B N 1
ATOM 6617 C CA . SER B 1 143 ? 14.625 13.711 16.312 1 91 143 SER B CA 1
ATOM 6618 C C . SER B 1 143 ? 15.641 14.742 15.82 1 91 143 SER B C 1
ATOM 6620 O O . SER B 1 143 ? 15.672 15.875 16.312 1 91 143 SER B O 1
ATOM 6622 N N . TYR B 1 144 ? 16.422 14.32 14.891 1 92.38 144 TYR B N 1
ATOM 6623 C CA . TYR B 1 144 ? 17.359 15.258 14.281 1 92.38 144 TYR B CA 1
ATOM 6624 C C . TYR B 1 144 ? 16.609 16.359 13.547 1 92.38 144 TYR B C 1
ATOM 6626 O O . TYR B 1 144 ? 16.95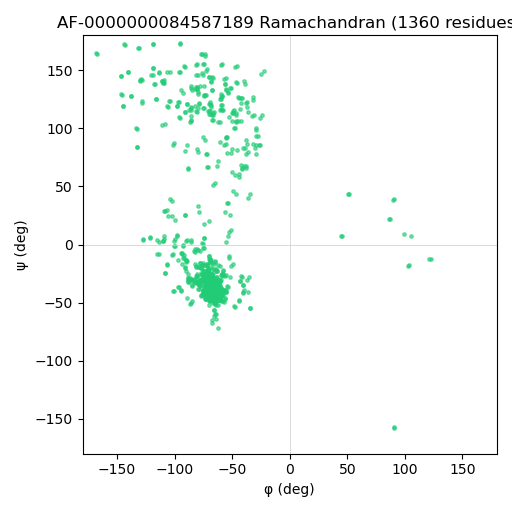3 17.547 13.688 1 92.38 144 TYR B O 1
ATOM 6634 N N . ASN B 1 145 ? 15.633 16.031 12.781 1 90.56 145 ASN B N 1
ATOM 6635 C CA . ASN B 1 145 ? 14.906 17 11.969 1 90.56 145 ASN B CA 1
ATOM 6636 C C . ASN B 1 145 ? 14.133 18 12.828 1 90.56 145 ASN B C 1
ATOM 6638 O O . ASN B 1 145 ? 14.016 19.172 12.477 1 90.56 145 ASN B O 1
ATOM 6642 N N . VAL B 1 146 ? 13.602 17.547 13.914 1 87.5 146 VAL B N 1
ATOM 6643 C CA . VAL B 1 146 ? 12.805 18.406 14.789 1 87.5 146 VAL B CA 1
ATOM 6644 C C . VAL B 1 146 ? 13.695 19.484 15.406 1 87.5 146 VAL B C 1
ATOM 6646 O O . VAL B 1 146 ? 13.266 20.625 15.57 1 87.5 146 VAL B O 1
ATOM 6649 N N . ASP B 1 147 ? 14.906 19.156 15.633 1 86.56 147 ASP B N 1
ATOM 6650 C CA . ASP B 1 147 ? 15.789 20.078 16.328 1 86.56 147 ASP B CA 1
ATOM 6651 C C . ASP B 1 147 ? 16.625 20.891 15.352 1 86.56 147 ASP B C 1
ATOM 6653 O O . ASP B 1 147 ? 16.859 22.078 15.57 1 86.56 147 ASP B O 1
ATOM 6657 N N . PHE B 1 148 ? 17.047 20.297 14.281 1 89.62 148 PHE B N 1
ATOM 6658 C CA . PHE B 1 148 ? 18.156 20.938 13.578 1 89.62 148 PHE B CA 1
ATOM 6659 C C . PHE B 1 148 ? 17.812 21.141 12.109 1 89.62 148 PHE B C 1
ATOM 6661 O O . PHE B 1 148 ? 18.656 21.562 11.32 1 89.62 148 PHE B O 1
ATOM 6668 N N . TYR B 1 149 ? 16.672 20.859 11.695 1 89.69 149 TYR B N 1
ATOM 6669 C CA . TYR B 1 149 ? 16.344 21 10.281 1 89.69 149 TYR B CA 1
ATOM 6670 C C . TYR B 1 149 ? 16.344 22.469 9.875 1 89.69 149 TYR B C 1
ATOM 6672 O O . TYR B 1 149 ? 15.828 23.328 10.609 1 89.69 149 TYR B O 1
ATOM 6680 N N . THR B 1 150 ? 16.969 22.781 8.805 1 89.19 150 THR B N 1
ATOM 6681 C CA . THR B 1 150 ? 16.938 24.078 8.133 1 89.19 150 THR B CA 1
ATOM 6682 C C . THR B 1 150 ? 16.641 23.922 6.648 1 89.19 150 THR B C 1
ATOM 6684 O O . THR B 1 150 ? 17.031 22.922 6.039 1 89.19 150 THR B O 1
ATOM 6687 N N . ASP B 1 151 ? 15.875 24.781 6.113 1 87.94 151 ASP B N 1
ATOM 6688 C CA . ASP B 1 151 ? 15.508 24.703 4.699 1 87.94 151 ASP B CA 1
ATOM 6689 C C . ASP B 1 151 ? 16.688 25.078 3.807 1 87.94 151 ASP B C 1
ATOM 6691 O O . ASP B 1 151 ? 16.781 26.219 3.336 1 87.94 151 ASP B O 1
ATOM 6695 N N . ASP B 1 152 ? 17.656 24.188 3.607 1 92 152 ASP B N 1
ATOM 6696 C CA . ASP B 1 152 ? 18.828 24.375 2.777 1 92 152 ASP B CA 1
ATOM 6697 C C . ASP B 1 152 ? 19.031 23.188 1.829 1 92 152 ASP B C 1
ATOM 6699 O O . ASP B 1 152 ? 18.281 22.219 1.882 1 92 152 ASP B O 1
ATOM 6703 N N . TRP B 1 153 ? 19.938 23.344 0.873 1 91.62 153 TRP B N 1
ATOM 6704 C CA . TRP B 1 153 ? 20.203 22.297 -0.116 1 91.62 153 TRP B CA 1
ATOM 6705 C C . TRP B 1 153 ? 20.797 21.062 0.542 1 91.62 153 TRP B C 1
ATOM 6707 O O . TRP B 1 153 ? 20.547 19.938 0.094 1 91.62 153 TRP B O 1
ATOM 6717 N N . PHE B 1 154 ? 21.516 21.234 1.648 1 92.75 154 PHE B N 1
ATOM 6718 C CA . PHE B 1 154 ? 22.109 20.109 2.371 1 92.75 154 PHE B CA 1
ATOM 6719 C C . PHE B 1 154 ? 21.047 19.141 2.859 1 92.75 154 PHE B C 1
ATOM 6721 O O . PHE B 1 154 ? 21.125 17.938 2.598 1 92.75 154 PHE B O 1
ATOM 6728 N N . HIS B 1 155 ? 20.062 19.672 3.438 1 91.38 155 HIS B N 1
ATOM 6729 C CA . HIS B 1 155 ? 19.016 18.812 3.998 1 91.38 155 HIS B CA 1
ATOM 6730 C C . HIS B 1 155 ? 18.172 18.188 2.898 1 91.38 155 HIS B C 1
ATOM 6732 O O . HIS B 1 155 ? 17.719 17.047 3.025 1 91.38 155 HIS B O 1
ATOM 6738 N N . LEU B 1 156 ? 17.938 18.922 1.804 1 89.81 156 LEU B N 1
ATOM 6739 C CA . LEU B 1 156 ? 17.172 18.375 0.696 1 89.81 156 LEU B CA 1
ATOM 6740 C C . LEU B 1 156 ? 17.906 17.188 0.064 1 89.81 156 LEU B C 1
ATOM 6742 O O . LEU B 1 156 ? 17.281 16.188 -0.295 1 89.81 156 LEU B O 1
ATOM 6746 N N . PHE B 1 157 ? 19.219 17.344 -0.042 1 91.5 157 PHE B N 1
ATOM 6747 C CA . PHE B 1 157 ? 20.047 16.266 -0.581 1 91.5 157 PHE B CA 1
ATOM 6748 C C . PHE B 1 157 ? 20.016 15.055 0.344 1 91.5 157 PHE B C 1
ATOM 6750 O O . PHE B 1 157 ? 19.953 13.914 -0.12 1 91.5 157 PHE B O 1
ATOM 6757 N N . PHE B 1 158 ? 20.031 15.25 1.595 1 91.94 158 PHE B N 1
ATOM 6758 C CA . PHE B 1 158 ? 20.031 14.156 2.559 1 91.94 158 PHE B CA 1
ATOM 6759 C C . PHE B 1 158 ? 18.672 13.484 2.615 1 91.94 158 PHE B C 1
ATOM 6761 O O . PHE B 1 158 ? 18.562 12.289 2.871 1 91.94 158 PHE B O 1
ATOM 6768 N N . VAL B 1 159 ? 17.609 14.297 2.395 1 88.5 159 VAL B N 1
ATOM 6769 C CA . VAL B 1 159 ? 16.281 13.695 2.312 1 88.5 159 VAL B CA 1
ATOM 6770 C C . VAL B 1 159 ? 16.203 12.766 1.104 1 88.5 159 VAL B C 1
ATOM 6772 O O . VAL B 1 159 ? 15.625 11.68 1.184 1 88.5 159 VAL B O 1
ATOM 6775 N N . PHE B 1 160 ? 16.812 13.172 -0.034 1 89.56 160 PHE B N 1
ATOM 6776 C CA . PHE B 1 160 ? 16.875 12.344 -1.231 1 89.56 160 PHE B CA 1
ATOM 6777 C C . PHE B 1 160 ? 17.594 11.031 -0.944 1 89.56 160 PHE B C 1
ATOM 6779 O O . PHE B 1 160 ? 17.109 9.961 -1.335 1 89.56 160 PHE B O 1
ATOM 6786 N N . LEU B 1 161 ? 18.703 11.094 -0.243 1 91.69 161 LEU B N 1
ATOM 6787 C CA . LEU B 1 161 ? 19.469 9.906 0.096 1 91.69 161 LEU B CA 1
ATOM 6788 C C . LEU B 1 161 ? 18.688 9 1.037 1 91.69 161 LEU B C 1
ATOM 6790 O O . LEU B 1 161 ? 18.766 7.773 0.925 1 91.69 161 LEU B O 1
ATOM 6794 N N . GLN B 1 162 ? 18.016 9.602 1.942 1 87.38 162 GLN B N 1
ATOM 6795 C CA . GLN B 1 162 ? 17.203 8.82 2.873 1 87.38 162 GLN B CA 1
ATOM 6796 C C . GLN B 1 162 ? 16.062 8.109 2.15 1 87.38 162 GLN B C 1
ATOM 6798 O O . GLN B 1 162 ? 15.688 6.996 2.523 1 87.38 162 GLN B O 1
ATOM 6803 N N . LEU B 1 163 ? 15.523 8.719 1.144 1 82.56 163 LEU B N 1
ATOM 6804 C CA . LEU B 1 163 ? 14.492 8.078 0.335 1 82.56 163 LEU B CA 1
ATOM 6805 C C . LEU B 1 163 ? 15.031 6.824 -0.347 1 82.56 163 LEU B C 1
ATOM 6807 O O . LEU B 1 163 ? 14.344 5.801 -0.415 1 82.56 163 LEU B O 1
ATOM 6811 N N . LEU B 1 164 ? 16.25 6.926 -0.779 1 85.38 164 LEU B N 1
ATOM 6812 C CA . LEU B 1 164 ? 16.891 5.785 -1.413 1 85.38 164 LEU B CA 1
ATOM 6813 C C . LEU B 1 164 ? 17.125 4.664 -0.406 1 85.38 164 LEU B C 1
ATOM 6815 O O . LEU B 1 164 ? 16.938 3.486 -0.724 1 85.38 164 LEU B O 1
ATOM 6819 N N . ILE B 1 165 ? 17.469 5.062 0.762 1 88.25 165 ILE B N 1
ATOM 6820 C CA . ILE B 1 165 ? 17.734 4.094 1.82 1 88.25 165 ILE B CA 1
ATOM 6821 C C . ILE B 1 165 ? 16.438 3.369 2.195 1 88.25 165 ILE B C 1
ATOM 6823 O O . ILE B 1 165 ? 16.406 2.137 2.234 1 88.25 165 ILE B O 1
ATOM 6827 N N . PHE B 1 166 ? 15.359 4.078 2.379 1 83.25 166 PHE B N 1
ATOM 6828 C CA . PHE B 1 166 ? 14.102 3.467 2.805 1 83.25 166 PHE B CA 1
ATOM 6829 C C . PHE B 1 166 ? 13.477 2.678 1.663 1 83.25 166 PHE B C 1
ATOM 6831 O O . PHE B 1 166 ? 12.836 1.646 1.892 1 83.25 166 PHE B O 1
ATOM 6838 N N . GLY B 1 167 ? 13.719 3.162 0.457 1 78.19 167 GLY B N 1
ATOM 6839 C CA . GLY B 1 167 ? 13.273 2.383 -0.688 1 78.19 167 GLY B CA 1
ATOM 6840 C C . GLY B 1 167 ? 13.969 1.039 -0.803 1 78.19 167 GLY B C 1
ATOM 6841 O O . GLY B 1 167 ? 13.32 0.024 -1.077 1 78.19 167 GLY B O 1
ATOM 6842 N N . THR B 1 168 ? 15.234 1.094 -0.5 1 82.44 168 THR B N 1
ATOM 6843 C CA . THR B 1 168 ? 16 -0.143 -0.558 1 82.44 168 THR B CA 1
ATOM 6844 C C . THR B 1 168 ? 15.617 -1.075 0.588 1 82.44 168 THR B C 1
ATOM 6846 O O . THR B 1 168 ? 15.531 -2.291 0.403 1 82.44 168 THR B O 1
ATOM 6849 N N . LEU B 1 169 ? 15.398 -0.518 1.715 1 84.88 169 LEU B N 1
ATOM 6850 C CA . LEU B 1 169 ? 14.977 -1.326 2.854 1 84.88 169 LEU B CA 1
ATOM 6851 C C . LEU B 1 169 ? 13.625 -1.978 2.586 1 84.88 169 LEU B C 1
ATOM 6853 O O . LEU B 1 169 ? 13.414 -3.146 2.922 1 84.88 169 LEU B O 1
ATOM 6857 N N . ALA B 1 170 ? 12.766 -1.246 2.008 1 78.56 170 ALA B N 1
ATOM 6858 C CA . ALA B 1 170 ? 11.438 -1.765 1.701 1 78.56 170 ALA B CA 1
ATOM 6859 C C . ALA B 1 170 ? 11.516 -2.951 0.745 1 78.56 170 ALA B C 1
ATOM 6861 O O . ALA B 1 170 ? 10.773 -3.926 0.89 1 78.56 170 ALA B O 1
ATOM 6862 N N . ALA B 1 171 ? 12.5 -2.943 -0.082 1 73.5 171 ALA B N 1
ATOM 6863 C CA . ALA B 1 171 ? 12.672 -3.984 -1.093 1 73.5 171 ALA B CA 1
ATOM 6864 C C . ALA B 1 171 ? 13.242 -5.258 -0.479 1 73.5 171 ALA B C 1
ATOM 6866 O O . ALA B 1 171 ? 12.938 -6.363 -0.932 1 73.5 171 ALA B O 1
ATOM 6867 N N . THR B 1 172 ? 13.992 -5.102 0.5 1 76.75 172 THR B N 1
ATOM 6868 C CA . THR B 1 172 ? 14.766 -6.234 0.989 1 76.75 172 THR B CA 1
ATOM 6869 C C . THR B 1 172 ? 14.125 -6.836 2.232 1 76.75 172 THR B C 1
ATOM 6871 O O . THR B 1 172 ? 14.469 -7.949 2.641 1 76.75 172 THR B O 1
ATOM 6874 N N . THR B 1 173 ? 13.156 -6.188 2.727 1 75.31 173 THR B N 1
ATOM 6875 C CA . THR B 1 173 ? 12.562 -6.648 3.977 1 75.31 173 THR B CA 1
ATOM 6876 C C . THR B 1 173 ? 11.711 -7.895 3.742 1 75.31 173 THR B C 1
ATOM 6878 O O . THR B 1 173 ? 11.562 -8.727 4.641 1 75.31 173 THR B O 1
ATOM 6881 N N . ARG B 1 174 ? 11.258 -8 2.57 1 69.94 174 ARG B N 1
ATOM 6882 C CA . ARG B 1 174 ? 10.422 -9.156 2.273 1 69.94 174 ARG B CA 1
ATOM 6883 C C . ARG B 1 174 ? 11.203 -10.461 2.418 1 69.94 174 ARG B C 1
ATOM 6885 O O . ARG B 1 174 ? 10.641 -11.492 2.779 1 69.94 174 ARG B O 1
ATOM 6892 N N . GLY B 1 175 ? 12.508 -10.422 2.207 1 65 175 GLY B N 1
ATOM 6893 C CA . GLY B 1 175 ? 13.352 -11.602 2.287 1 65 175 GLY B CA 1
ATOM 6894 C C . GLY B 1 175 ? 14.055 -11.742 3.623 1 65 175 GLY B C 1
ATOM 6895 O O . GLY B 1 175 ? 14.891 -12.633 3.801 1 65 175 GLY B O 1
ATOM 6896 N N . TYR B 1 176 ? 13.633 -10.844 4.504 1 67.94 176 TYR B N 1
ATOM 6897 C CA . TYR B 1 176 ? 14.344 -10.836 5.777 1 67.94 176 TYR B CA 1
ATOM 6898 C C . TYR B 1 176 ? 13.836 -11.938 6.699 1 67.94 176 TYR B C 1
ATOM 6900 O O . TYR B 1 176 ? 12.633 -12.023 6.969 1 67.94 176 TYR B O 1
ATOM 6908 N N . ASP B 1 177 ? 14.648 -12.852 6.973 1 65.75 177 ASP B N 1
ATOM 6909 C CA . ASP B 1 177 ? 14.359 -13.93 7.91 1 65.75 177 ASP B CA 1
ATOM 6910 C C . ASP B 1 177 ? 15.516 -14.133 8.883 1 65.75 177 ASP B C 1
ATOM 6912 O O . ASP B 1 177 ? 16.562 -14.672 8.516 1 65.75 177 ASP B O 1
ATOM 6916 N N . VAL B 1 178 ? 15.359 -13.578 10.078 1 61.69 178 VAL B N 1
ATOM 6917 C CA . VAL B 1 178 ? 16.391 -13.664 11.102 1 61.69 178 VAL B CA 1
ATOM 6918 C C . VAL B 1 178 ? 16.547 -15.109 11.57 1 61.69 178 VAL B C 1
ATOM 6920 O O . VAL B 1 178 ? 17.641 -15.555 11.906 1 61.69 178 VAL B O 1
ATOM 6923 N N . THR B 1 179 ? 15.336 -15.742 11.602 1 57.47 179 THR B N 1
ATOM 6924 C CA . THR B 1 179 ? 15.367 -17.094 12.141 1 57.47 179 THR B CA 1
ATOM 6925 C C . THR B 1 179 ? 16.266 -18 11.289 1 57.47 179 THR B C 1
ATOM 6927 O O . THR B 1 179 ? 17 -18.828 11.82 1 57.47 179 THR B O 1
ATOM 6930 N N . ASN B 1 180 ? 16 -17.812 9.961 1 54.38 180 ASN B N 1
ATOM 6931 C CA . ASN B 1 180 ? 16.875 -18.641 9.125 1 54.38 180 ASN B CA 1
ATOM 6932 C C . ASN B 1 180 ? 18.328 -18.234 9.273 1 54.38 180 ASN B C 1
ATOM 6934 O O . ASN B 1 180 ? 19.219 -19.078 9.227 1 54.38 180 ASN B O 1
ATOM 6938 N N . TYR B 1 181 ? 18.484 -16.984 9.453 1 50.41 181 TYR B N 1
ATOM 6939 C CA . TYR B 1 181 ? 19.891 -16.562 9.508 1 50.41 181 TYR B CA 1
ATOM 6940 C C . TYR B 1 181 ? 20.453 -16.734 10.914 1 50.41 181 TYR B C 1
ATOM 6942 O O . TYR B 1 181 ? 21.625 -17.047 11.086 1 50.41 181 TYR B O 1
ATOM 6950 N N . ILE B 1 182 ? 19.703 -16.234 11.945 1 45.09 182 ILE B N 1
ATOM 6951 C CA . ILE B 1 182 ? 20.203 -16.516 13.289 1 45.09 182 ILE B CA 1
ATOM 6952 C C . ILE B 1 182 ? 20.094 -18 13.586 1 45.09 182 ILE B C 1
ATOM 6954 O O . ILE B 1 182 ? 21.031 -18.609 14.102 1 45.09 182 ILE B O 1
ATOM 6958 N N . LEU B 1 183 ? 18.75 -18.406 13.617 1 39.84 183 LEU B N 1
ATOM 6959 C CA . LEU B 1 183 ? 18.578 -19.812 13.93 1 39.84 183 LEU B CA 1
ATOM 6960 C C . LEU B 1 183 ? 19.141 -20.688 12.82 1 39.84 183 LEU B C 1
ATOM 6962 O O . LEU B 1 183 ? 19.078 -21.922 12.906 1 39.84 183 LEU B O 1
ATOM 6966 N N . HIS B 1 184 ? 19.281 -20.312 11.656 1 35.56 184 HIS B N 1
ATOM 6967 C CA . HIS B 1 184 ? 20.203 -21.234 10.992 1 35.56 184 HIS B CA 1
ATOM 6968 C C . HIS B 1 184 ? 21.484 -21.406 11.805 1 35.56 184 HIS B C 1
ATOM 6970 O O . HIS B 1 184 ? 22.547 -20.938 11.398 1 35.56 184 HIS B O 1
ATOM 6976 N N . SER B 1 185 ? 21.484 -21.234 12.891 1 30.02 185 SER B N 1
ATOM 6977 C CA . SER B 1 185 ? 22.422 -22.062 13.641 1 30.02 185 SER B CA 1
ATOM 6978 C C . SER B 1 185 ? 22.734 -23.359 12.906 1 30.02 185 SER B C 1
ATOM 6980 O O . SER B 1 185 ? 21.906 -23.844 12.125 1 30.02 185 SER B O 1
ATOM 6982 N N . PRO B 1 186 ? 23.906 -23.844 13.039 1 31.33 186 PRO B N 1
ATOM 6983 C CA . PRO B 1 186 ? 24.25 -25.172 12.531 1 31.33 186 PRO B CA 1
ATOM 6984 C C . PRO B 1 186 ? 23.094 -26.172 12.633 1 31.33 186 PRO B C 1
ATOM 6986 O O . PRO B 1 186 ? 23.047 -27.141 11.867 1 31.33 186 PRO B O 1
ATOM 6989 N N . GLY B 1 187 ? 22.453 -26.453 13.68 1 30.5 187 GLY B N 1
ATOM 6990 C CA . GLY B 1 187 ? 21.594 -27.594 13.922 1 30.5 187 GLY B CA 1
ATOM 6991 C C . GLY B 1 187 ? 20.234 -27.5 13.227 1 30.5 187 GLY B C 1
ATOM 6992 O O . GLY B 1 187 ? 19.375 -28.344 13.422 1 30.5 187 GLY B O 1
ATOM 6993 N N . SER B 1 188 ? 19.578 -26.375 13.195 1 33.94 188 SER B N 1
ATOM 6994 C CA . SER B 1 188 ? 18.375 -26.703 12.43 1 33.94 188 SER B CA 1
ATOM 6995 C C . SER B 1 188 ? 18.734 -27.188 11.031 1 33.94 188 SER B C 1
ATOM 6997 O O . SER B 1 188 ? 19.719 -26.719 10.438 1 33.94 188 SER B O 1
ATOM 6999 N N . SER B 1 189 ? 18.375 -28.312 10.75 1 34.25 189 SER B N 1
ATOM 7000 C CA . SER B 1 189 ? 18.844 -29.328 9.812 1 34.25 189 SER B CA 1
ATOM 7001 C C . SER B 1 189 ? 19.172 -28.703 8.453 1 34.25 189 SER B C 1
ATOM 7003 O O . SER B 1 189 ? 19.969 -29.25 7.691 1 34.25 189 SER B O 1
ATOM 7005 N N . GLU B 1 190 ? 18.297 -27.828 7.824 1 36.97 190 GLU B N 1
ATOM 7006 C CA . GLU B 1 190 ? 18.312 -27.969 6.371 1 36.97 190 GLU B CA 1
ATOM 7007 C C . GLU B 1 190 ? 19.391 -27.078 5.746 1 36.97 190 GLU B C 1
ATOM 7009 O O . GLU B 1 190 ? 19.562 -27.078 4.527 1 36.97 190 GLU B O 1
ATOM 7014 N N . LEU B 1 191 ? 19.797 -25.969 6.262 1 39.81 191 LEU B N 1
ATOM 7015 C CA . LEU B 1 191 ? 20.75 -25.328 5.371 1 39.81 191 LEU B CA 1
ATOM 7016 C C . LEU B 1 191 ? 22.125 -25.969 5.488 1 39.81 191 LEU B C 1
ATOM 7018 O O . LEU B 1 191 ? 22.969 -25.531 6.285 1 39.81 191 LEU B O 1
ATOM 7022 N N . GLU B 1 192 ? 22.281 -27.062 5.789 1 40.44 192 GLU B N 1
ATOM 7023 C CA . GLU B 1 192 ? 23.578 -27.625 5.438 1 40.44 192 GLU B CA 1
ATOM 7024 C C . GLU B 1 192 ? 24.219 -26.875 4.266 1 40.44 192 GLU B C 1
ATOM 7026 O O . GLU B 1 192 ? 23.516 -26.5 3.324 1 40.44 192 GLU B O 1
ATOM 7031 N N . PRO B 1 193 ? 25.375 -26.156 4.746 1 42.5 193 PRO B N 1
ATOM 7032 C CA . PRO B 1 193 ? 26.047 -25.672 3.541 1 42.5 193 PRO B CA 1
ATOM 7033 C C . PRO B 1 193 ? 25.781 -26.547 2.322 1 42.5 193 PRO B C 1
ATOM 7035 O O . PRO B 1 193 ? 25.875 -27.781 2.408 1 42.5 193 PRO B O 1
ATOM 7038 N N . TYR B 1 194 ? 24.75 -26.219 1.759 1 46.53 194 TYR B N 1
ATOM 7039 C CA . TYR B 1 194 ? 24.453 -27.062 0.609 1 46.53 194 TYR B CA 1
ATOM 7040 C C . TYR B 1 194 ? 25.438 -26.828 -0.522 1 46.53 194 TYR B C 1
ATOM 7042 O O . TYR B 1 194 ? 26.016 -25.734 -0.628 1 46.53 194 TYR B O 1
ATOM 7050 N N . ASP B 1 195 ? 26.016 -27.812 -0.857 1 51.56 195 ASP B N 1
ATOM 7051 C CA . ASP B 1 195 ? 26.75 -27.844 -2.115 1 51.56 195 ASP B CA 1
ATOM 7052 C C . ASP B 1 195 ? 25.891 -27.344 -3.271 1 51.56 195 ASP B C 1
ATOM 7054 O O . ASP B 1 195 ? 24.781 -27.828 -3.475 1 51.56 195 ASP B O 1
ATOM 7058 N N . ILE B 1 196 ? 26.328 -26.219 -3.76 1 56.06 196 ILE B N 1
ATOM 7059 C CA . ILE B 1 196 ? 25.625 -25.594 -4.871 1 56.06 196 ILE B CA 1
ATOM 7060 C C . ILE B 1 196 ? 25.219 -26.641 -5.898 1 56.06 196 ILE B C 1
ATOM 7062 O O . ILE B 1 196 ? 24.188 -26.516 -6.566 1 56.06 196 ILE B O 1
ATOM 7066 N N . MET B 1 197 ? 26.109 -27.703 -5.82 1 56.91 197 MET B N 1
ATOM 7067 C CA . MET B 1 197 ? 25.891 -28.703 -6.855 1 56.91 197 MET B CA 1
ATOM 7068 C C . MET B 1 197 ? 24.703 -29.609 -6.5 1 56.91 197 MET B C 1
ATOM 7070 O O . MET B 1 197 ? 24.125 -30.25 -7.371 1 56.91 197 MET B O 1
ATOM 7074 N N . THR B 1 198 ? 24.375 -29.594 -5.184 1 53.81 198 THR B N 1
ATOM 7075 C CA . THR B 1 198 ? 23.344 -30.547 -4.789 1 53.81 198 THR B CA 1
ATOM 7076 C C . THR B 1 198 ? 22.094 -29.828 -4.293 1 53.81 198 THR B C 1
ATOM 7078 O O . THR B 1 198 ? 21.078 -30.469 -4.008 1 53.81 198 THR B O 1
ATOM 7081 N N . ILE B 1 199 ? 22.188 -28.578 -4.395 1 60.31 199 ILE B N 1
ATOM 7082 C CA . ILE B 1 199 ? 21.078 -27.859 -3.781 1 60.31 199 ILE B CA 1
ATOM 7083 C C . ILE B 1 199 ? 19.922 -27.734 -4.77 1 60.31 199 ILE B C 1
ATOM 7085 O O . ILE B 1 199 ? 20.141 -27.547 -5.973 1 60.31 199 ILE B O 1
ATOM 7089 N N . ARG B 1 200 ? 18.75 -27.953 -4.312 1 66 200 ARG B N 1
ATOM 7090 C CA . ARG B 1 200 ? 17.547 -27.781 -5.102 1 66 200 ARG B CA 1
ATOM 7091 C C . ARG B 1 200 ? 17.312 -26.297 -5.426 1 66 200 ARG B C 1
ATOM 7093 O O . ARG B 1 200 ? 17.672 -25.422 -4.637 1 66 200 ARG B O 1
ATOM 7100 N N . PRO B 1 201 ? 16.828 -26.125 -6.547 1 70.38 201 PRO B N 1
ATOM 7101 C CA . PRO B 1 201 ? 16.656 -24.734 -6.988 1 70.38 201 PRO B CA 1
ATOM 7102 C C . PRO B 1 201 ? 15.812 -23.922 -6.02 1 70.38 201 PRO B C 1
ATOM 7104 O O . PRO B 1 201 ? 16.109 -22.75 -5.77 1 70.38 201 PRO B O 1
ATOM 7107 N N . ASP B 1 202 ? 14.781 -24.484 -5.477 1 69.5 202 ASP B N 1
ATOM 7108 C CA . ASP B 1 202 ? 13.922 -23.734 -4.566 1 69.5 202 ASP B CA 1
ATOM 7109 C C . ASP B 1 202 ? 14.672 -23.328 -3.301 1 69.5 202 ASP B C 1
ATOM 7111 O O . ASP B 1 202 ? 14.508 -22.219 -2.803 1 69.5 202 ASP B O 1
ATOM 7115 N N . ARG B 1 203 ? 15.453 -24.281 -2.865 1 66.12 203 ARG B N 1
ATOM 7116 C CA . ARG B 1 203 ? 16.234 -24 -1.663 1 66.12 203 ARG B CA 1
ATOM 7117 C C . ARG B 1 203 ? 17.312 -22.969 -1.935 1 66.12 203 ARG B C 1
ATOM 7119 O O . ARG B 1 203 ? 17.594 -22.125 -1.079 1 66.12 203 ARG B O 1
ATOM 7126 N N . TYR B 1 204 ? 17.828 -23.062 -3.109 1 69.75 204 TYR B N 1
ATOM 7127 C CA . TYR B 1 204 ? 18.844 -22.078 -3.484 1 69.75 204 TYR B CA 1
ATOM 7128 C C . TYR B 1 204 ? 18.25 -20.672 -3.541 1 69.75 204 TYR B C 1
ATOM 7130 O O . TYR B 1 204 ? 18.844 -19.719 -3.027 1 69.75 204 TYR B O 1
ATOM 7138 N N . ALA B 1 205 ? 17.156 -20.641 -4.188 1 72 205 ALA B N 1
ATOM 7139 C CA . ALA B 1 205 ? 16.5 -19.344 -4.332 1 72 205 ALA B CA 1
ATOM 7140 C C . ALA B 1 205 ? 16.188 -18.734 -2.969 1 72 205 ALA B C 1
ATOM 7142 O O . ALA B 1 205 ? 16.422 -17.547 -2.75 1 72 205 ALA B O 1
ATOM 7143 N N . ALA B 1 206 ? 15.734 -19.484 -2.053 1 68.31 206 ALA B N 1
ATOM 7144 C CA . ALA B 1 206 ? 15.375 -19.016 -0.719 1 68.31 206 ALA B CA 1
ATOM 7145 C C . ALA B 1 206 ? 16.609 -18.578 0.057 1 68.31 206 ALA B C 1
ATOM 7147 O O . ALA B 1 206 ? 16.609 -17.531 0.718 1 68.31 206 ALA B O 1
ATOM 7148 N N . GLU B 1 207 ? 17.656 -19.344 -0.034 1 71.06 207 GLU B N 1
ATOM 7149 C CA . GLU B 1 207 ? 18.891 -19.031 0.692 1 71.06 207 GLU B CA 1
ATOM 7150 C C . GLU B 1 207 ? 19.578 -17.797 0.112 1 71.06 207 GLU B C 1
ATOM 7152 O O . GLU B 1 207 ? 20.094 -16.969 0.855 1 71.06 207 GLU B O 1
ATOM 7157 N N . HIS B 1 208 ? 19.609 -17.859 -1.162 1 75.5 208 HIS B N 1
ATOM 7158 C CA . HIS B 1 208 ? 20.234 -16.719 -1.824 1 75.5 208 HIS B CA 1
ATOM 7159 C C . HIS B 1 208 ? 19.516 -15.414 -1.486 1 75.5 208 HIS B C 1
ATOM 7161 O O . HIS B 1 208 ? 20.156 -14.391 -1.245 1 75.5 208 HIS B O 1
ATOM 7167 N N . LEU B 1 209 ? 18.266 -15.539 -1.509 1 75.81 209 LEU B N 1
ATOM 7168 C CA . LEU B 1 209 ? 17.469 -14.367 -1.209 1 75.81 209 LEU B CA 1
ATOM 7169 C C . LEU B 1 209 ? 17.703 -13.891 0.221 1 75.81 209 LEU B C 1
ATOM 7171 O O . LEU B 1 209 ? 17.859 -12.695 0.466 1 75.81 209 LEU B O 1
ATOM 7175 N N . THR B 1 210 ? 17.734 -14.773 1.185 1 74.06 210 THR B N 1
ATOM 7176 C CA . THR B 1 210 ? 17.922 -14.422 2.59 1 74.06 210 THR B CA 1
ATOM 7177 C C . THR B 1 210 ? 19.297 -13.828 2.818 1 74.06 210 THR B C 1
ATOM 7179 O O . THR B 1 210 ? 19.453 -12.859 3.57 1 74.06 210 THR B O 1
ATOM 7182 N N . LYS B 1 211 ? 20.281 -14.398 2.145 1 77.5 211 LYS B N 1
ATOM 7183 C CA . LYS B 1 211 ? 21.656 -13.922 2.287 1 77.5 211 LYS B CA 1
ATOM 7184 C C . LYS B 1 211 ? 21.812 -12.523 1.693 1 77.5 211 LYS B C 1
ATOM 7186 O O . LYS B 1 211 ? 22.391 -11.641 2.322 1 77.5 211 LYS B O 1
ATOM 7191 N N . THR B 1 212 ? 21.328 -12.375 0.571 1 79.69 212 THR B N 1
ATOM 7192 C CA . THR B 1 212 ? 21.453 -11.086 -0.1 1 79.69 212 THR B CA 1
ATOM 7193 C C . THR B 1 212 ? 20.656 -10.008 0.645 1 79.69 212 THR B C 1
ATOM 7195 O O . THR B 1 212 ? 21.109 -8.867 0.752 1 79.69 212 THR B O 1
ATOM 7198 N N . SER B 1 213 ? 19.5 -10.375 1.104 1 81 213 SER B N 1
ATOM 7199 C CA . SER B 1 213 ? 18.672 -9.422 1.844 1 81 213 SER B CA 1
ATOM 7200 C C . SER B 1 213 ? 19.375 -8.953 3.109 1 81 213 SER B C 1
ATOM 7202 O O . SER B 1 213 ? 19.391 -7.758 3.412 1 81 213 SER B O 1
ATOM 7204 N N . LEU B 1 214 ? 19.984 -9.859 3.859 1 79.75 214 LEU B N 1
ATOM 7205 C CA . LEU B 1 214 ? 20.688 -9.5 5.09 1 79.75 214 LEU B CA 1
ATOM 7206 C C . LEU B 1 214 ? 21.891 -8.602 4.793 1 79.75 214 LEU B C 1
ATOM 7208 O O . LEU B 1 214 ? 22.156 -7.652 5.531 1 79.75 214 LEU B O 1
ATOM 7212 N N . TRP B 1 215 ? 22.547 -8.922 3.736 1 83.44 215 TRP B N 1
ATOM 7213 C CA . TRP B 1 215 ? 23.703 -8.133 3.346 1 83.44 215 TRP B CA 1
ATOM 7214 C C . TRP B 1 215 ? 23.297 -6.711 2.984 1 83.44 215 TRP B C 1
ATOM 7216 O O . TRP B 1 215 ? 23.922 -5.746 3.441 1 83.44 215 TRP B O 1
ATOM 7226 N N . VAL B 1 216 ? 22.281 -6.641 2.252 1 84.5 216 VAL B N 1
ATOM 7227 C CA . VAL B 1 216 ? 21.859 -5.328 1.783 1 84.5 216 VAL B CA 1
ATOM 7228 C C . VAL B 1 216 ? 21.25 -4.535 2.943 1 84.5 216 VAL B C 1
ATOM 7230 O O . VAL B 1 216 ? 21.5 -3.336 3.078 1 84.5 216 VAL B O 1
ATOM 7233 N N . ILE B 1 217 ? 20.484 -5.219 3.793 1 86.12 217 ILE B N 1
ATOM 7234 C CA . ILE B 1 217 ? 19.875 -4.539 4.93 1 86.12 217 ILE B CA 1
ATOM 7235 C C . ILE B 1 217 ? 20.969 -3.986 5.848 1 86.12 217 ILE B C 1
ATOM 7237 O O . ILE B 1 217 ? 20.891 -2.832 6.277 1 86.12 217 ILE B O 1
ATOM 7241 N N . THR B 1 218 ? 21.969 -4.797 6.172 1 87.81 218 THR B N 1
ATOM 7242 C CA . THR B 1 218 ? 23.047 -4.363 7.062 1 87.81 218 THR B CA 1
ATOM 7243 C C . THR B 1 218 ? 23.812 -3.197 6.453 1 87.81 218 THR B C 1
ATOM 7245 O O . THR B 1 218 ? 24.188 -2.254 7.156 1 87.81 218 THR B O 1
ATOM 7248 N N . PHE B 1 219 ? 23.953 -3.23 5.176 1 89.62 219 PHE B N 1
ATOM 7249 C CA . PHE B 1 219 ? 24.656 -2.162 4.48 1 89.62 219 PHE B CA 1
ATOM 7250 C C . PHE B 1 219 ? 23.859 -0.869 4.512 1 89.62 219 PHE B C 1
ATOM 7252 O O . PHE B 1 219 ? 24.391 0.202 4.789 1 89.62 219 PHE B O 1
ATOM 7259 N N . VAL B 1 220 ? 22.641 -1.009 4.215 1 90.56 220 VAL B N 1
ATOM 7260 C CA . VAL B 1 220 ? 21.781 0.167 4.121 1 90.56 220 VAL B CA 1
ATOM 7261 C C . VAL B 1 220 ? 21.594 0.78 5.508 1 90.56 220 VAL B C 1
ATOM 7263 O O . VAL B 1 220 ? 21.531 2.004 5.648 1 90.56 220 VAL B O 1
ATOM 7266 N N . VAL B 1 221 ? 21.484 -0.048 6.547 1 92.12 221 VAL B N 1
ATOM 7267 C CA . VAL B 1 221 ? 21.375 0.467 7.91 1 92.12 221 VAL B CA 1
ATOM 7268 C C . VAL B 1 221 ? 22.656 1.185 8.305 1 92.12 221 VAL B C 1
ATOM 7270 O O . VAL B 1 221 ? 22.609 2.262 8.906 1 92.12 221 VAL B O 1
ATOM 7273 N N . ALA B 1 222 ? 23.797 0.602 7.93 1 94.38 222 ALA B N 1
ATOM 7274 C CA . ALA B 1 222 ? 25.078 1.248 8.203 1 94.38 222 ALA B CA 1
ATOM 7275 C C . ALA B 1 222 ? 25.172 2.594 7.488 1 94.38 222 ALA B C 1
ATOM 7277 O O . ALA B 1 222 ? 25.594 3.588 8.078 1 94.38 222 ALA B O 1
ATOM 7278 N N . LEU B 1 223 ? 24.719 2.588 6.277 1 94.75 223 LEU B N 1
ATOM 7279 C CA . LEU B 1 223 ? 24.75 3.814 5.488 1 94.75 223 LEU B CA 1
ATOM 7280 C C . LEU B 1 223 ? 23.844 4.879 6.094 1 94.75 223 LEU B C 1
ATOM 7282 O O . LEU B 1 223 ? 24.188 6.062 6.102 1 94.75 223 LEU B O 1
ATOM 7286 N N . SER B 1 224 ? 22.703 4.48 6.562 1 94.62 224 SER B N 1
ATOM 7287 C CA . SER B 1 224 ? 21.781 5.41 7.207 1 94.62 224 SER B CA 1
ATOM 7288 C C . SER B 1 224 ? 22.406 6.055 8.438 1 94.62 224 SER B C 1
ATOM 7290 O O . SER B 1 224 ? 22.25 7.258 8.664 1 94.62 224 SER B O 1
ATOM 7292 N N . ARG B 1 225 ? 23.125 5.312 9.211 1 96.12 225 ARG B N 1
ATOM 7293 C CA . ARG B 1 225 ? 23.781 5.84 10.398 1 96.12 225 ARG B CA 1
ATOM 7294 C C . ARG B 1 225 ? 24.906 6.797 10.016 1 96.12 225 ARG B C 1
ATOM 7296 O O . ARG B 1 225 ? 25.109 7.816 10.68 1 96.12 225 ARG B O 1
ATOM 7303 N N . ILE B 1 226 ? 25.578 6.453 8.961 1 96.38 226 ILE B N 1
ATOM 7304 C CA . ILE B 1 226 ? 26.672 7.309 8.516 1 96.38 226 ILE B CA 1
ATOM 7305 C C . ILE B 1 226 ? 26.109 8.648 8.039 1 96.38 226 ILE B C 1
ATOM 7307 O O . ILE B 1 226 ? 26.672 9.703 8.328 1 96.38 226 ILE B O 1
ATOM 7311 N N . LEU B 1 227 ? 25 8.562 7.324 1 96.44 227 LEU B N 1
ATOM 7312 C CA . LEU B 1 227 ? 24.375 9.789 6.852 1 96.44 227 LEU B CA 1
ATOM 7313 C C . LEU B 1 227 ? 23.906 10.648 8.023 1 96.44 227 LEU B C 1
ATOM 7315 O O . LEU B 1 227 ? 24.094 11.867 8.016 1 96.44 227 LEU B O 1
ATOM 7319 N N . LEU B 1 228 ? 23.312 10.031 9.031 1 96.62 228 LEU B N 1
ATOM 7320 C CA . LEU B 1 228 ? 22.875 10.766 10.211 1 96.62 228 LEU B CA 1
ATOM 7321 C C . LEU B 1 228 ? 24.062 11.336 10.969 1 96.62 228 LEU B C 1
ATOM 7323 O O . LEU B 1 228 ? 23.984 12.438 11.516 1 96.62 228 LEU B O 1
ATOM 7327 N N . LEU B 1 229 ? 25.188 10.602 10.984 1 96.75 229 LEU B N 1
ATOM 7328 C CA . LEU B 1 229 ? 26.406 11.062 11.633 1 96.75 229 LEU B CA 1
ATOM 7329 C C . LEU B 1 229 ? 26.938 12.32 10.961 1 96.75 229 LEU B C 1
ATOM 7331 O O . LEU B 1 229 ? 27.312 13.281 11.641 1 96.75 229 LEU B O 1
ATOM 7335 N N . VAL B 1 230 ? 26.875 12.336 9.648 1 96.81 230 VAL B N 1
ATOM 7336 C CA . VAL B 1 230 ? 27.344 13.508 8.906 1 96.81 230 VAL B CA 1
ATOM 7337 C C . VAL B 1 230 ? 26.484 14.719 9.25 1 96.81 230 VAL B C 1
ATOM 7339 O O . VAL B 1 230 ? 27 15.828 9.414 1 96.81 230 VAL B O 1
ATOM 7342 N N . GLN B 1 231 ? 25.234 14.516 9.414 1 95.94 231 GLN B N 1
ATOM 7343 C CA . GLN B 1 231 ? 24.344 15.609 9.766 1 95.94 231 GLN B CA 1
ATOM 7344 C C . GLN B 1 231 ? 24.625 16.141 11.164 1 95.94 231 GLN B C 1
ATOM 7346 O O . GLN B 1 231 ? 24.641 17.344 11.383 1 95.94 231 GLN B O 1
ATOM 7351 N N . HIS B 1 232 ? 24.891 15.25 12.062 1 95 232 HIS B N 1
ATOM 7352 C CA . HIS B 1 232 ? 25.188 15.68 13.43 1 95 232 HIS B CA 1
ATOM 7353 C C . HIS B 1 232 ? 26.547 16.344 13.523 1 95 232 HIS B C 1
ATOM 7355 O O . HIS B 1 232 ? 26.734 17.266 14.32 1 95 232 HIS B O 1
ATOM 7361 N N . ILE B 1 233 ? 27.484 15.883 12.75 1 94.56 233 ILE B N 1
ATOM 7362 C CA . ILE B 1 233 ? 28.797 16.516 12.734 1 94.56 233 ILE B CA 1
ATOM 7363 C C . ILE B 1 233 ? 28.672 17.953 12.25 1 94.56 233 ILE B C 1
ATOM 7365 O O . ILE B 1 233 ? 29.312 18.859 12.781 1 94.56 233 ILE B O 1
ATOM 7369 N N . ARG B 1 234 ? 27.828 18.125 11.289 1 94.44 234 ARG B N 1
ATOM 7370 C CA . ARG B 1 234 ? 27.547 19.469 10.797 1 94.44 234 ARG B CA 1
ATOM 7371 C C . ARG B 1 234 ? 27 20.359 11.914 1 94.44 234 ARG B C 1
ATOM 7373 O O . ARG B 1 234 ? 27.391 21.516 12.039 1 94.44 234 ARG B O 1
ATOM 7380 N N . VAL B 1 235 ? 26.141 19.844 12.68 1 92.19 235 VAL B N 1
ATOM 7381 C CA . VAL B 1 235 ? 25.531 20.594 13.773 1 92.19 235 VAL B CA 1
ATOM 7382 C C . VAL B 1 235 ? 26.594 20.953 14.812 1 92.19 235 VAL B C 1
ATOM 7384 O O . VAL B 1 235 ? 26.609 22.062 15.32 1 92.19 235 VAL B O 1
ATOM 7387 N N . VAL B 1 236 ? 27.516 20.062 15.086 1 90.06 236 VAL B N 1
ATOM 7388 C CA . VAL B 1 236 ? 28.562 20.297 16.062 1 90.06 236 VAL B CA 1
ATOM 7389 C C . VAL B 1 236 ? 29.5 21.391 15.562 1 90.06 236 VAL B C 1
ATOM 7391 O O . VAL B 1 236 ? 29.938 22.25 16.328 1 90.06 236 VAL B O 1
ATOM 7394 N N . ILE B 1 237 ? 29.781 21.359 14.305 1 90.75 237 ILE B N 1
ATOM 7395 C CA . ILE B 1 237 ? 30.672 22.375 13.719 1 90.75 237 ILE B CA 1
ATOM 7396 C C . ILE B 1 237 ? 30.016 23.75 13.812 1 90.75 237 ILE B C 1
ATOM 7398 O O . ILE B 1 237 ? 30.656 24.719 14.219 1 90.75 237 ILE B O 1
ATOM 7402 N N . TYR B 1 238 ? 28.75 23.844 13.492 1 89.69 238 TYR B N 1
ATOM 7403 C CA . TYR B 1 238 ? 28.047 25.109 13.57 1 89.69 238 TYR B CA 1
ATOM 7404 C C . TYR B 1 238 ? 27.906 25.578 15.016 1 89.69 238 TYR B C 1
ATOM 7406 O O . TYR B 1 238 ? 27.938 26.781 15.289 1 89.69 238 TYR B O 1
ATOM 7414 N N . ALA B 1 239 ? 27.719 24.609 15.914 1 87.25 239 ALA B N 1
ATOM 7415 C CA . ALA B 1 239 ? 27.609 24.969 17.328 1 87.25 239 ALA B CA 1
ATOM 7416 C C . ALA B 1 239 ? 28.922 25.547 17.844 1 87.25 239 ALA B C 1
ATOM 7418 O O . ALA B 1 239 ? 28.922 26.5 18.641 1 87.25 239 ALA B O 1
ATOM 7419 N N . LYS B 1 240 ? 29.984 25.031 17.422 1 84.88 240 LYS B N 1
ATOM 7420 C CA . LYS B 1 240 ? 31.297 25.547 17.828 1 84.88 240 LYS B CA 1
ATOM 7421 C C . LYS B 1 240 ? 31.531 26.938 17.266 1 84.88 240 LYS B C 1
ATOM 7423 O O . LYS B 1 240 ? 32.094 27.797 17.953 1 84.88 240 LYS B O 1
ATOM 7428 N N . LEU B 1 241 ? 31.031 27.141 16.094 1 84.06 241 LEU B N 1
ATOM 7429 C CA . LEU B 1 241 ? 31.219 28.422 15.43 1 84.06 241 LEU B CA 1
ATOM 7430 C C . LEU B 1 241 ? 30.297 29.484 16.031 1 84.06 241 LEU B C 1
ATOM 7432 O O . LEU B 1 241 ? 30.641 30.672 16.031 1 84.06 241 LEU B O 1
ATOM 7436 N N . SER B 1 242 ? 29.172 29.047 16.453 1 80.75 242 SER B N 1
ATOM 7437 C CA . SER B 1 242 ? 28.172 30 16.938 1 80.75 242 SER B CA 1
ATOM 7438 C C . SER B 1 242 ? 28.312 30.234 18.438 1 80.75 242 SER B C 1
ATOM 7440 O O . SER B 1 242 ? 27.75 31.188 18.969 1 80.75 242 SER B O 1
ATOM 7442 N N . SER B 1 243 ? 28.969 29.312 19.125 1 76.81 243 SER B N 1
ATOM 7443 C CA . SER B 1 243 ? 29.109 29.469 20.578 1 76.81 243 SER B CA 1
ATOM 7444 C C . SER B 1 243 ? 30.109 30.578 20.922 1 76.81 243 SER B C 1
ATOM 7446 O O . SER B 1 243 ? 31.094 30.766 20.219 1 76.81 243 SER B O 1
ATOM 7448 N N . LYS B 1 244 ? 29.703 31.547 21.812 1 64.56 244 LYS B N 1
ATOM 7449 C CA . LYS B 1 244 ? 30.516 32.688 22.234 1 64.56 244 LYS B CA 1
ATOM 7450 C C . LYS B 1 244 ? 31.922 32.25 22.641 1 64.56 244 LYS B C 1
ATOM 7452 O O . LYS B 1 244 ? 32.906 32.906 22.281 1 64.56 244 LYS B O 1
ATOM 7457 N N . ASN B 1 245 ? 32 31.297 23.531 1 61.72 245 ASN B N 1
ATOM 7458 C CA . ASN B 1 245 ? 33.312 30.969 24.078 1 61.72 245 ASN B CA 1
ATOM 7459 C C . ASN B 1 245 ? 34 29.875 23.281 1 61.72 245 ASN B C 1
ATOM 7461 O O . ASN B 1 245 ? 35 29.297 23.719 1 61.72 245 ASN B O 1
ATOM 7465 N N . SER B 1 246 ? 33.656 29.734 22.031 1 62.84 246 SER B N 1
ATOM 7466 C CA . SER B 1 246 ? 34.219 28.75 21.125 1 62.84 246 SER B CA 1
ATOM 7467 C C . SER B 1 246 ? 34.312 27.359 21.781 1 62.84 246 SER B C 1
ATOM 7469 O O . SER B 1 246 ? 35.156 26.547 21.406 1 62.84 246 SER B O 1
ATOM 7471 N N . ARG B 1 247 ? 33.656 27.328 23.094 1 64.69 247 ARG B N 1
ATOM 7472 C CA . ARG B 1 247 ? 33.719 26.031 23.75 1 64.69 247 ARG B CA 1
ATOM 7473 C C . ARG B 1 247 ? 32.656 25.078 23.172 1 64.69 247 ARG B C 1
ATOM 7475 O O . ARG B 1 247 ? 31.531 25.484 22.906 1 64.69 247 ARG B O 1
ATOM 7482 N N . LEU B 1 248 ? 33 23.906 22.781 1 71.44 248 LEU B N 1
ATOM 7483 C CA . LEU B 1 248 ? 32.188 22.859 22.219 1 71.44 248 LEU B CA 1
ATOM 7484 C C . LEU B 1 248 ? 31.188 22.344 23.25 1 71.44 248 LEU B C 1
ATOM 7486 O O . LEU B 1 248 ? 31.562 21.891 24.328 1 71.44 248 LEU B O 1
ATOM 7490 N N . PRO B 1 249 ? 29.922 22.578 22.969 1 78.25 249 PRO B N 1
ATOM 7491 C CA . PRO B 1 249 ? 28.953 22 23.906 1 78.25 249 PRO B CA 1
ATOM 7492 C C . PRO B 1 249 ? 29.016 20.484 23.953 1 78.25 249 PRO B C 1
ATOM 7494 O O . PRO B 1 249 ? 28.688 19.812 22.969 1 78.25 249 PRO B O 1
ATOM 7497 N N . ARG B 1 250 ? 29.562 19.891 24.969 1 78.81 250 ARG B N 1
ATOM 7498 C CA . ARG B 1 250 ? 29.812 18.469 25.172 1 78.81 250 ARG B CA 1
ATOM 7499 C C . ARG B 1 250 ? 28.531 17.656 25.047 1 78.81 250 ARG B C 1
ATOM 7501 O O . ARG B 1 250 ? 28.562 16.484 24.672 1 78.81 250 ARG B O 1
ATOM 7508 N N . ARG B 1 251 ? 27.438 18.266 25.328 1 83.38 251 ARG B N 1
ATOM 7509 C CA . ARG B 1 251 ? 26.156 17.562 25.312 1 83.38 251 ARG B CA 1
ATOM 7510 C C . ARG B 1 251 ? 25.734 17.219 23.891 1 83.38 251 ARG B C 1
ATOM 7512 O O . ARG B 1 251 ? 25.016 16.25 23.672 1 83.38 251 ARG B O 1
ATOM 7519 N N . LEU B 1 252 ? 26.25 18 22.938 1 87.88 252 LEU B N 1
ATOM 7520 C CA . LEU B 1 252 ? 25.891 17.766 21.547 1 87.88 252 LEU B CA 1
ATOM 7521 C C . LEU B 1 252 ? 26.75 16.656 20.953 1 87.88 252 LEU B C 1
ATOM 7523 O O . LEU B 1 252 ? 26.453 16.156 19.859 1 87.88 252 LEU B O 1
ATOM 7527 N N . LEU B 1 253 ? 27.734 16.172 21.719 1 90.94 253 LEU B N 1
ATOM 7528 C CA . LEU B 1 253 ? 28.656 15.164 21.203 1 90.94 253 LEU B CA 1
ATOM 7529 C C . LEU B 1 253 ? 28.156 13.766 21.562 1 90.94 253 LEU B C 1
ATOM 7531 O O . LEU B 1 253 ? 28.641 12.773 21.016 1 90.94 253 LEU B O 1
ATOM 7535 N N . ILE B 1 254 ? 27.188 13.625 22.328 1 92.12 254 ILE B N 1
ATOM 7536 C CA . ILE B 1 254 ? 26.719 12.336 22.812 1 92.12 254 ILE B CA 1
ATOM 7537 C C . ILE B 1 254 ? 26.156 11.523 21.641 1 92.12 254 ILE B C 1
ATOM 7539 O O . ILE B 1 254 ? 26.516 10.359 21.453 1 92.12 254 ILE B O 1
ATOM 7543 N N . VAL B 1 255 ? 25.328 12.18 20.859 1 93.19 255 VAL B N 1
ATOM 7544 C CA . VAL B 1 255 ? 24.641 11.477 19.781 1 93.19 255 VAL B CA 1
ATOM 7545 C C . VAL B 1 255 ? 25.641 11.133 18.672 1 93.19 255 VAL B C 1
ATOM 7547 O O . VAL B 1 255 ? 25.719 9.984 18.234 1 93.19 255 VAL B O 1
ATOM 7550 N N . PRO B 1 256 ? 26.516 12.047 18.25 1 95.06 256 PRO B N 1
ATOM 7551 C CA . PRO B 1 256 ? 27.5 11.688 17.219 1 95.06 256 PRO B CA 1
ATOM 7552 C C . PRO B 1 256 ? 28.453 10.594 17.688 1 95.06 256 PRO B C 1
ATOM 7554 O O . PRO B 1 256 ? 28.859 9.75 16.875 1 95.06 256 PRO B O 1
ATOM 7557 N N . ALA B 1 257 ? 28.844 10.625 18.922 1 95.5 257 ALA B N 1
ATOM 7558 C CA . ALA B 1 257 ? 29.719 9.578 19.438 1 95.5 257 ALA B CA 1
ATOM 7559 C C . ALA B 1 257 ? 29.031 8.219 19.375 1 95.5 257 ALA B C 1
ATOM 7561 O O . ALA B 1 257 ? 29.656 7.215 19.016 1 95.5 257 ALA B O 1
ATOM 7562 N N . SER B 1 258 ? 27.828 8.195 19.797 1 96.56 258 SER B N 1
ATOM 7563 C CA . SER B 1 258 ? 27.078 6.945 19.734 1 96.56 258 SER B CA 1
ATOM 7564 C C . SER B 1 258 ? 26.906 6.469 18.297 1 96.56 258 SER B C 1
ATOM 7566 O O . SER B 1 258 ? 26.922 5.266 18.031 1 96.56 258 SER B O 1
ATOM 7568 N N . LEU B 1 259 ? 26.766 7.363 17.344 1 97.12 259 LEU B N 1
ATOM 7569 C CA . LEU B 1 259 ? 26.562 7.02 15.938 1 97.12 259 LEU B CA 1
ATOM 7570 C C . LEU B 1 259 ? 27.859 6.465 15.336 1 97.12 259 LEU B C 1
ATOM 7572 O O . LEU B 1 259 ? 27.812 5.598 14.461 1 97.12 259 LEU B O 1
ATOM 7576 N N . ILE B 1 260 ? 29.016 6.977 15.828 1 97.12 260 ILE B N 1
ATOM 7577 C CA . ILE B 1 260 ? 30.297 6.441 15.375 1 97.12 260 ILE B CA 1
ATOM 7578 C C . ILE B 1 260 ? 30.422 4.977 15.805 1 97.12 260 ILE B C 1
ATOM 7580 O O . ILE B 1 260 ? 30.781 4.121 15 1 97.12 260 ILE B O 1
ATOM 7584 N N . VAL B 1 261 ? 30.016 4.773 17 1 96.81 261 VAL B N 1
ATOM 7585 C CA . VAL B 1 261 ? 30.078 3.414 17.516 1 96.81 261 VAL B CA 1
ATOM 7586 C C . VAL B 1 261 ? 29.062 2.527 16.797 1 96.81 261 VAL B C 1
ATOM 7588 O O . VAL B 1 261 ? 29.406 1.422 16.359 1 96.81 261 VAL B O 1
ATOM 7591 N N . SER B 1 262 ? 27.906 2.982 16.688 1 96.5 262 SER B N 1
ATOM 7592 C CA . SER B 1 262 ? 26.844 2.207 16.031 1 96.5 262 SER B CA 1
ATOM 7593 C C . SER B 1 262 ? 27.188 1.952 14.562 1 96.5 262 SER B C 1
ATOM 7595 O O . SER B 1 262 ? 27.016 0.834 14.07 1 96.5 262 SER B O 1
ATOM 7597 N N . ALA B 1 263 ? 27.625 2.936 13.805 1 96.19 263 ALA B N 1
ATOM 7598 C CA . ALA B 1 263 ? 28.031 2.758 12.406 1 96.19 263 ALA B CA 1
ATOM 7599 C C . ALA B 1 263 ? 29.156 1.741 12.281 1 96.19 263 ALA B C 1
ATOM 7601 O O . ALA B 1 263 ? 29.141 0.901 11.383 1 96.19 263 ALA B O 1
ATOM 7602 N N . GLY B 1 264 ? 30.109 1.892 13.219 1 95.94 264 GLY B N 1
ATOM 7603 C CA . GLY B 1 264 ? 31.203 0.93 13.234 1 95.94 264 GLY B CA 1
ATOM 7604 C C . GLY B 1 264 ? 30.734 -0.497 13.461 1 95.94 264 GLY B C 1
ATOM 7605 O O . GLY B 1 264 ? 31.219 -1.423 12.805 1 95.94 264 GLY B O 1
ATOM 7606 N N . LEU B 1 265 ? 29.797 -0.674 14.328 1 95.81 265 LEU B N 1
ATOM 7607 C CA . LEU B 1 265 ? 29.266 -1.999 14.633 1 95.81 265 LEU B CA 1
ATOM 7608 C C . LEU B 1 265 ? 28.469 -2.549 13.453 1 95.81 265 LEU B C 1
ATOM 7610 O O . LEU B 1 265 ? 28.562 -3.738 13.141 1 95.81 265 LEU B O 1
ATOM 7614 N N . PHE B 1 266 ? 27.75 -1.725 12.766 1 93.88 266 PHE B N 1
ATOM 7615 C CA . PHE B 1 266 ? 26.984 -2.178 11.609 1 93.88 266 PHE B CA 1
ATOM 7616 C C . PHE B 1 266 ? 27.906 -2.51 10.445 1 93.88 266 PHE B C 1
ATOM 7618 O O . PHE B 1 266 ? 27.656 -3.457 9.695 1 93.88 266 PHE B O 1
ATOM 7625 N N . VAL B 1 267 ? 28.938 -1.707 10.32 1 93.94 267 VAL B N 1
ATOM 7626 C CA . VAL B 1 267 ? 29.922 -2.01 9.281 1 93.94 267 VAL B CA 1
ATOM 7627 C C . VAL B 1 267 ? 30.625 -3.328 9.602 1 93.94 267 VAL B C 1
ATOM 7629 O O . VAL B 1 267 ? 30.891 -4.133 8.703 1 93.94 267 VAL B O 1
ATOM 7632 N N . ALA B 1 268 ? 30.875 -3.533 10.867 1 92.25 268 ALA B N 1
ATOM 7633 C CA . ALA B 1 268 ? 31.469 -4.801 11.289 1 92.25 268 ALA B CA 1
ATOM 7634 C C . ALA B 1 268 ? 30.531 -5.969 11 1 92.25 268 ALA B C 1
ATOM 7636 O O . ALA B 1 268 ? 30.969 -7.031 10.555 1 92.25 268 ALA B O 1
ATOM 7637 N N . ALA B 1 269 ? 29.312 -5.758 11.266 1 89.31 269 ALA B N 1
ATOM 7638 C CA . ALA B 1 269 ? 28.312 -6.785 10.961 1 89.31 269 ALA B CA 1
ATOM 7639 C C . ALA B 1 269 ? 28.234 -7.055 9.461 1 89.31 269 ALA B C 1
ATOM 7641 O O . ALA B 1 269 ? 28.094 -8.203 9.039 1 89.31 269 ALA B O 1
ATOM 7642 N N . PHE B 1 270 ? 28.375 -6.027 8.633 1 88.25 270 PHE B N 1
ATOM 7643 C CA . PHE B 1 270 ? 28.359 -6.145 7.184 1 88.25 270 PHE B CA 1
ATOM 7644 C C . PHE B 1 270 ? 29.562 -6.926 6.688 1 88.25 270 PHE B C 1
ATOM 7646 O O . PHE B 1 270 ? 29.438 -7.82 5.848 1 88.25 270 PHE B O 1
ATOM 7653 N N . MET B 1 271 ? 30.688 -6.633 7.293 1 89.19 271 MET B N 1
ATOM 7654 C CA . MET B 1 271 ? 31.922 -7.305 6.898 1 89.19 271 MET B CA 1
ATOM 7655 C C . MET B 1 271 ? 31.922 -8.766 7.336 1 89.19 271 MET B C 1
ATOM 7657 O O . MET B 1 271 ? 32.438 -9.633 6.625 1 89.19 271 MET B O 1
ATOM 7661 N N . THR B 1 272 ? 31.312 -9 8.414 1 84.88 272 THR B N 1
ATOM 7662 C CA . THR B 1 272 ? 31.203 -10.375 8.891 1 84.88 272 THR B CA 1
ATOM 7663 C C . THR B 1 272 ? 30.25 -11.18 8.016 1 84.88 272 THR B C 1
ATOM 7665 O O . THR B 1 272 ? 30.484 -12.367 7.762 1 84.88 272 THR B O 1
ATOM 7668 N N . ALA B 1 273 ? 29.188 -10.57 7.582 1 78.25 273 ALA B N 1
ATOM 7669 C CA . ALA B 1 273 ? 28.219 -11.25 6.73 1 78.25 273 ALA B CA 1
ATOM 7670 C C . ALA B 1 273 ? 28.812 -11.562 5.359 1 78.25 273 ALA B C 1
ATOM 7672 O O . ALA B 1 273 ? 28.406 -12.531 4.707 1 78.25 273 ALA B O 1
ATOM 7673 N N . TRP B 1 274 ? 29.766 -10.727 5.004 1 76.12 274 TRP B N 1
ATOM 7674 C CA . TRP B 1 274 ? 30.406 -10.898 3.707 1 76.12 274 TRP B CA 1
ATOM 7675 C C . TRP B 1 274 ? 31.484 -11.984 3.773 1 76.12 274 TRP B C 1
ATOM 7677 O O . TRP B 1 274 ? 31.844 -12.562 2.75 1 76.12 274 TRP B O 1
ATOM 7687 N N . SER B 1 275 ? 31.875 -12.25 5.016 1 76.81 275 SER B N 1
ATOM 7688 C CA . SER B 1 275 ? 32.969 -13.195 5.188 1 76.81 275 SER B CA 1
ATOM 7689 C C . SER B 1 275 ? 32.438 -14.617 5.355 1 76.81 275 SER B C 1
ATOM 7691 O O . SER B 1 275 ? 31.281 -14.82 5.703 1 76.81 275 SER B O 1
ATOM 7693 N N . ASP B 1 276 ? 33.219 -15.57 4.992 1 73 276 ASP B N 1
ATOM 7694 C CA . ASP B 1 276 ? 32.906 -16.984 5.137 1 73 276 ASP B CA 1
ATOM 7695 C C . ASP B 1 276 ? 32.656 -17.344 6.602 1 73 276 ASP B C 1
ATOM 7697 O O . ASP B 1 276 ? 31.844 -18.219 6.906 1 73 276 ASP B O 1
ATOM 7701 N N . TRP B 1 277 ? 33.312 -16.531 7.383 1 73.19 277 TRP B N 1
ATOM 7702 C CA . TRP B 1 277 ? 33.156 -16.781 8.812 1 73.19 277 TRP B CA 1
ATOM 7703 C C . TRP B 1 277 ? 31.766 -16.406 9.289 1 73.19 277 TRP B C 1
ATOM 7705 O O . TRP B 1 277 ? 31.219 -17.016 10.211 1 73.19 277 TRP B O 1
ATOM 7715 N N . GLY B 1 278 ? 31.203 -15.453 8.625 1 70.75 278 GLY B N 1
ATOM 7716 C CA . GLY B 1 278 ? 29.875 -14.961 8.984 1 70.75 278 GLY B CA 1
ATOM 7717 C C . GLY B 1 278 ? 28.766 -15.961 8.695 1 70.75 278 GLY B C 1
ATOM 7718 O O . GLY B 1 278 ? 27.672 -15.852 9.242 1 70.75 278 GLY B O 1
ATOM 7719 N N . ARG B 1 279 ? 29.141 -16.891 7.977 1 70.19 279 ARG B N 1
ATOM 7720 C CA . ARG B 1 279 ? 28.172 -17.891 7.586 1 70.19 279 ARG B CA 1
ATOM 7721 C C . ARG B 1 279 ? 28.125 -19.047 8.594 1 70.19 279 ARG B C 1
ATOM 7723 O O . ARG B 1 279 ? 27.188 -19.844 8.586 1 70.19 279 ARG B O 1
ATOM 7730 N N . GLN B 1 280 ? 29.078 -19.078 9.406 1 70.81 280 GLN B N 1
ATOM 7731 C CA . GLN B 1 280 ? 29.109 -20.062 10.477 1 70.81 280 GLN B CA 1
ATOM 7732 C C . GLN B 1 280 ? 28.25 -19.625 11.656 1 70.81 280 GLN B C 1
ATOM 7734 O O . GLN B 1 280 ? 27.906 -18.438 11.773 1 70.81 280 GLN B O 1
ATOM 7739 N N . PRO B 1 281 ? 27.797 -20.547 12.406 1 70.25 281 PRO B N 1
ATOM 7740 C CA . PRO B 1 281 ? 26.906 -20.203 13.523 1 70.25 281 PRO B CA 1
ATOM 7741 C C . PRO B 1 281 ? 27.516 -19.172 14.477 1 70.25 281 PRO B C 1
ATOM 7743 O O . PRO B 1 281 ? 26.812 -18.281 14.961 1 70.25 281 PRO B O 1
ATOM 7746 N N . ASP B 1 282 ? 28.75 -19.344 14.719 1 72.81 282 ASP B N 1
ATOM 7747 C CA . ASP B 1 282 ? 29.391 -18.406 15.633 1 72.81 282 ASP B CA 1
ATOM 7748 C C . ASP B 1 282 ? 29.453 -17.016 15.023 1 72.81 282 ASP B C 1
ATOM 7750 O O . ASP B 1 282 ? 29.312 -16.016 15.727 1 72.81 282 ASP B O 1
ATOM 7754 N N . GLY B 1 283 ? 29.703 -17.016 13.781 1 75.69 283 GLY B N 1
ATOM 7755 C CA . GLY B 1 283 ? 29.719 -15.742 13.086 1 75.69 283 GLY B CA 1
ATOM 7756 C C . GLY B 1 283 ? 28.359 -15.062 13.055 1 75.69 283 GLY B C 1
ATOM 7757 O O . GLY B 1 283 ? 28.281 -13.836 13.141 1 75.69 283 GLY B O 1
ATOM 7758 N N . ALA B 1 284 ? 27.359 -15.875 12.969 1 74.88 284 ALA B N 1
ATOM 7759 C CA . ALA B 1 284 ? 26 -15.344 12.969 1 74.88 284 ALA B CA 1
ATOM 7760 C C . ALA B 1 284 ? 25.656 -14.703 14.305 1 74.88 284 ALA B C 1
ATOM 7762 O O . ALA B 1 284 ? 25.016 -13.641 14.352 1 74.88 284 ALA B O 1
ATOM 7763 N N . LYS B 1 285 ? 26.094 -15.336 15.391 1 77.88 285 LYS B N 1
ATOM 7764 C CA . LYS B 1 285 ? 25.859 -14.789 16.719 1 77.88 285 LYS B CA 1
ATOM 7765 C C . LYS B 1 285 ? 26.516 -13.422 16.875 1 77.88 285 LYS B C 1
ATOM 7767 O O . LYS B 1 285 ? 25.938 -12.508 17.453 1 77.88 285 LYS B O 1
ATOM 7772 N N . VAL B 1 286 ? 27.656 -13.359 16.344 1 81.88 286 VAL B N 1
ATOM 7773 C CA . VAL B 1 286 ? 28.391 -12.102 16.453 1 81.88 286 VAL B CA 1
ATOM 7774 C C . VAL B 1 286 ? 27.719 -11.023 15.633 1 81.88 286 VAL B C 1
ATOM 7776 O O . VAL B 1 286 ? 27.641 -9.867 16.047 1 81.88 286 VAL B O 1
ATOM 7779 N N . LYS B 1 287 ? 27.25 -11.438 14.523 1 83.25 287 LYS B N 1
ATOM 7780 C CA . LYS B 1 287 ? 26.562 -10.484 13.648 1 83.25 287 LYS B CA 1
ATOM 7781 C C . LYS B 1 287 ? 25.344 -9.883 14.336 1 83.25 287 LYS B C 1
ATOM 7783 O O . LYS B 1 287 ? 25.172 -8.664 14.344 1 83.25 287 LYS B O 1
ATOM 7788 N N . TYR B 1 288 ? 24.594 -10.664 14.977 1 80.81 288 TYR B N 1
ATOM 7789 C CA . TYR B 1 288 ? 23.359 -10.188 15.602 1 80.81 288 TYR B CA 1
ATOM 7790 C C . TYR B 1 288 ? 23.672 -9.469 16.906 1 80.81 288 TYR B C 1
ATOM 7792 O O . TYR B 1 288 ? 22.938 -8.555 17.312 1 80.81 288 TYR B O 1
ATOM 7800 N N . ALA B 1 289 ? 24.703 -9.922 17.547 1 86.31 289 ALA B N 1
ATOM 7801 C CA . ALA B 1 289 ? 25.125 -9.188 18.734 1 86.31 289 ALA B CA 1
ATOM 7802 C C . ALA B 1 289 ? 25.594 -7.777 18.375 1 86.31 289 ALA B C 1
ATOM 7804 O O . ALA B 1 289 ? 25.312 -6.824 19.109 1 86.31 289 ALA B O 1
ATOM 7805 N N . CYS B 1 290 ? 26.266 -7.715 17.25 1 88.75 290 CYS B N 1
ATOM 7806 C CA . CYS B 1 290 ? 26.672 -6.402 16.766 1 88.75 290 CYS B CA 1
ATOM 7807 C C . CYS B 1 290 ? 25.469 -5.543 16.406 1 88.75 290 CYS B C 1
ATOM 7809 O O . CYS B 1 290 ? 25.422 -4.359 16.75 1 88.75 290 CYS B O 1
ATOM 7811 N N . TRP B 1 291 ? 24.547 -6.172 15.867 1 87.62 291 TRP B N 1
ATOM 7812 C CA . TRP B 1 291 ? 23.328 -5.477 15.484 1 87.62 291 TRP B CA 1
ATOM 7813 C C . TRP B 1 291 ? 22.578 -4.961 16.703 1 87.62 291 TRP B C 1
ATOM 7815 O O . TRP B 1 291 ? 22.25 -3.779 16.781 1 87.62 291 TRP B O 1
ATOM 7825 N N . GLY B 1 292 ? 22.375 -5.816 17.656 1 88.75 292 GLY B N 1
ATOM 7826 C CA . GLY B 1 292 ? 21.656 -5.449 18.875 1 88.75 292 GLY B CA 1
ATOM 7827 C C . GLY B 1 292 ? 22.391 -4.406 19.703 1 88.75 292 GLY B C 1
ATOM 7828 O O . GLY B 1 292 ? 21.781 -3.473 20.219 1 88.75 292 GLY B O 1
ATOM 7829 N N . SER B 1 293 ? 23.672 -4.543 19.75 1 94.12 293 SER B N 1
ATOM 7830 C CA . SER B 1 293 ? 24.469 -3.598 20.516 1 94.12 293 SER B CA 1
ATOM 7831 C C . SER B 1 293 ? 24.484 -2.217 19.859 1 94.12 293 SER B C 1
ATOM 7833 O O . SER B 1 293 ? 24.469 -1.198 20.562 1 94.12 293 SER B O 1
ATOM 7835 N N . ALA B 1 294 ? 24.5 -2.262 18.547 1 94.81 294 ALA B N 1
ATOM 7836 C CA . ALA B 1 294 ? 24.469 -0.99 17.828 1 94.81 294 ALA B CA 1
ATOM 7837 C C . ALA B 1 294 ? 23.188 -0.223 18.125 1 94.81 294 ALA B C 1
ATOM 7839 O O . ALA B 1 294 ? 23.234 0.972 18.422 1 94.81 294 ALA B O 1
ATOM 7840 N N . LEU B 1 295 ? 22.141 -0.885 18.141 1 93.69 295 LEU B N 1
ATOM 7841 C CA . LEU B 1 295 ? 20.844 -0.258 18.406 1 93.69 295 LEU B CA 1
ATOM 7842 C C . LEU B 1 295 ? 20.75 0.196 19.859 1 93.69 295 LEU B C 1
ATOM 7844 O O . LEU B 1 295 ? 20.266 1.293 20.141 1 93.69 295 LEU B O 1
ATOM 7848 N N . LEU B 1 296 ? 21.25 -0.607 20.734 1 94.31 296 LEU B N 1
ATOM 7849 C CA . LEU B 1 296 ? 21.156 -0.303 22.172 1 94.31 296 LEU B CA 1
ATOM 7850 C C . LEU B 1 296 ? 21.984 0.938 22.5 1 94.31 296 LEU B C 1
ATOM 7852 O O . LEU B 1 296 ? 21.547 1.781 23.297 1 94.31 296 LEU B O 1
ATOM 7856 N N . VAL B 1 297 ? 23.078 1.035 21.891 1 95.62 297 VAL B N 1
ATOM 7857 C CA . VAL B 1 297 ? 23.953 2.182 22.141 1 95.62 297 VAL B CA 1
ATOM 7858 C C . VAL B 1 297 ? 23.25 3.465 21.703 1 95.62 297 VAL B C 1
ATOM 7860 O O . VAL B 1 297 ? 23.297 4.48 22.391 1 95.62 297 VAL B O 1
ATOM 7863 N N . GLU B 1 298 ? 22.609 3.404 20.578 1 95.12 298 GLU B N 1
ATOM 7864 C CA . GLU B 1 298 ? 21.922 4.586 20.062 1 95.12 298 GLU B CA 1
ATOM 7865 C C . GLU B 1 298 ? 20.719 4.934 20.922 1 95.12 298 GLU B C 1
ATOM 7867 O O . GLU B 1 298 ? 20.469 6.109 21.203 1 95.12 298 GLU B O 1
ATOM 7872 N N . ILE B 1 299 ? 20.016 3.979 21.344 1 93.31 299 ILE B N 1
ATOM 7873 C CA . ILE B 1 299 ? 18.828 4.203 22.141 1 93.31 299 ILE B CA 1
ATOM 7874 C C . ILE B 1 299 ? 19.203 4.844 23.484 1 93.31 299 ILE B C 1
ATOM 7876 O O . ILE B 1 299 ? 18.578 5.812 23.906 1 93.31 299 ILE B O 1
ATOM 7880 N N . ILE B 1 300 ? 20.25 4.391 24.047 1 92.69 300 ILE B N 1
ATOM 7881 C CA . ILE B 1 300 ? 20.719 4.918 25.328 1 92.69 300 ILE B CA 1
ATOM 7882 C C . ILE B 1 300 ? 21.203 6.359 25.156 1 92.69 300 ILE B C 1
ATOM 7884 O O . ILE B 1 300 ? 20.844 7.234 25.953 1 92.69 300 ILE B O 1
ATOM 7888 N N . ALA B 1 301 ? 21.906 6.555 24.094 1 93.38 301 ALA B N 1
ATOM 7889 C CA . ALA B 1 301 ? 22.438 7.895 23.844 1 93.38 301 ALA B CA 1
ATOM 7890 C C . ALA B 1 301 ? 21.297 8.898 23.625 1 93.38 301 ALA B C 1
ATOM 7892 O O . ALA B 1 301 ? 21.328 10 24.188 1 93.38 301 ALA B O 1
ATOM 7893 N N . HIS B 1 302 ? 20.344 8.531 22.844 1 90.44 302 HIS B N 1
ATOM 7894 C CA . HIS B 1 302 ? 19.234 9.43 22.562 1 90.44 302 HIS B CA 1
ATOM 7895 C C . HIS B 1 302 ? 18.391 9.656 23.812 1 90.44 302 HIS B C 1
ATOM 7897 O O . HIS B 1 302 ? 17.891 10.766 24.047 1 90.44 302 HIS B O 1
ATOM 7903 N N . THR B 1 303 ? 18.266 8.633 24.672 1 87.62 303 THR B N 1
ATOM 7904 C CA . THR B 1 303 ? 17.516 8.766 25.906 1 87.62 303 THR B CA 1
ATOM 7905 C C . THR B 1 303 ? 18.203 9.734 26.875 1 87.62 303 THR B C 1
ATOM 7907 O O . THR B 1 303 ? 17.531 10.531 27.531 1 87.62 303 THR B O 1
ATOM 7910 N N . ILE B 1 304 ? 19.484 9.711 26.844 1 86.94 304 ILE B N 1
ATOM 7911 C CA . ILE B 1 304 ? 20.25 10.633 27.688 1 86.94 304 ILE B CA 1
ATOM 7912 C C . ILE B 1 304 ? 20.141 12.047 27.125 1 86.94 304 ILE B C 1
ATOM 7914 O O . ILE B 1 304 ? 19.922 13 27.875 1 86.94 304 ILE B O 1
ATOM 7918 N N . ARG B 1 305 ? 20.203 12.117 25.828 1 84.44 305 ARG B N 1
ATOM 7919 C CA . ARG B 1 305 ? 20.141 13.422 25.172 1 84.44 305 ARG B CA 1
ATOM 7920 C C . ARG B 1 305 ? 18.781 14.078 25.359 1 84.44 305 ARG B C 1
ATOM 7922 O O . ARG B 1 305 ? 18.688 15.289 25.531 1 84.44 305 ARG B O 1
ATOM 7929 N N . PHE B 1 306 ? 17.781 13.359 25.359 1 77.88 306 PHE B N 1
ATOM 7930 C CA . PHE B 1 306 ? 16.422 13.891 25.516 1 77.88 306 PHE B CA 1
ATOM 7931 C C . PHE B 1 306 ? 16.234 14.484 26.906 1 77.88 306 PHE B C 1
ATOM 7933 O O . PHE B 1 306 ? 15.406 15.375 27.094 1 77.88 306 PHE B O 1
ATOM 7940 N N . GLN B 1 307 ? 17.062 14.07 27.844 1 75.94 307 GLN B N 1
ATOM 7941 C CA . GLN B 1 307 ? 16.938 14.531 29.234 1 75.94 307 GLN B CA 1
ATOM 7942 C C . GLN B 1 307 ? 17.797 15.766 29.484 1 75.94 307 GLN B C 1
ATOM 7944 O O . GLN B 1 307 ? 17.609 16.469 30.484 1 75.94 307 GLN B O 1
ATOM 7949 N N . LEU B 1 308 ? 18.641 15.992 28.469 1 73.38 308 LEU B N 1
ATOM 7950 C CA . LEU B 1 308 ? 19.562 17.109 28.656 1 73.38 308 LEU B CA 1
ATOM 7951 C C . LEU B 1 308 ? 19.141 18.312 27.828 1 73.38 308 LEU B C 1
ATOM 7953 O O . LEU B 1 308 ? 18.656 18.156 26.703 1 73.38 308 LEU B O 1
ATOM 7957 N N . ASP B 1 309 ? 18.938 19.453 28.438 1 62.88 309 ASP B N 1
ATOM 7958 C CA . ASP B 1 309 ? 18.562 20.688 27.766 1 62.88 309 ASP B CA 1
ATOM 7959 C C . ASP B 1 309 ? 19.719 21.188 26.891 1 62.88 309 ASP B C 1
ATOM 7961 O O . ASP B 1 309 ? 20.812 21.438 27.375 1 62.88 309 ASP B O 1
ATOM 7965 N N . VAL B 1 310 ? 19.578 21.062 25.641 1 58.62 310 VAL B N 1
ATOM 7966 C CA . VAL B 1 310 ? 20.609 21.5 24.703 1 58.62 310 VAL B CA 1
ATOM 7967 C C . VAL B 1 310 ? 20.719 23.031 24.734 1 58.62 310 VAL B C 1
ATOM 7969 O O . VAL B 1 310 ? 21.75 23.578 24.344 1 58.62 310 VAL B O 1
ATOM 7972 N N . ASN B 1 311 ? 19.641 23.766 25.219 1 58 311 ASN B N 1
ATOM 7973 C CA . ASN B 1 311 ? 19.578 25.219 25.109 1 58 311 ASN B CA 1
ATOM 7974 C C . ASN B 1 311 ? 20.5 25.906 26.094 1 58 311 ASN B C 1
ATOM 7976 O O . ASN B 1 311 ? 20.484 27.141 26.219 1 58 311 ASN B O 1
ATOM 7980 N N . ARG B 1 312 ? 21.281 25.156 26.797 1 57.53 312 ARG B N 1
ATOM 7981 C CA . ARG B 1 312 ? 22.141 25.906 27.719 1 57.53 312 ARG B CA 1
ATOM 7982 C C . ARG B 1 312 ? 23.25 26.625 26.953 1 57.53 312 ARG B C 1
ATOM 7984 O O . ARG B 1 312 ? 24.219 26 26.516 1 57.53 312 ARG B O 1
ATOM 7991 N N . GLY B 1 313 ? 23.016 27.906 26.5 1 59.97 313 GLY B N 1
ATOM 7992 C CA . GLY B 1 313 ? 23.984 28.781 25.875 1 59.97 313 GLY B CA 1
ATOM 7993 C C . GLY B 1 313 ? 23.812 28.891 24.375 1 59.97 313 GLY B C 1
ATOM 7994 O O . GLY B 1 313 ? 24.438 29.75 23.734 1 59.97 313 GLY B O 1
ATOM 7995 N N . ILE B 1 314 ? 23.062 27.938 23.703 1 68.38 314 ILE B N 1
ATOM 7996 C CA . ILE B 1 314 ? 22.844 28.016 22.266 1 68.38 314 ILE B CA 1
ATOM 7997 C C . ILE B 1 314 ? 21.344 27.906 21.969 1 68.38 314 ILE B C 1
ATOM 7999 O O . ILE B 1 314 ? 20.641 27.094 22.578 1 68.38 314 ILE B O 1
ATOM 8003 N N . GLN B 1 315 ? 20.844 28.922 21.312 1 75.12 315 GLN B N 1
ATOM 8004 C CA . GLN B 1 315 ? 19.406 28.938 21 1 75.12 315 GLN B CA 1
ATOM 8005 C C . GLN B 1 315 ? 19.156 28.406 19.594 1 75.12 315 GLN B C 1
ATOM 8007 O O . GLN B 1 315 ? 19.797 28.844 18.625 1 75.12 315 GLN B O 1
ATOM 8012 N N . LEU B 1 316 ? 18.375 27.422 19.547 1 80.94 316 LEU B N 1
ATOM 8013 C CA . LEU B 1 316 ? 17.984 26.859 18.25 1 80.94 316 LEU B CA 1
ATOM 8014 C C . LEU B 1 316 ? 17.109 27.828 17.484 1 80.94 316 LEU B C 1
ATOM 8016 O O . LEU B 1 316 ? 16.297 28.562 18.062 1 80.94 316 LEU B O 1
ATOM 8020 N N . ARG B 1 317 ? 17.297 27.906 16.266 1 77.56 317 ARG B N 1
ATOM 8021 C CA . ARG B 1 317 ? 16.516 28.766 15.391 1 77.56 317 ARG B CA 1
ATOM 8022 C C . ARG B 1 317 ? 15.078 28.25 15.25 1 77.56 317 ARG B C 1
ATOM 8024 O O . ARG B 1 317 ? 14.141 29.031 15.164 1 77.56 317 ARG B O 1
ATOM 8031 N N . SER B 1 318 ? 14.977 27.031 15.227 1 77.88 318 SER B N 1
ATOM 8032 C CA . SER B 1 318 ? 13.664 26.422 15.008 1 77.88 318 SER B CA 1
ATOM 8033 C C . SER B 1 318 ? 13.523 25.109 15.766 1 77.88 318 SER B C 1
ATOM 8035 O O . SER B 1 318 ? 14.523 24.469 16.109 1 77.88 318 SER B O 1
ATOM 8037 N N . HIS B 1 319 ? 12.32 24.844 16.234 1 79.12 319 HIS B N 1
ATOM 8038 C CA . HIS B 1 319 ? 12 23.578 16.906 1 79.12 319 HIS B CA 1
ATOM 8039 C C . HIS B 1 319 ? 10.648 23.047 16.469 1 79.12 319 HIS B C 1
ATOM 8041 O O . HIS B 1 319 ? 9.664 23.797 16.406 1 79.12 319 HIS B O 1
ATOM 8047 N N . GLY B 1 320 ? 10.672 21.859 16.078 1 76.75 320 GLY B N 1
ATOM 8048 C CA . GLY B 1 320 ? 9.438 21.219 15.664 1 76.75 320 GLY B CA 1
ATOM 8049 C C . GLY B 1 320 ? 8.773 20.406 16.766 1 76.75 320 GLY B C 1
ATOM 8050 O O . GLY B 1 320 ? 9.297 20.328 17.875 1 76.75 320 GLY B O 1
ATOM 8051 N N . SER B 1 321 ? 7.57 19.906 16.531 1 80.81 321 SER B N 1
ATOM 8052 C CA . SER B 1 321 ? 6.809 19.125 17.484 1 80.81 321 SER B CA 1
ATOM 8053 C C . SER B 1 321 ? 6.961 17.625 17.219 1 80.81 321 SER B C 1
ATOM 8055 O O . SER B 1 321 ? 6.602 17.141 16.156 1 80.81 321 SER B O 1
ATOM 8057 N N . VAL B 1 322 ? 7.484 16.922 18.188 1 83.38 322 VAL B N 1
ATOM 8058 C CA . VAL B 1 322 ? 7.637 15.477 18.078 1 83.38 322 VAL B CA 1
ATOM 8059 C C . VAL B 1 322 ? 6.266 14.805 18.141 1 83.38 322 VAL B C 1
ATOM 8061 O O . VAL B 1 322 ? 6.039 13.773 17.516 1 83.38 322 VAL B O 1
ATOM 8064 N N . THR B 1 323 ? 5.328 15.43 18.891 1 83.31 323 THR B N 1
ATOM 8065 C CA . THR B 1 323 ? 3.982 14.883 19.016 1 83.31 323 THR B CA 1
ATOM 8066 C C . THR B 1 323 ? 3.254 14.93 17.672 1 83.31 323 THR B C 1
ATOM 8068 O O . THR B 1 323 ? 2.533 13.992 17.312 1 83.31 323 THR B O 1
ATOM 8071 N N . GLY B 1 324 ? 3.525 15.945 16.922 1 84.44 324 GLY B N 1
ATOM 8072 C CA . GLY B 1 324 ? 2.934 16.047 15.602 1 84.44 324 GLY B CA 1
ATOM 8073 C C . GLY B 1 324 ? 3.443 14.984 14.648 1 84.44 324 GLY B C 1
ATOM 8074 O O . GLY B 1 324 ? 2.666 14.406 13.883 1 84.44 324 GLY B O 1
ATOM 8075 N N . ARG B 1 325 ? 4.664 14.633 14.773 1 88.69 325 ARG B N 1
ATOM 8076 C CA . ARG B 1 325 ? 5.27 13.648 13.883 1 88.69 325 ARG B CA 1
ATOM 8077 C C . ARG B 1 325 ? 4.801 12.234 14.234 1 88.69 325 ARG B C 1
ATOM 8079 O O . ARG B 1 325 ? 4.582 11.414 13.344 1 88.69 325 ARG B O 1
ATOM 8086 N N . LEU B 1 326 ? 4.703 12.023 15.508 1 90.06 326 LEU B N 1
ATOM 8087 C CA . LEU B 1 326 ? 4.23 10.711 15.938 1 90.06 326 LEU B CA 1
ATOM 8088 C C . LEU B 1 326 ? 2.766 10.516 15.555 1 90.06 326 LEU B C 1
ATOM 8090 O O . LEU B 1 326 ? 2.355 9.398 15.211 1 90.06 326 LEU B O 1
ATOM 8094 N N . SER B 1 327 ? 2.012 11.602 15.586 1 88.56 327 SER B N 1
ATOM 8095 C CA . SER B 1 327 ? 0.623 11.523 15.141 1 88.56 327 SER B CA 1
ATOM 8096 C C . SER B 1 327 ? 0.532 11.234 13.648 1 88.56 327 SER B C 1
ATOM 8098 O O . SER B 1 327 ? -0.315 10.453 13.211 1 88.56 327 SER B O 1
ATOM 8100 N N . ASP B 1 328 ? 1.437 11.789 12.922 1 87.94 328 ASP B N 1
ATOM 8101 C CA . ASP B 1 328 ? 1.433 11.586 11.477 1 87.94 328 ASP B CA 1
ATOM 8102 C C . ASP B 1 328 ? 1.781 10.148 11.117 1 87.94 328 ASP B C 1
ATOM 8104 O O . ASP B 1 328 ? 1.092 9.516 10.312 1 87.94 328 ASP B O 1
ATOM 8108 N N . ILE B 1 329 ? 2.76 9.656 11.727 1 89.62 329 ILE B N 1
ATOM 8109 C CA . ILE B 1 329 ? 3.197 8.305 11.398 1 89.62 329 ILE B CA 1
ATOM 8110 C C . ILE B 1 329 ? 2.141 7.297 11.844 1 89.62 329 ILE B C 1
ATOM 8112 O O . ILE B 1 329 ? 1.934 6.273 11.18 1 89.62 329 ILE B O 1
ATOM 8116 N N . THR B 1 330 ? 1.508 7.551 12.969 1 90.81 330 THR B N 1
ATOM 8117 C CA . THR B 1 330 ? 0.437 6.68 13.445 1 90.81 330 THR B CA 1
ATOM 8118 C C . THR B 1 330 ? -0.722 6.664 12.445 1 90.81 330 THR B C 1
ATOM 8120 O O . THR B 1 330 ? -1.272 5.602 12.148 1 90.81 330 THR B O 1
ATOM 8123 N N . THR B 1 331 ? -1.03 7.812 11.914 1 89.75 331 THR B N 1
ATOM 8124 C CA . THR B 1 331 ? -2.113 7.902 10.945 1 89.75 331 THR B CA 1
ATOM 8125 C C . THR B 1 331 ? -1.767 7.129 9.68 1 89.75 331 THR B C 1
ATOM 8127 O O . THR B 1 331 ? -2.613 6.43 9.117 1 89.75 331 THR B O 1
ATOM 8130 N N . ILE B 1 332 ? -0.566 7.246 9.258 1 87.88 332 ILE B N 1
ATOM 8131 C CA . ILE B 1 332 ? -0.129 6.559 8.047 1 87.88 332 ILE B CA 1
ATOM 8132 C C . ILE B 1 332 ? -0.163 5.047 8.266 1 87.88 332 ILE B C 1
ATOM 8134 O O . ILE B 1 332 ? -0.615 4.297 7.402 1 87.88 332 ILE B O 1
ATOM 8138 N N . LEU B 1 333 ? 0.261 4.625 9.422 1 88.06 333 LEU B N 1
ATOM 8139 C CA . LEU B 1 333 ? 0.274 3.199 9.734 1 88.06 333 LEU B CA 1
ATOM 8140 C C . LEU B 1 333 ? -1.146 2.65 9.828 1 88.06 333 LEU B C 1
ATOM 8142 O O . LEU B 1 333 ? -1.417 1.535 9.383 1 88.06 333 LEU B O 1
ATOM 8146 N N . LEU B 1 334 ? -2.023 3.391 10.406 1 88.75 334 LEU B N 1
ATOM 8147 C CA . LEU B 1 334 ? -3.43 3.002 10.453 1 88.75 334 LEU B CA 1
ATOM 8148 C C . LEU B 1 334 ? -4.023 2.938 9.047 1 88.75 334 LEU B C 1
ATOM 8150 O O . LEU B 1 334 ? -4.801 2.033 8.734 1 88.75 334 LEU B O 1
ATOM 8154 N N . GLY B 1 335 ? -3.631 3.871 8.219 1 83.25 335 GLY B N 1
ATOM 8155 C CA . GLY B 1 335 ? -4.078 3.873 6.84 1 83.25 335 GLY B CA 1
ATOM 8156 C C . GLY B 1 335 ? -3.6 2.666 6.055 1 83.25 335 GLY B C 1
ATOM 8157 O O . GLY B 1 335 ? -4.344 2.111 5.242 1 83.25 335 GLY B O 1
ATOM 8158 N N . GLU B 1 336 ? -2.395 2.27 6.301 1 82.12 336 GLU B N 1
ATOM 8159 C CA . GLU B 1 336 ? -1.865 1.071 5.66 1 82.12 336 GLU B CA 1
ATOM 8160 C C . GLU B 1 336 ? -2.623 -0.175 6.105 1 82.12 336 GLU B C 1
ATOM 8162 O O . GLU B 1 336 ? -2.834 -1.097 5.312 1 82.12 336 GLU B O 1
ATOM 8167 N N . GLY B 1 337 ? -2.889 -0.229 7.41 1 83.56 337 GLY B N 1
ATOM 8168 C CA . GLY B 1 337 ? -3.729 -1.312 7.898 1 83.56 337 GLY B CA 1
ATOM 8169 C C . GLY B 1 337 ? -5.09 -1.36 7.227 1 83.56 337 GLY B C 1
ATOM 8170 O O . GLY B 1 337 ? -5.566 -2.436 6.855 1 83.56 337 GLY B O 1
ATOM 8171 N N . LEU B 1 338 ? -5.652 -0.207 7.016 1 84.06 338 LEU B N 1
ATOM 8172 C CA . LEU B 1 338 ? -6.938 -0.11 6.336 1 84.06 338 LEU B CA 1
ATOM 8173 C C . LEU B 1 338 ? -6.828 -0.582 4.891 1 84.06 338 LEU B C 1
ATOM 8175 O O . LEU B 1 338 ? -7.711 -1.287 4.395 1 84.06 338 LEU B O 1
ATOM 8179 N N . ASN B 1 339 ? -5.766 -0.208 4.234 1 81.5 339 ASN B N 1
ATOM 8180 C CA . ASN B 1 339 ? -5.523 -0.635 2.861 1 81.5 339 ASN B CA 1
ATOM 8181 C C . ASN B 1 339 ? -5.391 -2.152 2.762 1 81.5 339 ASN B C 1
ATOM 8183 O O . ASN B 1 339 ? -5.934 -2.768 1.843 1 81.5 339 ASN B O 1
ATOM 8187 N N . ALA B 1 340 ? -4.652 -2.709 3.686 1 81.88 340 ALA B N 1
ATOM 8188 C CA . ALA B 1 340 ? -4.469 -4.156 3.695 1 81.88 340 ALA B CA 1
ATOM 8189 C C . ALA B 1 340 ? -5.797 -4.879 3.908 1 81.88 340 ALA B C 1
ATOM 8191 O O . ALA B 1 340 ? -6.082 -5.875 3.242 1 81.88 340 ALA B O 1
ATOM 8192 N N . ILE B 1 341 ? -6.609 -4.406 4.789 1 86.69 341 ILE B N 1
ATOM 8193 C CA . ILE B 1 341 ? -7.91 -5 5.078 1 86.69 341 ILE B CA 1
ATOM 8194 C C . ILE B 1 341 ? -8.828 -4.844 3.873 1 86.69 341 ILE B C 1
ATOM 8196 O O . ILE B 1 341 ? -9.531 -5.781 3.49 1 86.69 341 ILE B O 1
ATOM 8200 N N . ALA B 1 342 ? -8.812 -3.707 3.238 1 82.25 342 ALA B N 1
ATOM 8201 C CA . ALA B 1 342 ? -9.648 -3.459 2.066 1 82.25 342 ALA B CA 1
ATOM 8202 C C . ALA B 1 342 ? -9.258 -4.375 0.911 1 82.25 342 ALA B C 1
ATOM 8204 O O . ALA B 1 342 ? -10.117 -4.801 0.132 1 82.25 342 ALA B O 1
ATOM 8205 N N . GLY B 1 343 ? -7.984 -4.688 0.829 1 78.62 343 GLY B N 1
ATOM 8206 C CA . GLY B 1 343 ? -7.504 -5.586 -0.209 1 78.62 343 GLY B CA 1
ATOM 8207 C C . GLY B 1 343 ? -8.078 -6.984 -0.099 1 78.62 343 GLY B C 1
ATOM 8208 O O . GLY B 1 343 ? -8.156 -7.711 -1.093 1 78.62 343 GLY B O 1
ATOM 8209 N N . THR B 1 344 ? -8.531 -7.367 1.081 1 83.12 344 THR B N 1
ATOM 8210 C CA . THR B 1 344 ? -9.094 -8.695 1.302 1 83.12 344 THR B CA 1
ATOM 8211 C C . THR B 1 344 ? -10.523 -8.773 0.776 1 83.12 344 THR B C 1
ATOM 8213 O O . THR B 1 344 ? -11.055 -9.867 0.578 1 83.12 344 THR B O 1
ATOM 8216 N N . PHE B 1 345 ? -11.086 -7.664 0.535 1 81.25 345 PHE B N 1
ATOM 8217 C CA . PHE B 1 345 ? -12.477 -7.645 0.085 1 81.25 345 PHE B CA 1
ATOM 8218 C C . PHE B 1 345 ? -12.586 -8.172 -1.342 1 81.25 345 PHE B C 1
ATOM 8220 O O . PHE B 1 345 ? -13.641 -8.672 -1.741 1 81.25 345 PHE B O 1
ATOM 8227 N N . TYR B 1 346 ? -11.5 -8.125 -2.055 1 79 346 TYR B N 1
ATOM 8228 C CA . TYR B 1 346 ? -11.484 -8.648 -3.414 1 79 346 TYR B CA 1
ATOM 8229 C C . TYR B 1 346 ? -11.711 -10.156 -3.412 1 79 346 TYR B C 1
ATOM 8231 O O . TYR B 1 346 ? -12.461 -10.68 -4.242 1 79 346 TYR B O 1
ATOM 8239 N N . ALA B 1 347 ? -11.055 -10.758 -2.463 1 84 347 ALA B N 1
ATOM 8240 C CA . ALA B 1 347 ? -11.227 -12.203 -2.334 1 84 347 ALA B CA 1
ATOM 8241 C C . ALA B 1 347 ? -12.664 -12.547 -1.959 1 84 347 ALA B C 1
ATOM 8243 O O . ALA B 1 347 ? -13.211 -13.547 -2.441 1 84 347 ALA B O 1
ATOM 8244 N N . ILE B 1 348 ? -13.25 -11.734 -1.175 1 86.81 348 ILE B N 1
ATOM 8245 C CA . ILE B 1 348 ? -14.617 -11.961 -0.729 1 86.81 348 ILE B CA 1
ATOM 8246 C C . ILE B 1 348 ? -15.578 -11.789 -1.906 1 86.81 348 ILE B C 1
ATOM 8248 O O . ILE B 1 348 ? -16.562 -12.523 -2.029 1 86.81 348 ILE B O 1
ATOM 8252 N N . GLU B 1 349 ? -15.281 -10.922 -2.777 1 81.69 349 GLU B N 1
ATOM 8253 C CA . GLU B 1 349 ? -16.125 -10.672 -3.945 1 81.69 349 GLU B CA 1
ATOM 8254 C C . GLU B 1 349 ? -16.062 -11.828 -4.93 1 81.69 349 GLU B C 1
ATOM 8256 O O . GLU B 1 349 ? -17.062 -12.141 -5.59 1 81.69 349 GLU B O 1
ATOM 8261 N N . GLN B 1 350 ? -14.914 -12.461 -4.992 1 81.31 350 GLN B N 1
ATOM 8262 C CA . GLN B 1 350 ? -14.703 -13.547 -5.945 1 81.31 350 GLN B CA 1
ATOM 8263 C C . GLN B 1 350 ? -15.289 -14.852 -5.426 1 81.31 350 GLN B C 1
ATOM 8265 O O . GLN B 1 350 ? -15.68 -15.719 -6.211 1 81.31 350 GLN B O 1
ATOM 8270 N N . ALA B 1 351 ? -15.273 -14.977 -4.145 1 86.69 351 ALA B N 1
ATOM 8271 C CA . ALA B 1 351 ? -15.664 -16.25 -3.539 1 86.69 351 ALA B CA 1
ATOM 8272 C C . ALA B 1 351 ? -17.172 -16.391 -3.484 1 86.69 351 ALA B C 1
ATOM 8274 O O . ALA B 1 351 ? -17.891 -15.383 -3.408 1 86.69 351 ALA B O 1
ATOM 8275 N N . PRO B 1 352 ? -17.531 -17.578 -3.645 1 86.56 352 PRO B N 1
ATOM 8276 C CA . PRO B 1 352 ? -18.969 -17.812 -3.547 1 86.56 352 PRO B CA 1
ATOM 8277 C C . PRO B 1 352 ? -19.484 -17.766 -2.109 1 86.56 352 PRO B C 1
ATOM 8279 O O . PRO B 1 352 ? -18.703 -17.906 -1.167 1 86.56 352 PRO B O 1
ATOM 8282 N N . GLY B 1 353 ? -20.75 -17.469 -1.979 1 84.81 353 GLY B N 1
ATOM 8283 C CA . GLY B 1 353 ? -21.406 -17.641 -0.695 1 84.81 353 GLY B CA 1
ATOM 8284 C C . GLY B 1 353 ? -21.328 -16.406 0.192 1 84.81 353 GLY B C 1
ATOM 8285 O O . GLY B 1 353 ? -21.078 -16.531 1.396 1 84.81 353 GLY B O 1
ATOM 8286 N N . PHE B 1 354 ? -21.453 -15.273 -0.43 1 84.31 354 PHE B N 1
ATOM 8287 C CA . PHE B 1 354 ? -21.531 -14.086 0.412 1 84.31 354 PHE B CA 1
ATOM 8288 C C . PHE B 1 354 ? -22.703 -14.18 1.383 1 84.31 354 PHE B C 1
ATOM 8290 O O . PHE B 1 354 ? -23.828 -14.438 0.974 1 84.31 354 PHE B O 1
ATOM 8297 N N . SER B 1 355 ? -22.391 -14.219 2.713 1 86.5 355 SER B N 1
ATOM 8298 C CA . SER B 1 355 ? -23.406 -14.398 3.754 1 86.5 355 SER B CA 1
ATOM 8299 C C . SER B 1 355 ? -23.438 -13.203 4.699 1 86.5 355 SER B C 1
ATOM 8301 O O . SER B 1 355 ? -22.594 -12.305 4.602 1 86.5 355 SER B O 1
ATOM 8303 N N . ALA B 1 356 ? -24.375 -13.172 5.566 1 87.25 356 ALA B N 1
ATOM 8304 C CA . ALA B 1 356 ? -24.547 -12.109 6.559 1 87.25 356 ALA B CA 1
ATOM 8305 C C . ALA B 1 356 ? -23.359 -12.047 7.504 1 87.25 356 ALA B C 1
ATOM 8307 O O . ALA B 1 356 ? -22.859 -10.953 7.809 1 87.25 356 ALA B O 1
ATOM 8308 N N . PRO B 1 357 ? -22.859 -13.18 7.824 1 88.69 357 PRO B N 1
ATOM 8309 C CA . PRO B 1 357 ? -21.688 -13.117 8.703 1 88.69 357 PRO B CA 1
ATOM 8310 C C . PRO B 1 357 ? -20.469 -12.5 8.023 1 88.69 357 PRO B C 1
ATOM 8312 O O . PRO B 1 357 ? -19.688 -11.789 8.672 1 88.69 357 PRO B O 1
ATOM 8315 N N . THR B 1 358 ? -20.328 -12.789 6.746 1 89.12 358 THR B N 1
ATOM 8316 C CA . THR B 1 358 ? -19.219 -12.188 6.027 1 89.12 358 THR B CA 1
ATOM 8317 C C . THR B 1 358 ? -19.375 -10.672 5.938 1 89.12 358 THR B C 1
ATOM 8319 O O . THR B 1 358 ? -18.422 -9.93 6.137 1 89.12 358 THR B O 1
ATOM 8322 N N . GLY B 1 359 ? -20.578 -10.211 5.68 1 87.62 359 GLY B N 1
ATOM 8323 C CA . GLY B 1 359 ? -20.859 -8.781 5.652 1 87.62 359 GLY B CA 1
ATOM 8324 C C . GLY B 1 359 ? -20.656 -8.109 6.992 1 87.62 359 GLY B C 1
ATOM 8325 O O . GLY B 1 359 ? -20.094 -7.008 7.059 1 87.62 359 GLY B O 1
ATOM 8326 N N . SER B 1 360 ? -21.078 -8.758 8.039 1 91.56 360 SER B N 1
ATOM 8327 C CA . SER B 1 360 ? -20.906 -8.219 9.383 1 91.56 360 SER B CA 1
ATOM 8328 C C . SER B 1 360 ? -19.422 -8.141 9.758 1 91.56 360 SER B C 1
ATOM 8330 O O . SER B 1 360 ? -19.016 -7.227 10.469 1 91.56 360 SER B O 1
ATOM 8332 N N . ALA B 1 361 ? -18.656 -9.117 9.258 1 92.75 361 ALA B N 1
ATOM 8333 C CA . ALA B 1 361 ? -17.219 -9.117 9.539 1 92.75 361 ALA B CA 1
ATOM 8334 C C . ALA B 1 361 ? -16.531 -7.902 8.906 1 92.75 361 ALA B C 1
ATOM 8336 O O . ALA B 1 361 ? -15.648 -7.297 9.516 1 92.75 361 ALA B O 1
ATOM 8337 N N . VAL B 1 362 ? -17.016 -7.516 7.785 1 89.31 362 VAL B N 1
ATOM 8338 C CA . VAL B 1 362 ? -16.453 -6.355 7.094 1 89.31 362 VAL B CA 1
ATOM 8339 C C . VAL B 1 362 ? -16.75 -5.086 7.891 1 89.31 362 VAL B C 1
ATOM 8341 O O . VAL B 1 362 ? -15.859 -4.262 8.102 1 89.31 362 VAL B O 1
ATOM 8344 N N . VAL B 1 363 ? -17.906 -4.973 8.383 1 90.31 363 VAL B N 1
ATOM 8345 C CA . VAL B 1 363 ? -18.312 -3.811 9.164 1 90.31 363 VAL B CA 1
ATOM 8346 C C . VAL B 1 363 ? -17.531 -3.773 10.477 1 90.31 363 VAL B C 1
ATOM 8348 O O . VAL B 1 363 ? -17.109 -2.705 10.93 1 90.31 363 VAL B O 1
ATOM 8351 N N . CYS B 1 364 ? -17.297 -4.922 11.062 1 94.62 364 CYS B N 1
ATOM 8352 C CA . CYS B 1 364 ? -16.531 -5 12.305 1 94.62 364 CYS B CA 1
ATOM 8353 C C . CYS B 1 364 ? -15.102 -4.512 12.094 1 94.62 364 CYS B C 1
ATOM 8355 O O . CYS B 1 364 ? -14.539 -3.848 12.969 1 94.62 364 CYS B O 1
ATOM 8357 N N . CYS B 1 365 ? -14.539 -4.863 10.914 1 92.62 365 CYS B N 1
ATOM 8358 C CA . CYS B 1 365 ? -13.188 -4.398 10.625 1 92.62 365 CYS B CA 1
ATOM 8359 C C . CYS B 1 365 ? -13.141 -2.877 10.578 1 92.62 365 CYS B C 1
ATOM 8361 O O . CYS B 1 365 ? -12.219 -2.264 11.125 1 92.62 365 CYS B O 1
ATOM 8363 N N . ALA B 1 366 ? -14.164 -2.273 10 1 90 366 ALA B N 1
ATOM 8364 C CA . ALA B 1 366 ? -14.234 -0.817 9.93 1 90 366 ALA B CA 1
ATOM 8365 C C . ALA B 1 366 ? -14.375 -0.201 11.312 1 90 366 ALA B C 1
ATOM 8367 O O . ALA B 1 366 ? -13.742 0.817 11.609 1 90 366 ALA B O 1
ATOM 8368 N N . ILE B 1 367 ? -15.117 -0.836 12.141 1 94 367 ILE B N 1
ATOM 8369 C CA . ILE B 1 367 ? -15.344 -0.364 13.5 1 94 367 ILE B CA 1
ATOM 8370 C C . ILE B 1 367 ? -14.031 -0.425 14.289 1 94 367 ILE B C 1
ATOM 8372 O O . ILE B 1 367 ? -13.68 0.525 14.992 1 94 367 ILE B O 1
ATOM 8376 N N . ILE B 1 368 ? -13.289 -1.44 14.117 1 95.5 368 ILE B N 1
ATOM 8377 C CA . ILE B 1 368 ? -12.039 -1.634 14.852 1 95.5 368 ILE B CA 1
ATOM 8378 C C . ILE B 1 368 ? -11.047 -0.54 14.469 1 95.5 368 ILE B C 1
ATOM 8380 O O . ILE B 1 368 ? -10.484 0.129 15.344 1 95.5 368 ILE B O 1
ATOM 8384 N N . VAL B 1 369 ? -10.914 -0.317 13.156 1 91.38 369 VAL B N 1
ATOM 8385 C CA . VAL B 1 369 ? -9.938 0.658 12.688 1 91.38 369 VAL B CA 1
ATOM 8386 C C . VAL B 1 369 ? -10.359 2.061 13.117 1 91.38 369 VAL B C 1
ATOM 8388 O O . VAL B 1 369 ? -9.531 2.846 13.594 1 91.38 369 VAL B O 1
ATOM 8391 N N . PHE B 1 370 ? -11.648 2.393 12.984 1 90.38 370 PHE B N 1
ATOM 8392 C CA . PHE B 1 370 ? -12.156 3.727 13.289 1 90.38 370 PHE B CA 1
ATOM 8393 C C . PHE B 1 370 ? -11.984 4.043 14.766 1 90.38 370 PHE B C 1
ATOM 8395 O O . PHE B 1 370 ? -11.484 5.109 15.125 1 90.38 370 PHE B O 1
ATOM 8402 N N . PHE B 1 371 ? -12.328 3.117 15.633 1 93.06 371 PHE B N 1
ATOM 8403 C CA . PHE B 1 371 ? -12.305 3.408 17.062 1 93.06 371 PHE B CA 1
ATOM 8404 C C . PHE B 1 371 ? -10.883 3.293 17.609 1 93.06 371 PHE B C 1
ATOM 8406 O O . PHE B 1 371 ? -10.539 3.943 18.594 1 93.06 371 PHE B O 1
ATOM 8413 N N . LEU B 1 372 ? -10.07 2.465 16.969 1 93.19 372 LEU B N 1
ATOM 8414 C CA . LEU B 1 372 ? -8.656 2.467 17.328 1 93.19 372 LEU B CA 1
ATOM 8415 C C . LEU B 1 372 ? -8.031 3.838 17.078 1 93.19 372 LEU B C 1
ATOM 8417 O O . LEU B 1 372 ? -7.324 4.367 17.938 1 93.19 372 LEU B O 1
ATOM 8421 N N . ALA B 1 373 ? -8.359 4.438 15.93 1 91.06 373 ALA B N 1
ATOM 8422 C CA . ALA B 1 373 ? -7.875 5.777 15.609 1 91.06 373 ALA B CA 1
ATOM 8423 C C . ALA B 1 373 ? -8.469 6.816 16.562 1 91.06 373 ALA B C 1
ATOM 8425 O O . ALA B 1 373 ? -7.75 7.66 17.094 1 91.06 373 ALA B O 1
ATOM 8426 N N . TYR B 1 374 ? -9.711 6.695 16.781 1 90 374 TYR B N 1
ATOM 8427 C CA . TYR B 1 374 ? -10.414 7.668 17.625 1 90 374 TYR B CA 1
ATOM 8428 C C . TYR B 1 374 ? -9.836 7.691 19.031 1 90 374 TYR B C 1
ATOM 8430 O O . TYR B 1 374 ? -9.578 8.758 19.578 1 90 374 TYR B O 1
ATOM 8438 N N . LEU B 1 375 ? -9.602 6.531 19.578 1 90.88 375 LEU B N 1
ATOM 8439 C CA . LEU B 1 375 ? -9.125 6.445 20.953 1 90.88 375 LEU B CA 1
ATOM 8440 C C . LEU B 1 375 ? -7.711 7 21.078 1 90.88 375 LEU B C 1
ATOM 8442 O O . LEU B 1 375 ? -7.359 7.602 22.094 1 90.88 375 LEU B O 1
ATOM 8446 N N . TYR B 1 376 ? -6.938 6.883 20.125 1 91.69 376 TYR B N 1
ATOM 8447 C CA . TYR B 1 376 ? -5.574 7.41 20.156 1 91.69 376 TYR B CA 1
ATOM 8448 C C . TYR B 1 376 ? -5.578 8.93 20.047 1 91.69 376 TYR B C 1
ATOM 8450 O O . TYR B 1 376 ? -4.918 9.617 20.828 1 91.69 376 TYR B O 1
ATOM 8458 N N . PHE B 1 377 ? -6.328 9.516 19.109 1 87.38 377 PHE B N 1
ATOM 8459 C CA . PHE B 1 377 ? -6.211 10.938 18.797 1 87.38 377 PHE B CA 1
ATOM 8460 C C . PHE B 1 377 ? -7.043 11.766 19.766 1 87.38 377 PHE B C 1
ATOM 8462 O O . PHE B 1 377 ? -6.73 12.93 20.016 1 87.38 377 PHE B O 1
ATOM 8469 N N . GLU B 1 378 ? -8.07 11.227 20.219 1 78.06 378 GLU B N 1
ATOM 8470 C CA . GLU B 1 378 ? -8.883 11.984 21.172 1 78.06 378 GLU B CA 1
ATOM 8471 C C . GLU B 1 378 ? -8.242 12.023 22.547 1 78.06 378 GLU B C 1
ATOM 8473 O O . GLU B 1 378 ? -8.445 12.977 23.312 1 78.06 378 GLU B O 1
ATOM 8478 N N . GLY B 1 379 ? -7.461 11.023 22.891 1 65.88 379 GLY B N 1
ATOM 8479 C CA . GLY B 1 379 ? -6.789 11.016 24.172 1 65.88 379 GLY B CA 1
ATOM 8480 C C . GLY B 1 379 ? -5.523 11.852 24.203 1 65.88 379 GLY B C 1
ATOM 8481 O O . GLY B 1 379 ? -4.973 12.125 25.266 1 65.88 379 GLY B O 1
ATOM 8482 N N . ALA B 1 380 ? -5.105 12.422 23.141 1 59.19 380 ALA B N 1
ATOM 8483 C CA . ALA B 1 380 ? -3.797 13.07 23.047 1 59.19 380 ALA B CA 1
ATOM 8484 C C . ALA B 1 380 ? -3.859 14.508 23.547 1 59.19 380 ALA B C 1
ATOM 8486 O O . ALA B 1 380 ? -4.766 15.258 23.188 1 59.19 380 ALA B O 1
ATOM 8487 N N . ALA B 1 381 ? -3.271 14.766 24.766 1 60.91 381 ALA B N 1
ATOM 8488 C CA . ALA B 1 381 ? -3.127 16.094 25.359 1 60.91 381 ALA B CA 1
ATOM 8489 C C . ALA B 1 381 ? -1.692 16.594 25.234 1 60.91 381 ALA B C 1
ATOM 8491 O O . ALA B 1 381 ? -0.769 15.812 25.016 1 60.91 381 ALA B O 1
ATOM 8492 N N . PRO B 1 382 ? -1.481 17.906 25.109 1 59.88 382 PRO B N 1
ATOM 8493 C CA . PRO B 1 382 ? -0.128 18.453 24.984 1 59.88 382 PRO B CA 1
ATOM 8494 C C . PRO B 1 382 ? 0.783 18.031 26.141 1 59.88 382 PRO B C 1
ATOM 8496 O O . PRO B 1 382 ? 0.321 17.875 27.266 1 59.88 382 PRO B O 1
ATOM 8499 N N . LEU B 1 383 ? 2.016 17.578 25.719 1 64.12 383 LEU B N 1
ATOM 8500 C CA . LEU B 1 383 ? 3.029 17.125 26.672 1 64.12 383 LEU B CA 1
ATOM 8501 C C . LEU B 1 383 ? 3.746 18.312 27.297 1 64.12 383 LEU B C 1
ATOM 8503 O O . LEU B 1 383 ? 4.211 19.219 26.594 1 64.12 383 LEU B O 1
ATOM 8507 N N . LYS B 1 384 ? 3.65 18.516 28.625 1 60.97 384 LYS B N 1
ATOM 8508 C CA . LYS B 1 384 ? 4.219 19.703 29.266 1 60.97 384 LYS B CA 1
ATOM 8509 C C . LYS B 1 384 ? 5.629 19.422 29.781 1 60.97 384 LYS B C 1
ATOM 8511 O O . LYS B 1 384 ? 6.395 20.344 30.047 1 60.97 384 LYS B O 1
ATOM 8516 N N . SER B 1 385 ? 5.984 18.125 29.891 1 66.56 385 SER B N 1
ATOM 8517 C CA . SER B 1 385 ? 7.27 17.891 30.531 1 66.56 385 SER B CA 1
ATOM 8518 C C . SER B 1 385 ? 8.234 17.156 29.609 1 66.56 385 SER B C 1
ATOM 8520 O O . SER B 1 385 ? 7.816 16.375 28.766 1 66.56 385 SER B O 1
ATOM 8522 N N . VAL B 1 386 ? 9.578 17.484 29.734 1 68.62 386 VAL B N 1
ATOM 8523 C CA . VAL B 1 386 ? 10.656 16.938 28.922 1 68.62 386 VAL B CA 1
ATOM 8524 C C . VAL B 1 386 ? 10.766 15.438 29.156 1 68.62 386 VAL B C 1
ATOM 8526 O O . VAL B 1 386 ? 10.914 14.664 28.203 1 68.62 386 VAL B O 1
ATOM 8529 N N . ARG B 1 387 ? 10.789 15 30.438 1 73.5 387 ARG B N 1
ATOM 8530 C CA . ARG B 1 387 ? 10.914 13.586 30.766 1 73.5 387 ARG B CA 1
ATOM 8531 C C . ARG B 1 387 ? 9.758 12.781 30.188 1 73.5 387 ARG B C 1
ATOM 8533 O O . ARG B 1 387 ? 9.953 11.664 29.703 1 73.5 387 ARG B O 1
ATOM 8540 N N . ARG B 1 388 ? 8.727 13.367 30.109 1 80.62 388 ARG B N 1
ATOM 8541 C CA . ARG B 1 388 ? 7.543 12.688 29.578 1 80.62 388 ARG B CA 1
ATOM 8542 C C . ARG B 1 388 ? 7.605 12.586 28.062 1 80.62 388 ARG B C 1
ATOM 8544 O O . ARG B 1 388 ? 7.051 11.648 27.469 1 80.62 388 ARG B O 1
ATOM 8551 N N . ARG B 1 389 ? 8.43 13.469 27.609 1 81.19 389 ARG B N 1
ATOM 8552 C CA . ARG B 1 389 ? 8.578 13.43 26.156 1 81.19 389 ARG B CA 1
ATOM 8553 C C . ARG B 1 389 ? 9.336 12.18 25.719 1 81.19 389 ARG B C 1
ATOM 8555 O O . ARG B 1 389 ? 8.953 11.523 24.75 1 81.19 389 ARG B O 1
ATOM 8562 N N . CYS B 1 390 ? 10.398 11.867 26.438 1 85.44 390 CYS B N 1
ATOM 8563 C CA . CYS B 1 390 ? 11.18 10.672 26.125 1 85.44 390 CYS B CA 1
ATOM 8564 C C . CYS B 1 390 ? 10.344 9.414 26.312 1 85.44 390 CYS B C 1
ATOM 8566 O O . CYS B 1 390 ? 10.352 8.531 25.453 1 85.44 390 CYS B O 1
ATOM 8568 N N . ALA B 1 391 ? 9.648 9.375 27.391 1 87.94 391 ALA B N 1
ATOM 8569 C CA . ALA B 1 391 ? 8.805 8.211 27.656 1 87.94 391 ALA B CA 1
ATOM 8570 C C . ALA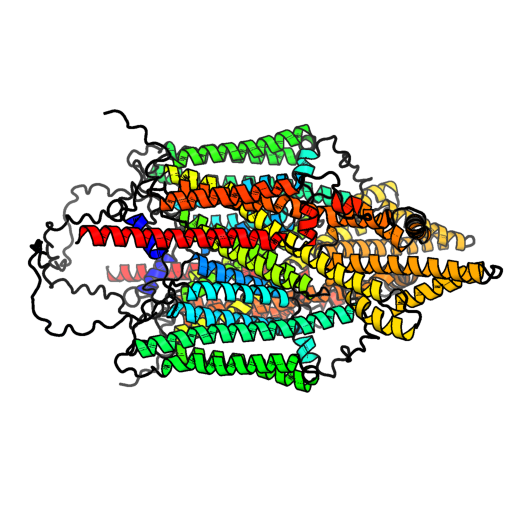 B 1 391 ? 7.711 8.078 26.594 1 87.94 391 ALA B C 1
ATOM 8572 O O . ALA B 1 391 ? 7.34 6.965 26.219 1 87.94 391 ALA B O 1
ATOM 8573 N N . TRP B 1 392 ? 7.25 9.219 26.141 1 88.94 392 TRP B N 1
ATOM 8574 C CA . TRP B 1 392 ? 6.219 9.234 25.109 1 88.94 392 TRP B CA 1
ATOM 8575 C C . TRP B 1 392 ? 6.734 8.633 23.812 1 88.94 392 TRP B C 1
ATOM 8577 O O . TRP B 1 392 ? 6.062 7.805 23.188 1 88.94 392 TRP B O 1
ATOM 8587 N N . ILE B 1 393 ? 7.93 8.945 23.516 1 89.75 393 ILE B N 1
ATOM 8588 C CA . ILE B 1 393 ? 8.539 8.445 22.281 1 89.75 393 ILE B CA 1
ATOM 8589 C C . ILE B 1 393 ? 8.805 6.953 22.406 1 89.75 393 ILE B C 1
ATOM 8591 O O . ILE B 1 393 ? 8.461 6.176 21.516 1 89.75 393 ILE B O 1
ATOM 8595 N N . MET B 1 394 ? 9.305 6.551 23.516 1 90.31 394 MET B N 1
ATOM 8596 C CA . MET B 1 394 ? 9.695 5.156 23.703 1 90.31 394 MET B CA 1
ATOM 8597 C C . MET B 1 394 ? 8.461 4.262 23.812 1 90.31 394 MET B C 1
ATOM 8599 O O . MET B 1 394 ? 8.477 3.127 23.328 1 90.31 394 MET B O 1
ATOM 8603 N N . MET B 1 395 ? 7.434 4.773 24.375 1 92.44 395 MET B N 1
ATOM 8604 C CA . MET B 1 395 ? 6.23 3.967 24.562 1 92.44 395 MET B CA 1
ATOM 8605 C C . MET B 1 395 ? 5.48 3.791 23.25 1 92.44 395 MET B C 1
ATOM 8607 O O . MET B 1 395 ? 4.656 2.881 23.125 1 92.44 395 MET B O 1
ATOM 8611 N N . HIS B 1 396 ? 5.758 4.602 22.312 1 93.94 396 HIS B N 1
ATOM 8612 C CA . HIS B 1 396 ? 5.109 4.438 21.016 1 93.94 396 HIS B CA 1
ATOM 8613 C C . HIS B 1 396 ? 5.637 3.205 20.297 1 93.94 396 HIS B C 1
ATOM 8615 O O . HIS B 1 396 ? 4.977 2.684 19.391 1 93.94 396 HIS B O 1
ATOM 8621 N N . LEU B 1 397 ? 6.797 2.76 20.688 1 93.12 397 LEU B N 1
ATOM 8622 C CA . LEU B 1 397 ? 7.348 1.572 20.031 1 93.12 397 LEU B CA 1
ATOM 8623 C C . LEU B 1 397 ? 6.477 0.351 20.312 1 93.12 397 LEU B C 1
ATOM 8625 O O . LEU B 1 397 ? 5.922 -0.244 19.391 1 93.12 397 LEU B O 1
ATOM 8629 N N . PRO B 1 398 ? 6.297 -0.032 21.562 1 93.5 398 PRO B N 1
ATOM 8630 C CA . PRO B 1 398 ? 5.453 -1.205 21.797 1 93.5 398 PRO B CA 1
ATOM 8631 C C . PRO B 1 398 ? 4.004 -0.985 21.375 1 93.5 398 PRO B C 1
ATOM 8633 O O . PRO B 1 398 ? 3.326 -1.931 20.969 1 93.5 398 PRO B O 1
ATOM 8636 N N . TRP B 1 399 ? 3.494 0.186 21.422 1 95.31 399 TRP B N 1
ATOM 8637 C CA . TRP B 1 399 ? 2.113 0.449 21.047 1 95.31 399 TRP B CA 1
ATOM 8638 C C . TRP B 1 399 ? 1.931 0.29 19.531 1 95.31 399 TRP B C 1
ATOM 8640 O O . TRP B 1 399 ? 1.004 -0.386 19.078 1 95.31 399 TRP B O 1
ATOM 8650 N N . LEU B 1 400 ? 2.826 0.911 18.781 1 92.88 400 LEU B N 1
ATOM 8651 C CA . LEU B 1 400 ? 2.711 0.813 17.328 1 92.88 400 LEU B CA 1
ATOM 8652 C C . LEU B 1 400 ? 2.918 -0.623 16.859 1 92.88 400 LEU B C 1
ATOM 8654 O O . LEU B 1 400 ? 2.281 -1.067 15.906 1 92.88 400 LEU B O 1
ATOM 8658 N N . LEU B 1 401 ? 3.807 -1.296 17.531 1 89.94 401 LEU B N 1
ATOM 8659 C CA . LEU B 1 401 ? 4 -2.707 17.219 1 89.94 401 LEU B CA 1
ATOM 8660 C C . LEU B 1 401 ? 2.715 -3.496 17.453 1 89.94 401 LEU B C 1
ATOM 8662 O O . LEU B 1 401 ? 2.32 -4.309 16.609 1 89.94 401 LEU B O 1
ATOM 8666 N N . SER B 1 402 ? 2.061 -3.24 18.547 1 92.62 402 SER B N 1
ATOM 8667 C CA . SER B 1 402 ? 0.811 -3.928 18.859 1 92.62 402 SER B CA 1
ATOM 8668 C C . SER B 1 402 ? -0.286 -3.562 17.859 1 92.62 402 SER B C 1
ATOM 8670 O O . SER B 1 402 ? -1.089 -4.414 17.484 1 92.62 402 SER B O 1
ATOM 8672 N N . VAL B 1 403 ? -0.313 -2.346 17.438 1 93 403 VAL B N 1
ATOM 8673 C CA . VAL B 1 403 ? -1.325 -1.872 16.5 1 93 403 VAL B CA 1
ATOM 8674 C C . VAL B 1 403 ? -1.143 -2.564 15.148 1 93 403 VAL B C 1
ATOM 8676 O O . VAL B 1 403 ? -2.107 -3.057 14.562 1 93 403 VAL B O 1
ATOM 8679 N N . ILE B 1 404 ? 0.036 -2.627 14.703 1 88.19 404 ILE B N 1
ATOM 8680 C CA . ILE B 1 404 ? 0.317 -3.23 13.406 1 88.19 404 ILE B CA 1
ATOM 8681 C C . ILE B 1 404 ? -0.028 -4.719 13.445 1 88.19 404 ILE B C 1
ATOM 8683 O O . ILE B 1 404 ? -0.631 -5.246 12.508 1 88.19 404 ILE B O 1
ATOM 8687 N N . LEU B 1 405 ? 0.368 -5.348 14.531 1 87.38 405 LEU B N 1
ATOM 8688 C CA . LEU B 1 405 ? 0.069 -6.77 14.672 1 87.38 405 LEU B CA 1
ATOM 8689 C C . LEU B 1 405 ? -1.436 -7 14.773 1 87.38 405 LEU B C 1
ATOM 8691 O O . LEU B 1 405 ? -1.951 -7.992 14.258 1 87.38 405 LEU B O 1
ATOM 8695 N N . LEU B 1 406 ? -2.113 -6.129 15.406 1 92.62 406 LEU B N 1
ATOM 8696 C CA . LEU B 1 406 ? -3.562 -6.238 15.516 1 92.62 406 LEU B CA 1
ATOM 8697 C C . LEU B 1 406 ? -4.227 -6.078 14.156 1 92.62 406 LEU B C 1
ATOM 8699 O O . LEU B 1 406 ? -5.094 -6.871 13.781 1 92.62 406 LEU B O 1
ATOM 8703 N N . LEU B 1 407 ? -3.832 -5.102 13.43 1 91 407 LEU B N 1
ATOM 8704 C CA . LEU B 1 407 ? -4.441 -4.848 12.125 1 91 407 LEU B CA 1
ATOM 8705 C C . LEU B 1 407 ? -4.148 -5.992 11.156 1 91 407 LEU B C 1
ATOM 8707 O O . LEU B 1 407 ? -5.008 -6.371 10.359 1 91 407 LEU B O 1
ATOM 8711 N N . GLU B 1 408 ? -2.945 -6.535 11.234 1 86.56 408 GLU B N 1
ATOM 8712 C CA . GLU B 1 408 ? -2.627 -7.719 10.438 1 86.56 408 GLU B CA 1
ATOM 8713 C C . GLU B 1 408 ? -3.459 -8.922 10.875 1 86.56 408 GLU B C 1
ATOM 8715 O O . GLU B 1 408 ? -3.873 -9.727 10.039 1 86.56 408 GLU B O 1
ATOM 8720 N N . GLY B 1 409 ? -3.549 -9.031 12.195 1 90.06 409 GLY B N 1
ATOM 8721 C CA . GLY B 1 409 ? -4.395 -10.102 12.711 1 90.06 409 GLY B CA 1
ATOM 8722 C C . GLY B 1 409 ? -5.84 -9.984 12.266 1 90.06 409 GLY B C 1
ATOM 8723 O O . GLY B 1 409 ? -6.488 -10.984 11.961 1 90.06 409 GLY B O 1
ATOM 8724 N N . VAL B 1 410 ? -6.367 -8.789 12.234 1 93.25 410 VAL B N 1
ATOM 8725 C CA . VAL B 1 410 ? -7.742 -8.539 11.805 1 93.25 410 VAL B CA 1
ATOM 8726 C C . VAL B 1 410 ? -7.898 -8.898 10.328 1 93.25 410 VAL B C 1
ATOM 8728 O O . VAL B 1 410 ? -8.891 -9.523 9.938 1 93.25 410 VAL B O 1
ATOM 8731 N N . LYS B 1 411 ? -6.98 -8.539 9.539 1 90.44 411 LYS B N 1
ATOM 8732 C CA . LYS B 1 411 ? -6.973 -8.891 8.125 1 90.44 411 LYS B CA 1
ATOM 8733 C C . LYS B 1 411 ? -7.02 -10.406 7.938 1 90.44 411 LYS B C 1
ATOM 8735 O O . LYS B 1 411 ? -7.848 -10.914 7.18 1 90.44 411 LYS B O 1
ATOM 8740 N N . ASN B 1 412 ? -6.16 -11.086 8.648 1 88.88 412 ASN B N 1
ATOM 8741 C CA . ASN B 1 412 ? -6.086 -12.539 8.539 1 88.88 412 ASN B CA 1
ATOM 8742 C C . ASN B 1 412 ? -7.359 -13.211 9.055 1 88.88 412 ASN B C 1
ATOM 8744 O O . ASN B 1 412 ? -7.801 -14.219 8.508 1 88.88 412 ASN B O 1
ATOM 8748 N N . GLN B 1 413 ? -7.879 -12.672 10.094 1 92.75 413 GLN B N 1
ATOM 8749 C CA . GLN B 1 413 ? -9.109 -13.227 10.641 1 92.75 413 GLN B CA 1
ATOM 8750 C C . GLN B 1 413 ? -10.281 -13.047 9.672 1 92.75 413 GLN B C 1
ATOM 8752 O O . GLN B 1 413 ? -11.148 -13.914 9.57 1 92.75 413 GLN B O 1
ATOM 8757 N N . LEU B 1 414 ? -10.312 -11.922 9.039 1 93.06 414 LEU B N 1
ATOM 8758 C CA . LEU B 1 414 ? -11.352 -11.703 8.039 1 93.06 414 LEU B CA 1
ATOM 8759 C C . LEU B 1 414 ? -11.242 -12.719 6.91 1 93.06 414 LEU B C 1
ATOM 8761 O O . LEU B 1 414 ? -12.25 -13.266 6.461 1 93.06 414 LEU B O 1
ATOM 8765 N N . LEU B 1 415 ? -10.062 -13.016 6.496 1 92.62 415 LEU B N 1
ATOM 8766 C CA . LEU B 1 415 ? -9.828 -14 5.445 1 92.62 415 LEU B CA 1
ATOM 8767 C C . LEU B 1 415 ? -10.281 -15.383 5.891 1 92.62 415 LEU B C 1
ATOM 8769 O O . LEU B 1 415 ? -10.953 -16.094 5.137 1 92.62 415 LEU B O 1
ATOM 8773 N N . LEU B 1 416 ? -9.961 -15.703 7.117 1 92.62 416 LEU B N 1
ATOM 8774 C CA . LEU B 1 416 ? -10.32 -17.016 7.633 1 92.62 416 LEU B CA 1
ATOM 8775 C C . LEU B 1 416 ? -11.836 -17.156 7.754 1 92.62 416 LEU B C 1
ATOM 8777 O O . LEU B 1 416 ? -12.414 -18.156 7.301 1 92.62 416 LEU B O 1
ATOM 8781 N N . SER B 1 417 ? -12.438 -16.234 8.352 1 93.44 417 SER B N 1
ATOM 8782 C CA . SER B 1 417 ? -13.883 -16.281 8.547 1 93.44 417 SER B CA 1
ATOM 8783 C C . SER B 1 417 ? -14.617 -16.328 7.211 1 93.44 417 SER B C 1
ATOM 8785 O O . SER B 1 417 ? -15.602 -17.062 7.062 1 93.44 417 SER B O 1
ATOM 8787 N N . SER B 1 418 ? -14.172 -15.586 6.258 1 93.31 418 SER B N 1
ATOM 8788 C CA . SER B 1 418 ? -14.805 -15.578 4.941 1 93.31 418 SER B CA 1
ATOM 8789 C C . SER B 1 418 ? -14.562 -16.891 4.207 1 93.31 418 SER B C 1
ATOM 8791 O O . SER B 1 418 ? -15.445 -17.375 3.498 1 93.31 418 SER B O 1
ATOM 8793 N N . TYR B 1 419 ? -13.359 -17.406 4.34 1 93.81 419 TYR B N 1
ATOM 8794 C CA . TYR B 1 419 ? -13.055 -18.703 3.736 1 93.81 419 TYR B CA 1
ATOM 8795 C C . TYR B 1 419 ? -13.969 -19.781 4.289 1 93.81 419 TYR B C 1
ATOM 8797 O O . TYR B 1 419 ? -14.555 -20.547 3.527 1 93.81 419 TYR B O 1
ATOM 8805 N N . LEU B 1 420 ? -14.078 -19.828 5.633 1 93.62 420 LEU B N 1
ATOM 8806 C CA . LEU B 1 420 ? -14.914 -20.844 6.277 1 93.62 420 LEU B CA 1
ATOM 8807 C C . LEU B 1 420 ? -16.375 -20.672 5.879 1 93.62 420 LEU B C 1
ATOM 8809 O O . LEU B 1 420 ? -17.094 -21.656 5.703 1 93.62 420 LEU B O 1
ATOM 8813 N N . GLY B 1 421 ? -16.797 -19.438 5.754 1 92.75 421 GLY B N 1
ATOM 8814 C CA . GLY B 1 421 ? -18.156 -19.203 5.297 1 92.75 421 GLY B CA 1
ATOM 8815 C C . GLY B 1 421 ? -18.406 -19.688 3.879 1 92.75 421 GLY B C 1
ATOM 8816 O O . GLY B 1 421 ? -19.438 -20.297 3.596 1 92.75 421 GLY B O 1
ATOM 8817 N N . SER B 1 422 ? -17.484 -19.484 2.992 1 93.25 422 SER B N 1
ATOM 8818 C CA . SER B 1 422 ? -17.609 -19.922 1.603 1 93.25 422 SER B CA 1
ATOM 8819 C C . SER B 1 422 ? -17.578 -21.438 1.487 1 93.25 422 SER B C 1
ATOM 8821 O O . SER B 1 422 ? -18.344 -22.031 0.72 1 93.25 422 SER B O 1
ATOM 8823 N N . VAL B 1 423 ? -16.688 -22.016 2.26 1 93.25 423 VAL B N 1
ATOM 8824 C CA . VAL B 1 423 ? -16.562 -23.469 2.23 1 93.25 423 VAL B CA 1
ATOM 8825 C C . VAL B 1 423 ? -17.844 -24.109 2.773 1 93.25 423 VAL B C 1
ATOM 8827 O O . VAL B 1 423 ? -18.312 -25.109 2.246 1 93.25 423 VAL B O 1
ATOM 8830 N N . HIS B 1 424 ? -18.359 -23.562 3.809 1 92 424 HIS B N 1
ATOM 8831 C CA . HIS B 1 424 ? -19.609 -24.078 4.363 1 92 424 HIS B CA 1
ATOM 8832 C C . HIS B 1 424 ? -20.734 -24.016 3.334 1 92 424 HIS B C 1
ATOM 8834 O O . HIS B 1 424 ? -21.531 -24.953 3.23 1 92 424 HIS B O 1
ATOM 8840 N N . TYR B 1 425 ? -20.781 -22.969 2.59 1 92.81 425 TYR B N 1
ATOM 8841 C CA . TYR B 1 425 ? -21.781 -22.828 1.535 1 92.81 425 TYR B CA 1
ATOM 8842 C C . TYR B 1 425 ? -21.609 -23.906 0.469 1 92.81 425 TYR B C 1
ATOM 8844 O O . TYR B 1 425 ? -22.578 -24.547 0.073 1 92.81 425 TYR B O 1
ATOM 8852 N N . ILE B 1 426 ? -20.422 -24.219 0.033 1 92.62 426 ILE B N 1
ATOM 8853 C CA . ILE B 1 426 ? -20.141 -25.172 -1.037 1 92.62 426 ILE B CA 1
ATOM 8854 C C . ILE B 1 426 ? -20.375 -26.594 -0.538 1 92.62 426 ILE B C 1
ATOM 8856 O O . ILE B 1 426 ? -21.031 -27.391 -1.214 1 92.62 426 ILE B O 1
ATOM 8860 N N . ILE B 1 427 ? -19.859 -26.891 0.654 1 91.75 427 ILE B N 1
ATOM 8861 C CA . ILE B 1 427 ? -19.984 -28.25 1.188 1 91.75 427 ILE B CA 1
ATOM 8862 C C . ILE B 1 427 ? -21.453 -28.578 1.451 1 91.75 427 ILE B C 1
ATOM 8864 O O . ILE B 1 427 ? -21.906 -29.688 1.185 1 91.75 427 ILE B O 1
ATOM 8868 N N . THR B 1 428 ? -22.188 -27.609 1.969 1 91.75 428 THR B N 1
ATOM 8869 C CA . THR B 1 428 ? -23.609 -27.828 2.193 1 91.75 428 THR B CA 1
ATOM 8870 C C . THR B 1 428 ? -24.344 -28.031 0.871 1 91.75 428 THR B C 1
ATOM 8872 O O . THR B 1 428 ? -25.234 -28.875 0.778 1 91.75 428 THR B O 1
ATOM 8875 N N . GLY B 1 429 ? -23.922 -27.297 -0.12 1 91.31 429 GLY B N 1
ATOM 8876 C CA . GLY B 1 429 ? -24.5 -27.484 -1.439 1 91.31 429 GLY B CA 1
ATOM 8877 C C . GLY B 1 429 ? -24.219 -28.859 -2.027 1 91.31 429 GLY B C 1
ATOM 8878 O O . GLY B 1 429 ? -25.109 -29.5 -2.578 1 91.31 429 GLY B O 1
ATOM 8879 N N . ILE B 1 430 ? -23 -29.344 -1.896 1 91.31 430 ILE B N 1
ATOM 8880 C CA . ILE B 1 430 ? -22.609 -30.641 -2.42 1 91.31 430 ILE B CA 1
ATOM 8881 C C . ILE B 1 430 ? -23.297 -31.75 -1.634 1 91.31 430 ILE B C 1
ATOM 8883 O O . ILE B 1 430 ? -23.766 -32.719 -2.215 1 91.31 430 ILE B O 1
ATOM 8887 N N . SER B 1 431 ? -23.391 -31.562 -0.336 1 89.62 431 SER B N 1
ATOM 8888 C CA . SER B 1 431 ? -24.031 -32.562 0.506 1 89.62 431 SER B CA 1
ATOM 8889 C C . SER B 1 431 ? -25.516 -32.719 0.15 1 89.62 431 SER B C 1
ATOM 8891 O O . SER B 1 431 ? -26.062 -33.812 0.233 1 89.62 431 SER B O 1
ATOM 8893 N N . ASN B 1 432 ? -26.125 -31.625 -0.255 1 88.88 432 ASN B N 1
ATOM 8894 C CA . ASN B 1 432 ? -27.516 -31.688 -0.662 1 88.88 432 ASN B CA 1
ATOM 8895 C C . ASN B 1 432 ? -27.688 -32.406 -1.995 1 88.88 432 ASN B C 1
ATOM 8897 O O . ASN B 1 432 ? -28.766 -32.906 -2.311 1 88.88 432 ASN B O 1
ATOM 8901 N N . ALA B 1 433 ? -26.562 -32.5 -2.672 1 89.44 433 ALA B N 1
ATOM 8902 C CA . ALA B 1 433 ? -26.609 -33.156 -3.98 1 89.44 433 ALA B CA 1
ATOM 8903 C C . ALA B 1 433 ? -26.375 -34.656 -3.857 1 89.44 433 ALA B C 1
ATOM 8905 O O . ALA B 1 433 ? -26.703 -35.438 -4.766 1 89.44 433 ALA B O 1
ATOM 8906 N N . ILE B 1 434 ? -25.875 -35 -2.629 1 84.12 434 ILE B N 1
ATOM 8907 C CA . ILE B 1 434 ? -25.594 -36.406 -2.412 1 84.12 434 ILE B CA 1
ATOM 8908 C C . ILE B 1 434 ? -26.906 -37.188 -2.35 1 84.12 434 ILE B C 1
ATOM 8910 O O . ILE B 1 434 ? -27.812 -36.844 -1.579 1 84.12 434 ILE B O 1
ATOM 8914 N N . GLY B 1 435 ? -27.266 -38.062 -3.191 1 79.56 435 GLY B N 1
ATOM 8915 C CA . GLY B 1 435 ? -28.453 -38.906 -3.166 1 79.56 435 GLY B CA 1
ATOM 8916 C C . GLY B 1 435 ? -29.344 -38.719 -4.375 1 79.56 435 GLY B C 1
ATOM 8917 O O . GLY B 1 435 ? -30.281 -39.469 -4.594 1 79.56 435 GLY B O 1
ATOM 8918 N N . ILE B 1 436 ? -28.969 -37.625 -5.051 1 82.75 436 ILE B N 1
ATOM 8919 C CA . ILE B 1 436 ? -29.734 -37.406 -6.273 1 82.75 436 ILE B CA 1
ATOM 8920 C C . ILE B 1 436 ? -29.375 -38.469 -7.312 1 82.75 436 ILE B C 1
ATOM 8922 O O . ILE B 1 436 ? -28.219 -38.562 -7.719 1 82.75 436 ILE B O 1
ATOM 8926 N N . GLN B 1 437 ? -30.297 -39.25 -7.625 1 78.62 437 GLN B N 1
ATOM 8927 C CA . GLN B 1 437 ? -30.047 -40.344 -8.547 1 78.62 437 GLN B CA 1
ATOM 8928 C C . GLN B 1 437 ? -30.266 -39.906 -9.992 1 78.62 437 GLN B C 1
ATOM 8930 O O . GLN B 1 437 ? -29.609 -40.438 -10.906 1 78.62 437 GLN B O 1
ATOM 8935 N N . ASP B 1 438 ? -31.141 -38.844 -10.172 1 83.75 438 ASP B N 1
ATOM 8936 C CA . ASP B 1 438 ? -31.422 -38.375 -11.523 1 83.75 438 ASP B CA 1
ATOM 8937 C C . ASP B 1 438 ? -30.297 -37.5 -12.047 1 83.75 438 ASP B C 1
ATOM 8939 O O . ASP B 1 438 ? -29.938 -36.5 -11.422 1 83.75 438 ASP B O 1
ATOM 8943 N N . ALA B 1 439 ? -29.734 -37.938 -13.172 1 82.25 439 ALA B N 1
ATOM 8944 C CA . ALA B 1 439 ? -28.578 -37.25 -13.758 1 82.25 439 ALA B CA 1
ATOM 8945 C C . ALA B 1 439 ? -28.938 -35.781 -14.109 1 82.25 439 ALA B C 1
ATOM 8947 O O . ALA B 1 439 ? -28.094 -34.906 -13.969 1 82.25 439 ALA B O 1
ATOM 8948 N N . THR B 1 440 ? -30.188 -35.594 -14.578 1 85.5 440 THR B N 1
ATOM 8949 C CA . THR B 1 440 ? -30.594 -34.25 -14.977 1 85.5 440 THR B CA 1
ATOM 8950 C C . THR B 1 440 ? -30.703 -33.312 -13.758 1 85.5 440 THR B C 1
ATOM 8952 O O . THR B 1 440 ? -30.297 -32.156 -13.812 1 85.5 440 THR B O 1
ATOM 8955 N N . ARG B 1 441 ? -31.219 -33.875 -12.703 1 88.38 441 ARG B N 1
ATOM 8956 C CA . ARG B 1 441 ? -31.328 -33.094 -11.477 1 88.38 441 ARG B CA 1
ATOM 8957 C C . ARG B 1 441 ? -29.969 -32.875 -10.836 1 88.38 441 ARG B C 1
ATOM 8959 O O . ARG B 1 441 ? -29.719 -31.812 -10.25 1 88.38 441 ARG B O 1
ATOM 8966 N N . LEU B 1 442 ? -29.109 -33.844 -10.914 1 88.62 442 LEU B N 1
ATOM 8967 C CA . LEU B 1 442 ? -27.75 -33.688 -10.391 1 88.62 442 LEU B CA 1
ATOM 8968 C C . LEU B 1 442 ? -26.984 -32.594 -11.133 1 88.62 442 LEU B C 1
ATOM 8970 O O . LEU B 1 442 ? -26.281 -31.812 -10.508 1 88.62 442 LEU B O 1
ATOM 8974 N N . ASN B 1 443 ? -27.203 -32.562 -12.422 1 87.19 443 ASN B N 1
ATOM 8975 C CA . ASN B 1 443 ? -26.562 -31.531 -13.242 1 87.19 443 ASN B CA 1
ATOM 8976 C C . ASN B 1 443 ? -27.078 -30.141 -12.906 1 87.19 443 ASN B C 1
ATOM 8978 O O . ASN B 1 443 ? -26.297 -29.188 -12.828 1 87.19 443 ASN B O 1
ATOM 8982 N N . ALA B 1 444 ? -28.344 -30.062 -12.648 1 86.19 444 ALA B N 1
ATOM 8983 C CA . ALA B 1 444 ? -28.953 -28.766 -12.352 1 86.19 444 ALA B CA 1
ATOM 8984 C C . ALA B 1 444 ? -28.5 -28.234 -11 1 86.19 444 ALA B C 1
ATOM 8986 O O . ALA B 1 444 ? -28.391 -27.031 -10.812 1 86.19 444 ALA B O 1
ATOM 8987 N N . THR B 1 445 ? -28.141 -29.109 -10.086 1 86.75 445 THR B N 1
ATOM 8988 C CA . THR B 1 445 ? -27.766 -28.688 -8.742 1 86.75 445 THR B CA 1
ATOM 8989 C C . THR B 1 445 ? -26.266 -28.516 -8.625 1 86.75 445 THR B C 1
ATOM 8991 O O . THR B 1 445 ? -25.781 -27.531 -8.055 1 86.75 445 THR B O 1
ATOM 8994 N N . MET B 1 446 ? -25.547 -29.375 -9.219 1 89.06 446 MET B N 1
ATOM 8995 C CA . MET B 1 446 ? -24.094 -29.422 -9.008 1 89.06 446 MET B CA 1
ATOM 8996 C C . MET B 1 446 ? -23.375 -28.5 -9.977 1 89.06 446 MET B C 1
ATOM 8998 O O . MET B 1 446 ? -22.328 -27.938 -9.641 1 89.06 446 MET B O 1
ATOM 9002 N N . HIS B 1 447 ? -23.969 -28.312 -11.094 1 88.12 447 HIS B N 1
ATOM 9003 C CA . HIS B 1 447 ? -23.266 -27.547 -12.117 1 88.12 447 HIS B CA 1
ATOM 9004 C C . HIS B 1 447 ? -23.031 -26.109 -11.664 1 88.12 447 HIS B C 1
ATOM 9006 O O . HIS B 1 447 ? -21.906 -25.625 -11.664 1 88.12 447 HIS B O 1
ATOM 9012 N N . PRO B 1 448 ? -24.094 -25.406 -11.211 1 85.5 448 PRO B N 1
ATOM 9013 C CA . PRO B 1 448 ? -23.844 -24.031 -10.773 1 85.5 448 PRO B CA 1
ATOM 9014 C C . PRO B 1 448 ? -22.938 -23.953 -9.547 1 85.5 448 PRO B C 1
ATOM 9016 O O . PRO B 1 448 ? -22.141 -23.016 -9.414 1 85.5 448 PRO B O 1
ATOM 9019 N N . LEU B 1 449 ? -23 -24.891 -8.719 1 88.31 449 LEU B N 1
ATOM 9020 C CA . LEU B 1 449 ? -22.219 -24.906 -7.492 1 88.31 449 LEU B CA 1
ATOM 9021 C C . LEU B 1 449 ? -20.734 -25.109 -7.797 1 88.31 449 LEU B C 1
ATOM 9023 O O . LEU B 1 449 ? -19.875 -24.391 -7.266 1 88.31 449 LEU B O 1
ATOM 9027 N N . LEU B 1 450 ? -20.453 -26.047 -8.648 1 89.81 450 LEU B N 1
ATOM 9028 C CA . LEU B 1 450 ? -19.078 -26.359 -8.984 1 89.81 450 LEU B CA 1
ATOM 9029 C C . LEU B 1 450 ? -18.469 -25.266 -9.852 1 89.81 450 LEU B C 1
ATOM 9031 O O . LEU B 1 450 ? -17.266 -25 -9.766 1 89.81 450 LEU B O 1
ATOM 9035 N N . LEU B 1 451 ? -19.359 -24.719 -10.609 1 86.88 451 LEU B N 1
ATOM 9036 C CA . LEU B 1 451 ? -18.891 -23.609 -11.422 1 86.88 451 LEU B CA 1
ATOM 9037 C C . LEU B 1 451 ? -18.391 -22.453 -10.547 1 86.88 451 LEU B C 1
ATOM 9039 O O . LEU B 1 451 ? -17.391 -21.812 -10.867 1 86.88 451 LEU B O 1
ATOM 9043 N N . GLN B 1 452 ? -19.031 -22.266 -9.461 1 87.56 452 GLN B N 1
ATOM 9044 C CA . GLN B 1 452 ? -18.641 -21.203 -8.531 1 87.56 452 GLN B CA 1
ATOM 9045 C C . GLN B 1 452 ? -17.328 -21.531 -7.84 1 87.56 452 GLN B C 1
ATOM 9047 O O . GLN B 1 452 ? -16.609 -20.641 -7.395 1 87.56 452 GLN B O 1
ATOM 9052 N N . ALA B 1 453 ? -17.031 -22.75 -7.777 1 88.12 453 ALA B N 1
ATOM 9053 C CA . ALA B 1 453 ? -15.781 -23.188 -7.152 1 88.12 453 ALA B CA 1
ATOM 9054 C C . ALA B 1 453 ? -14.672 -23.328 -8.188 1 88.12 453 ALA B C 1
ATOM 9056 O O . ALA B 1 453 ? -13.562 -23.75 -7.855 1 88.12 453 ALA B O 1
ATOM 9057 N N . GLY B 1 454 ? -14.992 -23.062 -9.438 1 84.81 454 GLY B N 1
ATOM 9058 C CA . GLY B 1 454 ? -13.984 -23.125 -10.492 1 84.81 454 GLY B CA 1
ATOM 9059 C C . GLY B 1 454 ? -13.805 -24.516 -11.07 1 84.81 454 GLY B C 1
ATOM 9060 O O . GLY B 1 454 ? -12.734 -24.844 -11.586 1 84.81 454 GLY B O 1
ATOM 9061 N N . ILE B 1 455 ? -14.82 -25.375 -10.93 1 88.19 455 ILE B N 1
ATOM 9062 C CA . ILE B 1 455 ? -14.75 -26.75 -11.398 1 88.19 455 ILE B CA 1
ATOM 9063 C C . ILE B 1 455 ? -15.805 -26.984 -12.477 1 88.19 455 ILE B C 1
ATOM 9065 O O . ILE B 1 455 ? -16.938 -26.531 -12.352 1 88.19 455 ILE B O 1
ATOM 9069 N N . SER B 1 456 ? -15.391 -27.719 -13.531 1 86.75 456 SER B N 1
ATOM 9070 C CA . SER B 1 456 ? -16.328 -28.078 -14.594 1 86.75 456 SER B CA 1
ATOM 9071 C C . SER B 1 456 ? -17.062 -29.375 -14.273 1 86.75 456 SER B C 1
ATOM 9073 O O . SER B 1 456 ? -16.422 -30.422 -14.148 1 86.75 456 SER B O 1
ATOM 9075 N N . PHE B 1 457 ? -18.297 -29.297 -14.117 1 87.88 457 PHE B N 1
ATOM 9076 C CA . PHE B 1 457 ? -19.109 -30.469 -13.82 1 87.88 457 PHE B CA 1
ATOM 9077 C C . PHE B 1 457 ? -18.984 -31.5 -14.938 1 87.88 457 PHE B C 1
ATOM 9079 O O . PHE B 1 457 ? -18.875 -32.688 -14.68 1 87.88 457 PHE B O 1
ATOM 9086 N N . ASP B 1 458 ? -18.953 -31.016 -16.188 1 84.25 458 ASP B N 1
ATOM 9087 C CA . ASP B 1 458 ? -18.938 -31.906 -17.328 1 84.25 458 ASP B CA 1
ATOM 9088 C C . ASP B 1 458 ? -17.656 -32.75 -17.359 1 84.25 458 ASP B C 1
ATOM 9090 O O . ASP B 1 458 ? -17.688 -33.938 -17.625 1 84.25 458 ASP B O 1
ATOM 9094 N N . GLN B 1 459 ? -16.609 -32.094 -17.047 1 84.25 459 GLN B N 1
ATOM 9095 C CA . GLN B 1 459 ? -15.336 -32.812 -17.047 1 84.25 459 GLN B CA 1
ATOM 9096 C C . GLN B 1 459 ? -15.258 -33.812 -15.898 1 84.25 459 GLN B C 1
ATOM 9098 O O . GLN B 1 459 ? -14.781 -34.938 -16.062 1 84.25 459 GLN B O 1
ATOM 9103 N N . GLU B 1 460 ? -15.742 -33.406 -14.773 1 87.81 460 GLU B N 1
ATOM 9104 C CA . GLU B 1 460 ? -15.68 -34.281 -13.602 1 87.81 460 GLU B CA 1
ATOM 9105 C C . GLU B 1 460 ? -16.656 -35.438 -13.727 1 87.81 460 GLU B C 1
ATOM 9107 O O . GLU B 1 460 ? -16.344 -36.562 -13.305 1 87.81 460 GLU B O 1
ATOM 9112 N N . TYR B 1 461 ? -17.797 -35.188 -14.297 1 87.81 461 TYR B N 1
ATOM 9113 C CA . TYR B 1 461 ? -18.781 -36.25 -14.461 1 87.81 461 TYR B CA 1
ATOM 9114 C C . TYR B 1 461 ? -18.328 -37.25 -15.5 1 87.81 461 TYR B C 1
ATOM 9116 O O . TYR B 1 461 ? -18.562 -38.469 -15.352 1 87.81 461 TYR B O 1
ATOM 9124 N N . ALA B 1 462 ? -17.703 -36.75 -16.531 1 86.19 462 ALA B N 1
ATOM 9125 C CA . ALA B 1 462 ? -17.141 -37.656 -17.531 1 86.19 462 ALA B CA 1
ATOM 9126 C C . ALA B 1 462 ? -16.062 -38.531 -16.906 1 86.19 462 ALA B C 1
ATOM 9128 O O . ALA B 1 462 ? -15.938 -39.719 -17.25 1 86.19 462 ALA B O 1
ATOM 9129 N N . GLY B 1 463 ? -15.297 -37.938 -16.031 1 85.06 463 GLY B N 1
ATOM 9130 C CA . GLY B 1 463 ? -14.297 -38.719 -15.305 1 85.06 463 GLY B CA 1
ATOM 9131 C C . GLY B 1 463 ? -14.898 -39.812 -14.438 1 85.06 463 GLY B C 1
ATOM 9132 O O . GLY B 1 463 ? -14.352 -40.906 -14.344 1 85.06 463 GLY B O 1
ATOM 9133 N N . LEU B 1 464 ? -16 -39.531 -13.82 1 86.62 464 LEU B N 1
ATOM 9134 C CA . LEU B 1 464 ? -16.703 -40.5 -13 1 86.62 464 LEU B CA 1
ATOM 9135 C C . LEU B 1 464 ? -17.203 -41.688 -13.844 1 86.62 464 LEU B C 1
ATOM 9137 O O . LEU B 1 464 ? -17.016 -42.844 -13.477 1 86.62 464 LEU B O 1
ATOM 9141 N N . GLU B 1 465 ? -17.766 -41.312 -14.953 1 85.06 465 GLU B N 1
ATOM 9142 C CA . GLU B 1 465 ? -18.25 -42.344 -15.852 1 85.06 465 GLU B CA 1
ATOM 9143 C C . GLU B 1 465 ? -17.109 -43.219 -16.359 1 85.06 465 GLU B C 1
ATOM 9145 O O . GLU B 1 465 ? -17.266 -44.438 -16.5 1 85.06 465 GLU B O 1
ATOM 9150 N N . GLY B 1 466 ? -16.078 -42.562 -16.609 1 83.88 466 GLY B N 1
ATOM 9151 C CA . GLY B 1 466 ? -14.906 -43.312 -17.031 1 83.88 466 GLY B CA 1
ATOM 9152 C C . GLY B 1 466 ? -14.367 -44.25 -15.969 1 83.88 466 GLY B C 1
ATOM 9153 O O . GLY B 1 466 ? -14 -45.406 -16.266 1 83.88 466 GLY B O 1
ATOM 9154 N N . MET B 1 467 ? -14.383 -43.844 -14.758 1 83.19 467 MET B N 1
ATOM 9155 C CA . MET B 1 467 ? -13.906 -44.656 -13.648 1 83.19 467 MET B CA 1
ATOM 9156 C C . MET B 1 467 ? -14.828 -45.844 -13.414 1 83.19 467 MET B C 1
ATOM 9158 O O . MET B 1 467 ? -14.367 -46.938 -13.109 1 83.19 467 MET B O 1
ATOM 9162 N N . ILE B 1 468 ? -16.125 -45.656 -13.555 1 84.12 468 ILE B N 1
ATOM 9163 C CA . ILE B 1 468 ? -17.109 -46.719 -13.367 1 84.12 468 ILE B CA 1
ATOM 9164 C C . ILE B 1 468 ? -16.953 -47.75 -14.477 1 84.12 468 ILE B C 1
ATOM 9166 O O . ILE B 1 468 ? -16.938 -48.969 -14.203 1 84.12 468 ILE B O 1
ATOM 9170 N N . ARG B 1 469 ? -16.719 -47.219 -15.672 1 82 469 ARG B N 1
ATOM 9171 C CA . ARG B 1 469 ? -16.594 -48.125 -16.812 1 82 469 ARG B CA 1
ATOM 9172 C C . ARG B 1 469 ? -15.312 -48.938 -16.719 1 82 469 ARG B C 1
ATOM 9174 O O . ARG B 1 469 ? -15.312 -50.156 -17 1 82 469 ARG B O 1
ATOM 9181 N N . SER B 1 470 ? -14.297 -48.312 -16.344 1 77.81 470 SER B N 1
ATOM 9182 C CA . SER B 1 470 ? -13.008 -49 -16.266 1 77.81 470 SER B CA 1
ATOM 9183 C C . SER B 1 470 ? -13 -50.062 -15.172 1 77.81 470 SER B C 1
ATOM 9185 O O . SER B 1 470 ? -12.383 -51.125 -15.328 1 77.81 470 SER B O 1
ATOM 9187 N N . ASN B 1 471 ? -13.695 -49.844 -14.133 1 70.75 471 ASN B N 1
ATOM 9188 C CA . ASN B 1 471 ? -13.68 -50.781 -13.008 1 70.75 471 ASN B CA 1
ATOM 9189 C C . ASN B 1 471 ? -14.734 -51.875 -13.172 1 70.75 471 ASN B C 1
ATOM 9191 O O . ASN B 1 471 ? -14.547 -53 -12.688 1 70.75 471 ASN B O 1
ATOM 9195 N N . LEU B 1 472 ? -15.852 -51.531 -13.812 1 70 472 LEU B N 1
ATOM 9196 C CA . LEU B 1 472 ? -16.875 -52.531 -14.055 1 70 472 LEU B CA 1
ATOM 9197 C C . LEU B 1 472 ? -16.438 -53.531 -15.117 1 70 472 LEU B C 1
ATOM 9199 O O . LEU B 1 472 ? -16.812 -54.688 -15.086 1 70 472 LEU B O 1
ATOM 9203 N N . SER B 1 473 ? -15.734 -53.031 -16.094 1 63.78 473 SER B N 1
ATOM 9204 C CA . SER B 1 473 ? -15.242 -53.969 -17.094 1 63.78 473 SER B CA 1
ATOM 9205 C C . SER B 1 473 ? -14.344 -55.031 -16.484 1 63.78 473 SER B C 1
ATOM 9207 O O . SER B 1 473 ? -14.297 -56.156 -16.953 1 63.78 473 SER B O 1
ATOM 9209 N N . HIS B 1 474 ? -13.695 -54.625 -15.469 1 57.47 474 HIS B N 1
ATOM 9210 C CA . HIS B 1 474 ? -12.82 -55.562 -14.82 1 57.47 474 HIS B CA 1
ATOM 9211 C C . HIS B 1 474 ? -13.617 -56.594 -13.992 1 57.47 474 HIS B C 1
ATOM 9213 O O . HIS B 1 474 ? -13.125 -57.656 -13.688 1 57.47 474 HIS B O 1
ATOM 9219 N N . TYR B 1 475 ? -14.891 -56.219 -13.586 1 54.38 475 TYR B N 1
ATOM 9220 C CA . TYR B 1 475 ? -15.695 -57.125 -12.75 1 54.38 475 TYR B CA 1
ATOM 9221 C C . TYR B 1 475 ? -16.812 -57.75 -13.562 1 54.38 475 TYR B C 1
ATOM 9223 O O . TYR B 1 475 ? -18 -57.531 -13.281 1 54.38 475 TYR B O 1
ATOM 9231 N N . GLU B 1 476 ? -16.828 -58 -14.742 1 52.16 476 GLU B N 1
ATOM 9232 C CA . GLU B 1 476 ? -17.891 -58.594 -15.547 1 52.16 476 GLU B CA 1
ATOM 9233 C C . GLU B 1 476 ? -18.594 -59.719 -14.789 1 52.16 476 GLU B C 1
ATOM 9235 O O . GLU B 1 476 ? -19.781 -59.938 -14.969 1 52.16 476 GLU B O 1
ATOM 9240 N N . ASN B 1 477 ? -17.844 -60.469 -14.086 1 52.69 477 ASN B N 1
ATOM 9241 C CA . ASN B 1 477 ? -18.453 -61.656 -13.492 1 52.69 477 ASN B CA 1
ATOM 9242 C C . ASN B 1 477 ? -19.016 -61.375 -12.102 1 52.69 477 ASN B C 1
ATOM 9244 O O . ASN B 1 477 ? -19.297 -62.281 -11.336 1 52.69 477 ASN B O 1
ATOM 9248 N N . LEU B 1 478 ? -18.969 -60.188 -11.633 1 51.38 478 LEU B N 1
ATOM 9249 C CA . LEU B 1 478 ? -19.375 -60 -10.242 1 51.38 478 LEU B CA 1
ATOM 9250 C C . LEU B 1 478 ? -20.891 -59.938 -10.125 1 51.38 478 LEU B C 1
ATOM 9252 O O . LEU B 1 478 ? -21.562 -59.406 -11.016 1 51.38 478 LEU B O 1
ATOM 9256 N N . ALA B 1 479 ? -21.547 -60.594 -9.227 1 57.91 479 ALA B N 1
ATOM 9257 C CA . ALA B 1 479 ? -22.969 -60.562 -8.883 1 57.91 479 ALA B CA 1
ATOM 9258 C C . ALA B 1 479 ? -23.484 -59.125 -8.758 1 57.91 479 ALA B C 1
ATOM 9260 O O . ALA B 1 479 ? -22.719 -58.219 -8.445 1 57.91 479 ALA B O 1
ATOM 9261 N N . ASN B 1 480 ? -24.688 -58.812 -9.242 1 58 480 ASN B N 1
ATOM 9262 C CA . ASN B 1 480 ? -25.391 -57.531 -9.312 1 58 480 ASN B CA 1
ATOM 9263 C C . ASN B 1 480 ? -25.188 -56.719 -8.039 1 58 480 ASN B C 1
ATOM 9265 O O . ASN B 1 480 ? -25 -55.5 -8.109 1 58 480 ASN B O 1
ATOM 9269 N N . GLU B 1 481 ? -25.219 -57.281 -6.855 1 59.5 481 GLU B N 1
ATOM 9270 C CA . GLU B 1 481 ? -25.078 -56.562 -5.59 1 59.5 481 GLU B CA 1
ATOM 9271 C C . GLU B 1 481 ? -23.656 -56.031 -5.406 1 59.5 481 GLU B C 1
ATOM 9273 O O . GLU B 1 481 ? -23.469 -54.938 -4.906 1 59.5 481 GLU B O 1
ATOM 9278 N N . THR B 1 482 ? -22.781 -56.781 -5.797 1 64.88 482 THR B N 1
ATOM 9279 C CA . THR B 1 482 ? -21.391 -56.406 -5.676 1 64.88 482 THR B CA 1
ATOM 9280 C C . THR B 1 482 ? -21.062 -55.25 -6.629 1 64.88 482 THR B C 1
ATOM 9282 O O . THR B 1 482 ? -20.281 -54.344 -6.289 1 64.88 482 THR B O 1
ATOM 9285 N N . SER B 1 483 ? -21.828 -55.219 -7.688 1 73.94 483 SER B N 1
ATOM 9286 C CA . SER B 1 483 ? -21.625 -54.156 -8.656 1 73.94 483 SER B CA 1
ATOM 9287 C C . SER B 1 483 ? -22.156 -52.844 -8.133 1 73.94 483 SER B C 1
ATOM 9289 O O . SER B 1 483 ? -21.516 -51.781 -8.281 1 73.94 483 SER B O 1
ATOM 9291 N N . THR B 1 484 ? -23.312 -52.938 -7.445 1 78.5 484 THR B N 1
ATOM 9292 C CA . THR B 1 484 ? -23.906 -51.719 -6.918 1 78.5 484 THR B CA 1
ATOM 9293 C C . THR B 1 484 ? -23.062 -51.156 -5.773 1 78.5 484 THR B C 1
ATOM 9295 O O . THR B 1 484 ? -22.938 -49.938 -5.633 1 78.5 484 THR B O 1
ATOM 9298 N N . ALA B 1 485 ? -22.516 -52.031 -5 1 79.75 485 ALA B N 1
ATOM 9299 C CA . ALA B 1 485 ? -21.672 -51.594 -3.885 1 79.75 485 ALA B CA 1
ATOM 9300 C C . ALA B 1 485 ? -20.406 -50.938 -4.383 1 79.75 485 ALA B C 1
ATOM 9302 O O . ALA B 1 485 ? -19.938 -49.938 -3.799 1 79.75 485 ALA B O 1
ATOM 9303 N N . PHE B 1 486 ? -19.969 -51.469 -5.375 1 80.25 486 PHE B N 1
ATOM 9304 C CA . PHE B 1 486 ? -18.75 -50.938 -5.949 1 80.25 486 PHE B CA 1
ATOM 9305 C C . PHE B 1 486 ? -19 -49.562 -6.566 1 80.25 486 PHE B C 1
ATOM 9307 O O . PHE B 1 486 ? -18.203 -48.656 -6.414 1 80.25 486 PHE B O 1
ATOM 9314 N N . VAL B 1 487 ? -20.141 -49.438 -7.215 1 83.44 487 VAL B N 1
ATOM 9315 C CA . VAL B 1 487 ? -20.5 -48.156 -7.816 1 83.44 487 VAL B CA 1
ATOM 9316 C C . VAL B 1 487 ? -20.703 -47.125 -6.727 1 83.44 487 VAL B C 1
ATOM 9318 O O . VAL B 1 487 ? -20.344 -45.938 -6.891 1 83.44 487 VAL B O 1
ATOM 9321 N N . ASN B 1 488 ? -21.219 -47.562 -5.688 1 84.25 488 ASN B N 1
ATOM 9322 C CA . ASN B 1 488 ? -21.438 -46.656 -4.57 1 84.25 488 ASN B CA 1
ATOM 9323 C C . ASN B 1 488 ? -20.109 -46.188 -3.969 1 84.25 488 ASN B C 1
ATOM 9325 O O . ASN B 1 488 ? -19.984 -45.031 -3.568 1 84.25 488 ASN B O 1
ATOM 9329 N N . GLU B 1 489 ? -19.203 -47.031 -3.887 1 86.38 489 GLU B N 1
ATOM 9330 C CA . GLU B 1 489 ? -17.891 -46.656 -3.359 1 86.38 489 GLU B CA 1
ATOM 9331 C C . GLU B 1 489 ? -17.172 -45.656 -4.281 1 86.38 489 GLU B C 1
ATOM 9333 O O . GLU B 1 489 ? -16.578 -44.719 -3.814 1 86.38 489 GLU B O 1
ATOM 9338 N N . ILE B 1 490 ? -17.312 -45.906 -5.535 1 88.06 490 ILE B N 1
ATOM 9339 C CA . ILE B 1 490 ? -16.672 -45.031 -6.508 1 88.06 490 ILE B CA 1
ATOM 9340 C C . ILE B 1 490 ? -17.312 -43.656 -6.457 1 88.06 490 ILE B C 1
ATOM 9342 O O . ILE B 1 490 ? -16.625 -42.625 -6.559 1 88.06 490 ILE B O 1
ATOM 9346 N N . THR B 1 491 ? -18.609 -43.688 -6.27 1 88.06 491 THR B N 1
ATOM 9347 C CA . THR B 1 491 ? -19.328 -42.438 -6.227 1 88.06 491 THR B CA 1
ATOM 9348 C C . THR B 1 491 ? -18.953 -41.625 -4.977 1 88.06 491 THR B C 1
ATOM 9350 O O . THR B 1 491 ? -18.844 -40.406 -5.023 1 88.06 491 THR B O 1
ATOM 9353 N N . LYS B 1 492 ? -18.766 -42.281 -3.918 1 89.06 492 LYS B N 1
ATOM 9354 C CA . LYS B 1 492 ? -18.375 -41.625 -2.688 1 89.06 492 LYS B CA 1
ATOM 9355 C C . LYS B 1 492 ? -16.969 -41.031 -2.816 1 89.06 492 LYS B C 1
ATOM 9357 O O . LYS B 1 492 ? -16.688 -39.938 -2.316 1 89.06 492 LYS B O 1
ATOM 9362 N N . VAL B 1 493 ? -16.078 -41.75 -3.426 1 90.75 493 VAL B N 1
ATOM 9363 C CA . VAL B 1 493 ? -14.719 -41.281 -3.66 1 90.75 493 VAL B CA 1
ATOM 9364 C C . VAL B 1 493 ? -14.758 -40.031 -4.551 1 90.75 493 VAL B C 1
ATOM 9366 O O . VAL B 1 493 ? -14.039 -39.062 -4.305 1 90.75 493 VAL B O 1
ATOM 9369 N N . TRP B 1 494 ? -15.633 -40.125 -5.523 1 90.88 494 TRP B N 1
ATOM 9370 C CA . TRP B 1 494 ? -15.773 -39 -6.449 1 90.88 494 TRP B CA 1
ATOM 9371 C C . TRP B 1 494 ? -16.25 -37.75 -5.719 1 90.88 494 TRP B C 1
ATOM 9373 O O . TRP B 1 494 ? -15.711 -36.656 -5.926 1 90.88 494 TRP B O 1
ATOM 9383 N N . TYR B 1 495 ? -17.219 -37.906 -4.883 1 91.06 495 TYR B N 1
ATOM 9384 C CA . TYR B 1 495 ? -17.734 -36.781 -4.133 1 91.06 495 TYR B CA 1
ATOM 9385 C C . TYR B 1 495 ? -16.656 -36.188 -3.223 1 91.06 495 TYR B C 1
ATOM 9387 O O . TYR B 1 495 ? -16.547 -34.969 -3.098 1 91.06 495 TYR B O 1
ATOM 9395 N N . LEU B 1 496 ? -15.906 -36.969 -2.604 1 91.88 496 LEU B N 1
ATOM 9396 C CA . LEU B 1 496 ? -14.883 -36.469 -1.679 1 91.88 496 LEU B CA 1
ATOM 9397 C C . LEU B 1 496 ? -13.766 -35.75 -2.428 1 91.88 496 LEU B C 1
ATOM 9399 O O . LEU B 1 496 ? -13.211 -34.781 -1.934 1 91.88 496 LEU B O 1
ATOM 9403 N N . LYS B 1 497 ? -13.453 -36.25 -3.59 1 91.69 497 LYS B N 1
ATOM 9404 C CA . LYS B 1 497 ? -12.43 -35.594 -4.41 1 91.69 497 LYS B CA 1
ATOM 9405 C C . LYS B 1 497 ? -12.906 -34.25 -4.902 1 91.69 497 LYS B C 1
ATOM 9407 O O . LYS B 1 497 ? -12.133 -33.281 -4.922 1 91.69 497 LYS B O 1
ATOM 9412 N N . ILE B 1 498 ? -14.141 -34.188 -5.258 1 91.69 498 ILE B N 1
ATOM 9413 C CA . ILE B 1 498 ? -14.711 -32.906 -5.719 1 91.69 498 ILE B CA 1
ATOM 9414 C C . ILE B 1 498 ? -14.766 -31.922 -4.559 1 91.69 498 ILE B C 1
ATOM 9416 O O . ILE B 1 498 ? -14.477 -30.734 -4.738 1 91.69 498 ILE B O 1
ATOM 9420 N N . GLN B 1 499 ? -15.148 -32.469 -3.465 1 92.94 499 GLN B N 1
ATOM 9421 C CA . GLN B 1 499 ? -15.211 -31.609 -2.289 1 92.94 499 GLN B CA 1
ATOM 9422 C C . GLN B 1 499 ? -13.836 -31.047 -1.936 1 92.94 499 GLN B C 1
ATOM 9424 O O . GLN B 1 499 ? -13.703 -29.875 -1.61 1 92.94 499 GLN B O 1
ATOM 9429 N N . LEU B 1 500 ? -12.883 -31.797 -1.961 1 92.5 500 LEU B N 1
ATOM 9430 C CA . LEU B 1 500 ? -11.531 -31.344 -1.66 1 92.5 500 LEU B CA 1
ATOM 9431 C C . LEU B 1 500 ? -11.055 -30.328 -2.691 1 92.5 500 LEU B C 1
ATOM 9433 O O . LEU B 1 500 ? -10.453 -29.312 -2.334 1 92.5 500 LEU B O 1
ATOM 9437 N N . SER B 1 501 ? -11.336 -30.609 -3.969 1 91.31 501 SER B N 1
ATOM 9438 C CA . SER B 1 501 ? -10.938 -29.688 -5.02 1 91.31 501 SER B CA 1
ATOM 9439 C C . SER B 1 501 ? -11.656 -28.344 -4.879 1 91.31 501 SER B C 1
ATOM 9441 O O . SER B 1 501 ? -11.055 -27.297 -5.094 1 91.31 501 SER B O 1
ATOM 9443 N N . ALA B 1 502 ? -12.875 -28.438 -4.527 1 91.81 502 ALA B N 1
ATOM 9444 C CA . ALA B 1 502 ? -13.648 -27.219 -4.34 1 91.81 502 ALA B CA 1
ATOM 9445 C C . ALA B 1 502 ? -13.125 -26.406 -3.152 1 91.81 502 ALA B C 1
ATOM 9447 O O . ALA B 1 502 ? -13.008 -25.188 -3.229 1 91.81 502 ALA B O 1
ATOM 9448 N N . THR B 1 503 ? -12.812 -27.062 -2.088 1 91.75 503 THR B N 1
ATOM 9449 C CA . THR B 1 503 ? -12.297 -26.391 -0.894 1 91.75 503 THR B CA 1
ATOM 9450 C C . THR B 1 503 ? -10.914 -25.797 -1.16 1 91.75 503 THR B C 1
ATOM 9452 O O . THR B 1 503 ? -10.594 -24.719 -0.668 1 91.75 503 THR B O 1
ATOM 9455 N N . LEU B 1 504 ? -10.172 -26.5 -1.928 1 90.06 504 LEU B N 1
ATOM 9456 C CA . LEU B 1 504 ? -8.836 -26.016 -2.248 1 90.06 504 LEU B CA 1
ATOM 9457 C C . LEU B 1 504 ? -8.891 -24.812 -3.17 1 90.06 504 LEU B C 1
ATOM 9459 O O . LEU B 1 504 ? -8.148 -23.844 -2.984 1 90.06 504 LEU B O 1
ATOM 9463 N N . ASN B 1 505 ? -9.766 -24.844 -4.145 1 88.5 505 ASN B N 1
ATOM 9464 C CA . ASN B 1 505 ? -9.922 -23.703 -5.039 1 88.5 505 ASN B CA 1
ATOM 9465 C C . ASN B 1 505 ? -10.406 -22.469 -4.285 1 88.5 505 ASN B C 1
ATOM 9467 O O . ASN B 1 505 ? -9.969 -21.344 -4.574 1 88.5 505 ASN B O 1
ATOM 9471 N N . THR B 1 506 ? -11.266 -22.734 -3.379 1 90.44 506 THR B N 1
ATOM 9472 C CA . THR B 1 506 ? -11.742 -21.625 -2.557 1 90.44 506 THR B CA 1
ATOM 9473 C C . THR B 1 506 ? -10.617 -21.094 -1.668 1 90.44 506 THR B C 1
ATOM 9475 O O . THR B 1 506 ? -10.523 -19.891 -1.434 1 90.44 506 THR B O 1
ATOM 9478 N N . TYR B 1 507 ? -9.805 -22 -1.175 1 90 507 TYR B N 1
ATOM 9479 C CA . TYR B 1 507 ? -8.664 -21.609 -0.357 1 90 507 TYR B CA 1
ATOM 9480 C C . TYR B 1 507 ? -7.719 -20.688 -1.137 1 90 507 TYR B C 1
ATOM 9482 O O . TYR B 1 507 ? -7.227 -19.703 -0.603 1 90 507 TYR B O 1
ATOM 9490 N N . LEU B 1 508 ? -7.527 -20.953 -2.367 1 85.5 508 LEU B N 1
ATOM 9491 C CA . LEU B 1 508 ? -6.59 -20.203 -3.201 1 85.5 508 LEU B CA 1
ATOM 9492 C C . LEU B 1 508 ? -7.156 -18.844 -3.566 1 85.5 508 LEU B C 1
ATOM 9494 O O . LEU B 1 508 ? -6.41 -17.938 -3.977 1 85.5 508 LEU B O 1
ATOM 9498 N N . THR B 1 509 ? -8.438 -18.688 -3.387 1 84.44 509 THR B N 1
ATOM 9499 C CA . THR B 1 509 ? -9.055 -17.391 -3.602 1 84.44 509 THR B CA 1
ATOM 9500 C C . THR B 1 509 ? -8.773 -16.453 -2.428 1 84.44 509 THR B C 1
ATOM 9502 O O . THR B 1 509 ? -8.664 -15.242 -2.607 1 84.44 509 THR B O 1
ATOM 9505 N N . PHE B 1 510 ? -8.633 -17.062 -1.292 1 87 510 PHE B N 1
ATOM 9506 C CA . PHE B 1 510 ? -8.484 -16.25 -0.09 1 87 510 PHE B CA 1
ATOM 9507 C C . PHE B 1 510 ? -7.016 -16.172 0.329 1 87 510 PHE B C 1
ATOM 9509 O O . PHE B 1 510 ? -6.555 -15.125 0.794 1 87 510 PHE B O 1
ATOM 9516 N N . MET B 1 511 ? -6.383 -17.328 0.19 1 83.19 511 MET B N 1
ATOM 9517 C CA . MET B 1 511 ? -4.996 -17.406 0.646 1 83.19 511 MET B CA 1
ATOM 9518 C C . MET B 1 511 ? -4.051 -17.609 -0.53 1 83.19 511 MET B C 1
ATOM 9520 O O . MET B 1 511 ? -4.445 -18.156 -1.562 1 83.19 511 MET B O 1
ATOM 9524 N N . ASP B 1 512 ? -2.818 -17.062 -0.405 1 68.88 512 ASP B N 1
ATOM 9525 C CA . ASP B 1 512 ? -1.833 -17.203 -1.474 1 68.88 512 ASP B CA 1
ATOM 9526 C C . ASP B 1 512 ? -1.328 -18.641 -1.584 1 68.88 512 ASP B C 1
ATOM 9528 O O . ASP B 1 512 ? -1.234 -19.344 -0.58 1 68.88 512 ASP B O 1
ATOM 9532 N N . ASN B 1 513 ? -1.084 -19.062 -2.783 1 60.66 513 ASN B N 1
ATOM 9533 C CA . ASN B 1 513 ? -0.592 -20.391 -3.078 1 60.66 513 ASN B CA 1
ATOM 9534 C C . ASN B 1 513 ? 0.732 -20.672 -2.375 1 60.66 513 ASN B C 1
ATOM 9536 O O . ASN B 1 513 ? 0.997 -21.812 -1.966 1 60.66 513 ASN B O 1
ATOM 9540 N N . ASP B 1 514 ? 1.457 -19.625 -2.107 1 58.53 514 ASP B N 1
ATOM 9541 C CA . ASP B 1 514 ? 2.785 -19.797 -1.527 1 58.53 514 ASP B CA 1
ATOM 9542 C C . ASP B 1 514 ? 2.693 -20.141 -0.043 1 58.53 514 ASP B C 1
ATOM 9544 O O . ASP B 1 514 ? 3.688 -20.547 0.569 1 58.53 514 ASP B O 1
ATOM 9548 N N . THR B 1 515 ? 1.45 -20.234 0.371 1 62.16 515 THR B N 1
ATOM 9549 C CA . THR B 1 515 ? 1.284 -20.5 1.795 1 62.16 515 THR B CA 1
ATOM 9550 C C . THR B 1 515 ? 1.13 -22 2.043 1 62.16 515 THR B C 1
ATOM 9552 O O . THR B 1 515 ? 1.202 -22.453 3.188 1 62.16 515 THR B O 1
ATOM 9555 N N . ILE B 1 516 ? 1.029 -22.75 0.966 1 73.62 516 ILE B N 1
ATOM 9556 C CA . ILE B 1 516 ? 0.854 -24.188 1.136 1 73.62 516 ILE B CA 1
ATOM 9557 C C . ILE B 1 516 ? 2.217 -24.875 1.165 1 73.62 516 ILE B C 1
ATOM 9559 O O . ILE B 1 516 ? 2.953 -24.844 0.176 1 73.62 516 ILE B O 1
ATOM 9563 N N . PRO B 1 517 ? 2.525 -25.422 2.32 1 69.19 517 PRO B N 1
ATOM 9564 C CA . PRO B 1 517 ? 3.795 -26.156 2.393 1 69.19 517 PRO B CA 1
ATOM 9565 C C . PRO B 1 517 ? 3.865 -27.312 1.401 1 69.19 517 PRO B C 1
ATOM 9567 O O . PRO B 1 517 ? 2.834 -27.891 1.05 1 69.19 517 PRO B O 1
ATOM 9570 N N . ASP B 1 518 ? 4.949 -27.734 0.997 1 67.69 518 ASP B N 1
ATOM 9571 C CA . ASP B 1 518 ? 5.172 -28.781 0.011 1 67.69 518 ASP B CA 1
ATOM 9572 C C . ASP B 1 518 ? 4.625 -30.125 0.505 1 67.69 518 ASP B C 1
ATOM 9574 O O . ASP B 1 518 ? 4.09 -30.906 -0.28 1 67.69 518 ASP B O 1
ATOM 9578 N N . ALA B 1 519 ? 4.809 -30.281 1.805 1 74.31 519 ALA B N 1
ATOM 9579 C CA . ALA B 1 519 ? 4.332 -31.531 2.365 1 74.31 519 ALA B CA 1
ATOM 9580 C C . ALA B 1 519 ? 2.82 -31.672 2.215 1 74.31 519 ALA B C 1
ATOM 9582 O O . ALA B 1 519 ? 2.311 -32.75 1.938 1 74.31 519 ALA B O 1
ATOM 9583 N N . VAL B 1 520 ? 2.139 -30.625 2.354 1 83.69 520 VAL B N 1
ATOM 9584 C CA . VAL B 1 520 ? 0.684 -30.641 2.242 1 83.69 520 VAL B CA 1
ATOM 9585 C C . VAL B 1 520 ? 0.278 -30.766 0.775 1 83.69 520 VAL B C 1
ATOM 9587 O O . VAL B 1 520 ? -0.692 -31.453 0.449 1 83.69 520 VAL B O 1
ATOM 9590 N N . TYR B 1 521 ? 1.089 -30.219 -0.066 1 79.75 521 TYR B N 1
ATOM 9591 C CA . TYR B 1 521 ? 0.809 -30.297 -1.494 1 79.75 521 TYR B CA 1
ATOM 9592 C C . TYR B 1 521 ? 0.898 -31.734 -1.981 1 79.75 521 TYR B C 1
ATOM 9594 O O . TYR B 1 521 ? 0.078 -32.188 -2.791 1 79.75 521 TYR B O 1
ATOM 9602 N N . SER B 1 522 ? 1.891 -32.406 -1.479 1 81.56 522 SER B N 1
ATOM 9603 C CA . SER B 1 522 ? 2.059 -33.812 -1.871 1 81.56 522 SER B CA 1
ATOM 9604 C C . SER B 1 522 ? 0.889 -34.656 -1.39 1 81.56 522 SER B C 1
ATOM 9606 O O . SER B 1 522 ? 0.434 -35.562 -2.102 1 81.56 522 SER B O 1
ATOM 9608 N N . LYS B 1 523 ? 0.428 -34.375 -0.22 1 87.81 523 LYS B N 1
ATOM 9609 C CA . LYS B 1 523 ? -0.712 -35.125 0.307 1 87.81 523 LYS B CA 1
ATOM 9610 C C . LYS B 1 523 ? -1.979 -34.812 -0.488 1 87.81 523 LYS B C 1
ATOM 9612 O O . LYS B 1 523 ? -2.793 -35.719 -0.731 1 87.81 523 LYS B O 1
ATOM 9617 N N . ILE B 1 524 ? -2.102 -33.625 -0.87 1 90 524 ILE B N 1
ATOM 9618 C CA . ILE B 1 524 ? -3.256 -33.188 -1.659 1 90 524 ILE B CA 1
ATOM 9619 C C . ILE B 1 524 ? -3.215 -33.875 -3.027 1 90 524 ILE B C 1
ATOM 9621 O O . ILE B 1 524 ? -4.227 -34.406 -3.496 1 90 524 ILE B O 1
ATOM 9625 N N . ARG B 1 525 ? -2.064 -33.938 -3.578 1 83.81 525 ARG B N 1
ATOM 9626 C CA . ARG B 1 525 ? -1.917 -34.562 -4.891 1 83.81 525 ARG B CA 1
ATOM 9627 C C . ARG B 1 525 ? -2.189 -36.062 -4.816 1 83.81 525 ARG B C 1
ATOM 9629 O O . ARG B 1 525 ? -2.82 -36.625 -5.711 1 83.81 525 ARG B O 1
ATOM 9636 N N . ARG B 1 526 ? -1.753 -36.625 -3.775 1 87.12 526 ARG B N 1
ATOM 9637 C CA . ARG B 1 526 ? -2.004 -38.062 -3.588 1 87.12 526 ARG B CA 1
ATOM 9638 C C . ARG B 1 526 ? -3.492 -38.312 -3.391 1 87.12 526 ARG B C 1
ATOM 9640 O O . ARG B 1 526 ? -4.035 -39.281 -3.953 1 87.12 526 ARG B O 1
ATOM 9647 N N . TYR B 1 527 ? -4.113 -37.531 -2.65 1 90.69 527 TYR B N 1
ATOM 9648 C CA . TYR B 1 527 ? -5.535 -37.688 -2.359 1 90.69 527 TYR B CA 1
ATOM 9649 C C . TYR B 1 527 ? -6.375 -37.5 -3.615 1 90.69 527 TYR B C 1
ATOM 9651 O O . TYR B 1 527 ? -7.41 -38.125 -3.783 1 90.69 527 TYR B O 1
ATOM 9659 N N . GLN B 1 528 ? -5.918 -36.656 -4.551 1 86.62 528 GLN B N 1
ATOM 9660 C CA . GLN B 1 528 ? -6.668 -36.344 -5.762 1 86.62 528 GLN B CA 1
ATOM 9661 C C . GLN B 1 528 ? -6.402 -37.344 -6.863 1 86.62 528 GLN B C 1
ATOM 9663 O O . GLN B 1 528 ? -7.281 -37.625 -7.688 1 86.62 528 GLN B O 1
ATOM 9668 N N . ASN B 1 529 ? -5.219 -37.906 -6.824 1 82.31 529 ASN B N 1
ATOM 9669 C CA . ASN B 1 529 ? -4.844 -38.719 -7.977 1 82.31 529 ASN B CA 1
ATOM 9670 C C . ASN B 1 529 ? -4.848 -40.219 -7.633 1 82.31 529 ASN B C 1
ATOM 9672 O O . ASN B 1 529 ? -4.941 -41.062 -8.523 1 82.31 529 ASN B O 1
ATOM 9676 N N . ASP B 1 530 ? -4.676 -40.531 -6.32 1 86.19 530 ASP B N 1
ATOM 9677 C CA . ASP B 1 530 ? -4.637 -41.906 -5.914 1 86.19 530 ASP B CA 1
ATOM 9678 C C . ASP B 1 530 ? -6.008 -42.375 -5.434 1 86.19 530 ASP B C 1
ATOM 9680 O O . ASP B 1 530 ? -6.426 -42.062 -4.32 1 86.19 530 ASP B O 1
ATOM 9684 N N . TYR B 1 531 ? -6.633 -43.219 -6.211 1 87.12 531 TYR B N 1
ATOM 9685 C CA . TYR B 1 531 ? -7.961 -43.719 -5.898 1 87.12 531 TYR B CA 1
ATOM 9686 C C . TYR B 1 531 ? -7.941 -44.531 -4.609 1 87.12 531 TYR B C 1
ATOM 9688 O O . TYR B 1 531 ? -8.812 -44.375 -3.754 1 87.12 531 TYR B O 1
ATOM 9696 N N . ASN B 1 532 ? -6.969 -45.375 -4.426 1 88 532 ASN B N 1
ATOM 9697 C CA . ASN B 1 532 ? -6.906 -46.25 -3.268 1 88 532 ASN B CA 1
ATOM 9698 C C . ASN B 1 532 ? -6.68 -45.469 -1.976 1 88 532 ASN B C 1
ATOM 9700 O O . ASN B 1 532 ? -7.16 -45.875 -0.913 1 88 532 ASN B O 1
ATOM 9704 N N . TYR B 1 533 ? -5.93 -44.438 -2.131 1 90.88 533 TYR B N 1
ATOM 9705 C CA . TYR B 1 533 ? -5.648 -43.594 -0.975 1 90.88 533 TYR B CA 1
ATOM 9706 C C . TYR B 1 533 ? -6.926 -42.938 -0.445 1 90.88 533 TYR B C 1
ATOM 9708 O O . TYR B 1 533 ? -7.156 -42.906 0.766 1 90.88 533 TYR B O 1
ATOM 9716 N N . THR B 1 534 ? -7.801 -42.531 -1.273 1 91.75 534 THR B N 1
ATOM 9717 C CA . THR B 1 534 ? -9.07 -41.906 -0.899 1 91.75 534 THR B CA 1
ATOM 9718 C C . THR B 1 534 ? -10.07 -42.969 -0.445 1 91.75 534 THR B C 1
ATOM 9720 O O . THR B 1 534 ? -10.875 -42.719 0.457 1 91.75 534 THR B O 1
ATOM 9723 N N . LEU B 1 535 ? -9.984 -44.125 -1.125 1 90.25 535 LEU B N 1
ATOM 9724 C CA . LEU B 1 535 ? -10.891 -45.188 -0.766 1 90.25 535 LEU B CA 1
ATOM 9725 C C . LEU B 1 535 ? -10.609 -45.688 0.647 1 90.25 535 LEU B C 1
ATOM 9727 O O . LEU B 1 535 ? -11.539 -46.062 1.381 1 90.25 535 LEU B O 1
ATOM 9731 N N . GLU B 1 536 ? -9.391 -45.719 0.996 1 90.69 536 GLU B N 1
ATOM 9732 C CA . GLU B 1 536 ? -9.023 -46.125 2.35 1 90.69 536 GLU B CA 1
ATOM 9733 C C . GLU B 1 536 ? -9.656 -45.219 3.391 1 90.69 536 GLU B C 1
ATOM 9735 O O . GLU B 1 536 ? -10.078 -45.688 4.453 1 90.69 536 GLU B O 1
ATOM 9740 N N . ASP B 1 537 ? -9.672 -43.938 3.102 1 91.31 537 ASP B N 1
ATOM 9741 C CA . ASP B 1 537 ? -10.281 -42.969 3.992 1 91.31 537 ASP B CA 1
ATOM 9742 C C . ASP B 1 537 ? -11.773 -43.219 4.172 1 91.31 537 ASP B C 1
ATOM 9744 O O . ASP B 1 537 ? -12.289 -43.188 5.289 1 91.31 537 ASP B O 1
ATOM 9748 N N . ILE B 1 538 ? -12.422 -43.562 3.148 1 89.56 538 ILE B N 1
ATOM 9749 C CA . ILE B 1 538 ? -13.852 -43.812 3.17 1 89.56 538 ILE B CA 1
ATOM 9750 C C . ILE B 1 538 ? -14.141 -45.125 3.926 1 89.56 538 ILE B C 1
ATOM 9752 O O . ILE B 1 538 ? -15.094 -45.188 4.703 1 89.56 538 ILE B O 1
ATOM 9756 N N . ARG B 1 539 ? -13.352 -46.094 3.682 1 88.69 539 ARG B N 1
ATOM 9757 C CA . ARG B 1 539 ? -13.547 -47.375 4.348 1 88.69 539 ARG B CA 1
ATOM 9758 C C . ARG B 1 539 ? -13.336 -47.25 5.852 1 88.69 539 ARG B C 1
ATOM 9760 O O . ARG B 1 539 ? -14.047 -47.875 6.641 1 88.69 539 ARG B O 1
ATOM 9767 N N . THR B 1 540 ? -12.406 -46.438 6.18 1 88.5 540 THR B N 1
ATOM 9768 C CA . THR B 1 540 ? -12.188 -46.188 7.602 1 88.5 540 THR B CA 1
ATOM 9769 C C . THR B 1 540 ? -13.406 -45.5 8.219 1 88.5 540 THR B C 1
ATOM 9771 O O . THR B 1 540 ? -13.781 -45.812 9.352 1 88.5 540 THR B O 1
ATOM 9774 N N . ALA B 1 541 ? -13.961 -44.531 7.52 1 86.12 541 ALA B N 1
ATOM 9775 C CA . ALA B 1 541 ? -15.125 -43.812 8.008 1 86.12 541 ALA B CA 1
ATOM 9776 C C . ALA B 1 541 ? -16.344 -44.719 8.125 1 86.12 541 ALA B C 1
ATOM 9778 O O . ALA B 1 541 ? -17.188 -44.5 8.992 1 86.12 541 ALA B O 1
ATOM 9779 N N . MET B 1 542 ? -16.406 -45.75 7.273 1 81.38 542 MET B N 1
ATOM 9780 C CA . MET B 1 542 ? -17.562 -46.625 7.242 1 81.38 542 MET B CA 1
ATOM 9781 C C . MET B 1 542 ? -17.438 -47.719 8.297 1 81.38 542 MET B C 1
ATOM 9783 O O . MET B 1 542 ? -18.438 -48.219 8.82 1 81.38 542 MET B O 1
ATOM 9787 N N . THR B 1 543 ? -16.219 -48.125 8.461 1 79.75 543 THR B N 1
ATOM 9788 C CA . THR B 1 543 ? -16.031 -49.281 9.352 1 79.75 543 THR B CA 1
ATOM 9789 C C . THR B 1 543 ? -15.859 -48.812 10.797 1 79.75 543 THR B C 1
ATOM 9791 O O . THR B 1 543 ? -16.172 -49.531 11.734 1 79.75 543 THR B O 1
ATOM 9794 N N . GLY B 1 544 ? -15.305 -47.656 10.953 1 70.62 544 GLY B N 1
ATOM 9795 C CA . GLY B 1 544 ? -15.008 -47.219 12.305 1 70.62 544 GLY B CA 1
ATOM 9796 C C . GLY B 1 544 ? -16.234 -46.719 13.055 1 70.62 544 GLY B C 1
ATOM 9797 O O . GLY B 1 544 ? -17.281 -46.469 12.445 1 70.62 544 GLY B O 1
ATOM 9798 N N . ASP B 1 545 ? -16.188 -46.594 14.305 1 70 545 ASP B N 1
ATOM 9799 C CA . ASP B 1 545 ? -17.25 -46.062 15.172 1 70 545 ASP B CA 1
ATOM 9800 C C . ASP B 1 545 ? -17.453 -44.594 14.953 1 70 545 ASP B C 1
ATOM 9802 O O . ASP B 1 545 ? -18.578 -44.094 15.102 1 70 545 ASP B O 1
ATOM 9806 N N . ILE B 1 546 ? -16.312 -44 14.477 1 72.75 546 ILE B N 1
ATOM 9807 C CA . ILE B 1 546 ? -16.344 -42.562 14.172 1 72.75 546 ILE B CA 1
ATOM 9808 C C . ILE B 1 546 ? -16.109 -42.375 12.68 1 72.75 546 ILE B C 1
ATOM 9810 O O . ILE B 1 546 ? -15.172 -42.906 12.102 1 72.75 546 ILE B O 1
ATOM 9814 N N . PRO B 1 547 ? -17.062 -41.656 12.055 1 78.5 547 PRO B N 1
ATOM 9815 C CA . PRO B 1 547 ? -16.859 -41.375 10.625 1 78.5 547 PRO B CA 1
ATOM 9816 C C . PRO B 1 547 ? -15.758 -40.375 10.359 1 78.5 547 PRO B C 1
ATOM 9818 O O . PRO B 1 547 ? -16.031 -39.25 9.906 1 78.5 547 PRO B O 1
ATOM 9821 N N . GLU B 1 548 ? -14.562 -40.969 10.742 1 82.5 548 GLU B N 1
ATOM 9822 C CA . GLU B 1 548 ? -13.414 -40.062 10.594 1 82.5 548 GLU B CA 1
ATOM 9823 C C . GLU B 1 548 ? -12.734 -40.281 9.242 1 82.5 548 GLU B C 1
ATOM 9825 O O . GLU B 1 548 ? -12.664 -41.406 8.742 1 82.5 548 GLU B O 1
ATOM 9830 N N . LEU B 1 549 ? -12.508 -39.188 8.641 1 89.25 549 LEU B N 1
ATOM 9831 C CA . LEU B 1 549 ? -11.656 -39.156 7.453 1 89.25 549 LEU B CA 1
ATOM 9832 C C . LEU B 1 549 ? -10.258 -38.656 7.789 1 89.25 549 LEU B C 1
ATOM 9834 O O . LEU B 1 549 ? -9.977 -37.469 7.656 1 89.25 549 LEU B O 1
ATOM 9838 N N . PRO B 1 550 ? -9.43 -39.562 8.203 1 86.62 550 PRO B N 1
ATOM 9839 C CA . PRO B 1 550 ? -8.141 -39.125 8.766 1 86.62 550 PRO B CA 1
ATOM 9840 C C . PRO B 1 550 ? -7.297 -38.344 7.785 1 86.62 550 PRO B C 1
ATOM 9842 O O . PRO B 1 550 ? -6.734 -37.312 8.148 1 86.62 550 PRO B O 1
ATOM 9845 N N . HIS B 1 551 ? -7.203 -38.812 6.508 1 90.19 551 HIS B N 1
ATOM 9846 C CA . HIS B 1 551 ? -6.355 -38.125 5.547 1 90.19 551 HIS B CA 1
ATOM 9847 C C . HIS B 1 551 ? -6.961 -36.781 5.156 1 90.19 551 HIS B C 1
ATOM 9849 O O . HIS B 1 551 ? -6.25 -35.781 5.082 1 90.19 551 HIS B O 1
ATOM 9855 N N . TYR B 1 552 ? -8.242 -36.812 4.977 1 91.06 552 TYR B N 1
ATOM 9856 C CA . TYR B 1 552 ? -8.953 -35.594 4.641 1 91.06 552 TYR B CA 1
ATOM 9857 C C . TYR B 1 552 ? -8.844 -34.562 5.773 1 91.06 552 TYR B C 1
ATOM 9859 O O . TYR B 1 552 ? -8.586 -33.375 5.531 1 91.06 552 TYR B O 1
ATOM 9867 N N . GLY B 1 553 ? -8.977 -35.062 6.949 1 89.19 553 GLY B N 1
ATOM 9868 C CA . GLY B 1 553 ? -8.883 -34.219 8.117 1 89.19 553 GLY B CA 1
ATOM 9869 C C . GLY B 1 553 ? -7.488 -33.656 8.336 1 89.19 553 GLY B C 1
ATOM 9870 O O . GLY B 1 553 ? -7.328 -32.5 8.711 1 89.19 553 GLY B O 1
ATOM 9871 N N . GLN B 1 554 ? -6.516 -34.375 8.102 1 89.38 554 GLN B N 1
ATOM 9872 C CA . GLN B 1 554 ? -5.137 -33.938 8.25 1 89.38 554 GLN B CA 1
ATOM 9873 C C . GLN B 1 554 ? -4.797 -32.844 7.23 1 89.38 554 GLN B C 1
ATOM 9875 O O . GLN B 1 554 ? -4.055 -31.922 7.535 1 89.38 554 GLN B O 1
ATOM 9880 N N . ILE B 1 555 ? -5.316 -32.969 6.023 1 90.56 555 ILE B N 1
ATOM 9881 C CA . ILE B 1 555 ? -5.094 -31.969 4.996 1 90.56 555 ILE B CA 1
ATOM 9882 C C . ILE B 1 555 ? -5.711 -30.641 5.43 1 90.56 555 ILE B C 1
ATOM 9884 O O . ILE B 1 555 ? -5.059 -29.594 5.371 1 90.56 555 ILE B O 1
ATOM 9888 N N . TRP B 1 556 ? -6.828 -30.812 5.992 1 91 556 TRP B N 1
ATOM 9889 C CA . TRP B 1 556 ? -7.539 -29.609 6.426 1 91 556 TRP B CA 1
ATOM 9890 C C . TRP B 1 556 ? -6.832 -28.953 7.605 1 91 556 TRP B C 1
ATOM 9892 O O . TRP B 1 556 ? -6.699 -27.719 7.652 1 91 556 TRP B O 1
ATOM 9902 N N . GLU B 1 557 ? -6.414 -29.719 8.445 1 89.69 557 GLU B N 1
ATOM 9903 C CA . GLU B 1 557 ? -5.754 -29.203 9.648 1 89.69 557 GLU B CA 1
ATOM 9904 C C . GLU B 1 557 ? -4.438 -28.516 9.297 1 89.69 557 GLU B C 1
ATOM 9906 O O . GLU B 1 557 ? -4.141 -27.438 9.812 1 89.69 557 GLU B O 1
ATOM 9911 N N . GLN B 1 558 ? -3.703 -29.062 8.453 1 87.31 558 GLN B N 1
ATOM 9912 C CA . GLN B 1 558 ? -2.41 -28.5 8.086 1 87.31 558 GLN B CA 1
ATOM 9913 C C . GLN B 1 558 ? -2.582 -27.266 7.203 1 87.31 558 GLN B C 1
ATOM 9915 O O . GLN B 1 558 ? -1.781 -26.328 7.27 1 87.31 558 GLN B O 1
ATOM 9920 N N . LEU B 1 559 ? -3.588 -27.25 6.441 1 87.06 559 LEU B N 1
ATOM 9921 C CA . LEU B 1 559 ? -3.861 -26.125 5.555 1 87.06 559 LEU B CA 1
ATOM 9922 C C . LEU B 1 559 ? -4.27 -24.891 6.355 1 87.06 559 LEU B C 1
ATOM 9924 O O . LEU B 1 559 ? -3.875 -23.781 6.023 1 87.06 559 LEU B O 1
ATOM 9928 N N . LEU B 1 560 ? -5.004 -25.125 7.461 1 89.94 560 LEU B N 1
ATOM 9929 C CA . LEU B 1 560 ? -5.59 -24 8.195 1 89.94 560 LEU B CA 1
ATOM 9930 C C . LEU B 1 560 ? -4.75 -23.656 9.422 1 89.94 560 LEU B C 1
ATOM 9932 O O . LEU B 1 560 ? -5.043 -22.688 10.125 1 89.94 560 LEU B O 1
ATOM 9936 N N . LYS B 1 561 ? -3.738 -24.344 9.648 1 86.81 561 LYS B N 1
ATOM 9937 C CA . LYS B 1 561 ? -2.953 -24.203 10.867 1 86.81 561 LYS B CA 1
ATOM 9938 C C . LYS B 1 561 ? -2.471 -22.766 11.039 1 86.81 561 LYS B C 1
ATOM 9940 O O . LYS B 1 561 ? -2.662 -22.156 12.102 1 86.81 561 LYS B O 1
ATOM 9945 N N . PRO B 1 562 ? -1.916 -22.094 10.008 1 81 562 PRO B N 1
ATOM 9946 C CA . PRO B 1 562 ? -1.438 -20.719 10.195 1 81 562 PRO B CA 1
ATOM 9947 C C . PRO B 1 562 ? -2.57 -19.734 10.477 1 81 562 PRO B C 1
ATOM 9949 O O . PRO B 1 562 ? -2.42 -18.828 11.312 1 81 562 PRO B O 1
ATOM 9952 N N . SER B 1 563 ? -3.652 -19.922 9.812 1 87.12 563 SER B N 1
ATOM 9953 C CA . SER B 1 563 ? -4.785 -19.016 10 1 87.12 563 SER B CA 1
ATOM 9954 C C . SER B 1 563 ? -5.426 -19.219 11.367 1 87.12 563 SER B C 1
ATOM 9956 O O . SER B 1 563 ? -5.891 -18.266 11.992 1 87.12 563 SER B O 1
ATOM 9958 N N . ILE B 1 564 ? -5.402 -20.438 11.82 1 89.75 564 ILE B N 1
ATOM 9959 C CA . ILE B 1 564 ? -5.996 -20.734 13.125 1 89.75 564 ILE B CA 1
ATOM 9960 C C . ILE B 1 564 ? -5.09 -20.203 14.234 1 89.75 564 ILE B C 1
ATOM 9962 O O . ILE B 1 564 ? -5.574 -19.719 15.258 1 89.75 564 ILE B O 1
ATOM 9966 N N . SER B 1 565 ? -3.838 -20.266 14.031 1 86 565 SER B N 1
ATOM 9967 C CA . SER B 1 565 ? -2.914 -19.719 15.016 1 86 565 SER B CA 1
ATOM 9968 C C . SER B 1 565 ? -3.135 -18.219 15.203 1 86 565 SER B C 1
ATOM 9970 O O . SER B 1 565 ? -3.062 -17.719 16.328 1 86 565 SER B O 1
ATOM 9972 N N . ASN B 1 566 ? -3.375 -17.547 14.18 1 87 566 ASN B N 1
ATOM 9973 C CA . ASN B 1 566 ? -3.697 -16.125 14.281 1 87 566 ASN B CA 1
ATOM 9974 C C . ASN B 1 566 ? -4.969 -15.891 15.094 1 87 566 ASN B C 1
ATOM 9976 O O . ASN B 1 566 ? -5.016 -15 15.945 1 87 566 ASN B O 1
ATOM 9980 N N . ALA B 1 567 ? -5.941 -16.703 14.805 1 87.62 567 ALA B N 1
ATOM 9981 C CA . ALA B 1 567 ? -7.211 -16.547 15.508 1 87.62 567 ALA B CA 1
ATOM 9982 C C . ALA B 1 567 ? -7.051 -16.812 17 1 87.62 567 ALA B C 1
ATOM 9984 O O . ALA B 1 567 ? -7.738 -16.219 17.828 1 87.62 567 ALA B O 1
ATOM 9985 N N . ARG B 1 568 ? -6.125 -17.703 17.312 1 88.62 568 ARG B N 1
ATOM 9986 C CA . ARG B 1 568 ? -5.902 -18.078 18.703 1 88.62 568 ARG B CA 1
ATOM 9987 C C . ARG B 1 568 ? -5.242 -16.953 19.484 1 88.62 568 ARG B C 1
ATOM 9989 O O . ARG B 1 568 ? -5.539 -16.75 20.672 1 88.62 568 ARG B O 1
ATOM 9996 N N . TYR B 1 569 ? -4.48 -16.078 18.828 1 87.81 569 TYR B N 1
ATOM 9997 C CA . TYR B 1 569 ? -3.658 -15.148 19.594 1 87.81 569 TYR B CA 1
ATOM 9998 C C . TYR B 1 569 ? -4.016 -13.703 19.266 1 87.81 569 TYR B C 1
ATOM 10000 O O . TYR B 1 569 ? -3.412 -12.766 19.797 1 87.81 569 TYR B O 1
ATOM 10008 N N . ILE B 1 570 ? -5.02 -13.438 18.484 1 90.56 570 ILE B N 1
ATOM 10009 C CA . ILE B 1 570 ? -5.398 -12.086 18.094 1 90.56 570 ILE B CA 1
ATOM 10010 C C . ILE B 1 570 ? -5.91 -11.32 19.312 1 90.56 570 ILE B C 1
ATOM 10012 O O . ILE B 1 570 ? -5.789 -10.094 19.375 1 90.56 570 ILE B O 1
ATOM 10016 N N . MET B 1 571 ? -6.426 -12.047 20.312 1 92.56 571 MET B N 1
ATOM 10017 C CA . MET B 1 571 ? -6.938 -11.375 21.516 1 92.56 571 MET B CA 1
ATOM 10018 C C . MET B 1 571 ? -5.793 -10.797 22.344 1 92.56 571 MET B C 1
ATOM 10020 O O . MET B 1 571 ? -5.969 -9.789 23.016 1 92.56 571 MET B O 1
ATOM 10024 N N . ALA B 1 572 ? -4.656 -11.438 22.219 1 91.88 572 ALA B N 1
ATOM 10025 C CA . ALA B 1 572 ? -3.482 -10.906 22.906 1 91.88 572 ALA B CA 1
ATOM 10026 C C . ALA B 1 572 ? -3.049 -9.57 22.297 1 91.88 572 ALA B C 1
ATOM 10028 O O . ALA B 1 572 ? -2.682 -8.641 23.016 1 91.88 572 ALA B O 1
ATOM 10029 N N . MET B 1 573 ? -3.182 -9.453 21.062 1 91.88 573 MET B N 1
ATOM 10030 C CA . MET B 1 573 ? -2.799 -8.211 20.375 1 91.88 573 MET B CA 1
ATOM 10031 C C . MET B 1 573 ? -3.797 -7.098 20.688 1 91.88 573 MET B C 1
ATOM 10033 O O . MET B 1 573 ? -3.408 -5.945 20.859 1 91.88 573 MET B O 1
ATOM 10037 N N . CYS B 1 574 ? -5.031 -7.484 20.703 1 94.88 574 CYS B N 1
ATOM 10038 C CA . CYS B 1 574 ? -6.055 -6.504 21.047 1 94.88 574 CYS B CA 1
ATOM 10039 C C . CYS B 1 574 ? -5.871 -5.992 22.469 1 94.88 574 CYS B C 1
ATOM 10041 O O . CYS B 1 574 ? -5.879 -4.781 22.703 1 94.88 574 CYS B O 1
ATOM 10043 N N . GLY B 1 575 ? -5.648 -6.941 23.359 1 95.69 575 GLY B N 1
ATOM 10044 C CA . GLY B 1 575 ? -5.465 -6.559 24.75 1 95.69 575 GLY B CA 1
ATOM 10045 C C . GLY B 1 575 ? -4.23 -5.711 24.984 1 95.69 575 GLY B C 1
ATOM 10046 O O . GLY B 1 575 ? -4.289 -4.691 25.672 1 95.69 575 GLY B O 1
ATOM 10047 N N . THR B 1 576 ? -3.143 -6.027 24.359 1 95.56 576 THR B N 1
ATOM 10048 C CA . THR B 1 576 ? -1.902 -5.281 24.531 1 95.56 576 THR B CA 1
ATOM 10049 C C . THR B 1 576 ? -2.018 -3.887 23.922 1 95.56 576 THR B C 1
ATOM 10051 O O . THR B 1 576 ? -1.447 -2.926 24.453 1 95.56 576 THR B O 1
ATOM 10054 N N . THR B 1 577 ? -2.748 -3.756 22.844 1 96.5 577 THR B N 1
ATOM 10055 C CA . THR B 1 577 ? -2.945 -2.451 22.219 1 96.5 577 THR B CA 1
ATOM 10056 C C . THR B 1 577 ? -3.662 -1.499 23.172 1 96.5 577 THR B C 1
ATOM 10058 O O . THR B 1 577 ? -3.264 -0.341 23.312 1 96.5 577 THR B O 1
ATOM 10061 N N . LEU B 1 578 ? -4.664 -2.002 23.875 1 96.44 578 LEU B N 1
ATOM 10062 C CA . LEU B 1 578 ? -5.418 -1.173 24.812 1 96.44 578 LEU B CA 1
ATOM 10063 C C . LEU B 1 578 ? -4.586 -0.86 26.047 1 96.44 578 LEU B C 1
ATOM 10065 O O . LEU B 1 578 ? -4.625 0.26 26.562 1 96.44 578 LEU B O 1
ATOM 10069 N N . ILE B 1 579 ? -3.775 -1.798 26.453 1 96.62 579 ILE B N 1
ATOM 10070 C CA . ILE B 1 579 ? -2.941 -1.605 27.641 1 96.62 579 ILE B CA 1
ATOM 10071 C C . ILE B 1 579 ? -1.857 -0.572 27.344 1 96.62 579 ILE B C 1
ATOM 10073 O O . ILE B 1 579 ? -1.627 0.34 28.141 1 96.62 579 ILE B O 1
ATOM 10077 N N . PHE B 1 580 ? -1.258 -0.666 26.188 1 96.19 580 PHE B N 1
ATOM 10078 C CA . PHE B 1 580 ? -0.215 0.292 25.844 1 96.19 580 PHE B CA 1
ATOM 10079 C C . PHE B 1 580 ? -0.813 1.663 25.547 1 96.19 580 PHE B C 1
ATOM 10081 O O . PHE B 1 580 ? -0.186 2.689 25.828 1 96.19 580 PHE B O 1
ATOM 10088 N N . LEU B 1 581 ? -2.025 1.672 25.047 1 94.31 581 LEU B N 1
ATOM 10089 C CA . LEU B 1 581 ? -2.697 2.951 24.844 1 94.31 581 LEU B CA 1
ATOM 10090 C C . LEU B 1 581 ? -2.971 3.635 26.188 1 94.31 581 LEU B C 1
ATOM 10092 O O . LEU B 1 581 ? -2.766 4.844 26.312 1 94.31 581 LEU B O 1
ATOM 10096 N N . ALA B 1 582 ? -3.391 2.875 27.172 1 93.94 582 ALA B N 1
ATOM 10097 C CA . ALA B 1 582 ? -3.627 3.41 28.5 1 93.94 582 ALA B CA 1
ATOM 10098 C C . ALA B 1 582 ? -2.334 3.936 29.125 1 93.94 582 ALA B C 1
ATOM 10100 O O . ALA B 1 582 ? -2.326 4.988 29.766 1 93.94 582 ALA B O 1
ATOM 10101 N N . SER B 1 583 ? -1.305 3.197 28.859 1 93.31 583 SER B N 1
ATOM 10102 C CA . SER B 1 583 ? -0.006 3.615 29.375 1 93.31 583 SER B CA 1
ATOM 10103 C C . SER B 1 583 ? 0.469 4.898 28.703 1 93.31 583 SER B C 1
ATOM 10105 O O . SER B 1 583 ? 1.082 5.754 29.344 1 93.31 583 SER B O 1
ATOM 10107 N N . LEU B 1 584 ? 0.209 5.027 27.469 1 91.69 584 LEU B N 1
ATOM 10108 C CA . LEU B 1 584 ? 0.538 6.254 26.75 1 91.69 584 LEU B CA 1
ATOM 10109 C C . LEU B 1 584 ? -0.237 7.438 27.312 1 91.69 584 LEU B C 1
ATOM 10111 O O . LEU B 1 584 ? 0.318 8.531 27.469 1 91.69 584 LEU B O 1
ATOM 10115 N N . ASN B 1 585 ? -1.483 7.207 27.641 1 88.88 585 ASN B N 1
ATOM 10116 C CA . ASN B 1 585 ? -2.295 8.281 28.219 1 88.88 585 ASN B CA 1
ATOM 10117 C C . ASN B 1 585 ? -1.812 8.68 29.609 1 88.88 585 ASN B C 1
ATOM 10119 O O . ASN B 1 585 ? -1.895 9.844 29.984 1 88.88 585 ASN B O 1
ATOM 10123 N N . LEU B 1 586 ? -1.229 7.734 30.297 1 87.19 586 LEU B N 1
ATOM 10124 C CA . LEU B 1 586 ? -0.669 8.023 31.609 1 87.19 586 LEU B CA 1
ATOM 10125 C C . LEU B 1 586 ? 0.604 8.852 31.484 1 87.19 586 LEU B C 1
ATOM 10127 O O . LEU B 1 586 ? 0.844 9.75 32.312 1 87.19 586 LEU B O 1
ATOM 10131 N N . ILE B 1 587 ? 1.353 8.562 30.516 1 86.81 587 ILE B N 1
ATOM 10132 C CA . ILE B 1 587 ? 2.605 9.273 30.297 1 86.81 587 ILE B CA 1
ATOM 10133 C C . ILE B 1 587 ? 2.312 10.703 29.828 1 86.81 587 ILE B C 1
ATOM 10135 O O . ILE B 1 587 ? 3.029 11.641 30.188 1 86.81 587 ILE B O 1
ATOM 10139 N N . GLN B 1 588 ? 1.267 10.836 29.078 1 81.62 588 GLN B N 1
ATOM 10140 C CA . GLN B 1 588 ? 0.917 12.148 28.547 1 81.62 588 GLN B CA 1
ATOM 10141 C C . GLN B 1 588 ? 0.521 13.102 29.672 1 81.62 588 GLN B C 1
ATOM 10143 O O . GLN B 1 588 ? 1.004 14.234 29.734 1 81.62 588 GLN B O 1
ATOM 10148 N N . ALA B 1 589 ? -0.47 12.719 30.469 1 76.75 589 ALA B N 1
ATOM 10149 C CA . ALA B 1 589 ? -0.892 13.547 31.594 1 76.75 589 ALA B CA 1
ATOM 10150 C C . ALA B 1 589 ? -1.322 12.688 32.781 1 76.75 589 ALA B C 1
ATOM 10152 O O . ALA B 1 589 ? -2.15 11.789 32.625 1 76.75 589 ALA B O 1
ATOM 10153 N N . TRP B 1 590 ? -0.604 12.906 33.812 1 77.5 590 TRP B N 1
ATOM 10154 C CA . TRP B 1 590 ? -1.056 12.227 35.031 1 77.5 590 TRP B CA 1
ATOM 10155 C C . TRP B 1 590 ? -2.475 12.648 35.375 1 77.5 590 TRP B C 1
ATOM 10157 O O . TRP B 1 590 ? -2.791 13.844 35.375 1 77.5 590 TRP B O 1
ATOM 10167 N N . PRO B 1 591 ? -3.295 11.672 35.562 1 81.06 591 PRO B N 1
ATOM 10168 C CA . PRO B 1 591 ? -4.699 11.992 35.812 1 81.06 591 PRO B CA 1
ATOM 10169 C C . PRO B 1 591 ? -4.887 12.914 37 1 81.06 591 PRO B C 1
ATOM 10171 O O . PRO B 1 591 ? -4.191 12.766 38.031 1 81.06 591 PRO B O 1
ATOM 10174 N N . ARG B 1 592 ? -5.758 13.883 36.875 1 80 592 ARG B N 1
ATOM 10175 C CA . ARG B 1 592 ? -5.93 14.906 37.906 1 80 592 ARG B CA 1
ATOM 10176 C C . ARG B 1 592 ? -7.309 14.812 38.562 1 80 592 ARG B C 1
ATOM 10178 O O . ARG B 1 592 ? -7.602 15.531 39.5 1 80 592 ARG B O 1
ATOM 10185 N N . ASP B 1 593 ? -8.133 13.977 38 1 83.44 593 ASP B N 1
ATOM 10186 C CA . ASP B 1 593 ? -9.469 13.836 38.594 1 83.44 593 ASP B CA 1
ATOM 10187 C C . ASP B 1 593 ? -9.945 12.383 38.5 1 83.44 593 ASP B C 1
ATOM 10189 O O . ASP B 1 593 ? -9.273 11.531 37.938 1 83.44 593 ASP B O 1
ATOM 10193 N N . ARG B 1 594 ? -11.055 12.172 39.156 1 85.5 594 ARG B N 1
ATOM 10194 C CA . ARG B 1 594 ? -11.594 10.82 39.25 1 85.5 594 ARG B CA 1
ATOM 10195 C C . ARG B 1 594 ? -12.047 10.32 37.875 1 85.5 594 ARG B C 1
ATOM 10197 O O . ARG B 1 594 ? -11.922 9.133 37.562 1 85.5 594 ARG B O 1
ATOM 10204 N N . PHE B 1 595 ? -12.492 11.172 37.031 1 86.5 595 PHE B N 1
ATOM 10205 C CA . PHE B 1 595 ? -12.992 10.75 35.75 1 86.5 595 PHE B CA 1
ATOM 10206 C C . PHE B 1 595 ? -11.836 10.383 34.812 1 86.5 595 PHE B C 1
ATOM 10208 O O . PHE B 1 595 ? -11.953 9.453 34 1 86.5 595 PHE B O 1
ATOM 10215 N N . HIS B 1 596 ? -10.789 11.094 34.938 1 85.75 596 HIS B N 1
ATOM 10216 C CA . HIS B 1 596 ? -9.609 10.734 34.156 1 85.75 596 HIS B CA 1
ATOM 10217 C C . HIS B 1 596 ? -9.031 9.398 34.625 1 85.75 596 HIS B C 1
ATOM 10219 O O . HIS B 1 596 ? -8.586 8.594 33.812 1 85.75 596 HIS B O 1
ATOM 10225 N N . TRP B 1 597 ? -9.078 9.18 35.906 1 87.94 597 TRP B N 1
ATOM 10226 C CA . TRP B 1 597 ? -8.633 7.898 36.438 1 87.94 597 TRP B CA 1
ATOM 10227 C C . TRP B 1 597 ? -9.539 6.766 36 1 87.94 597 TRP B C 1
ATOM 10229 O O . TRP B 1 597 ? -9.07 5.688 35.625 1 87.94 597 TRP B O 1
ATOM 10239 N N . ALA B 1 598 ? -10.781 7.066 36 1 89.81 598 ALA B N 1
ATOM 10240 C CA . ALA B 1 598 ? -11.742 6.051 35.594 1 89.81 598 ALA B CA 1
ATOM 10241 C C . ALA B 1 598 ? -11.531 5.688 34.125 1 89.81 598 ALA B C 1
ATOM 10243 O O . ALA B 1 598 ? -11.68 4.527 33.719 1 89.81 598 ALA B O 1
ATOM 10244 N N . SER B 1 599 ? -11.211 6.672 33.344 1 89.75 599 SER B N 1
ATOM 10245 C CA . SER B 1 599 ? -10.961 6.414 31.922 1 89.75 599 SER B CA 1
ATOM 10246 C C . SER B 1 599 ? -9.719 5.543 31.734 1 89.75 599 SER B C 1
ATOM 10248 O O . SER B 1 599 ? -9.75 4.57 30.984 1 89.75 599 SER B O 1
ATOM 10250 N N . ILE B 1 600 ? -8.672 5.77 32.438 1 90.62 600 ILE B N 1
ATOM 10251 C CA . ILE B 1 600 ? -7.43 5.023 32.312 1 90.62 600 ILE B CA 1
ATOM 10252 C C . ILE B 1 600 ? -7.617 3.607 32.844 1 90.62 600 ILE B C 1
ATOM 10254 O O . ILE B 1 600 ? -7.199 2.635 32.219 1 90.62 600 ILE B O 1
ATOM 10258 N N . PHE B 1 601 ? -8.328 3.547 33.969 1 92.62 601 PHE B N 1
ATOM 10259 C CA . PHE B 1 601 ? -8.57 2.234 34.531 1 92.62 601 PHE B CA 1
ATOM 10260 C C . PHE B 1 601 ? -9.477 1.398 33.656 1 92.62 601 PHE B C 1
ATOM 10262 O O . PHE B 1 601 ? -9.289 0.185 33.531 1 92.62 601 PHE B O 1
ATOM 10269 N N . SER B 1 602 ? -10.43 2.025 33.094 1 94.25 602 SER B N 1
ATOM 10270 C CA . SER B 1 602 ? -11.32 1.295 32.188 1 94.25 602 SER B CA 1
ATOM 10271 C C . SER B 1 602 ? -10.562 0.765 30.984 1 94.25 602 SER B C 1
ATOM 10273 O O . SER B 1 602 ? -10.836 -0.337 30.5 1 94.25 602 SER B O 1
ATOM 10275 N N . ARG B 1 603 ? -9.625 1.456 30.5 1 94.12 603 ARG B N 1
ATOM 10276 C CA . ARG B 1 603 ? -8.828 1.004 29.359 1 94.12 603 ARG B CA 1
ATOM 10277 C C . ARG B 1 603 ? -7.949 -0.181 29.75 1 94.12 603 ARG B C 1
ATOM 10279 O O . ARG B 1 603 ? -7.828 -1.146 29 1 94.12 603 ARG B O 1
ATOM 10286 N N . TYR B 1 604 ? -7.336 -0.099 30.922 1 95.75 604 TYR B N 1
ATOM 10287 C CA . TYR B 1 604 ? -6.562 -1.232 31.406 1 95.75 604 TYR B CA 1
ATOM 10288 C C . TYR B 1 604 ? -7.457 -2.447 31.641 1 95.75 604 TYR B C 1
ATOM 10290 O O . TYR B 1 604 ? -7.086 -3.57 31.281 1 95.75 604 TYR B O 1
ATOM 10298 N N . ALA B 1 605 ? -8.625 -2.172 32.125 1 96.19 605 ALA B N 1
ATOM 10299 C CA . ALA B 1 605 ? -9.555 -3.262 32.438 1 96.19 605 ALA B CA 1
ATOM 10300 C C . ALA B 1 605 ? -10.016 -3.947 31.141 1 96.19 605 ALA B C 1
ATOM 10302 O O . ALA B 1 605 ? -10.047 -5.176 31.062 1 96.19 605 ALA B O 1
ATOM 10303 N N . THR B 1 606 ? -10.398 -3.15 30.203 1 96.12 606 THR B N 1
ATOM 10304 C CA . THR B 1 606 ? -10.812 -3.73 28.922 1 96.12 606 THR B CA 1
ATOM 10305 C C . THR B 1 606 ? -9.656 -4.496 28.281 1 96.12 606 THR B C 1
ATOM 10307 O O . THR B 1 606 ? -9.867 -5.562 27.703 1 96.12 606 THR B O 1
ATOM 10310 N N . GLY B 1 607 ? -8.422 -3.994 28.375 1 96.44 607 GLY B N 1
ATOM 10311 C CA . GLY B 1 607 ? -7.262 -4.691 27.859 1 96.44 607 GLY B CA 1
ATOM 10312 C C . GLY B 1 607 ? -7.004 -6.02 28.547 1 96.44 607 GLY B C 1
ATOM 10313 O O . GLY B 1 607 ? -6.766 -7.031 27.875 1 96.44 607 GLY B O 1
ATOM 10314 N N . VAL B 1 608 ? -7.16 -6.039 29.844 1 96.62 608 VAL B N 1
ATOM 10315 C CA . VAL B 1 608 ? -6.93 -7.258 30.609 1 96.62 608 VAL B CA 1
ATOM 10316 C C . VAL B 1 608 ? -8.047 -8.266 30.328 1 96.62 608 VAL B C 1
ATOM 10318 O O . VAL B 1 608 ? -7.801 -9.469 30.234 1 96.62 608 VAL B O 1
ATOM 10321 N N . CYS B 1 609 ? -9.25 -7.77 30.188 1 95.56 609 CYS B N 1
ATOM 10322 C CA . CYS B 1 609 ? -10.367 -8.641 29.844 1 95.56 609 CYS B CA 1
ATOM 10323 C C . CYS B 1 609 ? -10.125 -9.336 28.5 1 95.56 609 CYS B C 1
ATOM 10325 O O . CYS B 1 609 ? -10.422 -10.523 28.359 1 95.56 609 CYS B O 1
ATOM 10327 N N . MET B 1 610 ? -9.602 -8.609 27.594 1 95.5 610 MET B N 1
ATOM 10328 C CA . MET B 1 610 ? -9.305 -9.195 26.281 1 95.5 610 MET B CA 1
ATOM 10329 C C . MET B 1 610 ? -8.164 -10.203 26.391 1 95.5 610 MET B C 1
ATOM 10331 O O . MET B 1 610 ? -8.172 -11.234 25.719 1 95.5 610 MET B O 1
ATOM 10335 N N . LEU B 1 611 ? -7.18 -9.969 27.266 1 95.12 611 LEU B N 1
ATOM 10336 C CA . LEU B 1 611 ? -6.086 -10.914 27.469 1 95.12 611 LEU B CA 1
ATOM 10337 C C . LEU B 1 611 ? -6.59 -12.188 28.141 1 95.12 611 LEU B C 1
ATOM 10339 O O . LEU B 1 611 ? -6.102 -13.281 27.859 1 95.12 611 LEU B O 1
ATOM 10343 N N . LEU B 1 612 ? -7.598 -12.047 28.938 1 94.38 612 LEU B N 1
ATOM 10344 C CA . LEU B 1 612 ? -8.141 -13.195 29.641 1 94.38 612 LEU B CA 1
ATOM 10345 C C . LEU B 1 612 ? -8.898 -14.117 28.688 1 94.38 612 LEU B C 1
ATOM 10347 O O . LEU B 1 612 ? -9.109 -15.289 29 1 94.38 612 LEU B O 1
ATOM 10351 N N . LEU B 1 613 ? -9.25 -13.57 27.562 1 92.81 613 LEU B N 1
ATOM 10352 C CA . LEU B 1 613 ? -9.922 -14.414 26.594 1 92.81 613 LEU B CA 1
ATOM 10353 C C . LEU B 1 613 ? -8.961 -15.438 26 1 92.81 613 LEU B C 1
ATOM 10355 O O . LEU B 1 613 ? -9.383 -16.391 25.344 1 92.81 613 LEU B O 1
ATOM 10359 N N . LEU B 1 614 ? -7.641 -15.297 26.266 1 92.19 614 LEU B N 1
ATOM 10360 C CA . LEU B 1 614 ? -6.668 -16.312 25.875 1 92.19 614 LEU B CA 1
ATOM 10361 C C . LEU B 1 614 ? -6.891 -17.609 26.625 1 92.19 614 LEU B C 1
ATOM 10363 O O . LEU B 1 614 ? -6.395 -18.672 26.219 1 92.19 614 LEU B O 1
ATOM 10367 N N . LEU B 1 615 ? -7.656 -17.516 27.703 1 90.5 615 LEU B N 1
ATOM 10368 C CA . LEU B 1 615 ? -7.965 -18.703 28.484 1 90.5 615 LEU B CA 1
ATOM 10369 C C . LEU B 1 615 ? -8.883 -19.656 27.703 1 90.5 615 LEU B C 1
ATOM 10371 O O . LEU B 1 615 ? -8.984 -20.828 28.031 1 90.5 615 LEU B O 1
ATOM 10375 N N . LEU B 1 616 ? -9.445 -19.156 26.641 1 90.81 616 LEU B N 1
ATOM 10376 C CA . LEU B 1 616 ? -10.289 -20 25.797 1 90.81 616 LEU B CA 1
ATOM 10377 C C . LEU B 1 616 ? -9.453 -21.047 25.062 1 90.81 616 LEU B C 1
ATOM 10379 O O . LEU B 1 616 ? -9.992 -22.016 24.516 1 90.81 616 LEU B O 1
ATOM 10383 N N . ASN B 1 617 ? -8.109 -20.844 25.047 1 90.38 617 ASN B N 1
ATOM 10384 C CA . ASN B 1 617 ? -7.215 -21.766 24.359 1 90.38 617 ASN B CA 1
ATOM 10385 C C . ASN B 1 617 ? -6.977 -23.031 25.188 1 90.38 617 ASN B C 1
ATOM 10387 O O . ASN B 1 617 ? -6.418 -24 24.688 1 90.38 617 ASN B O 1
ATOM 10391 N N . ILE B 1 618 ? -7.523 -22.984 26.406 1 88.19 618 ILE B N 1
ATOM 10392 C CA . ILE B 1 618 ? -7.312 -24.141 27.281 1 88.19 618 ILE B CA 1
ATOM 10393 C C . ILE B 1 618 ? -8.383 -25.203 27 1 88.19 618 ILE B C 1
ATOM 10395 O O . ILE B 1 618 ? -9.578 -24.891 26.969 1 88.19 618 ILE B O 1
ATOM 10399 N N . GLY B 1 619 ? -7.922 -26.438 26.531 1 84.69 619 GLY B N 1
ATOM 10400 C CA . GLY B 1 619 ? -8.773 -27.578 26.266 1 84.69 619 GLY B CA 1
ATOM 10401 C C . GLY B 1 619 ? -8 -28.859 26.062 1 84.69 619 GLY B C 1
ATOM 10402 O O . GLY B 1 619 ? -6.797 -28.828 25.797 1 84.69 619 GLY B O 1
ATOM 10403 N N . SER B 1 620 ? -8.719 -29.984 26.141 1 86.69 620 SER B N 1
ATOM 10404 C CA . SER B 1 620 ? -8.055 -31.281 26 1 86.69 620 SER B CA 1
ATOM 10405 C C . SER B 1 620 ? -7.785 -31.609 24.547 1 86.69 620 SER B C 1
ATOM 10407 O O . SER B 1 620 ? -6.77 -32.219 24.219 1 86.69 620 SER B O 1
ATOM 10409 N N . VAL B 1 621 ? -8.766 -31.141 23.734 1 87.38 621 VAL B N 1
ATOM 10410 C CA . VAL B 1 621 ? -8.602 -31.406 22.297 1 87.38 621 VAL B CA 1
ATOM 10411 C C . VAL B 1 621 ? -8.195 -30.125 21.578 1 87.38 621 VAL B C 1
ATOM 10413 O O . VAL B 1 621 ? -8.93 -29.125 21.594 1 87.38 621 VAL B O 1
ATOM 10416 N N . GLN B 1 622 ? -6.996 -30.172 20.969 1 88.5 622 GLN B N 1
ATOM 10417 C CA . GLN B 1 622 ? -6.438 -28.984 20.344 1 88.5 622 GLN B CA 1
ATOM 10418 C C . GLN B 1 622 ? -6.457 -29.094 18.812 1 88.5 622 GLN B C 1
ATOM 10420 O O . GLN B 1 622 ? -5.57 -28.578 18.141 1 88.5 622 GLN B O 1
ATOM 10425 N N . VAL B 1 623 ? -7.453 -29.859 18.312 1 86.44 623 VAL B N 1
ATOM 10426 C CA . VAL B 1 623 ? -7.59 -30 16.875 1 86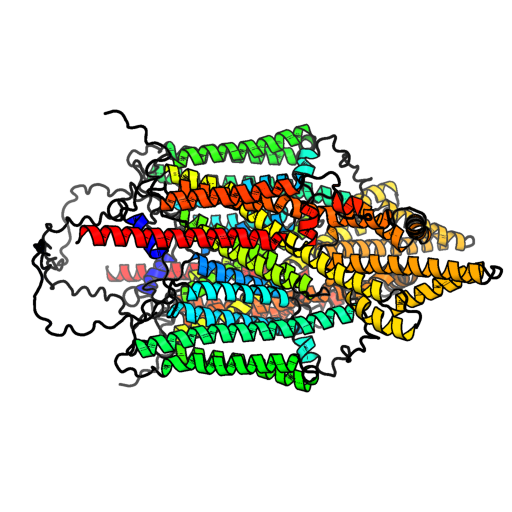.44 623 VAL B CA 1
ATOM 10427 C C . VAL B 1 623 ? -8.836 -29.266 16.406 1 86.44 623 VAL B C 1
ATOM 10429 O O . VAL B 1 623 ? -9.875 -29.281 17.078 1 86.44 623 VAL B O 1
ATOM 10432 N N . TYR B 1 624 ? -8.742 -28.609 15.344 1 88.31 624 TYR B N 1
ATOM 10433 C CA . TYR B 1 624 ? -9.859 -27.828 14.828 1 88.31 624 TYR B CA 1
ATOM 10434 C C . TYR B 1 624 ? -10.898 -28.719 14.164 1 88.31 624 TYR B C 1
ATOM 10436 O O . TYR B 1 624 ? -12.102 -28.531 14.359 1 88.31 624 TYR B O 1
ATOM 10444 N N . VAL B 1 625 ? -10.359 -29.688 13.336 1 86.19 625 VAL B N 1
ATOM 10445 C CA . VAL B 1 625 ? -11.273 -30.594 12.648 1 86.19 625 VAL B CA 1
ATOM 10446 C C . VAL B 1 625 ? -11.617 -31.766 13.555 1 86.19 625 VAL B C 1
ATOM 10448 O O . VAL B 1 625 ? -10.773 -32.625 13.828 1 86.19 625 VAL B O 1
ATOM 10451 N N . ALA B 1 626 ? -12.82 -31.766 14.078 1 82.25 626 ALA B N 1
ATOM 10452 C CA . ALA B 1 626 ? -13.297 -32.844 14.93 1 82.25 626 ALA B CA 1
ATOM 10453 C C . ALA B 1 626 ? -14.367 -33.656 14.211 1 82.25 626 ALA B C 1
ATOM 10455 O O . ALA B 1 626 ? -15.164 -33.125 13.445 1 82.25 626 ALA B O 1
ATOM 10456 N N . TRP B 1 627 ? -14.273 -34.938 14.414 1 78.94 627 TRP B N 1
ATOM 10457 C CA . TRP B 1 627 ? -15.164 -35.844 13.688 1 78.94 627 TRP B CA 1
ATOM 10458 C C . TRP B 1 627 ? -16.234 -36.406 14.609 1 78.94 627 TRP B C 1
ATOM 10460 O O . TRP B 1 627 ? -17.188 -37.031 14.148 1 78.94 627 TRP B O 1
ATOM 10470 N N . SER B 1 628 ? -15.984 -36.281 15.977 1 80.19 628 SER B N 1
ATOM 10471 C CA . SER B 1 628 ? -16.953 -36.875 16.906 1 80.19 628 SER B CA 1
ATOM 10472 C C . SER B 1 628 ? -17.562 -35.781 17.797 1 80.19 628 SER B C 1
ATOM 10474 O O . SER B 1 628 ? -16.953 -34.719 18 1 80.19 628 SER B O 1
ATOM 10476 N N . ASP B 1 629 ? -18.766 -36.031 18.234 1 80.44 629 ASP B N 1
ATOM 10477 C CA . ASP B 1 629 ? -19.422 -35.125 19.141 1 80.44 629 ASP B CA 1
ATOM 10478 C C . ASP B 1 629 ? -18.656 -34.969 20.438 1 80.44 629 ASP B C 1
ATOM 10480 O O . ASP B 1 629 ? -18.625 -33.906 21.047 1 80.44 629 ASP B O 1
ATOM 10484 N N . GLN B 1 630 ? -18.016 -36.062 20.766 1 79.31 630 GLN B N 1
ATOM 10485 C CA . GLN B 1 630 ? -17.219 -36.031 22 1 79.31 630 GLN B CA 1
ATOM 10486 C C . GLN B 1 630 ? -16 -35.125 21.828 1 79.31 630 GLN B C 1
ATOM 10488 O O . GLN B 1 630 ? -15.664 -34.375 22.75 1 79.31 630 GLN B O 1
ATOM 10493 N N . GLN B 1 631 ? -15.398 -35.219 20.703 1 81.44 631 GLN B N 1
ATOM 10494 C CA . GLN B 1 631 ? -14.242 -34.375 20.438 1 81.44 631 GLN B CA 1
ATOM 10495 C C . GLN B 1 631 ? -14.648 -32.906 20.312 1 81.44 631 GLN B C 1
ATOM 10497 O O . GLN B 1 631 ? -13.938 -32 20.797 1 81.44 631 GLN B O 1
ATOM 10502 N N . LEU B 1 632 ? -15.82 -32.719 19.781 1 82.88 632 LEU B N 1
ATOM 10503 C CA . LEU B 1 632 ? -16.328 -31.359 19.609 1 82.88 632 LEU B CA 1
ATOM 10504 C C . LEU B 1 632 ? -16.625 -30.719 20.953 1 82.88 632 LEU B C 1
ATOM 10506 O O . LEU B 1 632 ? -16.406 -29.531 21.156 1 82.88 632 LEU B O 1
ATOM 10510 N N . ALA B 1 633 ? -17.094 -31.562 21.875 1 80.69 633 ALA B N 1
ATOM 10511 C CA . ALA B 1 633 ? -17.453 -31.062 23.203 1 80.69 633 ALA B CA 1
ATOM 10512 C C . ALA B 1 633 ? -16.219 -30.781 24.031 1 80.69 633 ALA B C 1
ATOM 10514 O O . ALA B 1 633 ? -16.25 -29.938 24.938 1 80.69 633 ALA B O 1
ATOM 10515 N N . ARG B 1 634 ? -15.148 -31.453 23.734 1 85.75 634 ARG B N 1
ATOM 10516 C CA . ARG B 1 634 ? -13.938 -31.328 24.531 1 85.75 634 ARG B CA 1
ATOM 10517 C C . ARG B 1 634 ? -12.922 -30.406 23.859 1 85.75 634 ARG B C 1
ATOM 10519 O O . ARG B 1 634 ? -11.836 -30.188 24.391 1 85.75 634 ARG B O 1
ATOM 10526 N N . ARG B 1 635 ? -13.359 -29.859 22.75 1 88.62 635 ARG B N 1
ATOM 10527 C CA . ARG B 1 635 ? -12.461 -28.969 22.031 1 88.62 635 ARG B CA 1
ATOM 10528 C C . ARG B 1 635 ? -12.289 -27.641 22.781 1 88.62 635 ARG B C 1
ATOM 10530 O O . ARG B 1 635 ? -13.18 -27.219 23.516 1 88.62 635 ARG B O 1
ATOM 10537 N N . ALA B 1 636 ? -11.109 -27.016 22.594 1 91.06 636 ALA B N 1
ATOM 10538 C CA . ALA B 1 636 ? -10.836 -25.719 23.188 1 91.06 636 ALA B CA 1
ATOM 10539 C C . ALA B 1 636 ? -11.883 -24.688 22.766 1 91.06 636 ALA B C 1
ATOM 10541 O O . ALA B 1 636 ? -12.375 -24.734 21.625 1 91.06 636 ALA B O 1
ATOM 10542 N N . GLY B 1 637 ? -12.289 -23.797 23.609 1 89.06 637 GLY B N 1
ATOM 10543 C CA . GLY B 1 637 ? -13.32 -22.797 23.375 1 89.06 637 GLY B CA 1
ATOM 10544 C C . GLY B 1 637 ? -13.016 -21.875 22.219 1 89.06 637 GLY B C 1
ATOM 10545 O O . GLY B 1 637 ? -13.93 -21.359 21.578 1 89.06 637 GLY B O 1
ATOM 10546 N N . VAL B 1 638 ? -11.781 -21.719 21.922 1 91 638 VAL B N 1
ATOM 10547 C CA . VAL B 1 638 ? -11.367 -20.812 20.859 1 91 638 VAL B CA 1
ATOM 10548 C C . VAL B 1 638 ? -11.898 -21.312 19.516 1 91 638 VAL B C 1
ATOM 10550 O O . VAL B 1 638 ? -12.273 -20.531 18.656 1 91 638 VAL B O 1
ATOM 10553 N N . PHE B 1 639 ? -11.984 -22.641 19.328 1 91.81 639 PHE B N 1
ATOM 10554 C CA . PHE B 1 639 ? -12.453 -23.203 18.062 1 91.81 639 PHE B CA 1
ATOM 10555 C C . PHE B 1 639 ? -13.953 -22.969 17.891 1 91.81 639 PHE B C 1
ATOM 10557 O O . PHE B 1 639 ? -14.422 -22.75 16.781 1 91.81 639 PHE B O 1
ATOM 10564 N N . GLN B 1 640 ? -14.641 -22.969 18.984 1 88.88 640 GLN B N 1
ATOM 10565 C CA . GLN B 1 640 ? -16.062 -22.625 18.938 1 88.88 640 GLN B CA 1
ATOM 10566 C C . GLN B 1 640 ? -16.266 -21.156 18.594 1 88.88 640 GLN B C 1
ATOM 10568 O O . GLN B 1 640 ? -17.219 -20.812 17.891 1 88.88 640 GLN B O 1
ATOM 10573 N N . TRP B 1 641 ? -15.367 -20.516 19.141 1 90.25 641 TRP B N 1
ATOM 10574 C CA . TRP B 1 641 ? -15.406 -19.078 18.875 1 90.25 641 TRP B CA 1
ATOM 10575 C C . TRP B 1 641 ? -15.164 -18.781 17.406 1 90.25 641 TRP B C 1
ATOM 10577 O O . TRP B 1 641 ? -15.797 -17.891 16.828 1 90.25 641 TRP B O 1
ATOM 10587 N N . ILE B 1 642 ? -14.312 -19.484 16.797 1 90.38 642 ILE B N 1
ATOM 10588 C CA . ILE B 1 642 ? -13.992 -19.359 15.391 1 90.38 642 ILE B CA 1
ATOM 10589 C C . ILE B 1 642 ? -15.172 -19.844 14.547 1 90.38 642 ILE B C 1
ATOM 10591 O O . ILE B 1 642 ? -15.562 -19.172 13.578 1 90.38 642 ILE B O 1
ATOM 10595 N N . ASP B 1 643 ? -15.773 -20.922 14.938 1 89.25 643 ASP B N 1
ATOM 10596 C CA . ASP B 1 643 ? -16.891 -21.516 14.195 1 89.25 643 ASP B CA 1
ATOM 10597 C C . ASP B 1 643 ? -18.109 -20.578 14.219 1 89.25 643 ASP B C 1
ATOM 10599 O O . ASP B 1 643 ? -18.859 -20.516 13.25 1 89.25 643 ASP B O 1
ATOM 10603 N N . ALA B 1 644 ? -18.219 -19.828 15.328 1 88.44 644 ALA B N 1
ATOM 10604 C CA . ALA B 1 644 ? -19.359 -18.938 15.477 1 88.44 644 ALA B CA 1
ATOM 10605 C C . ALA B 1 644 ? -19.078 -17.594 14.805 1 88.44 644 ALA B C 1
ATOM 10607 O O . ALA B 1 644 ? -19.922 -16.688 14.844 1 88.44 644 ALA B O 1
ATOM 10608 N N . SER B 1 645 ? -17.984 -17.328 14.125 1 90.62 645 SER B N 1
ATOM 10609 C CA . SER B 1 645 ? -17.578 -16.078 13.484 1 90.62 645 SER B CA 1
ATOM 10610 C C . SER B 1 645 ? -17.688 -14.906 14.438 1 90.62 645 SER B C 1
ATOM 10612 O O . SER B 1 645 ? -18.156 -13.828 14.047 1 90.62 645 SER B O 1
ATOM 10614 N N . CYS B 1 646 ? -17.234 -15.125 15.688 1 91.31 646 CYS B N 1
ATOM 10615 C CA . CYS B 1 646 ? -17.453 -14.102 16.703 1 91.31 646 CYS B CA 1
ATOM 10616 C C . CYS B 1 646 ? -16.125 -13.43 17.078 1 91.31 646 CYS B C 1
ATOM 10618 O O . CYS B 1 646 ? -16.094 -12.555 17.953 1 91.31 646 CYS B O 1
ATOM 10620 N N . VAL B 1 647 ? -15.078 -13.805 16.438 1 93.56 647 VAL B N 1
ATOM 10621 C CA . VAL B 1 647 ? -13.773 -13.25 16.797 1 93.56 647 VAL B CA 1
ATOM 10622 C C . VAL B 1 647 ? -13.742 -11.758 16.5 1 93.56 647 VAL B C 1
ATOM 10624 O O . VAL B 1 647 ? -13.477 -10.938 17.375 1 93.56 647 VAL B O 1
ATOM 10627 N N . LEU B 1 648 ? -14.133 -11.305 15.289 1 95.38 648 LEU B N 1
ATOM 10628 C CA . LEU B 1 648 ? -14.07 -9.906 14.875 1 95.38 648 LEU B CA 1
ATOM 10629 C C . LEU B 1 648 ? -15.133 -9.078 15.594 1 95.38 648 LEU B C 1
ATOM 10631 O O . LEU B 1 648 ? -14.844 -7.98 16.078 1 95.38 648 LEU B O 1
ATOM 10635 N N . PRO B 1 649 ? -16.328 -9.633 15.789 1 95.31 649 PRO B N 1
ATOM 10636 C CA . PRO B 1 649 ? -17.328 -8.875 16.547 1 95.31 649 PRO B CA 1
ATOM 10637 C C . PRO B 1 649 ? -16.922 -8.641 18 1 95.31 649 PRO B C 1
ATOM 10639 O O . PRO B 1 649 ? -17.25 -7.602 18.578 1 95.31 649 PRO B O 1
ATOM 10642 N N . THR B 1 650 ? -16.234 -9.625 18.562 1 95.56 650 THR B N 1
ATOM 10643 C CA . THR B 1 650 ? -15.781 -9.469 19.938 1 95.56 650 THR B CA 1
ATOM 10644 C C . THR B 1 650 ? -14.773 -8.32 20.047 1 95.56 650 THR B C 1
ATOM 10646 O O . THR B 1 650 ? -14.844 -7.508 20.969 1 95.56 650 THR B O 1
ATOM 10649 N N . ILE B 1 651 ? -13.859 -8.258 19.141 1 96.31 651 ILE B N 1
ATOM 10650 C CA . ILE B 1 651 ? -12.867 -7.188 19.141 1 96.31 651 ILE B CA 1
ATOM 10651 C C . ILE B 1 651 ? -13.555 -5.848 18.891 1 96.31 651 ILE B C 1
ATOM 10653 O O . ILE B 1 651 ? -13.266 -4.855 19.562 1 96.31 651 ILE B O 1
ATOM 10657 N N . ALA B 1 652 ? -14.5 -5.812 17.906 1 96.75 652 ALA B N 1
ATOM 10658 C CA . ALA B 1 652 ? -15.25 -4.594 17.609 1 96.75 652 ALA B CA 1
ATOM 10659 C C . ALA B 1 652 ? -16.031 -4.113 18.828 1 96.75 652 ALA B C 1
ATOM 10661 O O . ALA B 1 652 ? -16.047 -2.918 19.125 1 96.75 652 ALA B O 1
ATOM 10662 N N . LEU B 1 653 ? -16.594 -5.023 19.547 1 95.69 653 LEU B N 1
ATOM 10663 C CA . LEU B 1 653 ? -17.375 -4.688 20.719 1 95.69 653 LEU B CA 1
ATOM 10664 C C . LEU B 1 653 ? -16.484 -4.117 21.828 1 95.69 653 LEU B C 1
ATOM 10666 O O . LEU B 1 653 ? -16.891 -3.197 22.547 1 95.69 653 LEU B O 1
ATOM 10670 N N . ALA B 1 654 ? -15.297 -4.66 21.953 1 96.06 654 ALA B N 1
ATOM 10671 C CA . ALA B 1 654 ? -14.367 -4.156 22.969 1 96.06 654 ALA B CA 1
ATOM 10672 C C . ALA B 1 654 ? -14.023 -2.691 22.703 1 96.06 654 ALA B C 1
ATOM 10674 O O . ALA B 1 654 ? -14.047 -1.874 23.641 1 96.06 654 ALA B O 1
ATOM 10675 N N . TYR B 1 655 ? -13.75 -2.338 21.516 1 95.44 655 TYR B N 1
ATOM 10676 C CA . TYR B 1 655 ? -13.391 -0.963 21.188 1 95.44 655 TYR B CA 1
ATOM 10677 C C . TYR B 1 655 ? -14.609 -0.048 21.281 1 95.44 655 TYR B C 1
ATOM 10679 O O . TYR B 1 655 ? -14.5 1.099 21.719 1 95.44 655 TYR B O 1
ATOM 10687 N N . MET B 1 656 ? -15.758 -0.562 20.906 1 94.31 656 MET B N 1
ATOM 10688 C CA . MET B 1 656 ? -16.984 0.229 21.016 1 94.31 656 MET B CA 1
ATOM 10689 C C . MET B 1 656 ? -17.344 0.504 22.469 1 94.31 656 MET B C 1
ATOM 10691 O O . MET B 1 656 ? -17.734 1.62 22.812 1 94.31 656 MET B O 1
ATOM 10695 N N . ILE B 1 657 ? -17.172 -0.516 23.281 1 94.75 657 ILE B N 1
ATOM 10696 C CA . ILE B 1 657 ? -17.469 -0.358 24.688 1 94.75 657 ILE B CA 1
ATOM 10697 C C . ILE B 1 657 ? -16.531 0.671 25.312 1 94.75 657 ILE B C 1
ATOM 10699 O O . ILE B 1 657 ? -16.953 1.54 26.078 1 94.75 657 ILE B O 1
ATOM 10703 N N . GLN B 1 658 ? -15.297 0.555 24.969 1 94.19 658 GLN B N 1
ATOM 10704 C CA . GLN B 1 658 ? -14.336 1.512 25.5 1 94.19 658 GLN B CA 1
ATOM 10705 C C . GLN B 1 658 ? -14.648 2.928 25.031 1 94.19 658 GLN B C 1
ATOM 10707 O O . GLN B 1 658 ? -14.492 3.891 25.781 1 94.19 658 GLN B O 1
ATOM 10712 N N . PHE B 1 659 ? -15.094 3.068 23.812 1 91.81 659 PHE B N 1
ATOM 10713 C CA . PHE B 1 659 ? -15.484 4.363 23.266 1 91.81 659 PHE B CA 1
ATOM 10714 C C . PHE B 1 659 ? -16.672 4.938 24.047 1 91.81 659 PHE B C 1
ATOM 10716 O O . PHE B 1 659 ? -16.672 6.117 24.406 1 91.81 659 PHE B O 1
ATOM 10723 N N . VAL B 1 660 ? -17.625 4.137 24.328 1 92.75 660 VAL B N 1
ATOM 10724 C CA . VAL B 1 660 ? -18.828 4.574 25.016 1 92.75 660 VAL B CA 1
ATOM 10725 C C . VAL B 1 660 ? -18.469 4.977 26.453 1 92.75 660 VAL B C 1
ATOM 10727 O O . VAL B 1 660 ? -18.953 6 26.953 1 92.75 660 VAL B O 1
ATOM 10730 N N . ILE B 1 661 ? -17.609 4.227 27.062 1 93.62 661 ILE B N 1
ATOM 10731 C CA . ILE B 1 661 ? -17.203 4.527 28.438 1 93.62 661 ILE B CA 1
ATOM 10732 C C . ILE B 1 661 ? -16.469 5.863 28.484 1 93.62 661 ILE B C 1
ATOM 10734 O O . ILE B 1 661 ? -16.781 6.73 29.297 1 93.62 661 ILE B O 1
ATOM 10738 N N . ASP B 1 662 ? -15.547 6.02 27.594 1 91.12 662 ASP B N 1
ATOM 10739 C CA . ASP B 1 662 ? -14.758 7.246 27.578 1 91.12 662 ASP B CA 1
ATOM 10740 C C . ASP B 1 662 ? -15.633 8.461 27.281 1 91.12 662 ASP B C 1
ATOM 10742 O O . ASP B 1 662 ? -15.477 9.516 27.906 1 91.12 662 ASP B O 1
ATOM 10746 N N . THR B 1 663 ? -16.547 8.32 26.359 1 89.75 663 THR B N 1
ATOM 10747 C CA . THR B 1 663 ? -17.438 9.422 26.031 1 89.75 663 THR B CA 1
ATOM 10748 C C . THR B 1 663 ? -18.375 9.727 27.188 1 89.75 663 THR B C 1
ATOM 10750 O O . THR B 1 663 ? -18.625 10.898 27.516 1 89.75 663 THR B O 1
ATOM 10753 N N . ALA B 1 664 ? -18.859 8.727 27.828 1 92 664 ALA B N 1
ATOM 10754 C CA . ALA B 1 664 ? -19.766 8.914 28.969 1 92 664 ALA B CA 1
ATOM 10755 C C . ALA B 1 664 ? -19.047 9.602 30.125 1 92 664 ALA B C 1
ATOM 10757 O O . ALA B 1 664 ? -19.625 10.453 30.812 1 92 664 ALA B O 1
ATOM 10758 N N . LEU B 1 665 ? -17.812 9.25 30.344 1 89.94 665 LEU B N 1
ATOM 10759 C CA . LEU B 1 665 ? -17.047 9.836 31.438 1 89.94 665 LEU B CA 1
ATOM 10760 C C . LEU B 1 665 ? -16.75 11.312 31.156 1 89.94 665 LEU B C 1
ATOM 10762 O O . LEU B 1 665 ? -16.734 12.125 32.094 1 89.94 665 LEU B O 1
ATOM 10766 N N . VAL B 1 666 ? -16.484 11.672 29.922 1 88.06 666 VAL B N 1
ATOM 10767 C CA . VAL B 1 666 ? -16.25 13.062 29.578 1 88.06 666 VAL B CA 1
ATOM 10768 C C . VAL B 1 666 ? -17.531 13.875 29.812 1 88.06 666 VAL B C 1
ATOM 10770 O O . VAL B 1 666 ? -17.484 14.961 30.391 1 88.06 666 VAL B O 1
ATOM 10773 N N . TYR B 1 667 ? -18.672 13.336 29.406 1 88.88 667 TYR B N 1
ATOM 10774 C CA . TYR B 1 667 ? -19.938 14.016 29.609 1 88.88 667 TYR B CA 1
ATOM 10775 C C . TYR B 1 667 ? -20.266 14.133 31.094 1 88.88 667 TYR B C 1
ATOM 10777 O O . TYR B 1 667 ? -20.75 15.172 31.547 1 88.88 667 TYR B O 1
ATOM 10785 N N . ALA B 1 668 ? -19.906 13.125 31.859 1 89.06 668 ALA B N 1
ATOM 10786 C CA . ALA B 1 668 ? -20.141 13.141 33.312 1 89.06 668 ALA B CA 1
ATOM 10787 C C . ALA B 1 668 ? -19.25 14.164 34 1 89.06 668 ALA B C 1
ATOM 10789 O O . ALA B 1 668 ? -19.672 14.844 34.906 1 89.06 668 ALA B O 1
ATOM 10790 N N . ALA B 1 669 ? -18.047 14.227 33.562 1 86.88 669 ALA B N 1
ATOM 10791 C CA . ALA B 1 669 ? -17.109 15.172 34.156 1 86.88 669 ALA B CA 1
ATOM 10792 C C . ALA B 1 669 ? -17.578 16.609 33.938 1 86.88 669 ALA B C 1
ATOM 10794 O O . ALA B 1 669 ? -17.5 17.438 34.844 1 86.88 669 ALA B O 1
ATOM 10795 N N . VAL B 1 670 ? -18.047 16.906 32.719 1 86.12 670 VAL B N 1
ATOM 10796 C CA . VAL B 1 670 ? -18.5 18.25 32.406 1 86.12 670 VAL B CA 1
ATOM 10797 C C . VAL B 1 670 ? -19.781 18.562 33.156 1 86.12 670 VAL B C 1
ATOM 10799 O O . VAL B 1 670 ? -19.969 19.656 33.688 1 86.12 670 VAL B O 1
ATOM 10802 N N . TRP B 1 671 ? -20.656 17.578 33.25 1 86.5 671 TRP B N 1
ATOM 10803 C CA . TRP B 1 671 ? -21.906 17.734 33.969 1 86.5 671 TRP B CA 1
ATOM 10804 C C . TRP B 1 671 ? -21.656 17.984 35.438 1 86.5 671 TRP B C 1
ATOM 10806 O O . TRP B 1 671 ? -22.266 18.875 36.062 1 86.5 671 TRP B O 1
ATOM 10816 N N . HIS B 1 672 ? -20.734 17.266 36.031 1 86.06 672 HIS B N 1
ATOM 10817 C CA . HIS B 1 672 ? -20.406 17.422 37.469 1 86.06 672 HIS B CA 1
ATOM 10818 C C . HIS B 1 672 ? -19.766 18.781 37.719 1 86.06 672 HIS B C 1
ATOM 10820 O O . HIS B 1 672 ? -20.047 19.406 38.75 1 86.06 672 HIS B O 1
ATOM 10826 N N . SER B 1 673 ? -18.891 19.188 36.875 1 84.56 673 SER B N 1
ATOM 10827 C CA . SER B 1 673 ? -18.234 20.469 37.031 1 84.56 673 SER B CA 1
ATOM 10828 C C . SER B 1 673 ? -19.234 21.625 36.969 1 84.56 673 SER B C 1
ATOM 10830 O O . SER B 1 673 ? -19.109 22.609 37.688 1 84.56 673 SER B O 1
ATOM 10832 N N . ARG B 1 674 ? -20.172 21.516 36.062 1 83.31 674 ARG B N 1
ATOM 10833 C CA . ARG B 1 674 ? -21.188 22.547 35.938 1 83.31 674 ARG B CA 1
ATOM 10834 C C . ARG B 1 674 ? -22.109 22.562 37.125 1 83.31 674 ARG B C 1
ATOM 10836 O O . ARG B 1 674 ? -22.547 23.625 37.594 1 83.31 674 ARG B O 1
ATOM 10843 N N . LYS B 1 675 ? -22.391 21.453 37.688 1 84.31 675 LYS B N 1
ATOM 10844 C CA . LYS B 1 675 ? -23.25 21.359 38.875 1 84.31 675 LYS B CA 1
ATOM 10845 C C . LYS B 1 675 ? -22.594 21.984 40.094 1 84.31 675 LYS B C 1
ATOM 10847 O O . LYS B 1 675 ? -23.25 22.672 40.875 1 84.31 675 LYS B O 1
ATOM 10852 N N . VAL B 1 676 ? -21.328 21.688 40.25 1 82.94 676 VAL B N 1
ATOM 10853 C CA . VAL B 1 676 ? -20.594 22.234 41.406 1 82.94 676 VAL B CA 1
ATOM 10854 C C . VAL B 1 676 ? -20.484 23.766 41.25 1 82.94 676 VAL B C 1
ATOM 10856 O O . VAL B 1 676 ? -20.625 24.484 42.25 1 82.94 676 VAL B O 1
ATOM 10859 N N . ALA B 1 677 ? -20.25 24.188 40 1 80.88 677 ALA B N 1
ATOM 10860 C CA . ALA B 1 677 ? -20.156 25.625 39.781 1 80.88 677 ALA B CA 1
ATOM 10861 C C . ALA B 1 677 ? -21.484 26.312 40.062 1 80.88 677 ALA B C 1
ATOM 10863 O O . ALA B 1 677 ? -21.5 27.422 40.625 1 80.88 677 ALA B O 1
ATOM 10864 N N . ASN B 1 678 ? -22.594 25.719 39.75 1 80.44 678 ASN B N 1
ATOM 10865 C CA . ASN B 1 678 ? -23.922 26.281 40 1 80.44 678 ASN B CA 1
ATOM 10866 C C . ASN B 1 678 ? -24.234 26.281 41.5 1 80.44 678 ASN B C 1
ATOM 10868 O O . ASN B 1 678 ? -24.922 27.188 42 1 80.44 678 ASN B O 1
ATOM 10872 N N . ARG B 1 679 ? -23.797 25.359 42.25 1 78.06 679 ARG B N 1
ATOM 10873 C CA . ARG B 1 679 ? -24.047 25.281 43.688 1 78.06 679 ARG B CA 1
ATOM 10874 C C . ARG B 1 679 ? -23.281 26.375 44.406 1 78.06 679 ARG B C 1
ATOM 10876 O O . ARG B 1 679 ? -23.734 26.891 45.438 1 78.06 679 ARG B O 1
ATOM 10883 N N . GLU B 1 680 ? -22.141 26.641 43.906 1 77.06 680 GLU B N 1
ATOM 10884 C CA . GLU B 1 680 ? -21.328 27.656 44.562 1 77.06 680 GLU B CA 1
ATOM 10885 C C . GLU B 1 680 ? -21.875 29.062 44.281 1 77.06 680 GLU B C 1
ATOM 10887 O O . GLU B 1 680 ? -21.719 29.969 45.094 1 77.06 680 GLU B O 1
ATOM 10892 N N . THR B 1 681 ? -22.531 29.266 43.125 1 74.19 681 THR B N 1
ATOM 10893 C CA . THR B 1 681 ? -23.125 30.562 42.812 1 74.19 681 THR B CA 1
ATOM 10894 C C . THR B 1 681 ? -24.484 30.719 43.469 1 74.19 681 THR B C 1
ATOM 10896 O O . THR B 1 681 ? -24.969 31.828 43.656 1 74.19 681 THR B O 1
ATOM 10899 N N . SER B 1 682 ? -25.094 29.719 43.906 1 66.44 682 SER B N 1
ATOM 10900 C CA . SER B 1 682 ? -26.344 29.859 44.656 1 66.44 682 SER B CA 1
ATOM 10901 C C . SER B 1 682 ? -26.078 29.984 46.156 1 66.44 682 SER B C 1
ATOM 10903 O O . SER B 1 682 ? -26.797 30.703 46.844 1 66.44 682 SER B O 1
#

Foldseek 3Di:
DPPPPQPPCPCVPPDDDCVVPVVVVVVVVLVPFAQDDAQFDFDPDPDDPDDDPPPCPPPPPPPPPPPDCPVVPVCPPPPPVPFFQQDWDFDADPPVLLLVLLLLLVLLLLLLLVQQLPQDVLSVVQSLLVLLLSLLLVVLVVVLRQFRNDSHPLVVVLSVVSSVLSNQSSVLNSLADLCCQQVVAVPPPDPPVDDPVPDDPVRCVSVVSNLVSVLSNLVSSLVSLVSSLVSLVVNQVSCCVSFPVSDGDVLSVLQSVLSVQLSVLSVVLNVLSVDPNCRHNVNVVSSVVSVVVSSVSNLVSVLVSLPDDPPPRIHGNTGHGPVVSLLSSLVVLLVSLVVLLVVLVQLLVLFPQDDPLLVVLSVLLVLLSVLLNVLQVVLFDRFRHSNLVSVLSVLVSLLSSLVNLLSSLSSLLSLLLSLVNRLVVLVVQLVVLPPPPDPVVSCVRVQVSLVSLVDHPVVLVVVLVVVLVVVVVVPVPDDPVVSVVVNVLSVVLSSVLSSLSSSVSSLVSRDPPVSDDPVLVVLNVCSNPPSVLSSVQCVCLVPDPFNDRPSSQVSVQRSCVSSLVSLLCSLLSLLSNLLSSLVSSCSRDPDDDPLNVVLSVLSNVLSVVSVCCNQLCDFDADTLDDGDPVSVVGYRNSSVCSVVSCSSVVSSVSSVVSVVSNVVSVVVVVVVVVVVVVVVVD/DPPPPQPPCPCVPPDDDCVVPVVVVVVVVLVPFAQDDAQFDFDPDPDDPDDPPPPCPPPPPPPPPPPDCPVVPVCPPPPPPPFQQQDWDFDADPPVLLLVLLLLLVLLVLLLLVQQLVQDVLSVVQSLLVLLLSLLLVVLVVVCRQFRNDSHPLVVVLSVVSSVLSNQSSVLNSLADLCCLQVVAVPPPPPPVDDPVPDDPVRVVSVVSNLVSVLSNLVSSLVSLVSSLVSLVVNQVSCCVSFPVSDGDPLSVLQSVLSVQLSVLSVVLNVLSVDPNCRHNVNSVSSVVSVVVSSVSNLVSVLVSLPDDPPPRIHGNTGHGPVVSLLSSLVVLLVSLVVLLVVLVQLLVLFPQDDPLLVVLSVLLVLLSVLLNVLQVVLFDRFRGSNLVSVLSVLVSLLSSLVNLLSSLSSLLSLLLSLVNRLVVLVVQLVVLPPPPDPVVSCVRVQVSLVSLVHHPVVLVVVLVVVLVVVVVVPVPDPPVVSVVVNVLSVVLSSVLSSLSSSVSSLVSRDPPVSDDPVLVVLNVCSNPPSVLSSVQCVCLVPDPFNDRPSSQVSVQRSCVSSLVSLLCSLLSLLSNLLSSLVSSCSRDPDDDPLNVVLSVLSNVLSVVSVCCNQLCDFDADTLDDGDPVSVVGYRNSSVCSVVSCSSVVSSVSSVVSVVSNVVSVVVVVVVVVVVVVVVVD

Secondary structure (DSSP, 8-state):
-------TTTTTTPPP-TTT-HHHHHHHHHHS--S---SB----------------------------SGGG-S------TTT-TT--BSPPPPHHHHHHHHHHHHHHHHHHHHH----SHHHHHHHHHHHHHHHHHHHHHHHHHHHH--SSHHHHHHHHHHHHHHHHHHHHHTT--HHHHTS--TTSTT-----TTT--HHHHHHHHHHHHHHHHHHHHHHHHHHHHHHHHHHHHHHHHHH-TT----GGGGHHHHHHHHHHHHHHHHHHHHHSGGGGSHHHHHHHHHHHHHHHHHHHHHHHHHHHS-TTSS--BS-B--HHHHHHHHHHHHHHHHHHHHHHTHHHHHHSS---HHHHHHHHHHHHHHHHHHHHHHHS------HHHHHHHHHHHHHHHHHHHHHHHHHHHHHHHHHHHHHHHHHHHHHHHHTT---HHHHHHHHHHHHHHTT--HHHHHHHHHHHHHHHHHHTTTS-HHHHHHHHHHHHHHHHHHHHHHHHHHHHHHHS-GGGS-HHHHHHHHHHHH-HHHHHHHHHHHHHSSS---HHHHHHHHHHHHHHHHHHHHHHHHHHHHHHHHHHHHHHH----SHHHHHHHHHHHHHHHHHHHGGGGG--SB--S---SHHHHHHB-HHHHHHHTT-HHHHHHHHHHHHHHHHHHHHHHHHHHHHHHHHHHH-/-------TTTTTTPPP-TTT-HHHHHHHHHHS--S---SB----------------------------SGGG-S------TTT-TT--BSPPPPHHHHHHHHHHHHHHHHHHHHH----SHHHHHHHHHHHHHHHHHHHHHHHHHHHH--SSHHHHHHHHHHHHHHHHHHHHHTT--HHHHHS--TTSTT-----TTT--HHHHHHHHHHHHHHHHHHHHHHHHHHHHHHHHHHHHHHHHHHSTT----GGGGHHHHHHHHHHHHHHHHHHHHHSGGGGSHHHHHHHHHHHHHHHHHHHHHHHHHHHS-TTSS--BS-B--HHHHHHHHHHHHHHHHHHHHHHTHHHHHHSS---HHHHHHHHHHHHHHHHHHHHHHHS------HHHHHHHHHHHHHHHHHHHHHHHHHHHHHHHHHHHHHHHHHHHHHHHHTT---HHHHHHHHHHHHHHTT--HHHHHHHHHHHHHHHHHHTTTS-HHHHHHHHHHHHHHHHHHHHHHHHHHHHHHHS-GGGS-HHHHHHHHHHHH-HHHHHHHHHHHHHSSS---HHHHHHHHHHHHHHHHHHHHHHHHHHHHHHHHHHHHHHH----SHHHHHHHHHHHHHHHHHHHGGGGG--SB--S---SHHHHHHB-HHHHHHHTT-HHHHHHHHHHHHHHHHHHHHHHHHHHHHHHHHHHH-

Nearest PDB structures (foldseek):
  4l6r-assembly1_A  TM=2.308E-01  e=6.883E+00  Escherichia coli
  9cpb-assembly1_5T  TM=1.863E-01  e=7.816E+00  Bos taurus
  4l6r-assembly1_A  TM=2.308E-01  e=5.036E+00  Escherichia coli
  9cpb-assembly1_5T  TM=1.762E-01  e=7.354E+00  Bos taurus

Radius of gyration: 35.64 Å; Cα contacts (8 Å, |Δi|>4): 1548; chains: 2; bounding box: 70×124×100 Å

Sequence (1364 aa):
MPQRRSSLFLHVSASPNPDTHPTLWEHRLRQRRPISRNPFEKEPVPSGEYGNTVIGSPAIQSDAIKFDEAQADSSHEEPRPNGNHDAEWGEQVPGWLNLFFDLAWTATFSSLTSNNKFREPWDSISYIAFFITAWWLWVSQVSYNVDFYTDDWFHLFFVFLQLLIFGTLAATTRGYDVTNYILHSPGSSELEPYDIMTIRPDRYAAEHLTKTSLWVITFVVALSRILLLVQHIRVVIYAKLSSKNSRLPRRLLIVPASLIVSAGLFVAAFMTAWSDWGRQPDGAKVKYACWGSALLVEIIAHTIRFQLDVNRGIQLRSHGSVTGRLSDITTILLGEGLNAIAGTFYAIEQAPGFSAPTGSAVVCCAIIVFFLAYLYFEGAAPLKSVRRRCAWIMMHLPWLLSVILLLEGVKNQLLLSSYLGSVHYIITGISNAIGIQDATRLNATMHPLLLQAGISFDQEYAGLEGMIRSNLSHYENLANETSTAFVNEITKVWYLKIQLSATLNTYLTFMDNDTIPDAVYSKIRRYQNDYNYTLEDIRTAMTGDIPELPHYGQIWEQLLKPSISNARYIMAMCGTTLIFLASLNLIQAWPRDRFHWASIFSRYATGVCMLLLLLLNIGSVQVYVAWSDQQLARRAGVFQWIDASCVLPTIALAYMIQFVIDTALVYAAVWHSRKVANRETSMPQRRSSLFLHVSASPNPDTHPTLWEHRLRQRRPISRNPFEKEPVPSGEYGNTVIGSPAIQSDAIKFDEAQADSSHEEPRPNGNHDAEWGEQVPGWLNLFFDLAWTATFSSLTSNNKFREPWDSISYIAFFITAWWLWVSQVSYNVDFYTDDWFHLFFVFLQLLIFGTLAATTRGYDVTNYILHSPGSSELEPYDIMTIRPDRYAAEHLTKTSLWVITFVVALSRILLLVQHIRVVIYAKLSSKNSRLPRRLLIVPASLIVSAGLFVAAFMTAWSDWGRQPDGAKVKYACWGSALLVEIIAHTIRFQLDVNRGIQLRSHGSVTGRLSDITTILLGEGLNAIAGTFYAIEQAPGFSAPTGSAVVCCAIIVFFLAYLYFEGAAPLKSVRRRCAWIMMHLPWLLSVILLLEGVKNQLLLSSYLGSVHYIITGISNAIGIQDATRLNATMHPLLLQAGISFDQEYAGLEGMIRSNLSHYENLANETSTAFVNEITKVWYLKIQLSATLNTYLTFMDNDTIPDAVYSKIRRYQNDYNYTLEDIRTAMTGDIPELPHYGQIWEQLLKPSISNARYIMAMCGTTLIFLASLNLIQAWPRDRFHWASIFSRYATGVCMLLLLLLNIGSVQVYVAWSDQQLARRAGVFQWIDASCVLPTIALAYMIQFVIDTALVYAAVWHSRKVANRETS

Organism: NCBI:txid1423351

Solvent-accessible surface area (backbone atoms only — not comparable to full-atom values): 72293 Å² total; per-residue (Å²): 126,80,76,73,77,79,55,92,69,51,33,55,83,31,68,71,50,56,83,83,38,50,68,60,42,53,50,47,56,64,68,56,49,46,64,74,64,72,42,53,55,76,69,81,71,79,80,71,88,73,83,74,85,63,80,68,77,82,72,82,73,74,79,72,76,77,66,75,76,68,82,59,66,75,64,75,63,62,83,56,89,81,63,53,70,51,52,69,45,65,66,64,79,56,67,61,59,55,50,39,52,47,39,40,47,46,31,27,51,50,27,37,57,73,49,50,62,61,61,43,78,65,46,45,49,36,49,51,54,50,47,53,52,54,50,45,55,49,51,57,50,48,55,46,45,32,50,51,51,50,88,20,49,52,52,55,53,51,52,53,52,47,50,52,43,32,36,50,42,17,18,30,36,46,40,56,49,45,52,63,52,53,55,40,28,76,72,50,70,78,74,46,87,58,50,78,87,72,46,50,22,71,58,45,51,53,49,52,30,33,52,52,18,49,48,48,46,35,44,44,53,22,48,50,34,47,55,53,32,54,53,44,49,51,51,51,53,46,45,29,70,61,30,90,78,57,54,67,65,67,75,70,45,46,52,41,52,30,31,53,51,24,25,50,28,25,47,48,27,34,53,34,62,74,33,78,58,21,72,35,43,69,32,26,51,50,31,49,50,27,48,54,49,23,53,50,44,40,51,52,33,49,58,52,46,56,70,48,75,73,59,77,87,45,50,63,49,23,30,38,37,64,66,60,52,54,52,50,50,50,41,52,52,53,29,51,39,49,38,57,42,23,57,51,42,36,34,55,64,62,42,50,54,84,45,69,68,50,55,51,47,53,53,23,52,52,46,38,55,52,42,54,50,47,59,54,63,70,62,63,61,83,51,60,48,55,68,37,47,52,52,49,56,57,51,44,51,65,27,50,52,25,46,54,52,30,42,51,35,50,37,50,44,51,43,47,50,42,46,54,45,24,42,50,46,51,53,52,53,53,56,69,49,62,82,56,79,49,66,69,61,39,48,68,58,44,32,64,55,31,30,56,37,57,36,55,48,68,62,54,52,51,50,49,52,48,53,52,50,60,54,45,66,75,43,70,84,54,58,72,67,58,50,52,53,49,51,50,51,53,51,51,42,50,50,52,42,50,50,50,51,34,47,49,44,48,43,53,53,64,38,65,70,86,70,59,54,67,73,57,49,52,52,51,49,42,49,68,70,32,66,66,60,39,44,51,29,50,50,43,23,69,69,40,97,48,62,37,41,62,65,65,44,51,52,51,46,64,70,42,43,38,58,48,52,44,62,62,48,39,41,50,28,51,10,48,28,34,36,38,48,31,50,50,43,46,51,44,47,70,53,64,17,32,52,50,40,48,44,40,49,49,33,39,48,54,12,50,54,34,42,54,57,49,59,30,66,60,50,86,33,90,58,83,76,60,65,42,72,68,48,56,70,39,31,20,49,46,56,54,37,55,74,65,63,40,60,54,52,51,54,22,45,52,48,49,50,52,48,52,51,47,52,49,38,49,51,48,48,53,53,50,40,52,51,52,54,51,58,72,74,100,126,80,77,73,77,77,56,93,69,51,33,56,81,30,68,72,49,58,82,83,38,50,68,60,41,53,50,46,56,64,68,56,50,47,64,74,65,73,41,54,54,75,70,81,69,80,80,70,88,73,83,75,84,65,80,67,78,83,71,83,74,75,77,73,75,75,65,76,74,68,85,59,66,75,63,73,64,62,80,56,83,81,59,48,67,51,51,70,44,66,67,65,78,56,65,63,58,54,49,40,52,47,37,40,47,44,32,26,51,51,26,40,57,73,48,49,61,60,60,43,77,64,47,45,51,35,49,51,53,50,47,53,50,55,48,46,56,49,53,56,52,49,55,46,48,31,51,52,51,50,89,20,49,52,52,54,51,51,50,53,52,47,48,52,43,30,34,50,43,17,18,31,36,46,40,56,46,44,51,62,52,52,52,39,28,78,73,54,72,79,74,46,87,60,50,78,86,72,47,49,23,69,58,44,51,53,50,51,30,34,52,50,19,49,47,50,46,34,44,44,52,22,49,51,35,48,54,53,31,52,53,45,51,51,51,50,53,47,46,28,69,61,30,88,79,59,54,66,65,67,75,70,46,45,53,42,54,30,32,53,52,24,25,52,28,25,46,50,28,33,53,34,61,72,33,78,59,21,71,35,44,69,32,26,53,50,32,50,48,26,48,52,49,23,52,50,45,40,52,52,31,50,57,53,46,56,69,46,76,73,60,77,86,46,51,63,49,22,31,38,38,64,68,59,52,53,51,48,48,50,41,51,52,53,30,51,38,49,39,56,42,23,57,51,43,37,33,54,64,62,43,50,55,84,42,69,67,49,55,50,46,54,51,22,51,52,46,41,57,52,42,54,51,47,58,54,63,70,61,64,60,82,52,60,48,54,70,37,46,50,52,49,59,58,51,43,50,64,28,51,52,24,45,52,51,30,40,53,35,51,39,50,44,52,43,48,51,42,45,53,45,24,42,51,47,50,52,53,53,52,57,70,50,61,80,57,78,48,66,69,58,38,47,68,58,44,32,63,55,32,31,57,37,57,36,55,47,69,62,52,51,52,49,49,52,48,52,52,50,60,54,45,66,75,44,70,84,54,58,73,68,58,50,53,53,48,50,51,51,52,50,52,43,49,51,53,42,50,49,49,51,35,47,49,44,47,43,54,52,63,40,66,72,87,70,58,53,67,72,56,50,53,51,50,50,41,49,69,69,32,65,66,61,39,44,49,30,52,49,43,22,69,70,41,96,48,64,37,39,63,66,64,45,50,52,51,46,64,70,42,43,40,59,48,51,45,63,63,47,39,40,49,27,50,11,47,28,34,34,39,48,31,51,48,43,47,50,44,48,71,53,66,16,30,51,50,41,49,44,41,50,49,32,38,47,54,11,50,55,32,40,55,56,51,58,30,65,61,51,87,33,90,58,83,77,58,66,42,72,66,48,57,71,39,29,20,50,47,55,54,38,57,75,64,62,42,60,53,52,51,54,23,47,51,47,49,50,52,50,52,50,45,53,50,38,51,52,48,49,53,51,50,39,52,50,53,53,52,59,71,74,101

InterPro domains:
  IPR010640 Low temperature requirement A [PF06772] (96-414)

pLDDT: mean 79.01, std 17.53, range [23.66, 97.12]